Protein AF-A0A8T3E2X8-F1 (afdb_monomer_lite)

Foldseek 3Di:
DPDQLVLQLVVLVPDDPVLNVQLLVCLQDCCLCVQQVFGHDHSVQVPPDHSSSVSVCLCVRPNRLSSLSSSLSSVVVRDPDPVVNVVSVVVSVVVNVVVVVVPPPDDDDDDDDDDDDDYDDDDDDDDDDDDDDPPPPDDWDQDDPVNVVVQLVQEDDWAWDPLAAEQQWDADPRRFKIFRHPDGDDDDDHPNYDHDARKTWTPDFDPDDKHWWWKDFPPFTWIWIQDPDPAKIWIARPVVSITDDMDHDHDDDDTHIDMDGQDDDPPPDDRTMTGTDDPDPPDDDAPDPVLLVVLVVQCLQEDDWFWDPLAFEQQWDADPRRFKIFRNVDRDPDDDDQNYQHPARKTWTPDWDPAAKYKWKKFQPQAQKKKWWKFAPPAHRYDDHQAEVVSGHQIWIGHRNQWIWGHYPDIDTFHDPDDARMKMWMDHQVQQKIWIARPVSSGTGDMDGPHNDDHIMIIMIGLGHCPVVSRRDIIGTDPPDPDPRPPPCPVVVVVVDDPVVVVVVVLVLLLVVVVVLLLQEDDWAWDPLAFEQQWDADPRRFKIFGHPDGHPDDNDQNYQHPAGKTWTPDWDPAAKYKWKKFQPLAQKKKWAKFAPPAHRDDDHDAEVVRGHFIWIGHRNQWIWTPYVNIHTFHDPDDARMKMWMDHQVQQKIWIARVQSSHTGDMDGPHNDDHIMTIMIGLGHCVVVSSGGIIGIDPSPNPPDPDPPPPPPCPPPVVVVLSVVVVLVVLLVVVVVLLLQEDDWAWDPQQAEQQWDADPRRQKIWGHPDRHDDDDHQNYQHPARKTWTPDWDPAAKHKWKKFQPQFQWKKWAKFAPPARRYDDDDADVVRRHDIDIGHRDDDDDLRMKMWMDHQVQQKIWIASVVSSHTDDMDGPHNDDHIMIIMIHLGDCVVPRGGDMIGTDDRDNPPDDDCPVVVVVSPPPVVSVVVSVVVVVVVVVVCLVPAEDDWFWDPLAAAQQWDADPRRFKIWGNVDGHPDDDDPNYDDDARKTWTPDFADAAKHKWKKADDDDPWDWCVDVVIHTWDDPDDARMKMWMDHQSQQKIWIARPPPRHTTDMDGPHHDPDTGIDMDHQDDDDPGPRRDMIGIDDRD

pLDDT: mean 71.64, std 19.99, range [24.66, 97.75]

Structure (mmCIF, N/CA/C/O backbone):
data_AF-A0A8T3E2X8-F1
#
_entry.id   AF-A0A8T3E2X8-F1
#
loop_
_atom_site.group_PDB
_atom_site.id
_atom_site.type_symbol
_atom_site.label_atom_id
_atom_site.label_alt_id
_atom_site.label_comp_id
_atom_site.label_asym_id
_atom_site.label_entity_id
_atom_site.label_seq_id
_atom_site.pdbx_PDB_ins_code
_atom_site.Cartn_x
_atom_site.Cartn_y
_atom_site.Cartn_z
_atom_site.occupancy
_atom_site.B_iso_or_equiv
_atom_site.auth_seq_id
_atom_site.auth_comp_id
_atom_site.auth_asym_id
_atom_site.auth_atom_id
_atom_site.pdbx_PDB_model_num
ATOM 1 N N . MET A 1 1 ? -33.401 44.913 21.965 1.00 41.88 1 MET A N 1
ATOM 2 C CA . MET A 1 1 ? -33.875 44.213 23.198 1.00 41.88 1 MET A CA 1
ATOM 3 C C . MET A 1 1 ? -34.521 42.819 23.039 1.00 41.88 1 MET A C 1
ATOM 5 O O . MET A 1 1 ? -34.223 41.985 23.886 1.00 41.88 1 MET A O 1
ATOM 9 N N . ALA A 1 2 ? -35.382 42.522 22.051 1.00 50.09 2 ALA A N 1
ATOM 10 C CA . ALA A 1 2 ? -36.055 41.206 21.920 1.00 50.09 2 ALA A CA 1
ATOM 11 C C . ALA A 1 2 ? -35.308 40.002 21.246 1.00 50.09 2 ALA A C 1
ATOM 13 O O . ALA A 1 2 ? -35.772 38.878 21.450 1.00 50.09 2 ALA A O 1
ATOM 14 N N . PRO A 1 3 ? -34.194 40.135 20.480 1.00 67.00 3 PRO A N 1
ATOM 15 C CA . PRO A 1 3 ? -33.658 39.011 19.683 1.00 67.00 3 PRO A CA 1
ATOM 16 C C . PRO A 1 3 ? -33.128 37.815 20.487 1.00 67.00 3 PRO A C 1
ATOM 18 O O . PRO A 1 3 ? -33.307 36.667 20.082 1.00 67.00 3 PRO A O 1
ATOM 21 N N . VAL A 1 4 ? -32.464 38.077 21.619 1.00 71.56 4 VAL A N 1
ATOM 22 C CA . VAL A 1 4 ? -31.685 37.066 22.359 1.00 71.56 4 VAL A CA 1
ATOM 23 C C . VAL A 1 4 ? -32.580 35.977 22.947 1.00 71.56 4 VAL A C 1
ATOM 25 O O . VAL A 1 4 ? -32.325 34.793 22.740 1.00 71.56 4 VAL A O 1
ATOM 28 N N . LYS A 1 5 ? -33.668 36.373 23.623 1.00 77.75 5 LYS A N 1
ATOM 29 C CA . LYS A 1 5 ? -34.651 35.438 24.187 1.00 77.75 5 LYS A CA 1
ATOM 30 C C . LYS A 1 5 ? -35.261 34.563 23.091 1.00 77.75 5 LYS A C 1
ATOM 32 O O . LYS A 1 5 ? -35.314 33.352 23.252 1.00 77.75 5 LYS A O 1
ATOM 37 N N . PHE A 1 6 ? -35.666 35.157 21.967 1.00 79.75 6 PHE A N 1
ATOM 38 C CA . PHE A 1 6 ? -36.265 34.423 20.850 1.00 79.75 6 PHE A CA 1
ATOM 39 C C . PHE A 1 6 ? -35.305 33.384 20.245 1.00 79.75 6 PHE A C 1
ATOM 41 O O . PHE A 1 6 ? -35.682 32.227 20.073 1.00 79.75 6 PHE A O 1
ATOM 48 N N . LYS A 1 7 ? -34.044 33.765 19.983 1.00 77.44 7 LYS A N 1
ATOM 49 C CA . LYS A 1 7 ? -33.017 32.845 19.461 1.00 77.44 7 LYS A CA 1
ATOM 50 C C . LYS A 1 7 ? -32.694 31.712 20.459 1.00 77.44 7 LYS A C 1
ATOM 52 O O . LYS A 1 7 ? -32.531 30.575 20.029 1.00 77.44 7 LYS A O 1
ATOM 57 N N . LEU A 1 8 ? -32.657 31.989 21.770 1.00 81.44 8 LEU A N 1
ATOM 58 C CA . LEU A 1 8 ? -32.467 30.961 22.810 1.00 81.44 8 LEU A CA 1
ATOM 59 C C . LEU A 1 8 ? -33.661 30.004 22.929 1.00 81.44 8 LEU A C 1
ATOM 61 O O . LEU A 1 8 ? -33.450 28.798 23.031 1.00 81.44 8 LEU A O 1
ATOM 65 N N . VAL A 1 9 ? -34.899 30.512 22.877 1.00 84.31 9 VAL A N 1
ATOM 66 C CA . VAL A 1 9 ? -36.110 29.673 22.874 1.00 84.31 9 VAL A CA 1
ATOM 67 C C . VAL A 1 9 ? -36.085 28.725 21.684 1.00 84.31 9 VAL A C 1
ATOM 69 O O . VAL A 1 9 ? -36.173 27.521 21.892 1.00 84.31 9 VAL A O 1
ATOM 72 N N . LYS A 1 10 ? -35.845 29.236 20.470 1.00 80.38 10 LYS A N 1
ATOM 73 C CA . LYS A 1 10 ? -35.768 28.408 19.260 1.00 80.38 10 LYS A CA 1
ATOM 74 C C . LYS A 1 10 ? -34.704 27.304 19.362 1.00 80.38 10 LYS A C 1
ATOM 76 O O . LYS A 1 10 ? -34.940 26.169 18.960 1.00 80.38 10 LYS A O 1
ATOM 81 N N . LEU A 1 11 ? -33.546 27.606 19.948 1.00 79.75 11 LEU A N 1
ATOM 82 C CA . LEU A 1 11 ? -32.494 26.608 20.151 1.00 79.75 11 LEU A CA 1
ATOM 83 C C . LEU A 1 11 ? -32.933 25.518 21.147 1.00 79.75 11 LEU A C 1
ATOM 85 O O . LEU A 1 11 ? -32.684 24.336 20.919 1.00 79.75 11 LEU A O 1
ATOM 89 N N . LEU A 1 12 ? -33.654 25.877 22.217 1.00 80.31 12 LEU A N 1
ATOM 90 C CA . LEU A 1 12 ? -34.270 24.879 23.094 1.00 80.31 12 LEU A CA 1
ATOM 91 C C . LEU A 1 12 ? -35.439 24.145 22.421 1.00 80.31 12 LEU A C 1
ATOM 93 O O . LEU A 1 12 ? -35.653 22.978 22.745 1.00 80.31 12 LEU A O 1
ATOM 97 N N . GLU A 1 13 ? -36.193 24.761 21.502 1.00 79.88 13 GLU A N 1
ATOM 98 C CA . GLU A 1 13 ? -37.250 24.105 20.710 1.00 79.88 13 GLU A CA 1
ATOM 99 C C . GLU A 1 13 ? -36.691 22.928 19.904 1.00 79.88 13 GLU A C 1
ATOM 101 O O . GLU A 1 13 ? -37.281 21.848 19.954 1.00 79.88 13 GLU A O 1
ATOM 106 N N . GLU A 1 14 ? -35.520 23.104 19.284 1.00 77.81 14 GLU A N 1
ATOM 107 C CA . GLU A 1 14 ? -34.785 22.080 18.523 1.00 77.81 14 GLU A CA 1
ATOM 108 C C . GLU A 1 14 ? -34.313 20.884 19.387 1.00 77.81 14 GLU A C 1
ATOM 110 O O . GLU A 1 14 ? -34.098 19.789 18.860 1.00 77.81 14 GLU A O 1
ATOM 115 N N . LEU A 1 15 ? -34.211 21.030 20.718 1.00 76.31 15 LEU A N 1
ATOM 116 C CA . LEU A 1 15 ? -33.868 19.918 21.615 1.00 76.31 15 LEU A CA 1
ATOM 117 C C . LEU A 1 15 ? -35.034 18.931 21.804 1.00 76.31 15 LEU A C 1
ATOM 119 O O . LEU A 1 15 ? -36.146 19.297 22.216 1.00 76.31 15 LEU A O 1
ATOM 123 N N . ARG A 1 16 ? -34.731 17.638 21.609 1.00 76.19 16 ARG A N 1
ATOM 124 C CA . ARG A 1 16 ? -35.621 16.507 21.933 1.00 76.19 16 ARG A CA 1
ATOM 125 C C . ARG A 1 16 ? -35.928 16.465 23.432 1.00 76.19 16 ARG A C 1
ATOM 127 O O . ARG A 1 16 ? -35.151 16.946 24.253 1.00 76.19 16 ARG A O 1
ATOM 134 N N . ALA A 1 17 ? -37.031 15.816 23.806 1.00 72.88 17 ALA A N 1
ATOM 135 C CA . ALA A 1 17 ? -37.520 15.786 25.188 1.00 72.88 17 ALA A CA 1
ATOM 136 C C . ALA A 1 17 ? -36.488 15.281 26.220 1.00 72.88 17 ALA A C 1
ATOM 138 O O . ALA A 1 17 ? -36.409 15.831 27.316 1.00 72.88 17 ALA A O 1
ATOM 139 N N . ASP A 1 18 ? -35.678 14.272 25.889 1.00 73.56 18 ASP A N 1
ATOM 140 C CA . ASP A 1 18 ? -34.664 13.746 26.815 1.00 73.56 18 ASP A CA 1
ATOM 141 C C . ASP A 1 18 ? -33.394 14.606 26.875 1.00 73.56 18 ASP A C 1
ATOM 143 O O . ASP A 1 18 ? -32.766 14.704 27.931 1.00 73.56 18 ASP A O 1
ATOM 147 N N . ASP A 1 19 ? -33.060 15.304 25.789 1.00 78.62 19 ASP A N 1
ATOM 148 C CA . ASP A 1 19 ? -31.954 16.262 25.763 1.00 78.62 19 ASP A CA 1
ATOM 149 C C . ASP A 1 19 ? -32.336 17.537 26.536 1.00 78.62 19 ASP A C 1
ATOM 151 O O . ASP A 1 19 ? -31.550 18.029 27.342 1.00 78.62 19 ASP A O 1
ATOM 155 N N . LEU A 1 20 ? -33.589 17.997 26.425 1.00 81.50 20 LEU A N 1
ATOM 156 C CA . LEU A 1 20 ? -34.131 19.072 27.262 1.00 81.50 20 LEU A CA 1
ATOM 157 C C . LEU A 1 20 ? -34.105 18.704 28.756 1.00 81.50 20 LEU A C 1
ATOM 159 O O . LEU A 1 20 ? -33.681 19.522 29.569 1.00 81.50 20 LEU A O 1
ATOM 163 N N . LYS A 1 21 ? -34.474 17.465 29.128 1.00 80.88 21 LYS A N 1
ATOM 164 C CA . LYS A 1 21 ? -34.359 16.984 30.522 1.00 80.88 21 LYS A CA 1
ATOM 165 C C . LYS A 1 21 ? -32.916 17.052 31.030 1.00 80.88 21 LYS A C 1
ATOM 167 O O . LYS A 1 21 ? -32.700 17.458 32.173 1.00 80.88 21 LYS A O 1
ATOM 172 N N . ARG A 1 22 ? -31.926 16.695 30.199 1.00 81.62 22 ARG A N 1
ATOM 173 C CA . ARG A 1 22 ? -30.494 16.831 30.532 1.00 81.62 22 ARG A CA 1
ATOM 174 C C . ARG A 1 22 ? -30.087 18.298 30.683 1.00 81.62 22 ARG A C 1
ATOM 176 O O . ARG A 1 22 ? -29.424 18.631 31.661 1.00 81.62 22 ARG A O 1
ATOM 183 N N . PHE A 1 23 ? -30.542 19.179 29.793 1.00 85.75 23 PHE A N 1
ATOM 184 C CA . PHE A 1 23 ? -30.282 20.621 29.865 1.00 85.75 23 PHE A CA 1
ATOM 185 C C . PHE A 1 23 ? -30.808 21.229 31.175 1.00 85.75 23 PHE A C 1
ATOM 187 O O . PHE A 1 23 ? -30.061 21.867 31.921 1.00 85.75 23 PHE A O 1
ATOM 194 N N . THR A 1 24 ? -32.065 20.940 31.528 1.00 84.75 24 THR A N 1
ATOM 195 C CA . THR A 1 24 ? -32.662 21.366 32.805 1.00 84.75 24 THR A CA 1
ATOM 196 C C . THR A 1 24 ? -31.997 20.716 34.019 1.00 84.75 24 THR A C 1
ATOM 198 O O . THR A 1 24 ? -31.863 21.355 35.062 1.00 84.75 24 THR A O 1
ATOM 201 N N . TRP A 1 25 ? -31.514 19.473 33.897 1.00 85.62 25 TRP A N 1
ATOM 202 C CA . TRP A 1 25 ? -30.744 18.828 34.960 1.00 85.62 25 TRP A CA 1
ATOM 203 C C . TRP A 1 25 ? -29.451 19.602 35.241 1.00 85.62 25 TRP A C 1
ATOM 205 O O . TRP A 1 25 ? -29.225 19.956 36.399 1.00 85.62 25 TRP A O 1
ATOM 215 N N . TYR A 1 26 ? -28.671 19.961 34.213 1.00 85.19 26 TYR A N 1
ATOM 216 C CA . TYR A 1 26 ? -27.456 20.776 34.366 1.00 85.19 26 TYR A CA 1
ATOM 217 C C . TYR A 1 26 ? -27.734 22.162 34.964 1.00 85.19 26 TYR A C 1
ATOM 219 O O . TYR A 1 26 ? -27.011 22.574 35.870 1.00 85.19 26 TYR A O 1
ATOM 227 N N . LEU A 1 27 ? -28.807 22.848 34.545 1.00 85.94 27 LEU A N 1
ATOM 228 C CA . LEU A 1 27 ? -29.221 24.129 35.143 1.00 85.94 27 LEU A CA 1
ATOM 229 C C . LEU A 1 27 ? -29.519 24.033 36.651 1.00 85.94 27 LEU A C 1
ATOM 231 O O . LEU A 1 27 ? -29.382 25.029 37.365 1.00 85.94 27 LEU A O 1
ATOM 235 N N . SER A 1 28 ? -29.912 22.848 37.135 1.00 83.31 28 SER A N 1
ATOM 236 C CA . SER A 1 28 ? -30.212 22.595 38.550 1.00 83.31 28 SER A CA 1
ATOM 237 C C . SER A 1 28 ? -29.029 22.122 39.403 1.00 83.31 28 SER A C 1
ATOM 239 O O . SER A 1 28 ? -29.143 22.120 40.630 1.00 83.31 28 SER A O 1
ATOM 241 N N . GLN A 1 29 ? -27.890 21.761 38.799 1.00 84.00 29 GLN A N 1
ATOM 242 C CA . GLN A 1 29 ? -26.718 21.272 39.537 1.00 84.00 29 GLN A CA 1
ATOM 243 C C . GLN A 1 29 ? -25.956 22.414 40.217 1.00 84.00 29 GLN A C 1
ATOM 245 O O . GLN A 1 29 ? -25.676 23.438 39.595 1.00 84.00 29 GLN A O 1
ATOM 250 N N . LYS A 1 30 ? -25.534 22.231 41.477 1.00 74.44 30 LYS A N 1
ATOM 251 C CA . LYS A 1 30 ? -24.738 23.233 42.225 1.00 74.44 30 LYS A CA 1
ATOM 252 C C . LYS A 1 30 ? -23.411 23.552 41.520 1.00 74.44 30 LYS A C 1
ATOM 254 O O . LYS A 1 30 ? -22.899 24.669 41.602 1.00 74.44 30 LYS A O 1
ATOM 259 N N . GLU A 1 31 ? -22.914 22.576 40.774 1.00 72.44 31 GLU A N 1
ATOM 260 C CA . GLU A 1 31 ? -21.754 22.564 39.894 1.00 72.44 31 GLU A CA 1
ATOM 261 C C . GLU A 1 31 ? -21.855 23.578 38.743 1.00 72.44 31 GLU A C 1
ATOM 263 O O . GLU A 1 31 ? -20.823 23.936 38.177 1.00 72.44 31 GLU A O 1
ATOM 268 N N . LEU A 1 32 ? -23.043 24.117 38.430 1.00 76.00 32 LEU A N 1
ATOM 269 C CA . LEU A 1 32 ? -23.212 25.148 37.399 1.00 76.00 32 LEU A CA 1
ATOM 270 C C . LEU A 1 32 ? -22.323 26.380 37.651 1.00 76.00 32 LEU A C 1
ATOM 272 O O . LEU A 1 32 ? -21.781 26.945 36.702 1.00 76.00 32 LEU A O 1
ATOM 276 N N . LYS A 1 33 ? -22.052 26.721 38.924 1.00 72.31 33 LYS A N 1
ATOM 277 C CA . LYS A 1 33 ? -21.115 27.803 39.283 1.00 72.31 33 LYS A CA 1
ATOM 278 C C . LYS A 1 33 ? -19.680 27.512 38.821 1.00 72.31 33 LYS A C 1
ATOM 280 O O . LYS A 1 33 ? -18.960 28.442 38.481 1.00 72.31 33 LYS A O 1
ATOM 285 N N . LYS A 1 34 ? -19.268 26.239 38.771 1.00 66.00 34 LYS A N 1
ATOM 286 C CA . LYS A 1 34 ? -17.956 25.809 38.250 1.00 66.00 34 LYS A CA 1
ATOM 287 C C . LYS A 1 34 ? -17.930 25.710 36.717 1.00 66.00 34 LYS A C 1
ATOM 289 O O . LYS A 1 34 ? -16.861 25.812 36.132 1.00 66.00 34 LYS A O 1
ATOM 294 N N . ILE A 1 35 ? -19.082 25.488 36.075 1.00 62.00 35 ILE A N 1
ATOM 295 C CA . ILE A 1 35 ? -19.198 25.254 34.621 1.00 62.00 35 ILE A CA 1
ATOM 296 C C . ILE A 1 35 ? -19.417 26.557 33.833 1.00 62.00 35 ILE A C 1
ATOM 298 O O . ILE A 1 35 ? -18.905 26.693 32.725 1.00 62.00 35 ILE A O 1
ATOM 302 N N . ALA A 1 36 ? -20.185 27.499 34.385 1.00 69.44 36 ALA A N 1
ATOM 303 C CA . ALA A 1 36 ? -20.611 28.725 33.702 1.00 69.44 36 ALA A CA 1
ATOM 304 C C . ALA A 1 36 ? -20.552 29.986 34.592 1.00 69.44 36 ALA A C 1
ATOM 306 O O . ALA A 1 36 ? -21.093 31.025 34.226 1.00 69.44 36 ALA A O 1
ATOM 307 N N . GLY A 1 37 ? -19.950 29.912 35.786 1.00 74.88 37 GLY A N 1
ATOM 308 C CA . GLY A 1 37 ? -19.820 31.042 36.724 1.00 74.88 37 GLY A CA 1
ATOM 309 C C . GLY A 1 37 ? -21.100 31.430 37.483 1.00 74.88 37 GLY A C 1
ATOM 310 O O . GLY A 1 37 ? -21.026 32.097 38.515 1.00 74.88 37 GLY A O 1
ATOM 311 N N . VAL A 1 38 ? -22.275 30.980 37.033 1.00 77.50 38 VAL A N 1
ATOM 312 C CA . VAL A 1 38 ? -23.589 31.388 37.563 1.00 77.50 38 VAL A CA 1
ATOM 313 C C . VAL A 1 38 ? -24.150 30.445 38.638 1.00 77.50 38 VAL A C 1
ATOM 315 O O . VAL A 1 38 ? -23.869 29.247 38.669 1.00 77.50 38 VAL A O 1
ATOM 318 N N . LYS A 1 39 ? -24.982 30.972 39.549 1.00 79.06 39 LYS A N 1
ATOM 319 C CA . LYS A 1 39 ? -25.681 30.158 40.565 1.00 79.06 39 LYS A CA 1
ATOM 320 C C . LYS A 1 39 ? -26.795 29.329 39.911 1.00 79.06 39 LYS A C 1
ATOM 322 O O . LYS A 1 39 ? -27.615 29.881 39.194 1.00 79.06 39 LYS A O 1
ATOM 327 N N . HIS A 1 40 ? -26.882 28.042 40.234 1.00 83.06 40 HIS A N 1
ATOM 328 C CA . HIS A 1 40 ? -27.932 27.140 39.741 1.00 83.06 40 HIS A CA 1
ATOM 329 C C . HIS A 1 40 ? -29.375 27.648 39.956 1.00 83.06 40 HIS A C 1
ATOM 331 O O . HIS A 1 40 ? -29.665 28.415 40.886 1.00 83.06 40 HIS A O 1
ATOM 337 N N . ILE A 1 41 ? -30.289 27.193 39.094 1.00 84.00 41 ILE A N 1
ATOM 338 C CA . ILE A 1 41 ? -31.736 27.415 39.215 1.00 84.00 41 ILE A CA 1
ATOM 339 C C . ILE A 1 41 ? -32.327 26.215 39.973 1.00 84.00 41 ILE A C 1
ATOM 341 O O . ILE A 1 41 ? -32.142 25.085 39.524 1.00 84.00 41 ILE A O 1
ATOM 345 N N . PRO A 1 42 ? -33.017 26.392 41.117 1.00 80.62 42 PRO A N 1
ATOM 346 C CA . PRO A 1 42 ? -33.534 25.252 41.870 1.00 80.62 42 PRO A CA 1
ATOM 347 C C . PRO A 1 42 ? -34.510 24.415 41.034 1.00 80.62 42 PRO A C 1
ATOM 349 O O . PRO A 1 42 ? -35.379 24.963 40.357 1.00 80.62 42 PRO A O 1
ATOM 352 N N . LYS A 1 43 ? -34.386 23.085 41.120 1.00 77.25 43 LYS A N 1
ATOM 353 C CA . LYS A 1 43 ? -35.132 22.109 40.300 1.00 77.25 43 LYS A CA 1
ATOM 354 C C . LYS A 1 43 ? -36.654 22.333 40.307 1.00 77.25 43 LYS A C 1
ATOM 356 O O . LYS A 1 43 ? -37.297 22.176 39.278 1.00 77.25 43 LYS A O 1
ATOM 361 N N . SER A 1 44 ? -37.201 22.803 41.430 1.00 75.81 44 SER A N 1
ATOM 362 C CA . SER A 1 44 ? -38.617 23.157 41.616 1.00 75.81 44 SER A CA 1
ATOM 363 C C . SER A 1 44 ? -39.152 24.259 40.689 1.00 75.81 44 SER A C 1
ATOM 365 O O . SER A 1 44 ? -40.361 24.426 40.608 1.00 75.81 44 SER A O 1
ATOM 367 N N . TYR A 1 45 ? -38.283 25.031 40.025 1.00 75.06 45 TYR A N 1
ATOM 368 C CA . TYR A 1 45 ? -38.661 26.053 39.034 1.00 75.06 45 TYR A CA 1
ATOM 369 C C . TYR A 1 45 ? -38.469 25.586 37.577 1.00 75.06 45 TYR A C 1
ATOM 371 O O . TYR A 1 45 ? -38.810 26.315 36.649 1.00 75.06 45 TYR A O 1
ATOM 379 N N . LEU A 1 46 ? -37.899 24.393 37.372 1.00 78.12 46 LEU A N 1
ATOM 380 C CA . LEU A 1 46 ? -37.608 23.809 36.055 1.00 78.12 46 LEU A CA 1
ATOM 381 C C . LEU A 1 46 ? -38.483 22.581 35.741 1.00 78.12 46 LEU A C 1
ATOM 383 O O . LEU A 1 46 ? -38.515 22.118 34.605 1.00 78.12 46 LEU A O 1
ATOM 387 N N . GLU A 1 47 ? -39.170 22.020 36.738 1.00 72.69 47 GLU A N 1
ATOM 388 C CA . GLU A 1 47 ? -40.095 20.902 36.548 1.00 72.69 47 GLU A CA 1
ATOM 389 C C . GLU A 1 47 ? -41.480 21.405 36.123 1.00 72.69 47 GLU A C 1
ATOM 391 O O . GLU A 1 47 ? -42.167 22.083 36.881 1.00 72.69 47 GLU A O 1
ATOM 396 N N . GLY A 1 48 ? -41.900 21.041 34.908 1.00 68.75 48 GLY A N 1
ATOM 397 C CA . GLY A 1 48 ? -43.233 21.349 34.376 1.00 68.75 48 GLY A CA 1
ATOM 398 C C . GLY A 1 48 ? -43.388 22.728 33.723 1.00 68.75 48 GLY A C 1
ATOM 399 O O . GLY A 1 48 ? -44.485 23.041 33.271 1.00 68.75 48 GLY A O 1
ATOM 400 N N . THR A 1 49 ? -42.320 23.526 33.644 1.00 75.81 49 THR A N 1
ATOM 401 C CA . THR A 1 49 ? -42.298 24.831 32.964 1.00 75.81 49 THR A CA 1
ATOM 402 C C . THR A 1 49 ? -41.994 24.707 31.466 1.00 75.81 49 THR A C 1
ATOM 404 O O . THR A 1 49 ? -41.397 23.731 31.002 1.00 75.81 49 THR A O 1
ATOM 407 N N . SER A 1 50 ? -42.447 25.688 30.688 1.00 81.94 50 SER A N 1
ATOM 408 C CA . SER A 1 50 ? -42.252 25.755 29.234 1.00 81.94 50 SER A CA 1
ATOM 409 C C . SER A 1 50 ? -40.819 26.150 28.845 1.00 81.94 50 SER A C 1
ATOM 411 O O . SER A 1 50 ? -40.048 26.671 29.658 1.00 81.94 50 SER A O 1
ATOM 413 N N . LYS A 1 51 ? -40.442 25.921 27.577 1.00 82.25 51 LYS A N 1
ATOM 414 C CA . LYS A 1 51 ? -39.105 26.275 27.060 1.00 82.25 51 LYS A CA 1
ATOM 415 C C . LYS A 1 51 ? -38.876 27.793 27.134 1.00 82.25 51 LYS A C 1
ATOM 417 O O . LYS A 1 51 ? -37.772 28.242 27.434 1.00 82.25 51 LYS A O 1
ATOM 422 N N . GLU A 1 52 ? -39.938 28.570 26.950 1.00 84.12 52 GLU A N 1
ATOM 423 C CA . GLU A 1 52 ? -39.986 30.029 27.034 1.00 84.12 52 GLU A CA 1
ATOM 424 C C . GLU A 1 52 ? -39.729 30.517 28.463 1.00 84.12 52 GLU A C 1
ATOM 426 O O . GLU A 1 52 ? -38.884 31.388 28.673 1.00 84.12 52 GLU A O 1
ATOM 431 N N . GLU A 1 53 ? -40.410 29.918 29.445 1.00 82.25 53 GLU A N 1
ATOM 432 C CA . GLU A 1 53 ? -40.263 30.241 30.871 1.00 82.25 53 GLU A CA 1
ATOM 433 C C . GLU A 1 53 ? -38.874 29.871 31.409 1.00 82.25 53 GLU A C 1
ATOM 435 O O . GLU A 1 53 ? -38.315 30.598 32.234 1.00 82.25 53 GLU A O 1
ATOM 440 N N . ILE A 1 54 ? -38.278 28.778 30.918 1.00 86.62 54 ILE A N 1
ATOM 441 C CA . ILE A 1 54 ? -36.896 28.399 31.248 1.00 86.62 54 ILE A CA 1
ATOM 442 C C . ILE A 1 54 ? -35.919 29.479 30.759 1.00 86.62 54 ILE A C 1
ATOM 444 O O . ILE A 1 54 ? -35.073 29.927 31.536 1.00 86.62 54 ILE A O 1
ATOM 448 N N . VAL A 1 55 ? -36.051 29.950 29.511 1.00 87.44 55 VAL A N 1
ATOM 449 C CA . VAL A 1 55 ? -35.198 31.032 28.982 1.00 87.44 55 VAL A CA 1
ATOM 450 C C . VAL A 1 55 ? -35.446 32.348 29.720 1.00 87.44 55 VAL A C 1
ATOM 452 O O . VAL A 1 55 ? -34.479 33.043 30.030 1.00 87.44 55 VAL A O 1
ATOM 455 N N . ASP A 1 56 ? -36.695 32.679 30.065 1.00 84.06 56 ASP A N 1
ATOM 456 C CA . ASP A 1 56 ? -36.997 33.841 30.911 1.00 84.06 56 ASP A CA 1
ATOM 457 C C . ASP A 1 56 ? -36.266 33.764 32.248 1.00 84.06 56 ASP A C 1
ATOM 459 O O . ASP A 1 56 ? -35.572 34.711 32.613 1.00 84.06 56 ASP A O 1
ATOM 463 N N . LYS A 1 57 ? -36.330 32.628 32.954 1.00 82.62 57 LYS A N 1
ATOM 464 C CA . LYS A 1 57 ? -35.624 32.466 34.232 1.00 82.62 57 LYS A CA 1
ATOM 465 C C . LYS A 1 57 ? -34.105 32.469 34.097 1.00 82.62 57 LYS A C 1
ATOM 467 O O . LYS A 1 57 ? -33.436 32.955 35.009 1.00 82.62 57 LYS A O 1
ATOM 472 N N . MET A 1 58 ? -33.548 32.006 32.979 1.00 87.81 58 MET A N 1
ATOM 473 C CA . MET A 1 58 ? -32.117 32.160 32.698 1.00 87.81 58 MET A CA 1
ATOM 474 C C . MET A 1 58 ? -31.738 33.631 32.480 1.00 87.81 58 MET A C 1
ATOM 476 O O . MET A 1 58 ? -30.765 34.099 33.066 1.00 87.81 58 MET A O 1
ATOM 480 N N . VAL A 1 59 ? -32.505 34.384 31.687 1.00 85.44 59 VAL A N 1
ATOM 481 C CA . VAL A 1 59 ? -32.217 35.800 31.402 1.00 85.44 59 VAL A CA 1
ATOM 482 C C . VAL A 1 59 ? -32.463 36.691 32.627 1.00 85.44 59 VAL A C 1
ATOM 484 O O . VAL A 1 59 ? -31.637 37.554 32.907 1.00 85.44 59 VAL A O 1
ATOM 487 N N . GLU A 1 60 ? -33.531 36.455 33.394 1.00 82.00 60 GLU A N 1
ATOM 488 C CA . GLU A 1 60 ? -33.850 37.153 34.651 1.00 82.00 60 GLU A CA 1
ATOM 489 C C . GLU A 1 60 ? -32.760 36.951 35.711 1.00 82.00 60 GLU A C 1
ATOM 491 O O . GLU A 1 60 ? -32.388 37.890 36.410 1.00 82.00 60 GLU A O 1
ATOM 496 N N . ARG A 1 61 ? -32.239 35.723 35.843 1.00 79.38 61 ARG A N 1
ATOM 497 C CA . ARG A 1 61 ? -31.331 35.356 36.939 1.00 79.38 61 ARG A CA 1
ATOM 498 C C . ARG A 1 61 ? -29.849 35.514 36.605 1.00 79.38 61 ARG A C 1
ATOM 500 O O . ARG A 1 61 ? -29.051 35.643 37.532 1.00 79.38 61 ARG A O 1
ATOM 507 N N . PHE A 1 62 ? -29.474 35.463 35.326 1.00 85.12 62 PHE A N 1
ATOM 508 C CA . PHE A 1 62 ? -28.076 35.535 34.877 1.00 85.12 62 PHE A CA 1
ATOM 509 C C . PHE A 1 62 ? -27.762 36.796 34.062 1.00 85.12 62 PHE A C 1
ATOM 511 O O . PHE A 1 62 ? -26.598 37.169 33.955 1.00 85.12 62 PHE A O 1
ATOM 518 N N . GLY A 1 63 ? -28.767 37.454 33.482 1.00 79.12 63 GLY A N 1
ATOM 519 C CA . GLY A 1 63 ? -28.568 38.452 32.434 1.00 79.12 63 GLY A CA 1
ATOM 520 C C . GLY A 1 63 ? -28.334 37.813 31.058 1.00 79.12 63 GLY A C 1
ATOM 521 O O . GLY A 1 63 ? -27.974 36.639 30.934 1.00 79.12 63 GLY A O 1
ATOM 522 N N . LYS A 1 64 ? -28.552 38.591 29.990 1.00 79.00 64 LYS A N 1
ATOM 523 C CA . LYS A 1 64 ? -28.529 38.095 28.599 1.00 79.00 64 LYS A CA 1
ATOM 524 C C . LYS A 1 64 ? -27.191 37.446 28.186 1.00 79.00 64 LYS A C 1
ATOM 526 O O . LYS A 1 64 ? -27.258 36.323 27.686 1.00 79.00 64 LYS A O 1
ATOM 531 N N . PRO A 1 65 ? -25.999 38.046 28.416 1.00 77.75 65 PRO A N 1
ATOM 532 C CA . PRO A 1 65 ? -24.734 37.440 27.982 1.00 77.75 65 PRO A CA 1
ATOM 533 C C . PRO A 1 65 ? -24.461 36.110 28.695 1.00 77.75 65 PRO A C 1
ATOM 535 O O . PRO A 1 65 ? -24.129 35.103 28.067 1.00 77.75 65 PRO A O 1
ATOM 538 N N . ALA A 1 66 ? -24.669 36.075 30.014 1.00 78.94 66 ALA A N 1
ATOM 539 C CA . ALA A 1 66 ? -24.425 34.883 30.814 1.00 78.94 66 ALA A CA 1
ATOM 540 C C . ALA A 1 66 ? -25.453 33.773 30.544 1.00 78.94 66 ALA A C 1
ATOM 542 O O . ALA A 1 66 ? -25.083 32.603 30.595 1.00 78.94 66 ALA A O 1
ATOM 543 N N . ALA A 1 67 ? -26.703 34.091 30.185 1.00 84.00 67 ALA A N 1
ATOM 544 C CA . ALA A 1 67 ? -27.672 33.095 29.724 1.00 84.00 67 ALA A CA 1
ATOM 545 C C . ALA A 1 67 ? -27.221 32.413 28.415 1.00 84.00 67 ALA A C 1
ATOM 547 O O . ALA A 1 67 ? -27.284 31.184 28.312 1.00 84.00 67 ALA A O 1
ATOM 548 N N . VAL A 1 68 ? -26.694 33.175 27.446 1.00 82.44 68 VAL A N 1
ATOM 549 C CA . VAL A 1 68 ? -26.143 32.631 26.188 1.00 82.44 68 VAL A CA 1
ATOM 550 C C . VAL A 1 68 ? -24.902 31.771 26.458 1.00 82.44 68 VAL A C 1
ATOM 552 O O . VAL A 1 68 ? -24.841 30.626 26.009 1.00 82.44 68 VAL A O 1
ATOM 555 N N . ASN A 1 69 ? -23.953 32.262 27.262 1.00 80.44 69 ASN A N 1
ATOM 556 C CA . ASN A 1 69 ? -22.738 31.514 27.606 1.00 80.44 69 ASN A CA 1
ATOM 557 C C . ASN A 1 69 ? -23.040 30.241 28.427 1.00 80.44 69 ASN A C 1
ATOM 559 O O . ASN A 1 69 ? -22.491 29.175 28.159 1.00 80.44 69 ASN A O 1
ATOM 563 N N . THR A 1 70 ? -23.982 30.311 29.375 1.00 83.00 70 THR A N 1
ATOM 564 C CA . THR A 1 70 ? -24.443 29.144 30.149 1.00 83.00 70 THR A CA 1
ATOM 565 C C . THR A 1 70 ? -25.060 28.085 29.238 1.00 83.00 70 THR A C 1
ATOM 567 O O . THR A 1 70 ? -24.740 26.906 29.375 1.00 83.00 70 THR A O 1
ATOM 570 N N . THR A 1 71 ? -25.885 28.497 28.268 1.00 85.38 71 THR A N 1
ATOM 571 C CA . THR A 1 71 ? -26.460 27.590 27.259 1.00 85.38 71 THR A CA 1
ATOM 572 C C . THR A 1 71 ? -25.349 26.888 26.473 1.00 85.38 71 THR A C 1
ATOM 574 O O . THR A 1 71 ? -25.350 25.662 26.381 1.00 85.38 71 THR A O 1
ATOM 577 N N . LEU A 1 72 ? -24.351 27.636 25.984 1.00 80.56 72 LEU A N 1
ATOM 578 C CA . LEU A 1 72 ? -23.213 27.081 25.246 1.00 80.56 72 LEU A CA 1
ATOM 579 C C . LEU A 1 72 ? -22.398 26.078 26.085 1.00 80.56 72 LEU A C 1
ATOM 581 O O . LEU A 1 72 ? -22.088 24.987 25.607 1.00 80.56 72 LEU A O 1
ATOM 585 N N . CYS A 1 73 ? -22.075 26.414 27.338 1.00 78.56 73 CYS A N 1
ATOM 586 C CA . CYS A 1 73 ? -21.334 25.527 28.238 1.00 78.56 73 CYS A CA 1
ATOM 587 C C . CYS A 1 73 ? -22.099 24.238 28.567 1.00 78.56 73 CYS A C 1
ATOM 589 O O . CYS A 1 73 ? -21.489 23.170 28.626 1.00 78.56 73 CYS A O 1
ATOM 591 N N . ILE A 1 74 ? -23.420 24.315 28.766 1.00 83.62 74 ILE A N 1
ATOM 592 C CA . ILE A 1 74 ? -24.252 23.134 29.026 1.00 83.62 74 ILE A CA 1
ATOM 593 C C . ILE A 1 74 ? -24.322 22.240 27.781 1.00 83.62 74 ILE A C 1
ATOM 595 O O . ILE A 1 74 ? -24.084 21.040 27.896 1.00 83.62 74 ILE A O 1
ATOM 599 N N . LEU A 1 75 ? -24.552 22.800 26.589 1.00 76.38 75 LEU A N 1
ATOM 600 C CA . LEU A 1 75 ? -24.595 22.025 25.341 1.00 76.38 75 LEU A CA 1
ATOM 601 C C . LEU A 1 75 ? -23.260 21.315 25.060 1.00 76.38 75 LEU A C 1
ATOM 603 O O . LEU A 1 75 ? -23.249 20.116 24.793 1.00 76.38 75 LEU A O 1
ATOM 607 N N . LYS A 1 76 ? -22.125 21.999 25.264 1.00 73.38 76 LYS A N 1
ATOM 608 C CA . LYS A 1 76 ? -20.778 21.396 25.185 1.00 73.38 76 LYS A CA 1
ATOM 609 C C . LYS A 1 76 ? -20.515 20.284 26.205 1.00 73.38 76 LYS A C 1
ATOM 611 O O . LYS A 1 76 ? -19.601 19.488 26.012 1.00 73.38 76 LYS A O 1
ATOM 616 N N . LYS A 1 77 ? -21.266 20.237 27.310 1.00 73.31 77 LYS A N 1
ATOM 617 C CA . LYS A 1 77 ? -21.219 19.138 28.289 1.00 73.31 77 LYS A CA 1
ATOM 618 C C . LYS A 1 77 ? -22.218 18.021 27.984 1.00 73.31 77 LYS A C 1
ATOM 620 O O . LYS A 1 77 ? -22.047 16.929 28.516 1.00 73.31 77 LYS A O 1
ATOM 625 N N . MET A 1 78 ? -23.236 18.281 27.165 1.00 72.00 78 MET A N 1
ATOM 626 C CA . MET A 1 78 ? -24.335 17.353 26.909 1.00 72.00 78 MET A CA 1
ATOM 627 C C . MET A 1 78 ? -24.093 16.352 25.778 1.00 72.00 78 MET A C 1
ATOM 629 O O . MET A 1 78 ? -24.702 15.283 25.845 1.00 72.00 78 MET A O 1
ATOM 633 N N . ASP A 1 79 ? -23.262 16.651 24.770 1.00 59.16 79 ASP A N 1
ATOM 634 C CA . ASP A 1 79 ? -23.094 15.742 23.625 1.00 59.16 79 ASP A CA 1
ATOM 635 C C . ASP A 1 79 ? -21.663 15.645 23.055 1.00 59.16 79 ASP A C 1
ATOM 637 O O . ASP A 1 79 ? -20.852 16.565 23.151 1.00 59.16 79 ASP A O 1
ATOM 641 N N . GLN A 1 80 ? -21.374 14.492 22.443 1.00 46.00 80 GLN A N 1
ATOM 642 C CA . GLN A 1 80 ? -20.118 14.120 21.777 1.00 46.00 80 GLN A CA 1
ATOM 643 C C . GLN A 1 80 ? -20.291 14.049 20.246 1.00 46.00 80 GLN A C 1
ATOM 645 O O . GLN A 1 80 ? -19.657 13.232 19.579 1.00 46.00 80 GLN A O 1
ATOM 650 N N . ASN A 1 81 ? -21.176 14.876 19.682 1.00 42.22 81 ASN A N 1
ATOM 651 C CA . ASN A 1 81 ? -21.566 14.824 18.274 1.00 42.22 81 ASN A CA 1
ATOM 652 C C . ASN A 1 81 ? -21.227 16.155 17.576 1.00 42.22 81 ASN A C 1
ATOM 654 O O . ASN A 1 81 ? -21.891 17.173 17.765 1.00 42.22 81 ASN A O 1
ATOM 658 N N . GLN A 1 82 ? -20.130 16.162 16.817 1.00 47.69 82 GLN A N 1
ATOM 659 C CA . GLN A 1 82 ? -19.375 17.385 16.515 1.00 47.69 82 GLN A CA 1
ATOM 660 C C . GLN A 1 82 ? -20.066 18.337 15.515 1.00 47.69 82 GLN A C 1
ATOM 662 O O . GLN A 1 82 ? -19.878 19.545 15.598 1.00 47.69 82 GLN A O 1
ATOM 667 N N . LEU A 1 83 ? -20.903 17.816 14.608 1.00 44.25 83 LEU A N 1
ATOM 668 C CA . LEU A 1 83 ? -21.461 18.579 13.478 1.00 44.25 83 LEU A CA 1
ATOM 669 C C . LEU A 1 83 ? -22.641 19.498 13.841 1.00 44.25 83 LEU A C 1
ATOM 671 O O . LEU A 1 83 ? -22.686 20.633 13.377 1.00 44.25 83 LEU A O 1
ATOM 675 N N . VAL A 1 84 ? -23.577 19.055 14.689 1.00 46.41 84 VAL A N 1
ATOM 676 C CA . VAL A 1 84 ? -24.727 19.893 15.112 1.00 46.41 84 VAL A CA 1
ATOM 677 C C . VAL A 1 84 ? -24.259 21.051 16.002 1.00 46.41 84 VAL A C 1
ATOM 679 O O . VAL A 1 84 ? -24.787 22.163 15.937 1.00 46.41 84 VAL A O 1
ATOM 682 N N . MET A 1 85 ? -23.211 20.804 16.792 1.00 55.50 85 MET A N 1
ATOM 683 C CA . MET A 1 85 ? -22.616 21.804 17.670 1.00 55.50 85 MET A CA 1
ATOM 684 C C . MET A 1 85 ? -21.945 22.950 16.909 1.00 55.50 85 MET A C 1
ATOM 686 O O . MET A 1 85 ? -21.970 24.062 17.421 1.00 55.50 85 MET A O 1
ATOM 690 N N . GLU A 1 86 ? -21.383 22.750 15.711 1.00 57.94 86 GLU A N 1
ATOM 691 C CA . GLU A 1 86 ? -20.703 23.836 14.984 1.00 57.94 86 GLU A CA 1
ATOM 692 C C . GLU A 1 86 ? -21.668 24.934 14.506 1.00 57.94 86 GLU A C 1
ATOM 694 O O . GLU A 1 86 ? -21.366 26.120 14.667 1.00 57.94 86 GLU A O 1
ATOM 699 N N . GLU A 1 87 ? -22.850 24.584 13.985 1.00 61.53 87 GLU A N 1
ATOM 700 C CA . GLU A 1 87 ? -23.850 25.585 13.580 1.00 61.53 87 GLU A CA 1
ATOM 701 C C . GLU A 1 87 ? -24.482 26.288 14.790 1.00 61.53 87 GLU A C 1
ATOM 703 O O . GLU A 1 87 ? -24.591 27.518 14.803 1.00 61.53 87 GLU A O 1
ATOM 708 N N . GLN A 1 88 ? -24.828 25.538 15.843 1.00 65.94 88 GLN A N 1
ATOM 709 C CA . GLN A 1 88 ? -25.406 26.105 17.067 1.00 65.94 88 GLN A CA 1
ATOM 710 C C . GLN A 1 88 ? -24.385 26.949 17.859 1.00 65.94 88 GLN A C 1
ATOM 712 O O . GLN A 1 88 ? -24.729 28.024 18.351 1.00 65.94 88 GLN A O 1
ATOM 717 N N . GLU A 1 89 ? -23.110 26.547 17.924 1.00 68.69 89 GLU A N 1
ATOM 718 C CA . GLU A 1 89 ? -22.028 27.342 18.525 1.00 68.69 89 GLU A CA 1
ATOM 719 C C . GLU A 1 89 ? -21.731 28.604 17.710 1.00 68.69 89 GLU A C 1
ATOM 721 O O . GLU A 1 89 ? -21.513 29.666 18.295 1.00 68.69 89 GLU A O 1
ATOM 726 N N . LYS A 1 90 ? -21.764 28.533 16.373 1.00 73.00 90 LYS A N 1
ATOM 727 C CA . LYS A 1 90 ? -21.618 29.713 15.509 1.00 73.00 90 LYS A CA 1
ATOM 728 C C . LYS A 1 90 ? -22.763 30.707 15.721 1.00 73.00 90 LYS A C 1
ATOM 730 O O . LYS A 1 90 ? -22.501 31.905 15.835 1.00 73.00 90 LYS A O 1
ATOM 735 N N . LEU A 1 91 ? -24.002 30.223 15.846 1.00 73.81 91 LEU A N 1
ATOM 736 C CA . LEU A 1 91 ? -25.169 31.050 16.162 1.00 73.81 91 LEU A CA 1
ATOM 737 C C . LEU A 1 91 ? -25.033 31.717 17.545 1.00 73.81 91 LEU A C 1
ATOM 739 O O . LEU A 1 91 ? -25.220 32.927 17.662 1.00 73.81 91 LEU A O 1
ATOM 743 N N . LEU A 1 92 ? -24.665 30.951 18.579 1.00 71.25 92 LEU A N 1
ATOM 744 C CA . LEU A 1 92 ? -24.504 31.445 19.954 1.00 71.25 92 LEU A CA 1
ATOM 745 C C . LEU A 1 92 ? -23.332 32.432 20.098 1.00 71.25 92 LEU A C 1
ATOM 747 O O . LEU A 1 92 ? -23.462 33.420 20.816 1.00 71.25 92 LEU A O 1
ATOM 751 N N . LYS A 1 93 ? -22.210 32.220 19.395 1.00 73.31 93 LYS A N 1
ATOM 752 C CA . LYS A 1 93 ? -21.078 33.167 19.368 1.00 73.31 93 LYS A CA 1
ATOM 753 C C . LYS A 1 93 ? -21.420 34.467 18.650 1.00 73.31 93 LYS A C 1
ATOM 755 O O . LYS A 1 93 ? -21.117 35.532 19.174 1.00 73.31 93 LYS A O 1
ATOM 760 N N . SER A 1 94 ? -22.091 34.389 17.497 1.00 77.62 94 SER A N 1
ATOM 761 C CA . SER A 1 94 ? -22.601 35.579 16.801 1.00 77.62 94 SER A CA 1
ATOM 762 C C . SER A 1 94 ? -23.548 36.379 17.699 1.00 77.62 94 SER A C 1
ATOM 764 O O . SER A 1 94 ? -23.514 37.603 17.691 1.00 77.62 94 SER A O 1
ATOM 766 N N . LEU A 1 95 ? -24.364 35.686 18.499 1.00 73.56 95 LEU A N 1
ATOM 767 C CA . LEU A 1 95 ? -25.298 36.312 19.429 1.00 73.56 95 LEU A CA 1
ATOM 768 C C . LEU A 1 95 ? -24.616 36.950 20.645 1.00 73.56 95 LEU A C 1
ATOM 770 O O . LEU A 1 95 ? -25.125 37.933 21.164 1.00 73.56 95 LEU A O 1
ATOM 774 N N . LEU A 1 96 ? -23.488 36.405 21.108 1.00 72.25 96 LEU A N 1
ATOM 775 C CA . LEU A 1 96 ? -22.669 37.034 22.147 1.00 72.25 96 LEU A CA 1
ATOM 776 C C . LEU A 1 96 ? -22.037 38.338 21.646 1.00 72.25 96 LEU A C 1
ATOM 778 O O . LEU A 1 96 ? -22.079 39.321 22.377 1.00 72.25 96 LEU A O 1
ATOM 782 N N . GLN A 1 97 ? -21.532 38.367 20.407 1.00 67.50 97 GLN A N 1
ATOM 783 C CA . GLN A 1 97 ? -20.981 39.590 19.811 1.00 67.50 97 GLN A CA 1
ATOM 784 C C . GLN A 1 97 ? -22.059 40.676 19.645 1.00 67.50 97 GLN A C 1
ATOM 786 O O . GLN A 1 97 ? -21.870 41.782 20.136 1.00 67.50 97 GLN A O 1
ATOM 791 N N . GLU A 1 98 ? -23.235 40.322 19.097 1.00 72.69 98 GLU A N 1
ATOM 792 C CA . GLU A 1 98 ? -24.405 41.221 18.981 1.00 72.69 98 GLU A CA 1
ATOM 793 C C . GLU A 1 98 ? -24.828 41.875 20.316 1.00 72.69 98 GLU A C 1
ATOM 795 O O . GLU A 1 98 ? -25.539 42.871 20.286 1.00 72.69 98 GLU A O 1
ATOM 800 N N . ILE A 1 99 ? -24.475 41.307 21.479 1.00 68.69 99 ILE A N 1
ATOM 801 C CA . ILE A 1 99 ? -24.829 41.858 22.801 1.00 68.69 99 ILE A CA 1
ATOM 802 C C . ILE A 1 99 ? -23.725 42.764 23.365 1.00 68.69 99 ILE A C 1
ATOM 804 O O . ILE A 1 99 ? -24.041 43.662 24.138 1.00 68.69 99 ILE A O 1
ATOM 808 N N . VAL A 1 100 ? -22.458 42.517 23.017 1.00 63.53 100 VAL A N 1
ATOM 809 C CA . VAL A 1 100 ? -21.316 43.342 23.453 1.00 63.53 100 VAL A CA 1
ATOM 810 C C . VAL A 1 100 ? -21.296 44.660 22.680 1.00 63.53 100 VAL A C 1
ATOM 812 O O . VAL A 1 100 ? -21.157 45.718 23.280 1.00 63.53 100 VAL A O 1
ATOM 815 N N . ASP A 1 101 ? -21.553 44.604 21.372 1.00 55.62 101 ASP A N 1
ATOM 816 C CA . ASP A 1 101 ? -21.610 45.794 20.514 1.00 55.62 101 ASP A CA 1
ATOM 817 C C . ASP A 1 101 ? -22.805 46.726 20.872 1.00 55.62 101 ASP A C 1
ATOM 819 O O . ASP A 1 101 ? -22.805 47.898 20.511 1.00 55.62 101 ASP A O 1
ATOM 823 N N . ASP A 1 102 ? -23.814 46.215 21.597 1.00 56.91 102 ASP A N 1
ATOM 824 C CA . ASP A 1 102 ? -25.032 46.919 22.064 1.00 56.91 102 ASP A CA 1
ATOM 825 C C . ASP A 1 102 ? -24.831 47.597 23.451 1.00 56.91 102 ASP A C 1
ATOM 827 O O . ASP A 1 102 ? -25.784 48.165 23.987 1.00 56.91 102 ASP A O 1
ATOM 831 N N . SER A 1 103 ? -23.646 47.479 24.083 1.00 54.75 103 SER A N 1
ATOM 832 C CA . SER A 1 103 ? -23.380 47.964 25.459 1.00 54.75 103 SER A CA 1
ATOM 833 C C . SER A 1 103 ? -22.377 49.117 25.602 1.00 54.75 103 SER A C 1
ATOM 835 O O . SER A 1 103 ? -22.206 49.606 26.716 1.00 54.75 103 SER A O 1
ATOM 837 N N . ASP A 1 104 ? -21.768 49.584 24.510 1.00 42.94 104 ASP A N 1
ATOM 838 C CA . ASP A 1 104 ? -20.693 50.594 24.532 1.00 42.94 104 ASP A CA 1
ATOM 839 C C . ASP A 1 104 ? -21.180 52.051 24.288 1.00 42.94 104 ASP A C 1
ATOM 841 O O . ASP A 1 104 ? -20.362 52.933 24.033 1.00 42.94 104 ASP A O 1
ATOM 845 N N . GLU A 1 105 ? -22.492 52.339 24.359 1.00 43.16 105 GLU A N 1
ATOM 846 C CA . GLU A 1 105 ? -23.062 53.689 24.108 1.00 43.16 105 GLU A CA 1
ATOM 847 C C . GLU A 1 105 ? -23.467 54.507 25.363 1.00 43.16 105 GLU A C 1
ATOM 849 O O . GLU A 1 105 ? -23.887 55.649 25.203 1.00 43.16 105 GLU A O 1
ATOM 854 N N . ASP A 1 106 ? -23.317 54.002 26.598 1.00 39.28 106 ASP A N 1
ATOM 855 C CA . ASP A 1 106 ? -23.735 54.721 27.826 1.00 39.28 106 ASP A CA 1
ATOM 856 C C . ASP A 1 106 ? -22.706 54.634 28.985 1.00 39.28 106 ASP A C 1
ATOM 858 O O . ASP A 1 106 ? -22.861 53.805 29.884 1.00 39.28 106 ASP A O 1
ATOM 862 N N . SER A 1 107 ? -21.689 55.515 28.998 1.00 36.19 107 SER A N 1
ATOM 863 C CA . SER A 1 107 ? -21.329 56.374 30.160 1.00 36.19 107 SER A CA 1
ATOM 864 C C . SER A 1 107 ? -19.989 57.116 29.969 1.00 36.19 107 SER A C 1
ATOM 866 O O . SER A 1 107 ? -18.922 56.549 30.217 1.00 36.19 107 SER A O 1
ATOM 868 N N . ASP A 1 108 ? -20.051 58.399 29.606 1.00 33.59 108 ASP A N 1
ATOM 869 C CA . ASP A 1 108 ? -18.984 59.374 29.884 1.00 33.59 108 ASP A CA 1
ATOM 870 C C . ASP A 1 108 ? -19.087 59.900 31.340 1.00 33.59 108 ASP A C 1
ATOM 872 O O . ASP A 1 108 ? -20.147 59.791 31.957 1.00 33.59 108 ASP A O 1
ATOM 876 N N . GLU A 1 109 ? -17.996 60.531 31.804 1.00 36.31 109 GLU A N 1
ATOM 877 C CA . GLU A 1 109 ? -17.841 61.526 32.901 1.00 36.31 109 GLU A CA 1
ATOM 878 C C . GLU A 1 109 ? -16.875 61.166 34.068 1.00 36.31 109 GLU A C 1
ATOM 880 O O . GLU A 1 109 ? -17.197 60.445 35.010 1.00 36.31 109 GLU A O 1
ATOM 885 N N . ASP A 1 110 ? -15.697 61.803 33.975 1.00 32.12 110 ASP A N 1
ATOM 886 C CA . ASP A 1 110 ? -15.026 62.649 34.983 1.00 32.12 110 ASP A CA 1
ATOM 887 C C . ASP A 1 110 ? -14.114 62.139 36.132 1.00 32.12 110 ASP A C 1
ATOM 889 O O . ASP A 1 110 ? -14.476 61.373 37.022 1.00 32.12 110 ASP A O 1
ATOM 893 N N . SER A 1 111 ? -12.967 62.844 36.193 1.00 33.25 111 SER A N 1
ATOM 894 C CA . SER A 1 111 ? -12.171 63.291 37.360 1.00 33.25 111 SER A CA 1
ATOM 895 C C . SER A 1 111 ? -11.197 62.336 38.087 1.00 33.25 111 SER A C 1
ATOM 897 O O . SER A 1 111 ? -11.560 61.598 38.995 1.00 33.25 111 SER A O 1
ATOM 899 N N . ASP A 1 112 ? -9.925 62.412 37.672 1.00 30.84 112 ASP A N 1
ATOM 900 C CA . ASP A 1 112 ? -8.813 63.130 38.344 1.00 30.84 112 ASP A CA 1
ATOM 901 C C . ASP A 1 112 ? -8.423 62.920 39.837 1.00 30.84 112 ASP A C 1
ATOM 903 O O . ASP A 1 112 ? -9.241 62.930 40.749 1.00 30.84 112 ASP A O 1
ATOM 907 N N . GLU A 1 113 ? -7.088 62.927 40.015 1.00 34.38 113 GLU A N 1
ATOM 908 C CA . GLU A 1 113 ? -6.258 63.427 41.142 1.00 34.38 113 GLU A CA 1
ATOM 909 C C . GLU A 1 113 ? -6.120 62.657 42.491 1.00 34.38 113 GLU A C 1
ATOM 911 O O . GLU A 1 113 ? -6.970 62.689 43.374 1.00 34.38 113 GLU A O 1
ATOM 916 N N . ASP A 1 114 ? -4.910 62.090 42.652 1.00 29.94 114 ASP A N 1
ATOM 917 C CA . ASP A 1 114 ? -3.912 62.336 43.720 1.00 29.94 114 ASP A CA 1
ATOM 918 C C . ASP A 1 114 ? -4.048 61.901 45.207 1.00 29.94 114 ASP A C 1
ATOM 920 O O . ASP A 1 114 ? -5.085 61.942 45.861 1.00 29.94 114 ASP A O 1
ATOM 924 N N . SER A 1 115 ? -2.845 61.659 45.761 1.00 31.66 115 SER A N 1
ATOM 925 C CA . SER A 1 115 ? -2.387 61.737 47.168 1.00 31.66 115 SER A CA 1
ATOM 926 C C . SER A 1 115 ? -2.617 60.569 48.156 1.00 31.66 115 SER A C 1
ATOM 928 O O . SER A 1 115 ? -3.698 60.349 48.688 1.00 31.66 115 SER A O 1
ATOM 930 N N . ASP A 1 116 ? -1.516 59.847 48.403 1.00 29.95 116 ASP A N 1
ATOM 931 C CA . ASP A 1 116 ? -0.742 59.783 49.661 1.00 29.95 116 ASP A CA 1
ATOM 932 C C . ASP A 1 116 ? -1.362 59.438 51.043 1.00 29.95 116 ASP A C 1
ATOM 934 O O . ASP A 1 116 ? -2.295 60.057 51.538 1.00 29.95 116 ASP A O 1
ATOM 938 N N . GLU A 1 117 ? -0.632 58.522 51.700 1.00 34.81 117 GLU A N 1
ATOM 939 C CA . GLU A 1 117 ? -0.244 58.457 53.128 1.00 34.81 117 GLU A CA 1
ATOM 940 C C . GLU A 1 117 ? -1.274 58.227 54.270 1.00 34.81 117 GLU A C 1
ATOM 942 O O . GLU A 1 117 ? -2.026 59.096 54.697 1.00 34.81 117 GLU A O 1
ATOM 947 N N . ASP A 1 118 ? -1.103 57.039 54.873 1.00 29.36 118 ASP A N 1
ATOM 948 C CA . ASP A 1 118 ? -0.879 56.772 56.306 1.00 29.36 118 ASP A CA 1
ATOM 949 C C . ASP A 1 118 ? -1.949 56.959 57.404 1.00 29.36 118 ASP A C 1
ATOM 951 O O . ASP A 1 118 ? -2.525 58.020 57.631 1.00 29.36 118 ASP A O 1
ATOM 955 N N . SER A 1 119 ? -1.939 55.940 58.285 1.00 31.44 119 SER A N 1
ATOM 956 C CA . SER A 1 119 ? -2.225 56.009 59.733 1.00 31.44 119 SER A CA 1
ATOM 957 C C . SER A 1 119 ? -3.707 56.195 60.148 1.00 31.44 119 SER A C 1
ATOM 959 O O . SER A 1 119 ? -4.534 56.683 59.389 1.00 31.44 119 SER A O 1
ATOM 961 N N . ASP A 1 120 ? -4.165 55.793 61.338 1.00 27.94 120 ASP A N 1
ATOM 962 C CA . ASP A 1 120 ? -3.552 54.998 62.413 1.00 27.94 120 ASP A CA 1
ATOM 963 C C . ASP A 1 120 ? -4.656 54.437 63.334 1.00 27.94 120 ASP A C 1
ATOM 965 O O . ASP A 1 120 ? -5.664 55.116 63.494 1.00 27.94 120 ASP A O 1
ATOM 969 N N . SER A 1 121 ? -4.385 53.329 64.047 1.00 29.53 121 SER A N 1
ATOM 970 C CA . SER A 1 121 ? -4.789 53.070 65.460 1.00 29.53 121 SER A CA 1
ATOM 971 C C . SER A 1 121 ? -6.294 53.164 65.901 1.00 29.53 121 SER A C 1
ATOM 973 O O . SER A 1 121 ? -7.118 53.791 65.256 1.00 29.53 121 SER A O 1
ATOM 975 N N . VAL A 1 122 ? -6.808 52.640 67.027 1.00 30.45 122 VAL A N 1
ATOM 976 C CA . VAL A 1 122 ? -6.429 51.656 68.075 1.00 30.45 122 VAL A CA 1
ATOM 977 C C . VAL A 1 122 ? -7.697 51.405 68.944 1.00 30.45 122 VAL A C 1
ATOM 979 O O . VAL A 1 122 ? -8.706 52.078 68.739 1.00 30.45 122 VAL A O 1
ATOM 982 N N . ALA A 1 123 ? -7.600 50.504 69.937 1.00 29.38 123 ALA A N 1
ATOM 983 C CA . ALA A 1 123 ? -8.511 50.240 71.075 1.00 29.38 123 ALA A CA 1
ATOM 984 C C . ALA A 1 123 ? -9.513 49.081 70.850 1.00 29.38 123 ALA A C 1
ATOM 986 O O . ALA A 1 123 ? -10.375 49.167 69.981 1.00 29.38 123 ALA A O 1
ATOM 987 N N . GLU A 1 124 ? -9.320 47.898 71.461 1.00 26.31 124 GLU A N 1
ATOM 988 C CA . GLU A 1 124 ? -9.509 47.550 72.905 1.00 26.31 124 GLU A CA 1
ATOM 989 C C . GLU A 1 124 ? -11.013 47.415 73.257 1.00 26.31 124 GLU A C 1
ATOM 991 O O . GLU A 1 124 ? -11.815 48.213 72.783 1.00 26.31 124 GLU A O 1
ATOM 996 N N . SER A 1 125 ? -11.515 46.455 74.047 1.00 28.28 125 SER A N 1
ATOM 997 C CA . SER A 1 125 ? -10.941 45.391 74.907 1.00 28.28 125 SER A CA 1
ATOM 998 C C . SER A 1 125 ? -12.025 44.309 75.212 1.00 28.28 125 SER A C 1
ATOM 1000 O O . SER A 1 125 ? -13.171 44.516 74.813 1.00 28.28 125 SER A O 1
ATOM 1002 N N . GLU A 1 126 ? -11.847 43.152 75.883 1.00 28.94 126 GLU A N 1
ATOM 1003 C CA . GLU A 1 126 ? -10.736 42.329 76.444 1.00 28.94 126 GLU A CA 1
ATOM 1004 C C . GLU A 1 126 ? -11.301 40.893 76.708 1.00 28.94 126 GLU A C 1
ATOM 1006 O O . GLU A 1 126 ? -12.495 40.794 76.980 1.00 28.94 126 GLU A O 1
ATOM 1011 N N . GLU A 1 127 ? -10.455 39.837 76.698 1.00 28.70 127 GLU A N 1
ATOM 1012 C CA . GLU A 1 127 ? -10.647 38.502 77.357 1.00 28.70 127 GLU A CA 1
ATOM 1013 C C . GLU A 1 127 ? -11.837 37.588 76.884 1.00 28.70 127 GLU A C 1
ATOM 1015 O O . GLU A 1 127 ? -12.874 38.055 76.429 1.00 28.70 127 GLU A O 1
ATOM 1020 N N . ASP A 1 128 ? -11.791 36.243 76.901 1.00 26.53 128 ASP A N 1
ATOM 1021 C CA . ASP A 1 128 ? -10.803 35.284 77.432 1.00 26.53 128 ASP A CA 1
ATOM 1022 C C . ASP A 1 128 ? -10.794 33.939 76.641 1.00 26.53 128 ASP A C 1
ATOM 1024 O O . ASP A 1 128 ? -11.601 33.731 75.734 1.00 26.53 128 ASP A O 1
ATOM 1028 N N . SER A 1 129 ? -9.862 33.041 76.983 1.00 27.61 129 SER A N 1
ATOM 1029 C CA . SER A 1 129 ? -9.484 31.780 76.297 1.00 27.61 129 SER A CA 1
ATOM 1030 C C . SER A 1 129 ? -10.573 30.739 75.956 1.00 27.61 129 SER A C 1
ATOM 1032 O O . SER A 1 129 ? -11.418 30.440 76.795 1.00 27.61 129 SER A O 1
ATOM 1034 N N . ASP A 1 130 ? -10.403 30.040 74.821 1.00 26.73 130 ASP A N 1
ATOM 1035 C CA . ASP A 1 130 ? -10.231 28.567 74.759 1.00 26.73 130 ASP A CA 1
ATOM 1036 C C . ASP A 1 130 ? -9.660 28.135 73.379 1.00 26.73 130 ASP A C 1
ATOM 1038 O O . ASP A 1 130 ? -9.706 28.903 72.416 1.00 26.73 130 ASP A O 1
ATOM 1042 N N . ASP A 1 131 ? -9.044 26.946 73.302 1.00 28.42 131 ASP A N 1
ATOM 1043 C CA . ASP A 1 131 ? -8.283 26.449 72.138 1.00 28.42 131 ASP A CA 1
ATOM 1044 C C . ASP A 1 131 ? -9.146 26.177 70.884 1.00 28.42 131 ASP A C 1
ATOM 1046 O O . ASP A 1 131 ? -10.094 25.395 70.945 1.00 28.42 131 ASP A O 1
ATOM 1050 N N . ASP A 1 132 ? -8.737 26.697 69.717 1.00 28.53 132 ASP A N 1
ATOM 1051 C CA . ASP A 1 132 ? -9.256 26.274 68.403 1.00 28.53 132 ASP A CA 1
ATOM 1052 C C . ASP A 1 132 ? -8.118 26.150 67.365 1.00 28.53 132 ASP A C 1
ATOM 1054 O O . ASP A 1 132 ? -7.330 27.077 67.144 1.00 28.53 132 ASP A O 1
ATOM 1058 N N . GLU A 1 133 ? -8.020 24.984 66.717 1.00 29.17 133 GLU A N 1
ATOM 1059 C CA . GLU A 1 133 ? -7.051 24.720 65.645 1.00 29.17 133 GLU A CA 1
ATOM 1060 C C . GLU A 1 133 ? -7.388 25.534 64.377 1.00 29.17 133 GLU A C 1
ATOM 1062 O O . GLU A 1 133 ? -8.557 25.606 63.982 1.00 29.17 133 GLU A O 1
ATOM 1067 N N . PRO A 1 134 ? -6.398 26.083 63.644 1.00 28.28 134 PRO A N 1
ATOM 1068 C CA . PRO A 1 134 ? -6.664 26.706 62.354 1.00 28.28 134 PRO A CA 1
ATOM 1069 C C . PRO A 1 134 ? -7.089 25.645 61.331 1.00 28.28 134 PRO A C 1
ATOM 1071 O O . PRO A 1 134 ? -6.277 24.859 60.838 1.00 28.28 134 PRO A O 1
ATOM 1074 N N . SER A 1 135 ? -8.375 25.649 60.975 1.00 28.81 135 SER A N 1
ATOM 1075 C CA . SER A 1 135 ? -8.968 24.752 59.981 1.00 28.81 135 SER A CA 1
ATOM 1076 C C . SER A 1 135 ? -8.584 25.130 58.539 1.00 28.81 135 SER A C 1
ATOM 1078 O O . SER A 1 135 ? -9.444 25.448 57.711 1.00 28.81 135 SER A O 1
ATOM 1080 N N . ASP A 1 136 ? -7.293 25.071 58.216 1.00 27.72 136 ASP A N 1
ATOM 1081 C CA . ASP A 1 136 ? -6.793 25.122 56.843 1.00 27.72 136 ASP A CA 1
ATOM 1082 C C . ASP A 1 136 ? -7.090 23.788 56.140 1.00 27.72 136 ASP A C 1
ATOM 1084 O O . ASP A 1 136 ? -6.239 22.907 56.017 1.00 27.72 136 ASP A O 1
ATOM 1088 N N . THR A 1 137 ? -8.320 23.614 55.647 1.00 24.84 137 THR A N 1
ATOM 1089 C CA . THR A 1 137 ? -8.608 22.567 54.655 1.00 24.84 137 THR A CA 1
ATOM 1090 C C . THR A 1 137 ? -8.113 23.036 53.284 1.00 24.84 137 THR A C 1
ATOM 1092 O O . THR A 1 137 ? -8.723 23.951 52.714 1.00 24.84 137 THR A O 1
ATOM 1095 N N . PRO A 1 138 ? -7.065 22.430 52.690 1.00 27.30 138 PRO A N 1
ATOM 1096 C CA . PRO A 1 138 ? -6.592 22.852 51.380 1.00 27.30 138 PRO A CA 1
ATOM 1097 C C . PRO A 1 138 ? -7.650 22.535 50.323 1.00 27.30 138 PRO A C 1
ATOM 1099 O O . PRO A 1 138 ? -8.253 21.459 50.325 1.00 27.30 138 PRO A O 1
ATOM 1102 N N . SER A 1 139 ? -7.843 23.439 49.361 1.00 31.09 139 SER A N 1
ATOM 1103 C CA . SER A 1 139 ? -8.617 23.103 48.162 1.00 31.09 139 SER A CA 1
ATOM 1104 C C . SER A 1 139 ? -7.930 21.948 47.435 1.00 31.09 139 SER A C 1
ATOM 1106 O O . SER A 1 139 ? -6.793 22.091 46.990 1.00 31.09 139 SER A O 1
ATOM 1108 N N . ALA A 1 140 ? -8.611 20.804 47.327 1.00 31.69 140 ALA A N 1
ATOM 1109 C CA . ALA A 1 140 ? -8.045 19.587 46.757 1.00 31.69 140 ALA A CA 1
ATOM 1110 C C . ALA A 1 140 ? -7.591 19.804 45.303 1.00 31.69 140 ALA A C 1
ATOM 1112 O O . ALA A 1 140 ? -8.406 19.853 44.378 1.00 31.69 140 ALA A O 1
ATOM 1113 N N . VAL A 1 141 ? -6.276 19.912 45.109 1.00 39.47 141 VAL A N 1
ATOM 1114 C CA . VAL A 1 141 ? -5.650 19.938 43.787 1.00 39.47 141 VAL A CA 1
ATOM 1115 C C . VAL A 1 141 ? -5.755 18.532 43.201 1.00 39.47 141 VAL A C 1
ATOM 1117 O O . VAL A 1 141 ? -5.129 17.586 43.683 1.00 39.47 141 VAL A O 1
ATOM 1120 N N . THR A 1 142 ? -6.584 18.373 42.172 1.00 38.50 142 THR A N 1
ATOM 1121 C CA . THR A 1 142 ? -6.657 17.125 41.410 1.00 38.50 142 THR A CA 1
ATOM 1122 C C . THR A 1 142 ? -5.369 16.958 40.617 1.00 38.50 142 THR A C 1
ATOM 1124 O O . THR A 1 142 ? -5.097 17.764 39.728 1.00 38.50 142 THR A O 1
ATOM 1127 N N . CYS A 1 143 ? -4.603 15.915 40.932 1.00 42.81 143 CYS A N 1
ATOM 1128 C CA . CYS A 1 143 ? -3.424 15.533 40.167 1.00 42.81 143 CYS A CA 1
ATOM 1129 C C . CYS A 1 143 ? -3.849 15.207 38.729 1.00 42.81 143 CYS A C 1
ATOM 1131 O O . CYS A 1 143 ? -4.825 14.478 38.514 1.00 42.81 143 CYS A O 1
ATOM 1133 N N . SER A 1 144 ? -3.158 15.770 37.739 1.00 47.66 144 SER A N 1
ATOM 1134 C CA . SER A 1 144 ? -3.435 15.441 36.343 1.00 47.66 144 SER A CA 1
ATOM 1135 C C . SER A 1 144 ? -3.094 13.966 36.064 1.00 47.66 144 SER A C 1
ATOM 1137 O O . SER A 1 144 ? -2.192 13.404 36.694 1.00 47.66 144 SER A O 1
ATOM 1139 N N . PRO A 1 145 ? -3.769 13.305 35.102 1.00 46.47 145 PRO A N 1
ATOM 1140 C CA . PRO A 1 145 ? -3.405 11.945 34.698 1.00 46.47 145 PRO A CA 1
ATOM 1141 C C . PRO A 1 145 ? -1.935 11.824 34.263 1.00 46.47 145 PRO A C 1
ATOM 1143 O O . PRO A 1 145 ? -1.321 10.779 34.454 1.00 46.47 145 PRO A O 1
ATOM 1146 N N . GLU A 1 146 ? -1.378 12.907 33.719 1.00 46.88 146 GLU A N 1
ATOM 1147 C CA . GLU A 1 146 ? 0.007 13.027 33.260 1.00 46.88 146 GLU A CA 1
ATOM 1148 C C . GLU A 1 146 ? 0.995 13.051 34.438 1.00 46.88 146 GLU A C 1
ATOM 1150 O O . GLU A 1 146 ? 1.933 12.256 34.461 1.00 46.88 146 GLU A O 1
ATOM 1155 N N . GLU A 1 147 ? 0.752 13.870 35.468 1.00 50.94 147 GLU A N 1
ATOM 1156 C CA . GLU A 1 147 ? 1.554 13.877 36.704 1.00 50.94 147 GLU A CA 1
ATOM 1157 C C . GLU A 1 147 ? 1.484 12.535 37.445 1.00 50.94 147 GLU A C 1
ATOM 1159 O O . GLU A 1 147 ? 2.496 12.053 37.952 1.00 50.94 147 GLU A O 1
ATOM 1164 N N . PHE A 1 148 ? 0.310 11.897 37.483 1.00 52.69 148 PHE A N 1
ATOM 1165 C CA . PHE A 1 148 ? 0.144 10.596 38.133 1.00 52.69 148 PHE A CA 1
ATOM 1166 C C . PHE A 1 148 ? 0.950 9.495 37.427 1.00 52.69 148 PHE A C 1
ATOM 1168 O O . PHE A 1 148 ? 1.637 8.708 38.082 1.00 52.69 148 PHE A O 1
ATOM 1175 N N . GLN A 1 149 ? 0.945 9.484 36.090 1.00 54.81 149 GLN A N 1
ATOM 1176 C CA . GLN A 1 149 ? 1.769 8.572 35.295 1.00 54.81 149 GLN A CA 1
ATOM 1177 C C . GLN A 1 149 ? 3.272 8.857 35.484 1.00 54.81 149 GLN A C 1
ATOM 1179 O O . GLN A 1 149 ? 4.070 7.929 35.633 1.00 54.81 149 GLN A O 1
ATOM 1184 N N . LEU A 1 150 ? 3.650 10.138 35.564 1.00 53.56 150 LEU A N 1
ATOM 1185 C CA . LEU A 1 150 ? 5.017 10.600 35.818 1.00 53.56 150 LEU A CA 1
ATOM 1186 C C . LEU A 1 150 ? 5.528 10.221 37.223 1.00 53.56 150 LEU A C 1
ATOM 1188 O O . LEU A 1 150 ? 6.733 10.065 37.408 1.00 53.56 150 LEU A O 1
ATOM 1192 N N . MET A 1 151 ? 4.653 10.045 38.217 1.00 54.25 151 MET A N 1
ATOM 1193 C CA . MET A 1 151 ? 5.048 9.544 39.541 1.00 54.25 151 MET A CA 1
ATOM 1194 C C . MET A 1 151 ? 5.302 8.032 39.536 1.00 54.25 151 MET A C 1
ATOM 1196 O O . MET A 1 151 ? 6.292 7.582 40.115 1.00 54.25 151 MET A O 1
ATOM 1200 N N . LYS A 1 152 ? 4.487 7.247 38.814 1.00 58.56 152 LYS A N 1
ATOM 1201 C CA . LYS A 1 152 ? 4.643 5.781 38.739 1.00 58.56 152 LYS A CA 1
ATOM 1202 C C . LYS A 1 152 ? 5.953 5.314 38.094 1.00 58.56 152 LYS A C 1
ATOM 1204 O O . LYS A 1 152 ? 6.407 4.209 38.393 1.00 58.56 152 LYS A O 1
ATOM 1209 N N . GLN A 1 153 ? 6.620 6.145 37.290 1.00 53.44 153 GLN A N 1
ATOM 1210 C CA . GLN A 1 153 ? 7.951 5.816 36.755 1.00 53.44 153 GLN A CA 1
ATOM 1211 C C . GLN A 1 153 ? 9.047 5.730 37.842 1.00 53.44 153 GLN A C 1
ATOM 1213 O O . GLN A 1 153 ? 10.088 5.126 37.607 1.00 53.44 153 GLN A O 1
ATOM 1218 N N . TYR A 1 154 ? 8.822 6.320 39.025 1.00 56.81 154 TYR A N 1
ATOM 1219 C CA . TYR A 1 154 ? 9.763 6.327 40.153 1.00 56.81 154 TYR A CA 1
ATOM 1220 C C . TYR A 1 154 ? 9.425 5.274 41.224 1.00 56.81 154 TYR A C 1
ATOM 1222 O O . TYR A 1 154 ? 9.860 5.398 42.369 1.00 56.81 154 TYR A O 1
ATOM 1230 N N . THR A 1 155 ? 8.627 4.256 40.879 1.00 64.06 155 THR A N 1
ATOM 1231 C CA . THR A 1 155 ? 8.240 3.187 41.815 1.00 64.06 155 THR A CA 1
ATOM 1232 C C . THR A 1 155 ? 9.474 2.427 42.312 1.00 64.06 155 THR A C 1
ATOM 1234 O O . THR A 1 155 ? 10.251 1.915 41.507 1.00 64.06 155 THR A O 1
ATOM 1237 N N . VAL A 1 156 ? 9.645 2.333 43.633 1.00 63.41 156 VAL A N 1
ATOM 1238 C CA . VAL A 1 156 ? 10.752 1.628 44.294 1.00 63.41 156 VAL A CA 1
ATOM 1239 C C . VAL A 1 156 ? 10.247 0.425 45.084 1.00 63.41 156 VAL A C 1
ATOM 1241 O O . VAL A 1 156 ? 9.211 0.480 45.748 1.00 63.41 156 VAL A O 1
ATOM 1244 N N . ASP A 1 157 ? 11.001 -0.672 45.039 1.00 69.31 157 ASP A N 1
ATOM 1245 C CA . ASP A 1 157 ? 10.619 -1.913 45.708 1.00 69.31 157 ASP A CA 1
ATOM 1246 C C . ASP A 1 157 ? 11.037 -1.920 47.190 1.00 69.31 157 ASP A C 1
ATOM 1248 O O . ASP A 1 157 ? 12.143 -2.319 47.547 1.00 69.31 157 ASP A O 1
ATOM 1252 N N . VAL A 1 158 ? 10.152 -1.473 48.084 1.00 72.12 158 VAL A N 1
ATOM 1253 C CA . VAL A 1 158 ? 10.470 -1.373 49.519 1.00 72.12 158 VAL A CA 1
ATOM 1254 C C . VAL A 1 158 ? 10.356 -2.737 50.214 1.00 72.12 158 VAL A C 1
ATOM 1256 O O . VAL A 1 158 ? 9.344 -3.429 50.103 1.00 72.12 158 VAL A O 1
ATOM 1259 N N . THR A 1 159 ? 11.382 -3.139 50.967 1.00 79.44 159 THR A N 1
ATOM 1260 C CA . THR A 1 159 ? 11.327 -4.263 51.928 1.00 79.44 159 THR A CA 1
ATOM 1261 C C . THR A 1 159 ? 11.532 -3.754 53.347 1.00 79.44 159 THR A C 1
ATOM 1263 O O . THR A 1 159 ? 12.395 -2.904 53.556 1.00 79.44 159 THR A O 1
ATOM 1266 N N . LEU A 1 160 ? 10.805 -4.298 54.318 1.00 81.31 160 LEU A N 1
ATOM 1267 C CA . LEU A 1 160 ? 10.901 -3.946 55.739 1.00 81.31 160 LEU A CA 1
ATOM 1268 C C . LEU A 1 160 ? 12.169 -4.511 56.405 1.00 81.31 160 LEU A C 1
ATOM 1270 O O . LEU A 1 160 ? 12.638 -5.584 56.024 1.00 81.31 160 LEU A O 1
ATOM 1274 N N . ASP A 1 161 ? 12.708 -3.818 57.417 1.00 83.81 161 ASP A N 1
ATOM 1275 C CA . ASP A 1 161 ? 13.828 -4.298 58.241 1.00 83.81 161 ASP A CA 1
ATOM 1276 C C . ASP A 1 161 ? 13.355 -4.868 59.600 1.00 83.81 161 ASP A C 1
ATOM 1278 O O . ASP A 1 161 ? 12.994 -4.099 60.504 1.00 83.81 161 ASP A O 1
ATOM 1282 N N . PRO A 1 162 ? 13.437 -6.200 59.813 1.00 80.56 162 PRO A N 1
ATOM 1283 C CA . PRO A 1 162 ? 13.093 -6.850 61.082 1.00 80.56 162 PRO A CA 1
ATOM 1284 C C . PRO A 1 162 ? 13.904 -6.375 62.298 1.00 80.56 162 PRO A C 1
ATOM 1286 O O . PRO A 1 162 ? 13.496 -6.593 63.443 1.00 80.56 162 PRO A O 1
ATOM 1289 N N . LYS A 1 163 ? 15.061 -5.734 62.093 1.00 82.56 163 LYS A N 1
ATOM 1290 C CA . LYS A 1 163 ? 15.870 -5.168 63.181 1.00 82.56 163 LYS A CA 1
ATOM 1291 C C . LYS A 1 163 ? 15.210 -3.957 63.831 1.00 82.56 163 LYS A C 1
ATOM 1293 O O . LYS A 1 163 ? 15.371 -3.774 65.037 1.00 82.56 163 LYS A O 1
ATOM 1298 N N . THR A 1 164 ? 14.463 -3.175 63.053 1.00 83.44 164 THR A N 1
ATOM 1299 C CA . THR A 1 164 ? 13.786 -1.953 63.519 1.00 83.44 164 THR A CA 1
ATOM 1300 C C . THR A 1 164 ? 12.382 -2.230 64.062 1.00 83.44 164 THR A C 1
ATOM 1302 O O . THR A 1 164 ? 11.897 -1.499 64.923 1.00 83.44 164 THR A O 1
ATOM 1305 N N . ALA A 1 165 ? 11.744 -3.311 63.600 1.00 81.62 165 ALA A N 1
ATOM 1306 C CA . ALA A 1 165 ? 10.356 -3.646 63.904 1.00 81.62 165 ALA A CA 1
ATOM 1307 C C . ALA A 1 165 ? 10.061 -3.767 65.408 1.00 81.62 165 ALA A C 1
ATOM 1309 O O . ALA A 1 165 ? 10.780 -4.455 66.144 1.00 81.62 165 ALA A O 1
ATOM 1310 N N . ASN A 1 166 ? 8.966 -3.138 65.849 1.00 83.00 166 ASN A N 1
ATOM 1311 C CA . ASN A 1 166 ? 8.448 -3.294 67.207 1.00 83.00 166 ASN A CA 1
ATOM 1312 C C . ASN A 1 166 ? 8.111 -4.770 67.505 1.00 83.00 166 ASN A C 1
ATOM 1314 O O . ASN A 1 166 ? 7.513 -5.420 66.650 1.00 83.00 166 ASN A O 1
ATOM 1318 N N . PRO A 1 167 ? 8.409 -5.302 68.709 1.00 79.75 167 PRO A N 1
ATOM 1319 C CA . PRO A 1 167 ? 8.090 -6.687 69.066 1.00 79.75 167 PRO A CA 1
ATOM 1320 C C . PRO A 1 167 ? 6.607 -7.094 68.983 1.00 79.75 167 PRO A C 1
ATOM 1322 O O . PRO A 1 167 ? 6.318 -8.286 69.026 1.00 79.75 167 PRO A O 1
ATOM 1325 N N . GLY A 1 168 ? 5.661 -6.150 68.904 1.00 74.31 168 GLY A N 1
ATOM 1326 C CA . GLY A 1 168 ? 4.247 -6.438 68.620 1.00 74.31 168 GLY A CA 1
ATOM 1327 C C . GLY A 1 168 ? 3.943 -6.742 67.146 1.00 74.31 168 GLY A C 1
ATOM 1328 O O . GLY A 1 168 ? 2.936 -7.375 66.854 1.00 74.31 168 GLY A O 1
ATOM 1329 N N . LEU A 1 169 ? 4.815 -6.349 66.212 1.00 78.38 169 LEU A N 1
ATOM 1330 C CA . LEU A 1 169 ? 4.586 -6.511 64.777 1.00 78.38 169 LEU A CA 1
ATOM 1331 C C . LEU A 1 169 ? 5.082 -7.861 64.256 1.00 78.38 169 LEU A C 1
ATOM 1333 O O . LEU A 1 169 ? 6.232 -8.245 64.472 1.00 78.38 169 LEU A O 1
ATOM 1337 N N . VAL A 1 170 ? 4.241 -8.542 63.482 1.00 76.38 170 VAL A N 1
ATOM 1338 C CA . VAL A 1 170 ? 4.614 -9.734 62.710 1.00 76.38 170 VAL A CA 1
ATOM 1339 C C . VAL A 1 170 ? 4.919 -9.312 61.271 1.00 76.38 170 VAL A C 1
ATOM 1341 O O . VAL A 1 170 ? 4.145 -8.581 60.651 1.00 76.38 170 VAL A O 1
ATOM 1344 N N . LEU A 1 171 ? 6.058 -9.768 60.745 1.00 77.94 171 LEU A N 1
ATOM 1345 C CA . LEU A 1 171 ? 6.493 -9.546 59.365 1.00 77.94 171 LEU A CA 1
ATOM 1346 C C . LEU A 1 171 ? 6.403 -10.854 58.573 1.00 77.94 171 LEU A C 1
ATOM 1348 O O . LEU A 1 171 ? 6.744 -11.911 59.096 1.00 77.94 171 LEU A O 1
ATOM 1352 N N . SER A 1 172 ? 6.005 -10.785 57.301 1.00 78.69 172 SER A N 1
ATOM 1353 C CA . SER A 1 172 ? 6.093 -11.937 56.384 1.00 78.69 172 SER A CA 1
ATOM 1354 C C . SER A 1 172 ? 7.545 -12.304 56.050 1.00 78.69 172 SER A C 1
ATOM 1356 O O . SER A 1 172 ? 8.391 -11.410 55.983 1.00 78.69 172 SER A O 1
ATOM 1358 N N . ASP A 1 173 ? 7.800 -13.561 55.674 1.00 66.50 173 ASP A N 1
ATOM 1359 C CA . ASP A 1 173 ? 9.128 -14.077 55.281 1.00 66.50 173 ASP A CA 1
ATOM 1360 C C . ASP A 1 173 ? 9.798 -13.327 54.105 1.00 66.50 173 ASP A C 1
ATOM 1362 O O . ASP A 1 173 ? 11.011 -13.420 53.918 1.00 66.50 173 ASP A O 1
ATOM 1366 N N . GLY A 1 174 ? 9.033 -12.561 53.316 1.00 64.19 174 GLY A N 1
ATOM 1367 C CA . GLY A 1 174 ? 9.545 -11.693 52.245 1.00 64.19 174 GLY A CA 1
ATOM 1368 C C . GLY A 1 174 ? 9.758 -10.220 52.631 1.00 64.19 174 GLY A C 1
ATOM 1369 O O . GLY A 1 174 ? 10.184 -9.432 51.792 1.00 64.19 174 GLY A O 1
ATOM 1370 N N . GLY A 1 175 ? 9.421 -9.809 53.859 1.00 70.06 175 GLY A N 1
ATOM 1371 C CA . GLY A 1 175 ? 9.492 -8.407 54.297 1.00 70.06 175 GLY A CA 1
ATOM 1372 C C . GLY A 1 175 ? 8.554 -7.448 53.545 1.00 70.06 175 GLY A C 1
ATOM 1373 O O . GLY A 1 175 ? 8.821 -6.248 53.520 1.00 70.06 175 GLY A O 1
ATOM 1374 N N . LYS A 1 176 ? 7.487 -7.965 52.914 1.00 75.88 176 LYS A N 1
ATOM 1375 C CA . LYS A 1 176 ? 6.495 -7.202 52.124 1.00 75.88 176 LYS A CA 1
ATOM 1376 C C . LYS A 1 176 ? 5.169 -6.966 52.839 1.00 75.88 176 LYS A C 1
ATOM 1378 O O . LYS A 1 176 ? 4.328 -6.242 52.327 1.00 75.88 176 LYS A O 1
ATOM 1383 N N . GLN A 1 177 ? 4.965 -7.569 54.001 1.00 75.25 177 GLN A N 1
ATOM 1384 C CA . GLN A 1 177 ? 3.729 -7.460 54.761 1.00 75.25 177 GLN A CA 1
ATOM 1385 C C . GLN A 1 177 ? 4.049 -7.248 56.237 1.00 75.25 177 GLN A C 1
ATOM 1387 O O . GLN A 1 177 ? 4.977 -7.870 56.765 1.00 75.25 177 GLN A O 1
ATOM 1392 N N . VAL A 1 178 ? 3.262 -6.390 56.883 1.00 76.56 178 VAL A N 1
ATOM 1393 C CA . VAL A 1 178 ? 3.298 -6.143 58.324 1.00 76.56 178 VAL A CA 1
ATOM 1394 C C . VAL A 1 178 ? 1.888 -6.184 58.906 1.00 76.56 178 VAL A C 1
ATOM 1396 O O . VAL A 1 178 ? 0.962 -5.554 58.394 1.00 76.56 178 VAL A O 1
ATOM 1399 N N . THR A 1 179 ? 1.735 -6.930 59.992 1.00 75.06 179 THR A N 1
ATOM 1400 C CA . THR A 1 179 ? 0.502 -7.044 60.781 1.00 75.06 179 THR A CA 1
ATOM 1401 C C . THR A 1 179 ? 0.798 -6.720 62.234 1.00 75.06 179 THR A C 1
ATOM 1403 O O . THR A 1 179 ? 1.832 -7.143 62.755 1.00 75.06 179 THR A O 1
ATOM 1406 N N . ASP A 1 180 ? -0.126 -6.034 62.901 1.00 72.25 180 ASP A N 1
ATOM 1407 C CA . ASP A 1 180 ? -0.130 -5.990 64.363 1.00 72.25 180 ASP A CA 1
ATOM 1408 C C . ASP A 1 180 ? -0.509 -7.377 64.908 1.00 72.25 180 ASP A C 1
ATOM 1410 O O . ASP A 1 180 ? -1.409 -8.031 64.377 1.00 72.25 180 ASP A O 1
ATOM 1414 N N . GLY A 1 181 ? 0.239 -7.872 65.892 1.00 63.44 181 GLY A N 1
ATOM 1415 C CA . GLY A 1 181 ? 0.134 -9.241 66.388 1.00 63.44 181 GLY A CA 1
ATOM 1416 C C . GLY A 1 181 ? -0.361 -9.301 67.829 1.00 63.44 181 GLY A C 1
ATOM 1417 O O . GLY A 1 181 ? 0.189 -8.642 68.708 1.00 63.44 181 GLY A O 1
ATOM 1418 N N . ASP A 1 182 ? -1.317 -10.194 68.105 1.00 61.66 182 ASP A N 1
ATOM 1419 C CA . ASP A 1 182 ? -1.954 -10.375 69.427 1.00 61.66 182 ASP A CA 1
ATOM 1420 C C . ASP A 1 182 ? -0.984 -10.667 70.597 1.00 61.66 182 ASP A C 1
ATOM 1422 O O . ASP A 1 182 ? -1.391 -10.704 71.762 1.00 61.66 182 ASP A O 1
ATOM 1426 N N . LYS A 1 183 ? 0.295 -10.953 70.317 1.00 61.50 183 LYS A N 1
ATOM 1427 C CA . LYS A 1 183 ? 1.329 -11.264 71.312 1.00 61.50 183 LYS A CA 1
ATOM 1428 C C . LYS A 1 183 ? 2.663 -10.635 70.930 1.00 61.50 183 LYS A C 1
ATOM 1430 O O . LYS A 1 183 ? 3.164 -10.861 69.831 1.00 61.50 183 LYS A O 1
ATOM 1435 N N . ARG A 1 184 ? 3.298 -9.954 71.893 1.00 69.25 184 ARG A N 1
ATOM 1436 C CA . ARG A 1 184 ? 4.701 -9.533 71.775 1.00 69.25 184 ARG A CA 1
ATOM 1437 C C . ARG A 1 184 ? 5.619 -10.740 71.573 1.00 69.25 184 ARG A C 1
ATOM 1439 O O . ARG A 1 184 ? 5.566 -11.699 72.342 1.00 69.25 184 ARG A O 1
ATOM 1446 N N . GLN A 1 185 ? 6.485 -10.640 70.576 1.00 71.38 185 GLN A N 1
ATOM 1447 C CA . GLN A 1 185 ? 7.582 -11.564 70.318 1.00 71.38 185 GLN A CA 1
ATOM 1448 C C . GLN A 1 185 ? 8.752 -11.293 71.272 1.00 71.38 185 GLN A C 1
ATOM 1450 O O . GLN A 1 185 ? 9.006 -10.150 71.654 1.00 71.38 185 GLN A O 1
ATOM 1455 N N . ASP A 1 186 ? 9.483 -12.345 71.632 1.00 73.06 186 ASP A N 1
ATOM 1456 C CA . ASP A 1 186 ? 10.714 -12.249 72.419 1.00 73.06 186 ASP A CA 1
ATOM 1457 C C . ASP A 1 186 ? 11.900 -12.071 71.457 1.00 73.06 186 ASP A C 1
ATOM 1459 O O . ASP A 1 186 ? 12.376 -13.029 70.843 1.00 73.06 186 ASP A O 1
ATOM 1463 N N . LEU A 1 187 ? 12.294 -10.814 71.226 1.00 73.19 187 LEU A N 1
ATOM 1464 C CA . LEU A 1 187 ? 13.309 -10.429 70.242 1.00 73.19 187 LEU A CA 1
ATOM 1465 C C . LEU A 1 187 ? 14.564 -9.875 70.933 1.00 73.19 187 LEU A C 1
ATOM 1467 O O . LEU A 1 187 ? 14.434 -9.142 71.915 1.00 73.19 187 LEU A O 1
ATOM 1471 N N . PRO A 1 188 ? 15.775 -10.130 70.394 1.00 68.25 188 PRO A N 1
ATOM 1472 C CA . PRO A 1 188 ? 17.003 -9.547 70.921 1.00 68.25 188 PRO A CA 1
ATOM 1473 C C . PRO A 1 188 ? 16.949 -8.017 70.961 1.00 68.25 188 PRO A C 1
ATOM 1475 O O . PRO A 1 188 ? 16.490 -7.373 70.003 1.00 68.25 188 PRO A O 1
ATOM 1478 N N . ASP A 1 189 ? 17.462 -7.465 72.061 1.00 68.38 189 ASP A N 1
ATOM 1479 C CA . ASP A 1 189 ? 17.561 -6.025 72.275 1.00 68.38 189 ASP A CA 1
ATOM 1480 C C . ASP A 1 189 ? 18.456 -5.386 71.203 1.00 68.38 189 ASP A C 1
ATOM 1482 O O . ASP A 1 189 ? 19.529 -5.896 70.867 1.00 68.38 189 ASP A O 1
ATOM 1486 N N . ASN A 1 190 ? 17.973 -4.293 70.619 1.00 74.75 190 ASN A N 1
ATOM 1487 C CA . ASN A 1 190 ? 18.617 -3.594 69.514 1.00 74.75 190 ASN A CA 1
ATOM 1488 C C . ASN A 1 190 ? 18.317 -2.091 69.637 1.00 74.75 190 ASN A C 1
ATOM 1490 O O . ASN A 1 190 ? 17.138 -1.730 69.621 1.00 74.75 190 ASN A O 1
ATOM 1494 N N . PRO A 1 191 ? 19.329 -1.203 69.708 1.00 74.00 191 PRO A N 1
ATOM 1495 C CA . PRO A 1 191 ? 19.109 0.240 69.849 1.00 74.00 191 PRO A CA 1
ATOM 1496 C C . PRO A 1 191 ? 18.305 0.880 68.704 1.00 74.00 191 PRO A C 1
ATOM 1498 O O . PRO A 1 191 ? 17.725 1.943 68.901 1.00 74.00 191 PRO A O 1
ATOM 1501 N N . GLU A 1 192 ? 18.235 0.245 67.531 1.00 74.75 192 GLU A N 1
ATOM 1502 C CA . GLU A 1 192 ? 17.462 0.724 66.371 1.00 74.75 192 GLU A CA 1
ATOM 1503 C C . GLU A 1 192 ? 15.984 0.267 66.380 1.00 74.75 192 GLU A C 1
ATOM 1505 O O . GLU A 1 192 ? 15.250 0.525 65.425 1.00 74.75 192 GLU A O 1
ATOM 1510 N N . ARG A 1 193 ? 15.530 -0.442 67.426 1.00 82.50 193 ARG A N 1
ATOM 1511 C CA . ARG A 1 193 ? 14.183 -1.032 67.497 1.00 82.50 193 ARG A CA 1
ATOM 1512 C C . ARG A 1 193 ? 13.137 -0.073 68.077 1.00 82.50 193 ARG A C 1
ATOM 1514 O O . ARG A 1 193 ? 13.323 0.511 69.145 1.00 82.50 193 ARG A O 1
ATOM 1521 N N . PHE A 1 194 ? 11.971 0.021 67.433 1.00 77.69 194 PHE A N 1
ATOM 1522 C CA . PHE A 1 194 ? 10.826 0.752 67.980 1.00 77.69 194 PHE A CA 1
ATOM 1523 C C . PHE A 1 194 ? 10.229 0.023 69.193 1.00 77.69 194 PHE A C 1
ATOM 1525 O O . PHE A 1 194 ? 9.550 -0.988 69.061 1.00 77.69 194 PHE A O 1
ATOM 1532 N N . ASN A 1 195 ? 10.438 0.560 70.397 1.00 69.44 195 ASN A N 1
ATOM 1533 C CA . ASN A 1 195 ? 10.025 -0.112 71.639 1.00 69.44 195 ASN A CA 1
ATOM 1534 C C . ASN A 1 195 ? 8.648 0.317 72.186 1.00 69.44 195 ASN A C 1
ATOM 1536 O O . ASN A 1 195 ? 8.127 -0.338 73.095 1.00 69.44 195 ASN A O 1
ATOM 1540 N N . ARG A 1 196 ? 8.064 1.404 71.653 1.00 66.50 196 ARG A N 1
ATOM 1541 C CA . ARG A 1 196 ? 6.751 1.954 72.054 1.00 66.50 196 ARG A CA 1
ATOM 1542 C C . ARG A 1 196 ? 5.733 1.918 70.912 1.00 66.50 196 ARG A C 1
ATOM 1544 O O . ARG A 1 196 ? 4.755 1.192 71.021 1.00 66.50 196 ARG A O 1
ATOM 1551 N N . SER A 1 197 ? 5.980 2.650 69.825 1.00 66.25 197 SER A N 1
ATOM 1552 C CA . SER A 1 197 ? 5.069 2.731 68.672 1.00 66.25 197 SER A CA 1
ATOM 1553 C C . SER A 1 197 ? 5.091 1.441 67.841 1.00 66.25 197 SER A C 1
ATOM 1555 O O . SER A 1 197 ? 6.189 0.916 67.626 1.00 66.25 197 SER A O 1
ATOM 1557 N N . PRO A 1 198 ? 3.942 0.921 67.364 1.00 70.50 198 PRO A N 1
ATOM 1558 C CA . PRO A 1 198 ? 3.872 -0.287 66.539 1.00 70.50 198 PRO A CA 1
ATOM 1559 C C . PRO A 1 198 ? 4.336 0.019 65.108 1.00 70.50 198 PRO A C 1
ATOM 1561 O O . PRO A 1 198 ? 3.536 0.101 64.181 1.00 70.50 198 PRO A O 1
ATOM 1564 N N . SER A 1 199 ? 5.641 0.235 64.937 1.00 76.06 199 SER A N 1
ATOM 1565 C CA . SER A 1 199 ? 6.233 0.724 63.688 1.00 76.06 199 SER A CA 1
ATOM 1566 C C . SER A 1 199 ? 7.455 -0.096 63.253 1.00 76.06 199 SER A C 1
ATOM 1568 O O . SER A 1 199 ? 8.072 -0.807 64.053 1.00 76.06 199 SER A O 1
ATOM 1570 N N . VAL A 1 200 ? 7.801 0.003 61.969 1.00 80.19 200 VAL A N 1
ATOM 1571 C CA . VAL A 1 200 ? 8.957 -0.637 61.320 1.00 80.19 200 VAL A CA 1
ATOM 1572 C C . VAL A 1 200 ? 9.463 0.249 60.171 1.00 80.19 200 VAL A C 1
ATOM 1574 O O . VAL A 1 200 ? 8.665 0.911 59.506 1.00 80.19 200 VAL A O 1
ATOM 1577 N N . LEU A 1 201 ? 10.780 0.290 59.941 1.00 80.25 201 LEU A N 1
ATOM 1578 C CA . LEU A 1 201 ? 11.381 0.977 58.790 1.00 80.25 201 LEU A CA 1
ATOM 1579 C C . LEU A 1 201 ? 11.546 0.037 57.591 1.00 80.25 201 LEU A C 1
ATOM 1581 O O . LEU A 1 201 ? 11.708 -1.176 57.737 1.00 80.25 201 LEU A O 1
ATOM 1585 N N . GLY A 1 202 ? 11.591 0.619 56.396 1.00 79.06 202 GLY A N 1
ATOM 1586 C CA . GLY A 1 202 ? 12.215 -0.001 55.237 1.00 79.06 202 GLY A CA 1
ATOM 1587 C C . GLY A 1 202 ? 13.715 -0.209 55.456 1.00 79.06 202 GLY A C 1
ATOM 1588 O O . GLY A 1 202 ? 14.380 0.559 56.145 1.00 79.06 202 GLY A O 1
ATOM 1589 N N . LYS A 1 203 ? 14.244 -1.263 54.844 1.00 78.38 203 LYS A N 1
ATOM 1590 C CA . LYS A 1 203 ? 15.645 -1.694 54.910 1.00 78.38 203 LYS A CA 1
ATOM 1591 C C . LYS A 1 203 ? 16.601 -0.806 54.112 1.00 78.38 203 LYS A C 1
ATOM 1593 O O . LYS A 1 203 ? 17.796 -0.774 54.395 1.00 78.38 203 LYS A O 1
ATOM 1598 N N . GLU A 1 204 ? 16.082 -0.098 53.115 1.00 72.75 204 GLU A N 1
ATOM 1599 C CA . GLU A 1 204 ? 16.840 0.842 52.294 1.00 72.75 204 GLU A CA 1
ATOM 1600 C C . GLU A 1 204 ? 16.345 2.270 52.531 1.00 72.75 204 GLU A C 1
ATOM 1602 O O . GLU A 1 204 ? 15.153 2.504 52.739 1.00 72.75 204 GLU A O 1
ATOM 1607 N N . GLY A 1 205 ? 17.290 3.212 52.534 1.00 62.22 205 GLY A N 1
ATOM 1608 C CA . GLY A 1 205 ? 17.048 4.626 52.794 1.00 62.22 205 GLY A CA 1
ATOM 1609 C C . GLY A 1 205 ? 17.668 5.504 51.714 1.00 62.22 205 GLY A C 1
ATOM 1610 O O . GLY A 1 205 ? 18.832 5.320 51.327 1.00 62.22 205 GLY A O 1
ATOM 1611 N N . PHE A 1 206 ? 16.881 6.467 51.253 1.00 63.84 206 PHE A N 1
ATOM 1612 C CA . PHE A 1 206 ? 17.163 7.340 50.122 1.00 63.84 206 PHE A CA 1
ATOM 1613 C C . PHE A 1 206 ? 18.018 8.531 50.571 1.00 63.84 206 PHE A C 1
ATOM 1615 O O . PHE A 1 206 ? 17.668 9.231 51.520 1.00 63.84 206 PHE A O 1
ATOM 1622 N N . ASP A 1 207 ? 19.155 8.748 49.911 1.00 52.59 207 ASP A N 1
ATOM 1623 C CA . ASP A 1 207 ? 20.042 9.908 50.108 1.00 52.59 207 ASP A CA 1
ATOM 1624 C C . ASP A 1 207 ? 19.880 10.972 49.010 1.00 52.59 207 ASP A C 1
ATOM 1626 O O . ASP A 1 207 ? 20.277 12.119 49.202 1.00 52.59 207 ASP A O 1
ATOM 1630 N N . SER A 1 208 ? 19.295 10.606 47.868 1.00 49.38 208 SER A N 1
ATOM 1631 C CA . SER A 1 208 ? 19.055 11.481 46.720 1.00 49.38 208 SER A CA 1
ATOM 1632 C C . SER A 1 208 ? 17.993 10.885 45.781 1.00 49.38 208 SER A C 1
ATOM 1634 O O . SER A 1 208 ? 17.707 9.688 45.833 1.00 49.38 208 SER A O 1
ATOM 1636 N N . GLY A 1 209 ? 17.416 11.715 44.904 1.00 50.56 209 GLY A N 1
ATOM 1637 C CA . GLY A 1 209 ? 16.461 11.286 43.873 1.00 50.56 209 GLY A CA 1
ATOM 1638 C C . GLY A 1 209 ? 14.982 11.312 44.289 1.00 50.56 209 GLY A C 1
ATOM 1639 O O . GLY A 1 209 ? 14.618 11.806 45.355 1.00 50.56 209 GLY A O 1
ATOM 1640 N N . ARG A 1 210 ? 14.120 10.804 43.398 1.00 57.19 210 ARG A N 1
ATOM 1641 C CA . ARG A 1 210 ? 12.667 10.655 43.599 1.00 57.19 210 ARG A CA 1
ATOM 1642 C C . ARG A 1 210 ? 12.334 9.175 43.773 1.00 57.19 210 ARG A C 1
ATOM 1644 O O . ARG A 1 210 ? 12.902 8.343 43.072 1.00 57.19 210 ARG A O 1
ATOM 1651 N N . ALA A 1 211 ? 11.403 8.868 44.668 1.00 57.16 211 ALA A N 1
ATOM 1652 C CA . ALA A 1 211 ? 10.988 7.508 44.999 1.00 57.16 211 ALA A CA 1
ATOM 1653 C C . ALA A 1 211 ? 9.469 7.456 45.216 1.00 57.16 211 ALA A C 1
ATOM 1655 O O . ALA A 1 211 ? 8.883 8.407 45.721 1.00 57.16 211 ALA A O 1
ATOM 1656 N N . TYR A 1 212 ? 8.819 6.360 44.849 1.00 64.75 212 TYR A N 1
ATOM 1657 C CA . TYR A 1 212 ? 7.382 6.174 45.046 1.00 64.75 212 TYR A CA 1
ATOM 1658 C C . TYR A 1 212 ? 7.089 4.758 45.533 1.00 64.75 212 TYR A C 1
ATOM 1660 O O . TYR A 1 212 ? 7.656 3.800 45.015 1.00 64.75 212 TYR A O 1
ATOM 1668 N N . TRP A 1 213 ? 6.211 4.611 46.522 1.00 64.88 213 TRP A N 1
ATOM 1669 C CA . TRP A 1 213 ? 5.773 3.301 47.004 1.00 64.88 213 TRP A CA 1
ATOM 1670 C C . TRP A 1 213 ? 4.298 3.322 47.423 1.00 64.88 213 TRP A C 1
ATOM 1672 O O . TRP A 1 213 ? 3.797 4.311 47.965 1.00 64.88 213 TRP A O 1
ATOM 1682 N N . GLU A 1 214 ? 3.607 2.206 47.178 1.00 66.62 214 GLU A N 1
ATOM 1683 C CA . GLU A 1 214 ? 2.178 2.024 47.451 1.00 66.62 214 GLU A CA 1
ATOM 1684 C C . GLU A 1 214 ? 1.973 0.989 48.580 1.00 66.62 214 GLU A C 1
ATOM 1686 O O . GLU A 1 214 ? 2.114 -0.215 48.346 1.00 66.62 214 GLU A O 1
ATOM 1691 N N . PRO A 1 215 ? 1.650 1.418 49.816 1.00 59.91 215 PRO A N 1
ATOM 1692 C CA . PRO A 1 215 ? 1.131 0.526 50.846 1.00 59.91 215 PRO A CA 1
ATOM 1693 C C . PRO A 1 215 ? -0.380 0.308 50.664 1.00 59.91 215 PRO A C 1
ATOM 1695 O O . PRO A 1 215 ? -1.152 1.254 50.494 1.00 59.91 215 PRO A O 1
ATOM 1698 N N . GLU A 1 216 ? -0.813 -0.944 50.745 1.00 56.94 216 GLU A N 1
ATOM 1699 C CA . GLU A 1 216 ? -2.210 -1.366 50.691 1.00 56.94 216 GLU A CA 1
ATOM 1700 C C . GLU A 1 216 ? -2.684 -1.854 52.069 1.00 56.94 216 GLU A C 1
ATOM 1702 O O . GLU A 1 216 ? -2.026 -2.668 52.714 1.00 56.94 216 GLU A O 1
ATOM 1707 N N . GLY A 1 217 ? -3.833 -1.347 52.523 1.00 52.25 217 GLY A N 1
ATOM 1708 C CA . GLY A 1 217 ? -4.489 -1.712 53.781 1.00 52.25 217 GLY A CA 1
ATOM 1709 C C . GLY A 1 217 ? -5.914 -1.143 53.840 1.00 52.25 217 GLY A C 1
ATOM 1710 O O . GLY A 1 217 ? -6.227 -0.187 53.129 1.00 52.25 217 GLY A O 1
ATOM 1711 N N . GLU A 1 218 ? -6.791 -1.728 54.663 1.00 42.69 218 GLU A N 1
ATOM 1712 C CA . GLU A 1 218 ? -8.242 -1.426 54.664 1.00 42.69 218 GLU A CA 1
ATOM 1713 C C . GLU A 1 218 ? -8.630 -0.040 55.225 1.00 42.69 218 GLU A C 1
ATOM 1715 O O . GLU A 1 218 ? -9.789 0.360 55.125 1.00 42.69 218 GLU A O 1
ATOM 1720 N N . ALA A 1 219 ? -7.682 0.727 55.773 1.00 38.25 219 ALA A N 1
ATOM 1721 C CA . ALA A 1 219 ? -7.903 2.095 56.239 1.00 38.25 219 ALA A CA 1
ATOM 1722 C C . ALA A 1 219 ? -6.931 3.069 55.550 1.00 38.25 219 ALA A C 1
ATOM 1724 O O . ALA A 1 219 ? -5.752 3.106 55.880 1.00 38.25 219 ALA A O 1
ATOM 1725 N N . GLN A 1 220 ? -7.462 3.868 54.614 1.00 39.50 220 GLN A N 1
ATOM 1726 C CA . GLN A 1 220 ? -6.794 4.971 53.900 1.00 39.50 220 GLN A CA 1
ATOM 1727 C C . GLN A 1 220 ? -5.473 4.615 53.175 1.00 39.50 220 GLN A C 1
ATOM 1729 O O . GLN A 1 220 ? -4.377 4.719 53.720 1.00 39.50 220 GLN A O 1
ATOM 1734 N N . LYS A 1 221 ? -5.573 4.317 51.869 1.00 42.41 221 LYS A N 1
ATOM 1735 C CA . LYS A 1 221 ? -4.427 4.178 50.948 1.00 42.41 221 LYS A CA 1
ATOM 1736 C C . LYS A 1 221 ? -3.680 5.511 50.766 1.00 42.41 221 LYS A C 1
ATOM 1738 O O . LYS A 1 221 ? -4.017 6.291 49.874 1.00 42.41 221 LYS A O 1
ATOM 1743 N N . GLY A 1 222 ? -2.671 5.767 51.598 1.00 41.38 222 GLY A N 1
ATOM 1744 C CA . GLY A 1 222 ? -1.747 6.898 51.470 1.00 41.38 222 GLY A CA 1
ATOM 1745 C C . GLY A 1 222 ? -0.402 6.477 50.870 1.00 41.38 222 GLY A C 1
ATOM 1746 O O . GLY A 1 222 ? 0.419 5.882 51.562 1.00 41.38 222 GLY A O 1
ATOM 1747 N N . GLY A 1 223 ? -0.153 6.804 49.599 1.00 39.12 223 GLY A N 1
ATOM 1748 C CA . GLY A 1 223 ? 1.156 6.611 48.954 1.00 39.12 223 GLY A CA 1
ATOM 1749 C C . GLY A 1 223 ? 2.057 7.833 49.137 1.00 39.12 223 GLY A C 1
ATOM 1750 O O . GLY A 1 223 ? 1.590 8.953 48.930 1.00 39.12 223 GLY A O 1
ATOM 1751 N N . GLY A 1 224 ? 3.325 7.630 49.510 1.00 39.50 224 GLY A N 1
ATOM 1752 C CA . GLY A 1 224 ? 4.313 8.696 49.730 1.00 39.50 224 GLY A CA 1
ATOM 1753 C C . GLY A 1 224 ? 5.263 8.901 48.541 1.00 39.50 224 GLY A C 1
ATOM 1754 O O . GLY A 1 224 ? 5.684 7.935 47.907 1.00 39.50 224 GLY A O 1
ATOM 1755 N N . VAL A 1 225 ? 5.608 10.159 48.252 1.00 36.25 225 VAL A N 1
ATOM 1756 C CA . VAL A 1 225 ? 6.500 10.595 47.160 1.00 36.25 225 VAL A CA 1
ATOM 1757 C C . VAL A 1 225 ? 7.403 11.733 47.656 1.00 36.25 225 VAL A C 1
ATOM 1759 O O . VAL A 1 225 ? 6.871 12.794 47.972 1.00 36.25 225 VAL A O 1
ATOM 1762 N N . PRO A 1 226 ? 8.745 11.636 47.669 1.00 33.66 226 PRO A N 1
ATOM 1763 C CA . PRO A 1 226 ? 9.601 12.818 47.674 1.00 33.66 226 PRO A CA 1
ATOM 1764 C C . PRO A 1 226 ? 9.371 13.595 46.367 1.00 33.66 226 PRO A C 1
ATOM 1766 O O . PRO A 1 226 ? 9.549 13.053 45.274 1.00 33.66 226 PRO A O 1
ATOM 1769 N N . GLY A 1 227 ? 8.868 14.824 46.493 1.00 32.59 227 GLY A N 1
ATOM 1770 C CA . GLY A 1 227 ? 8.160 15.549 45.437 1.00 32.59 227 GLY A CA 1
ATOM 1771 C C . GLY A 1 227 ? 8.999 15.949 44.217 1.00 32.59 227 GLY A C 1
ATOM 1772 O O . GLY A 1 227 ? 10.215 15.782 44.144 1.00 32.59 227 GLY A O 1
ATOM 1773 N N . LEU A 1 228 ? 8.328 16.534 43.221 1.00 35.62 228 LEU A N 1
ATOM 1774 C CA . LEU A 1 228 ? 8.929 16.909 41.934 1.00 35.62 228 LEU A CA 1
ATOM 1775 C C . LEU A 1 228 ? 9.964 18.057 42.013 1.00 35.62 228 LEU A C 1
ATOM 1777 O O . LEU A 1 228 ? 10.581 18.374 40.994 1.00 35.62 228 LEU A O 1
ATOM 1781 N N . ARG A 1 229 ? 10.211 18.645 43.188 1.00 38.78 229 ARG A N 1
ATOM 1782 C CA . ARG A 1 229 ? 11.258 19.651 43.449 1.00 38.78 229 ARG A CA 1
ATOM 1783 C C . ARG A 1 229 ? 12.058 19.259 44.696 1.00 38.78 229 ARG A C 1
ATOM 1785 O O . ARG A 1 229 ? 11.518 18.591 45.575 1.00 38.78 229 ARG A O 1
ATOM 1792 N N . GLU A 1 230 ? 13.326 19.672 44.777 1.00 43.81 230 GLU A N 1
ATOM 1793 C CA . GLU A 1 230 ? 14.175 19.413 45.953 1.00 43.81 230 GLU A CA 1
ATOM 1794 C C . GLU A 1 230 ? 13.485 19.868 47.255 1.00 43.81 230 GLU A C 1
ATOM 1796 O O . GLU A 1 230 ? 12.903 20.952 47.313 1.00 43.81 230 GLU A O 1
ATOM 1801 N N . GLY A 1 231 ? 13.540 19.035 48.301 1.00 49.78 231 GLY A N 1
ATOM 1802 C CA . GLY A 1 231 ? 12.999 19.371 49.625 1.00 49.78 231 GLY A CA 1
ATOM 1803 C C . GLY A 1 231 ? 11.475 19.251 49.788 1.00 49.78 231 GLY A C 1
ATOM 1804 O O . GLY A 1 231 ? 10.892 20.007 50.570 1.00 49.78 231 GLY A O 1
ATOM 1805 N N . GLN A 1 232 ? 10.810 18.339 49.066 1.00 56.50 232 GLN A N 1
ATOM 1806 C CA . GLN A 1 232 ? 9.363 18.081 49.192 1.00 56.50 232 GLN A CA 1
ATOM 1807 C C . GLN A 1 232 ? 9.038 16.620 49.545 1.00 56.50 232 GLN A C 1
ATOM 1809 O O . GLN A 1 232 ? 9.727 15.719 49.074 1.00 56.50 232 GLN A O 1
ATOM 1814 N N . VAL A 1 233 ? 7.954 16.374 50.295 1.00 57.56 233 VAL A N 1
ATOM 1815 C CA . VAL A 1 233 ? 7.342 15.038 50.498 1.00 57.56 233 VAL A CA 1
ATOM 1816 C C . VAL A 1 233 ? 5.816 15.137 50.397 1.00 57.56 233 VAL A C 1
ATOM 1818 O O . VAL A 1 233 ? 5.178 15.809 51.202 1.00 57.56 233 VAL A O 1
ATOM 1821 N N . SER A 1 234 ? 5.236 14.449 49.419 1.00 57.59 234 SER A N 1
ATOM 1822 C CA . SER A 1 234 ? 3.819 14.438 49.054 1.00 57.59 234 SER A CA 1
ATOM 1823 C C . SER A 1 234 ? 3.148 13.102 49.371 1.00 57.59 234 SER A C 1
ATOM 1825 O O . SER A 1 234 ? 3.756 12.044 49.223 1.00 57.59 234 SER A O 1
ATOM 1827 N N . PHE A 1 235 ? 1.868 13.148 49.729 1.00 57.28 235 PHE A N 1
ATOM 1828 C CA . PHE A 1 235 ? 1.003 12.000 49.974 1.00 57.28 235 PHE A CA 1
ATOM 1829 C C . PHE A 1 235 ? -0.180 12.023 49.003 1.00 57.28 235 PHE A C 1
ATOM 1831 O O . PHE A 1 235 ? -0.773 13.079 48.768 1.00 57.28 235 PHE A O 1
ATOM 1838 N N . TYR A 1 236 ? -0.550 10.864 48.455 1.00 56.22 236 TYR A N 1
ATOM 1839 C CA . TYR A 1 236 ? -1.609 10.726 47.448 1.00 56.22 236 TYR A CA 1
ATOM 1840 C C . TYR A 1 236 ? -2.571 9.580 47.763 1.00 56.22 236 TYR A C 1
ATOM 1842 O O . TYR A 1 236 ? -2.153 8.510 48.206 1.00 56.22 236 TYR A O 1
ATOM 1850 N N . ASN A 1 237 ? -3.853 9.791 47.455 1.00 52.97 237 ASN A N 1
ATOM 1851 C CA . ASN A 1 237 ? -4.867 8.745 47.413 1.00 52.97 237 ASN A CA 1
ATOM 1852 C C . ASN A 1 237 ? -4.892 8.162 45.995 1.00 52.97 237 ASN A C 1
ATOM 1854 O O . ASN A 1 237 ? -5.354 8.801 45.046 1.00 52.97 237 ASN A O 1
ATOM 1858 N N . VAL A 1 238 ? -4.371 6.942 45.873 1.00 54.47 238 VAL A N 1
ATOM 1859 C CA . VAL A 1 238 ? -4.195 6.213 44.607 1.00 54.47 238 VAL A CA 1
ATOM 1860 C C . VAL A 1 238 ? -5.533 5.913 43.918 1.00 54.47 238 VAL A C 1
ATOM 1862 O O . VAL A 1 238 ? -5.621 5.970 42.693 1.00 54.47 238 VAL A O 1
ATOM 1865 N N . GLU A 1 239 ? -6.584 5.637 44.692 1.00 52.78 239 GLU A N 1
ATOM 1866 C CA . GLU A 1 239 ? -7.899 5.232 44.182 1.00 52.78 239 GLU A CA 1
ATOM 1867 C C . GLU A 1 239 ? -8.734 6.436 43.726 1.00 52.78 239 GLU A C 1
ATOM 1869 O O . GLU A 1 239 ? -9.296 6.434 42.632 1.00 52.78 239 GLU A O 1
ATOM 1874 N N . ALA A 1 240 ? -8.740 7.512 44.517 1.00 48.78 240 ALA A N 1
ATOM 1875 C CA . ALA A 1 240 ? -9.427 8.759 44.175 1.00 48.78 240 ALA A CA 1
ATOM 1876 C C . ALA A 1 240 ? -8.654 9.639 43.169 1.00 48.78 240 ALA A C 1
ATOM 1878 O O . ALA A 1 240 ? -9.184 10.656 42.719 1.00 48.78 240 ALA A O 1
ATOM 1879 N N . ARG A 1 241 ? -7.399 9.283 42.839 1.00 55.53 241 ARG A N 1
ATOM 1880 C CA . ARG A 1 241 ? -6.439 10.107 42.070 1.00 55.53 241 ARG A CA 1
ATOM 1881 C C . ARG A 1 241 ? -6.289 11.531 42.625 1.00 55.53 241 ARG A C 1
ATOM 1883 O O . ARG A 1 241 ? -6.063 12.489 41.885 1.00 55.53 241 ARG A O 1
ATOM 1890 N N . SER A 1 242 ? -6.430 11.680 43.940 1.00 50.69 242 SER A N 1
ATOM 1891 C CA . SER A 1 242 ? -6.391 12.971 44.622 1.00 50.69 242 SER A CA 1
ATOM 1892 C C . SER A 1 242 ? -5.119 13.113 45.446 1.00 50.69 242 SER A C 1
ATOM 1894 O O . SER A 1 242 ? -4.701 12.192 46.150 1.00 50.69 242 SER A O 1
ATOM 1896 N N . HIS A 1 243 ? -4.526 14.299 45.404 1.00 58.53 243 HIS A N 1
ATOM 1897 C CA . HIS A 1 243 ? -3.491 14.684 46.349 1.00 58.53 243 HIS A CA 1
ATOM 1898 C C . HIS A 1 243 ? -4.069 14.749 47.777 1.00 58.53 243 HIS A C 1
ATOM 1900 O O . HIS A 1 243 ? -5.190 15.225 47.957 1.00 58.53 243 HIS A O 1
ATOM 1906 N N . ILE A 1 244 ? -3.326 14.250 48.770 1.00 54.16 244 ILE A N 1
ATOM 1907 C CA . ILE A 1 244 ? -3.691 14.309 50.195 1.00 54.16 244 ILE A CA 1
ATOM 1908 C C . ILE A 1 244 ? -2.988 15.501 50.851 1.00 54.16 244 ILE A C 1
ATOM 1910 O O . ILE A 1 244 ? -3.653 16.377 51.395 1.00 54.16 244 ILE A O 1
ATOM 1914 N N . TYR A 1 245 ? -1.652 15.547 50.801 1.00 49.81 245 TYR A N 1
ATOM 1915 C CA . TYR A 1 245 ? -0.858 16.568 51.494 1.00 49.81 245 TYR A CA 1
ATOM 1916 C C . TYR A 1 245 ? 0.569 16.673 50.940 1.00 49.81 245 TYR A C 1
ATOM 1918 O O . TYR A 1 245 ? 1.114 15.668 50.500 1.00 49.81 245 TYR A O 1
ATOM 1926 N N . THR A 1 246 ? 1.209 17.848 51.003 1.00 55.22 246 THR A N 1
ATOM 1927 C CA . THR A 1 246 ? 2.639 18.009 50.668 1.00 55.22 246 THR A CA 1
ATOM 1928 C C . THR A 1 246 ? 3.363 18.836 51.721 1.00 55.22 246 THR A C 1
ATOM 1930 O O . THR A 1 246 ? 3.027 19.993 51.949 1.00 55.22 246 THR A O 1
ATOM 1933 N N . PHE A 1 247 ? 4.426 18.271 52.287 1.00 48.69 247 PHE A N 1
ATOM 1934 C CA . PHE A 1 247 ? 5.458 19.020 52.993 1.00 48.69 247 PHE A CA 1
ATOM 1935 C C . PHE A 1 247 ? 6.388 19.692 51.976 1.00 48.69 247 PHE A C 1
ATOM 1937 O O . PHE A 1 247 ? 6.905 19.028 51.075 1.00 48.69 247 PHE A O 1
ATOM 1944 N N . THR A 1 248 ? 6.621 20.997 52.122 1.00 52.69 248 THR A N 1
ATOM 1945 C CA . THR A 1 248 ? 7.515 21.789 51.258 1.00 52.69 248 THR A CA 1
ATOM 1946 C C . THR A 1 248 ? 8.567 22.534 52.069 1.00 52.69 248 THR A C 1
ATOM 1948 O O . THR A 1 248 ? 8.258 23.033 53.147 1.00 52.69 248 THR A O 1
ATOM 1951 N N . GLY A 1 249 ? 9.773 22.696 51.517 1.00 48.53 249 GLY A N 1
ATOM 1952 C CA . GLY A 1 249 ? 10.849 23.464 52.160 1.00 48.53 249 GLY A CA 1
ATOM 1953 C C . GLY A 1 249 ? 11.645 22.661 53.193 1.00 48.53 249 GLY A C 1
ATOM 1954 O O . GLY A 1 249 ? 12.313 23.239 54.045 1.00 48.53 249 GLY A O 1
ATOM 1955 N N . CYS A 1 250 ? 11.577 21.332 53.132 1.00 55.00 250 CYS A N 1
ATOM 1956 C CA . CYS A 1 250 ? 12.285 20.451 54.049 1.00 55.00 250 CYS A CA 1
ATOM 1957 C C . CYS A 1 250 ? 13.778 20.378 53.699 1.00 55.00 250 CYS A C 1
ATOM 1959 O O . CYS A 1 250 ? 14.144 19.988 52.590 1.00 55.00 250 CYS A O 1
ATOM 1961 N N . SER A 1 251 ? 14.648 20.680 54.664 1.00 50.66 251 SER A N 1
ATOM 1962 C CA . SER A 1 251 ? 16.078 20.383 54.585 1.00 50.66 251 SER A CA 1
ATOM 1963 C C . SER A 1 251 ? 16.361 19.010 55.203 1.00 50.66 251 SER A C 1
ATOM 1965 O O . SER A 1 251 ? 16.144 18.783 56.392 1.00 50.66 251 SER A O 1
ATOM 1967 N N . PHE A 1 252 ? 16.840 18.069 54.389 1.00 58.78 252 PHE A N 1
ATOM 1968 C CA . PHE A 1 252 ? 17.129 16.703 54.829 1.00 58.78 252 PHE A CA 1
ATOM 1969 C C . PHE A 1 252 ? 18.625 16.523 55.103 1.00 58.78 252 PHE A C 1
ATOM 1971 O O . PHE A 1 252 ? 19.445 16.559 54.190 1.00 58.78 252 PHE A O 1
ATOM 1978 N N . SER A 1 253 ? 18.987 16.310 56.368 1.00 47.06 253 SER A N 1
ATOM 1979 C CA . SER A 1 253 ? 20.361 16.049 56.815 1.00 47.06 253 SER A CA 1
ATOM 1980 C C . SER A 1 253 ? 20.590 14.560 57.111 1.00 47.06 253 SER A C 1
ATOM 1982 O O . SER A 1 253 ? 20.883 14.165 58.238 1.00 47.06 253 SER A O 1
ATOM 1984 N N . GLY A 1 254 ? 20.461 13.711 56.088 1.00 54.72 254 GLY A N 1
ATOM 1985 C CA . GLY A 1 254 ? 20.704 12.268 56.195 1.00 54.72 254 GLY A CA 1
ATOM 1986 C C . GLY A 1 254 ? 19.872 11.437 55.218 1.00 54.72 254 GLY A C 1
ATOM 1987 O O . GLY A 1 254 ? 19.162 11.982 54.378 1.00 54.72 254 GLY A O 1
ATOM 1988 N N . LYS A 1 255 ? 19.957 10.106 55.342 1.00 60.84 255 LYS A N 1
ATOM 1989 C CA . LYS A 1 255 ? 19.118 9.168 54.579 1.00 60.84 255 LYS A CA 1
ATOM 1990 C C . LYS A 1 255 ? 17.691 9.147 55.123 1.00 60.84 255 LYS A C 1
ATOM 1992 O O . LYS A 1 255 ? 17.493 8.964 56.323 1.00 60.84 255 LYS A O 1
ATOM 1997 N N . LEU A 1 256 ? 16.712 9.265 54.232 1.00 65.88 256 LEU A N 1
ATOM 1998 C CA . LEU A 1 256 ? 15.292 9.108 54.539 1.00 65.88 256 LEU A CA 1
ATOM 1999 C C . LEU A 1 256 ? 14.875 7.647 54.369 1.00 65.88 256 LEU A C 1
ATOM 2001 O O . LEU A 1 256 ? 15.047 7.076 53.295 1.00 65.88 256 LEU A O 1
ATOM 2005 N N . PHE A 1 257 ? 14.292 7.055 55.407 1.00 69.88 257 PHE A N 1
ATOM 2006 C CA . PHE A 1 257 ? 13.759 5.693 55.364 1.00 69.88 257 PHE A CA 1
ATOM 2007 C C . PHE A 1 257 ? 12.226 5.733 55.337 1.00 69.88 257 PHE A C 1
ATOM 2009 O O . PHE A 1 257 ? 11.634 6.485 56.117 1.00 69.88 257 PHE A O 1
ATOM 2016 N N . PRO A 1 258 ? 11.559 4.935 54.484 1.00 70.00 258 PRO A N 1
ATOM 2017 C CA . PRO A 1 258 ? 10.110 4.802 54.535 1.00 70.00 258 PRO A CA 1
ATOM 2018 C C . PRO A 1 258 ? 9.731 4.086 55.839 1.00 70.00 258 PRO A C 1
ATOM 2020 O O . PRO A 1 258 ? 10.368 3.100 56.208 1.00 70.00 258 PRO A O 1
ATOM 2023 N N . PHE A 1 259 ? 8.716 4.573 56.550 1.00 68.50 259 PHE A N 1
ATOM 2024 C CA . PHE A 1 259 ? 8.235 3.960 57.791 1.00 68.50 259 PHE A CA 1
ATOM 2025 C C . PHE A 1 259 ? 6.802 3.455 57.618 1.00 68.50 259 PHE A C 1
ATOM 2027 O O . PHE A 1 259 ? 6.018 4.025 56.861 1.00 68.50 259 PHE A O 1
ATOM 2034 N N . PHE A 1 260 ? 6.465 2.386 58.334 1.00 73.69 260 PHE A N 1
ATOM 2035 C CA . PHE A 1 260 ? 5.162 1.733 58.270 1.00 73.69 260 PHE A CA 1
ATOM 2036 C C . PHE A 1 260 ? 4.677 1.477 59.693 1.00 73.69 260 PHE A C 1
ATOM 2038 O O . PHE A 1 260 ? 5.428 0.969 60.527 1.00 73.69 260 PHE A O 1
ATOM 2045 N N . SER A 1 261 ? 3.429 1.845 59.980 1.00 70.19 261 SER A N 1
ATOM 2046 C CA . SER A 1 261 ? 2.818 1.699 61.301 1.00 70.19 261 SER A CA 1
ATOM 2047 C C . SER A 1 261 ? 1.345 1.301 61.135 1.00 70.19 261 SER A C 1
ATOM 2049 O O . SER A 1 261 ? 0.535 2.172 60.826 1.00 70.19 261 SER A O 1
ATOM 2051 N N . PRO A 1 262 ? 0.972 0.012 61.257 1.00 65.75 262 PRO A N 1
ATOM 2052 C CA . PRO A 1 262 ? -0.434 -0.384 61.218 1.00 65.75 262 PRO A CA 1
ATOM 2053 C C . PRO A 1 262 ? -1.181 0.188 62.430 1.00 65.75 262 PRO A C 1
ATOM 2055 O O . PRO A 1 262 ? -0.724 0.073 63.567 1.00 65.75 262 PRO A O 1
ATOM 2058 N N . CYS A 1 263 ? -2.324 0.828 62.185 1.00 53.62 263 CYS A N 1
ATOM 2059 C CA . CYS A 1 263 ? -3.170 1.372 63.244 1.00 53.62 263 CYS A CA 1
ATOM 2060 C C . CYS A 1 263 ? -3.954 0.247 63.931 1.00 53.62 263 CYS A C 1
ATOM 2062 O O . CYS A 1 263 ? -4.791 -0.405 63.308 1.00 53.62 263 CYS A O 1
ATOM 2064 N N . GLY A 1 264 ? -3.712 0.047 65.227 1.00 48.03 264 GLY A N 1
ATOM 2065 C CA . GLY A 1 264 ? -4.523 -0.841 66.055 1.00 48.03 264 GLY A CA 1
ATOM 2066 C C . GLY A 1 264 ? -5.875 -0.203 66.380 1.00 48.03 264 GLY A C 1
ATOM 2067 O O . GLY A 1 264 ? -5.926 0.865 66.985 1.00 48.03 264 GLY A O 1
ATOM 2068 N N . ASN A 1 265 ? -6.974 -0.863 66.009 1.00 42.38 265 ASN A N 1
ATOM 2069 C CA . ASN A 1 265 ? -8.308 -0.477 66.469 1.00 42.38 265 ASN A CA 1
ATOM 2070 C C . ASN A 1 265 ? -8.478 -0.837 67.953 1.00 42.38 265 ASN A C 1
ATOM 2072 O O . ASN A 1 265 ? -8.465 -2.020 68.313 1.00 42.38 265 ASN A O 1
ATOM 2076 N N . GLU A 1 266 ? -8.755 0.160 68.795 1.00 40.25 266 GLU A N 1
ATOM 2077 C CA . GLU A 1 266 ? -9.298 -0.039 70.144 1.00 40.25 266 GLU A CA 1
ATOM 2078 C C . GLU A 1 266 ? -10.701 -0.677 70.054 1.00 40.25 266 GLU A C 1
ATOM 2080 O O . GLU A 1 266 ? -11.725 0.002 70.059 1.00 40.25 266 GLU A O 1
ATOM 2085 N N . GLY A 1 267 ? -10.770 -2.004 69.900 1.00 42.47 267 GLY A N 1
ATOM 2086 C CA . GLY A 1 267 ? -12.060 -2.681 69.706 1.00 42.47 267 GLY A CA 1
ATOM 2087 C C . GLY A 1 267 ? -12.051 -4.167 69.340 1.00 42.47 267 GLY A C 1
ATOM 2088 O O . GLY A 1 267 ? -13.128 -4.746 69.205 1.00 42.47 267 GLY A O 1
ATOM 2089 N N . GLY A 1 268 ? -10.888 -4.812 69.179 1.00 42.69 268 GLY A N 1
ATOM 2090 C CA . GLY A 1 268 ? -10.810 -6.279 69.084 1.00 42.69 268 GLY A CA 1
ATOM 2091 C C . GLY A 1 268 ? -11.511 -6.900 67.866 1.00 42.69 268 GLY A C 1
ATOM 2092 O O . GLY A 1 268 ? -12.143 -7.950 67.987 1.00 42.69 268 GLY A O 1
ATOM 2093 N N . ARG A 1 269 ? -11.419 -6.264 66.691 1.00 38.97 269 ARG A N 1
ATOM 2094 C CA . ARG A 1 269 ? -11.820 -6.852 65.401 1.00 38.97 269 ARG A CA 1
ATOM 2095 C C . ARG A 1 269 ? -10.727 -6.622 64.360 1.00 38.97 269 ARG A C 1
ATOM 2097 O O . ARG A 1 269 ? -10.379 -5.473 64.117 1.00 38.97 269 ARG A O 1
ATOM 2104 N N . ASN A 1 270 ? -10.233 -7.728 63.796 1.00 43.25 270 ASN A N 1
ATOM 2105 C CA . ASN A 1 270 ? -9.301 -7.876 62.670 1.00 43.25 270 ASN A CA 1
ATOM 2106 C C . ASN A 1 270 ? -8.523 -6.612 62.258 1.00 43.25 270 ASN A C 1
ATOM 2108 O O . ASN A 1 270 ? -9.011 -5.810 61.465 1.00 43.25 270 ASN A O 1
ATOM 2112 N N . ALA A 1 271 ? -7.273 -6.495 62.712 1.00 50.81 271 ALA A N 1
ATOM 2113 C CA . ALA A 1 271 ? -6.312 -5.598 62.079 1.00 50.81 271 ALA A CA 1
ATOM 2114 C C . ALA A 1 271 ? -5.938 -6.163 60.697 1.00 50.81 271 ALA A C 1
ATOM 2116 O O . ALA A 1 271 ? -5.313 -7.221 60.601 1.00 50.81 271 ALA A O 1
ATOM 2117 N N . ALA A 1 272 ? -6.350 -5.484 59.626 1.00 54.22 272 ALA A N 1
ATOM 2118 C CA . ALA A 1 272 ? -5.978 -5.873 58.271 1.00 54.22 272 ALA A CA 1
ATOM 2119 C C . ALA A 1 272 ? -4.454 -5.729 58.064 1.00 54.22 272 ALA A C 1
ATOM 2121 O O . ALA A 1 272 ? -3.864 -4.757 58.546 1.00 54.22 272 ALA A O 1
ATOM 2122 N N . PRO A 1 273 ? -3.798 -6.661 57.348 1.00 55.72 273 PRO A N 1
ATOM 2123 C CA . PRO A 1 273 ? -2.381 -6.536 57.028 1.00 55.72 273 PRO A CA 1
ATOM 2124 C C . PRO A 1 273 ? -2.109 -5.298 56.174 1.00 55.72 273 PRO A C 1
ATOM 2126 O O . PRO A 1 273 ? -2.806 -5.071 55.187 1.00 55.72 273 PRO A O 1
ATOM 2129 N N . MET A 1 274 ? -1.035 -4.568 56.484 1.00 59.69 274 MET A N 1
ATOM 2130 C CA . MET A 1 274 ? -0.435 -3.665 55.505 1.00 59.69 274 MET A CA 1
ATOM 2131 C C . MET A 1 274 ? 0.455 -4.476 54.563 1.00 59.69 274 MET A C 1
ATOM 2133 O O . MET A 1 274 ? 1.394 -5.141 55.008 1.00 59.69 274 MET A O 1
ATOM 2137 N N . ILE A 1 275 ? 0.158 -4.415 53.269 1.00 58.72 275 ILE A N 1
ATOM 2138 C CA . ILE A 1 275 ? 0.885 -5.085 52.189 1.00 58.72 275 ILE A CA 1
ATOM 2139 C C . ILE A 1 275 ? 1.601 -4.008 51.369 1.00 58.72 275 ILE A C 1
ATOM 2141 O O . ILE A 1 275 ? 0.981 -3.062 50.900 1.00 58.72 275 ILE A O 1
ATOM 2145 N N . ILE A 1 276 ? 2.911 -4.132 51.192 1.00 57.84 276 ILE A N 1
ATOM 2146 C CA . ILE A 1 276 ? 3.688 -3.280 50.290 1.00 57.84 276 ILE A CA 1
ATOM 2147 C C . ILE A 1 276 ? 3.551 -3.878 48.892 1.00 57.84 276 ILE A C 1
ATOM 2149 O O . ILE A 1 276 ? 4.145 -4.919 48.599 1.00 57.84 276 ILE A O 1
ATOM 2153 N N . CYS A 1 277 ? 2.754 -3.237 48.039 1.00 50.47 277 CYS A N 1
ATOM 2154 C CA . CYS A 1 277 ? 2.493 -3.731 46.696 1.00 50.47 277 CYS A CA 1
ATOM 2155 C C . CYS A 1 277 ? 3.558 -3.235 45.716 1.00 50.47 277 CYS A C 1
ATOM 2157 O O . CYS A 1 277 ? 3.828 -2.040 45.607 1.00 50.47 277 CYS A O 1
ATOM 2159 N N . VAL A 1 278 ? 4.104 -4.163 44.930 1.00 45.91 278 VAL A N 1
ATOM 2160 C CA . VAL A 1 278 ? 4.683 -3.834 43.626 1.00 45.91 278 VAL A CA 1
ATOM 2161 C C . VAL A 1 278 ? 3.525 -3.844 42.644 1.00 45.91 278 VAL A C 1
ATOM 2163 O O . VAL A 1 278 ? 2.925 -4.897 42.424 1.00 45.91 278 VAL A O 1
ATOM 2166 N N . THR A 1 279 ? 3.184 -2.699 42.054 1.00 41.19 279 THR A N 1
ATOM 2167 C CA . THR A 1 279 ? 2.234 -2.697 40.937 1.00 41.19 279 THR A CA 1
ATOM 2168 C C . THR A 1 279 ? 2.875 -3.418 39.761 1.00 41.19 279 THR A C 1
ATOM 2170 O O . THR A 1 279 ? 3.849 -2.923 39.189 1.00 41.19 279 THR A O 1
ATOM 2173 N N . ASP A 1 280 ? 2.342 -4.595 39.441 1.00 32.47 280 ASP A N 1
ATOM 2174 C CA . ASP A 1 280 ? 2.855 -5.453 38.382 1.00 32.47 280 ASP A CA 1
ATOM 2175 C C . ASP A 1 280 ? 2.854 -4.705 37.040 1.00 32.47 280 ASP A C 1
ATOM 2177 O O . ASP A 1 280 ? 1.825 -4.230 36.560 1.00 32.47 280 ASP A O 1
ATOM 2181 N N . GLN A 1 281 ? 4.034 -4.580 36.436 1.00 35.00 281 GLN A N 1
ATOM 2182 C CA . GLN A 1 281 ? 4.234 -3.876 35.170 1.00 35.00 281 GLN A CA 1
ATOM 2183 C C . GLN A 1 281 ? 3.881 -4.747 33.944 1.00 35.00 281 GLN A C 1
ATOM 2185 O O . GLN A 1 281 ? 4.334 -4.471 32.835 1.00 35.00 281 GLN A O 1
ATOM 2190 N N . SER A 1 282 ? 3.074 -5.795 34.116 1.00 27.27 282 SER A N 1
ATOM 2191 C CA . SER A 1 282 ? 2.787 -6.814 33.098 1.00 27.27 282 SER A CA 1
ATOM 2192 C C . SER A 1 282 ? 1.779 -6.415 32.009 1.00 27.27 282 SER A C 1
ATOM 2194 O O . SER A 1 282 ? 1.582 -7.183 31.070 1.00 27.27 282 SER A O 1
ATOM 2196 N N . GLN A 1 283 ? 1.171 -5.222 32.064 1.00 30.62 283 GLN A N 1
ATOM 2197 C CA . GLN A 1 283 ? 0.329 -4.720 30.970 1.00 30.62 283 GLN A CA 1
ATOM 2198 C C . GLN A 1 283 ? 1.158 -4.064 29.853 1.00 30.62 283 GLN A C 1
ATOM 2200 O O . GLN A 1 283 ? 1.928 -3.125 30.090 1.00 30.62 283 GLN A O 1
ATOM 2205 N N . ASP A 1 284 ? 0.960 -4.545 28.623 1.00 27.84 284 ASP A N 1
ATOM 2206 C CA . ASP A 1 284 ? 1.449 -3.919 27.394 1.00 27.84 284 ASP A CA 1
ATOM 2207 C C . ASP A 1 284 ? 0.660 -2.635 27.108 1.00 27.84 284 ASP A C 1
ATOM 2209 O O . ASP A 1 284 ? -0.530 -2.670 26.792 1.00 27.84 284 ASP A O 1
ATOM 2213 N N . TRP A 1 285 ? 1.336 -1.490 27.199 1.00 28.11 285 TRP A N 1
ATOM 2214 C CA . TRP A 1 285 ? 0.791 -0.189 26.818 1.00 28.11 285 TRP A CA 1
ATOM 2215 C C . TRP A 1 285 ? 1.516 0.306 25.553 1.00 28.11 285 TRP A C 1
ATOM 2217 O O . TRP A 1 285 ? 2.750 0.276 25.528 1.00 28.11 285 TRP A O 1
ATOM 2227 N N . PRO A 1 286 ? 0.805 0.742 24.493 1.00 30.05 286 PRO A N 1
ATOM 2228 C CA . PRO A 1 286 ? 1.442 1.362 23.330 1.00 30.05 286 PRO A CA 1
ATOM 2229 C C . PRO A 1 286 ? 2.116 2.688 23.731 1.00 30.05 286 PRO A C 1
ATOM 2231 O O . PRO A 1 286 ? 1.662 3.316 24.690 1.00 30.05 286 PRO A O 1
ATOM 2234 N N . PRO A 1 287 ? 3.161 3.157 23.018 1.00 35.59 287 PRO A N 1
ATOM 2235 C CA . PRO A 1 287 ? 3.780 4.448 23.319 1.00 35.59 287 PRO A CA 1
ATOM 2236 C C . PRO A 1 287 ? 2.719 5.551 23.350 1.00 35.59 287 PRO A C 1
ATOM 2238 O O . PRO A 1 287 ? 1.795 5.576 22.529 1.00 35.59 287 PRO A O 1
ATOM 2241 N N . SER A 1 288 ? 2.824 6.448 24.328 1.00 43.66 288 SER A N 1
ATOM 2242 C CA . SER A 1 288 ? 1.854 7.523 24.493 1.00 43.66 288 SER A CA 1
ATOM 2243 C C . SER A 1 288 ? 1.810 8.418 23.251 1.00 43.66 288 SER A C 1
ATOM 2245 O O . SER A 1 288 ? 2.792 8.579 22.521 1.00 43.66 288 SER A O 1
ATOM 2247 N N . SER A 1 289 ? 0.674 9.083 23.028 1.00 43.88 289 SER A N 1
ATOM 2248 C CA . SER A 1 289 ? 0.515 10.024 21.910 1.00 43.88 289 SER A CA 1
ATOM 2249 C C . SER A 1 289 ? 1.456 11.237 21.979 1.00 43.88 289 SER A C 1
ATOM 2251 O O . SER A 1 289 ? 1.425 12.056 21.061 1.00 43.88 289 SER A O 1
ATOM 2253 N N . GLN A 1 290 ? 2.245 11.382 23.051 1.00 47.12 290 GLN A N 1
ATOM 2254 C CA . GLN A 1 290 ? 3.335 12.348 23.153 1.00 47.12 290 GLN A CA 1
ATOM 2255 C C . GLN A 1 290 ? 4.689 11.710 22.812 1.00 47.12 290 GLN A C 1
ATOM 2257 O O . GLN A 1 290 ? 5.392 12.265 21.978 1.00 47.12 290 GLN A O 1
ATOM 2262 N N . GLU A 1 291 ? 5.012 10.517 23.325 1.00 48.19 291 GLU A N 1
ATOM 2263 C CA . GLU A 1 291 ? 6.258 9.807 22.979 1.00 48.19 291 GLU A CA 1
ATOM 2264 C C . GLU A 1 291 ? 6.394 9.538 21.474 1.00 48.19 291 GLU A C 1
ATOM 2266 O O . GLU A 1 291 ? 7.475 9.725 20.922 1.00 48.19 291 GLU A O 1
ATOM 2271 N N . GLU A 1 292 ? 5.309 9.167 20.782 1.00 52.44 292 GLU A N 1
ATOM 2272 C CA . GLU A 1 292 ? 5.340 9.001 19.320 1.00 52.44 292 GLU A CA 1
ATOM 2273 C C . GLU A 1 292 ? 5.605 10.346 18.615 1.00 52.44 292 GLU A C 1
ATOM 2275 O O . GLU A 1 292 ? 6.389 10.399 17.668 1.00 52.44 292 GLU A O 1
ATOM 2280 N N . LYS A 1 293 ? 5.016 11.459 19.085 1.00 56.97 293 LYS A N 1
ATOM 2281 C CA . LYS A 1 293 ? 5.278 12.798 18.520 1.00 56.97 293 LYS A CA 1
ATOM 2282 C C . LYS A 1 293 ? 6.720 13.226 18.752 1.00 56.97 293 LYS A C 1
ATOM 2284 O O . LYS A 1 293 ? 7.356 13.719 17.824 1.00 56.97 293 LYS A O 1
ATOM 2289 N N . ASP A 1 294 ? 7.233 13.015 19.959 1.00 57.72 294 ASP A N 1
ATOM 2290 C CA . ASP A 1 294 ? 8.607 13.341 20.322 1.00 57.72 294 ASP A CA 1
ATOM 2291 C C . ASP A 1 294 ? 9.574 12.503 19.472 1.00 57.72 294 ASP A C 1
ATOM 2293 O O . ASP A 1 294 ? 10.470 13.067 18.840 1.00 57.72 294 ASP A O 1
ATOM 2297 N N . PHE A 1 295 ? 9.321 11.192 19.339 1.00 63.62 295 PHE A N 1
ATOM 2298 C CA . PHE A 1 295 ? 10.067 10.267 18.480 1.00 63.62 295 PHE A CA 1
ATOM 2299 C C . PHE A 1 295 ? 10.138 10.730 17.019 1.00 63.62 295 PHE A C 1
ATOM 2301 O O . PHE A 1 295 ? 11.237 10.793 16.463 1.00 63.62 295 PHE A O 1
ATOM 2308 N N . GLN A 1 296 ? 9.009 11.107 16.406 1.00 62.06 296 GLN A N 1
ATOM 2309 C CA . GLN A 1 296 ? 9.018 11.652 15.042 1.00 62.06 296 GLN A CA 1
ATOM 2310 C C . GLN A 1 296 ? 9.738 13.010 14.982 1.00 62.06 296 GLN A C 1
ATOM 2312 O O . GLN A 1 296 ? 10.556 13.237 14.091 1.00 62.06 296 GLN A O 1
ATOM 2317 N N . SER A 1 297 ? 9.523 13.891 15.967 1.00 69.81 297 SER A N 1
ATOM 2318 C CA . SER A 1 297 ? 10.116 15.235 15.987 1.00 69.81 297 SER A CA 1
ATOM 2319 C C . SER A 1 297 ? 11.648 15.230 15.998 1.00 69.81 297 SER A C 1
ATOM 2321 O O . SER A 1 297 ? 12.260 16.150 15.460 1.00 69.81 297 SER A O 1
ATOM 2323 N N . MET A 1 298 ? 12.296 14.205 16.560 1.00 73.56 298 MET A N 1
ATOM 2324 C CA . MET A 1 298 ? 13.761 14.136 16.580 1.00 73.56 298 MET A CA 1
ATOM 2325 C C . MET A 1 298 ? 14.362 13.723 15.233 1.00 73.56 298 MET A C 1
ATOM 2327 O O . MET A 1 298 ? 15.511 14.068 14.954 1.00 73.56 298 MET A O 1
ATOM 2331 N N . LYS A 1 299 ? 13.603 13.034 14.368 1.00 73.12 299 LYS A N 1
ATOM 2332 C CA . LYS A 1 299 ? 14.112 12.545 13.074 1.00 73.12 299 LYS A CA 1
ATOM 2333 C C . LYS A 1 299 ? 14.485 13.668 12.108 1.00 73.12 299 LYS A C 1
ATOM 2335 O O . LYS A 1 299 ? 15.372 13.469 11.278 1.00 73.12 299 LYS A O 1
ATOM 2340 N N . GLN A 1 300 ? 13.917 14.865 12.272 1.00 73.31 300 GLN A N 1
ATOM 2341 C CA . GLN A 1 300 ? 14.315 16.053 11.504 1.00 73.31 300 GLN A CA 1
ATOM 2342 C C . GLN A 1 300 ? 15.792 16.450 11.718 1.00 73.31 300 GLN A C 1
ATOM 2344 O O . GLN A 1 300 ? 16.376 17.111 10.866 1.00 73.31 300 GLN A O 1
ATOM 2349 N N . TYR A 1 301 ? 16.409 16.033 12.832 1.00 81.88 301 TYR A N 1
ATOM 2350 C CA . TYR A 1 301 ? 17.805 16.330 13.180 1.00 81.88 301 TYR A CA 1
ATOM 2351 C C . TYR A 1 301 ? 18.785 15.235 12.733 1.00 81.88 301 TYR A C 1
ATOM 2353 O O . TYR A 1 301 ? 19.891 15.130 13.264 1.00 81.88 301 TYR A O 1
ATOM 2361 N N . THR A 1 302 ? 18.382 14.384 11.784 1.00 84.19 302 THR A N 1
ATOM 2362 C CA . THR A 1 302 ? 19.212 13.272 11.309 1.00 84.19 302 THR A CA 1
ATOM 2363 C C . THR A 1 302 ? 20.526 13.750 10.686 1.00 84.19 302 THR A C 1
ATOM 2365 O O . THR A 1 302 ? 20.536 14.606 9.803 1.00 84.19 302 THR A O 1
ATOM 2368 N N . VAL A 1 303 ? 21.632 13.130 11.098 1.00 84.69 303 VAL A N 1
ATOM 2369 C CA . VAL A 1 303 ? 22.986 13.373 10.589 1.00 84.69 303 VAL A CA 1
ATOM 2370 C C . VAL A 1 303 ? 23.620 12.080 10.073 1.00 84.69 303 VAL A C 1
ATOM 2372 O O . VAL A 1 303 ? 23.505 11.021 10.691 1.00 84.69 303 VAL A O 1
ATOM 2375 N N . ASP A 1 304 ? 24.320 12.154 8.939 1.00 85.06 304 ASP A N 1
ATOM 2376 C CA . ASP A 1 304 ? 25.029 11.000 8.376 1.00 85.06 304 ASP A CA 1
ATOM 2377 C C . ASP A 1 304 ? 26.412 10.843 9.034 1.00 85.06 304 ASP A C 1
ATOM 2379 O O . ASP A 1 304 ? 27.380 11.496 8.654 1.00 85.06 304 ASP A O 1
ATOM 2383 N N . VAL A 1 305 ? 26.499 9.979 10.049 1.00 90.19 305 VAL A N 1
ATOM 2384 C CA . VAL A 1 305 ? 27.739 9.730 10.809 1.00 90.19 305 VAL A CA 1
ATOM 2385 C C . VAL A 1 305 ? 28.630 8.723 10.079 1.00 90.19 305 VAL A C 1
ATOM 2387 O O . VAL A 1 305 ? 28.156 7.668 9.648 1.00 90.19 305 VAL A O 1
ATOM 2390 N N . THR A 1 306 ? 29.929 8.998 9.967 1.00 92.94 306 THR A N 1
ATOM 2391 C CA . THR A 1 306 ? 30.947 8.030 9.519 1.00 92.94 306 THR A CA 1
ATOM 2392 C C . THR A 1 306 ? 31.930 7.708 10.641 1.00 92.94 306 THR A C 1
ATOM 2394 O O . THR A 1 306 ? 32.144 8.512 11.542 1.00 92.94 306 THR A O 1
ATOM 2397 N N . LEU A 1 307 ? 32.522 6.515 10.627 1.00 96.06 307 LEU A N 1
ATOM 2398 C CA . LEU A 1 307 ? 33.524 6.088 11.608 1.00 96.06 307 LEU A CA 1
ATOM 2399 C C . LEU A 1 307 ? 34.916 6.645 11.267 1.00 96.06 307 LEU A C 1
ATOM 2401 O O . LEU A 1 307 ? 35.289 6.667 10.096 1.00 96.06 307 LEU A O 1
ATOM 2405 N N . ASP A 1 308 ? 35.714 7.036 12.271 1.00 95.88 308 ASP A N 1
ATOM 2406 C CA . ASP A 1 308 ? 37.100 7.493 12.063 1.00 95.88 308 ASP A CA 1
ATOM 2407 C C . ASP A 1 308 ? 38.144 6.369 12.283 1.00 95.88 308 ASP A C 1
ATOM 2409 O O . ASP A 1 308 ? 38.428 6.003 13.437 1.00 95.88 308 ASP A O 1
ATOM 2413 N N . PRO A 1 309 ? 38.817 5.873 11.218 1.00 93.94 309 PRO A N 1
ATOM 2414 C CA . PRO A 1 309 ? 39.859 4.847 11.316 1.00 93.94 309 PRO A CA 1
ATOM 2415 C C . PRO A 1 309 ? 41.102 5.260 12.123 1.00 93.94 309 PRO A C 1
ATOM 2417 O O . PRO A 1 309 ? 41.885 4.395 12.538 1.00 93.94 309 PRO A O 1
ATOM 2420 N N . LYS A 1 310 ? 41.327 6.561 12.361 1.00 93.88 310 LYS A N 1
ATOM 2421 C CA . LYS A 1 310 ? 42.424 7.036 13.222 1.00 93.88 310 LYS A CA 1
ATOM 2422 C C . LYS A 1 310 ? 42.193 6.677 14.683 1.00 93.88 310 LYS A C 1
ATOM 2424 O O . LYS A 1 310 ? 43.150 6.316 15.370 1.00 93.88 310 LYS A O 1
ATOM 2429 N N . THR A 1 311 ? 40.935 6.740 15.125 1.00 94.88 311 THR A N 1
ATOM 2430 C CA . THR A 1 311 ? 40.527 6.472 16.511 1.00 94.88 311 THR A CA 1
ATOM 2431 C C . THR A 1 311 ? 40.383 4.978 16.805 1.00 94.88 311 THR A C 1
ATOM 2433 O O . THR A 1 311 ? 40.627 4.548 17.932 1.00 94.88 311 THR A O 1
ATOM 2436 N N . ALA A 1 312 ? 40.049 4.185 15.782 1.00 94.75 312 ALA A N 1
ATOM 2437 C CA . ALA A 1 312 ? 39.759 2.756 15.868 1.00 94.75 312 ALA A CA 1
ATOM 2438 C C . ALA A 1 312 ? 40.834 1.941 16.611 1.00 94.75 312 ALA A C 1
ATOM 2440 O O . ALA A 1 312 ? 42.019 1.990 16.257 1.00 94.75 312 ALA A O 1
ATOM 2441 N N . ASN A 1 313 ? 40.423 1.129 17.591 1.00 94.06 313 ASN A N 1
ATOM 2442 C CA . ASN A 1 313 ? 41.305 0.115 18.172 1.00 94.06 313 ASN A CA 1
ATOM 2443 C C . ASN A 1 313 ? 41.812 -0.861 17.087 1.00 94.06 313 ASN A C 1
ATOM 2445 O O . ASN A 1 313 ? 41.015 -1.271 16.246 1.00 94.06 313 ASN A O 1
ATOM 2449 N N . PRO A 1 314 ? 43.090 -1.294 17.101 1.00 93.00 314 PRO A N 1
ATOM 2450 C CA . PRO A 1 314 ? 43.606 -2.211 16.085 1.00 93.00 314 PRO A CA 1
ATOM 2451 C C . PRO A 1 314 ? 42.942 -3.600 15.997 1.00 93.00 314 PRO A C 1
ATOM 2453 O O . PRO A 1 314 ? 43.237 -4.320 15.048 1.00 93.00 314 PRO A O 1
ATOM 2456 N N . SER A 1 315 ? 42.084 -4.029 16.933 1.00 90.94 315 SER A N 1
ATOM 2457 C CA . SER A 1 315 ? 41.265 -5.244 16.741 1.00 90.94 315 SER A CA 1
ATOM 2458 C C . SER A 1 315 ? 40.029 -5.020 15.859 1.00 90.94 315 SER A C 1
ATOM 2460 O O . SER A 1 315 ? 39.434 -5.990 15.392 1.00 90.94 315 SER A O 1
ATOM 2462 N N . LEU A 1 316 ? 39.646 -3.766 15.597 1.00 94.25 316 LEU A N 1
ATOM 2463 C CA . LEU A 1 316 ? 38.437 -3.430 14.851 1.00 94.25 316 LEU A CA 1
ATOM 2464 C C . LEU A 1 316 ? 38.641 -3.516 13.338 1.00 94.25 316 LEU A C 1
ATOM 2466 O O . LEU A 1 316 ? 39.609 -2.992 12.786 1.00 94.25 316 LEU A O 1
ATOM 2470 N N . VAL A 1 317 ? 37.671 -4.126 12.666 1.00 92.31 317 VAL A N 1
ATOM 2471 C CA . VAL A 1 317 ? 37.544 -4.155 11.206 1.00 92.31 317 VAL A CA 1
ATOM 2472 C C . VAL A 1 317 ? 36.392 -3.236 10.810 1.00 92.31 317 VAL A C 1
ATOM 2474 O O . VAL A 1 317 ? 35.331 -3.271 11.436 1.00 92.31 317 VAL A O 1
ATOM 2477 N N . LEU A 1 318 ? 36.628 -2.408 9.790 1.00 93.50 318 LEU A N 1
ATOM 2478 C CA . LEU A 1 318 ? 35.692 -1.411 9.269 1.00 93.50 318 LEU A CA 1
ATOM 2479 C C . LEU A 1 318 ? 35.312 -1.751 7.826 1.00 93.50 318 LEU A C 1
ATOM 2481 O O . LEU A 1 318 ? 36.123 -2.318 7.094 1.00 93.50 318 LEU A O 1
ATOM 2485 N N . SER A 1 319 ? 34.099 -1.389 7.418 1.00 91.31 319 SER A N 1
ATOM 2486 C CA . SER A 1 319 ? 33.676 -1.429 6.014 1.00 91.31 319 SER A CA 1
ATOM 2487 C C . SER A 1 319 ? 34.238 -0.252 5.206 1.00 91.31 319 SER A C 1
ATOM 2489 O O . SER A 1 319 ? 34.528 0.810 5.758 1.00 91.31 319 SER A O 1
ATOM 2491 N N . ASP A 1 320 ? 34.333 -0.419 3.883 1.00 85.31 320 ASP A N 1
ATOM 2492 C CA . ASP A 1 320 ? 34.854 0.602 2.954 1.00 85.31 320 ASP A CA 1
ATOM 2493 C C . ASP A 1 320 ? 34.048 1.919 2.971 1.00 85.31 320 ASP A C 1
ATOM 2495 O O . ASP A 1 320 ? 34.592 2.989 2.701 1.00 85.31 320 ASP A O 1
ATOM 2499 N N . ASP A 1 321 ? 32.754 1.850 3.304 1.00 81.94 321 ASP A N 1
ATOM 2500 C CA . ASP A 1 321 ? 31.854 3.003 3.464 1.00 81.94 321 ASP A CA 1
ATOM 2501 C C . ASP A 1 321 ? 31.990 3.719 4.826 1.00 81.94 321 ASP A C 1
ATOM 2503 O O . ASP A 1 321 ? 31.385 4.771 5.039 1.00 81.94 321 ASP A O 1
ATOM 2507 N N . GLY A 1 322 ? 32.769 3.163 5.760 1.00 88.94 322 GLY A N 1
ATOM 2508 C CA . GLY A 1 322 ? 32.927 3.687 7.115 1.00 88.94 322 GLY A CA 1
ATOM 2509 C C . GLY A 1 322 ? 31.664 3.613 7.983 1.00 88.94 322 GLY A C 1
ATOM 2510 O O . GLY A 1 322 ? 31.579 4.351 8.964 1.00 88.94 322 GLY A O 1
ATOM 2511 N N . LYS A 1 323 ? 30.677 2.771 7.642 1.00 90.94 323 LYS A N 1
ATOM 2512 C CA . LYS A 1 323 ? 29.403 2.633 8.379 1.00 90.94 323 LYS A CA 1
ATOM 2513 C C . LYS A 1 323 ? 29.337 1.419 9.302 1.00 90.94 323 LYS A C 1
ATOM 2515 O O . LYS A 1 323 ? 28.509 1.408 10.209 1.00 90.94 323 LYS A O 1
ATOM 2520 N N . GLN A 1 324 ? 30.166 0.398 9.100 1.00 93.12 324 GLN A N 1
ATOM 2521 C CA . GLN A 1 324 ? 30.106 -0.859 9.853 1.00 93.12 324 GLN A CA 1
ATOM 2522 C C . GLN A 1 324 ? 31.383 -1.091 10.656 1.00 93.12 324 GLN A C 1
ATOM 2524 O O . GLN A 1 324 ? 32.483 -0.806 10.181 1.00 93.12 324 GLN A O 1
ATOM 2529 N N . VAL A 1 325 ? 31.237 -1.655 11.858 1.00 95.12 325 VAL A N 1
ATOM 2530 C CA . VAL A 1 325 ? 32.362 -2.051 12.713 1.00 95.12 325 VAL A CA 1
ATOM 2531 C C . VAL A 1 325 ? 32.131 -3.393 13.408 1.00 95.12 325 VAL A C 1
ATOM 2533 O O . VAL A 1 325 ? 31.079 -3.644 14.001 1.00 95.12 325 VAL A O 1
ATOM 2536 N N . THR A 1 326 ? 33.155 -4.245 13.364 1.00 92.50 326 THR A N 1
ATOM 2537 C CA . THR A 1 326 ? 33.236 -5.552 14.042 1.00 92.50 326 THR A CA 1
ATOM 2538 C C . THR A 1 326 ? 34.558 -5.690 14.788 1.00 92.50 326 THR A C 1
ATOM 2540 O O . THR A 1 326 ? 35.581 -5.210 14.305 1.00 92.50 326 THR A O 1
ATOM 2543 N N . ASP A 1 327 ? 34.569 -6.416 15.906 1.00 91.00 327 ASP A N 1
ATOM 2544 C CA . ASP A 1 327 ? 35.811 -6.912 16.512 1.00 91.00 327 ASP A CA 1
ATOM 2545 C C . ASP A 1 327 ? 36.301 -8.151 15.744 1.00 91.00 327 ASP A C 1
ATOM 2547 O O . ASP A 1 327 ? 35.580 -9.139 15.617 1.00 91.00 327 ASP A O 1
ATOM 2551 N N . GLY A 1 328 ? 37.508 -8.084 15.180 1.00 83.69 328 GLY A N 1
ATOM 2552 C CA . GLY A 1 328 ? 38.040 -9.079 14.242 1.00 83.69 328 GLY A CA 1
ATOM 2553 C C . GLY A 1 328 ? 38.838 -10.224 14.874 1.00 83.69 328 GLY A C 1
ATOM 2554 O O . GLY A 1 328 ? 39.583 -10.887 14.150 1.00 83.69 328 GLY A O 1
ATOM 2555 N N . ASP A 1 329 ? 38.764 -10.410 16.201 1.00 80.69 329 ASP A N 1
ATOM 2556 C CA . ASP A 1 329 ? 39.606 -11.264 17.077 1.00 80.69 329 ASP A CA 1
ATOM 2557 C C . ASP A 1 329 ? 41.119 -10.970 17.060 1.00 80.69 329 ASP A C 1
ATOM 2559 O O . ASP A 1 329 ? 41.816 -11.139 18.063 1.00 80.69 329 ASP A O 1
ATOM 2563 N N . LYS A 1 330 ? 41.665 -10.568 15.912 1.00 83.31 330 LYS A N 1
ATOM 2564 C CA . LYS A 1 330 ? 43.091 -10.374 15.673 1.00 83.31 330 LYS A CA 1
ATOM 2565 C C . LYS A 1 330 ? 43.423 -8.894 15.681 1.00 83.31 330 LYS A C 1
ATOM 2567 O O . LYS A 1 330 ? 42.949 -8.125 14.850 1.00 83.31 330 LYS A O 1
ATOM 2572 N N . ARG A 1 331 ? 44.319 -8.517 16.589 1.00 85.75 331 ARG A N 1
ATOM 2573 C CA . ARG A 1 331 ? 44.925 -7.188 16.612 1.00 85.75 331 ARG A CA 1
ATOM 2574 C C . ARG A 1 331 ? 45.782 -6.990 15.355 1.00 85.75 331 ARG A C 1
ATOM 2576 O O . ARG A 1 331 ? 46.738 -7.732 15.140 1.00 85.75 331 ARG A O 1
ATOM 2583 N N . GLN A 1 332 ? 45.433 -5.998 14.548 1.00 86.44 332 GLN A N 1
ATOM 2584 C CA . GLN A 1 332 ? 46.172 -5.578 13.360 1.00 86.44 332 GLN A CA 1
ATOM 2585 C C . GLN A 1 332 ? 47.424 -4.779 13.747 1.00 86.44 332 GLN A C 1
ATOM 2587 O O . GLN A 1 332 ? 47.460 -4.121 14.792 1.00 86.44 332 GLN A O 1
ATOM 2592 N N . ASP A 1 333 ? 48.436 -4.806 12.881 1.00 86.31 333 ASP A N 1
ATOM 2593 C CA . ASP A 1 333 ? 49.653 -4.003 13.026 1.00 86.31 333 ASP A CA 1
ATOM 2594 C C . ASP A 1 333 ? 49.426 -2.599 12.440 1.00 86.31 333 ASP A C 1
ATOM 2596 O O . ASP A 1 333 ? 49.769 -2.303 11.296 1.00 86.31 333 ASP A O 1
ATOM 2600 N N . LEU A 1 334 ? 48.730 -1.756 13.209 1.00 85.31 334 LEU A N 1
ATOM 2601 C CA . LEU A 1 334 ? 48.445 -0.365 12.857 1.00 85.31 334 LEU A CA 1
ATOM 2602 C C . LEU A 1 334 ? 49.330 0.588 13.671 1.00 85.31 334 LEU A C 1
ATOM 2604 O O . LEU A 1 334 ? 49.497 0.372 14.875 1.00 85.31 334 LEU A O 1
ATOM 2608 N N . PRO A 1 335 ? 49.820 1.693 13.074 1.00 83.56 335 PRO A N 1
ATOM 2609 C CA . PRO A 1 335 ? 50.598 2.684 13.805 1.00 83.56 335 PRO A CA 1
ATOM 2610 C C . PRO A 1 335 ? 49.765 3.293 14.941 1.00 83.56 335 PRO A C 1
ATOM 2612 O O . PRO A 1 335 ? 48.612 3.713 14.742 1.00 83.56 335 PRO A O 1
ATOM 2615 N N . ASP A 1 336 ? 50.361 3.340 16.135 1.00 83.12 336 ASP A N 1
ATOM 2616 C CA . ASP A 1 336 ? 49.780 4.052 17.270 1.00 83.12 336 ASP A CA 1
ATOM 2617 C C . ASP A 1 336 ? 49.835 5.563 17.025 1.00 83.12 336 ASP A C 1
ATOM 2619 O O . ASP A 1 336 ? 50.755 6.092 16.401 1.00 83.12 336 ASP A O 1
ATOM 2623 N N . ASN A 1 337 ? 48.816 6.257 17.510 1.00 89.75 337 ASN A N 1
ATOM 2624 C CA . ASN A 1 337 ? 48.696 7.706 17.448 1.00 89.75 337 ASN A CA 1
ATOM 2625 C C . ASN A 1 337 ? 47.916 8.182 18.695 1.00 89.75 337 ASN A C 1
ATOM 2627 O O . ASN A 1 337 ? 47.253 7.359 19.335 1.00 89.75 337 ASN A O 1
ATOM 2631 N N . PRO A 1 338 ? 47.960 9.471 19.077 1.00 86.31 338 PRO A N 1
ATOM 2632 C CA . PRO A 1 338 ? 47.286 9.950 20.289 1.00 86.31 338 PRO A CA 1
ATOM 2633 C C . PRO A 1 338 ? 45.768 9.700 20.303 1.00 86.31 338 PRO A C 1
ATOM 2635 O O . PRO A 1 338 ? 45.204 9.391 21.351 1.00 86.31 338 PRO A O 1
ATOM 2638 N N . GLU A 1 339 ? 45.126 9.770 19.135 1.00 89.69 339 GLU A N 1
ATOM 2639 C CA . GLU A 1 339 ? 43.680 9.626 18.938 1.00 89.69 339 GLU A CA 1
ATOM 2640 C C . GLU A 1 339 ? 43.186 8.170 19.029 1.00 89.69 339 GLU A C 1
ATOM 2642 O O . GLU A 1 339 ? 41.985 7.960 19.217 1.00 89.69 339 GLU A O 1
ATOM 2647 N N . ARG A 1 340 ? 44.080 7.175 18.909 1.00 93.25 340 ARG A N 1
ATOM 2648 C CA . ARG A 1 340 ? 43.741 5.746 18.819 1.00 93.25 340 ARG A CA 1
ATOM 2649 C C . ARG A 1 340 ? 43.453 5.095 20.173 1.00 93.25 340 ARG A C 1
ATOM 2651 O O . ARG A 1 340 ? 44.304 5.122 21.067 1.00 93.25 340 ARG A O 1
ATOM 2658 N N . PHE A 1 341 ? 42.331 4.386 20.293 1.00 93.06 341 PHE A N 1
ATOM 2659 C CA . PHE A 1 341 ? 42.076 3.506 21.437 1.00 93.06 341 PHE A CA 1
ATOM 2660 C C . PHE A 1 341 ? 43.042 2.314 21.455 1.00 93.06 341 PHE A C 1
ATOM 2662 O O . PHE A 1 341 ? 43.172 1.600 20.464 1.00 93.06 341 PHE A O 1
ATOM 2669 N N . ASN A 1 342 ? 43.729 2.073 22.578 1.00 86.19 342 ASN A N 1
ATOM 2670 C CA . ASN A 1 342 ? 44.767 1.028 22.641 1.00 86.19 342 ASN A CA 1
ATOM 2671 C C . ASN A 1 342 ? 44.359 -0.276 23.352 1.00 86.19 342 ASN A C 1
ATOM 2673 O O . ASN A 1 342 ? 45.017 -1.295 23.139 1.00 86.19 342 ASN A O 1
ATOM 2677 N N . ARG A 1 343 ? 43.316 -0.253 24.196 1.00 84.31 343 ARG A N 1
ATOM 2678 C CA . ARG A 1 343 ? 42.923 -1.386 25.057 1.00 84.31 343 ARG A CA 1
ATOM 2679 C C . ARG A 1 343 ? 41.541 -1.948 24.730 1.00 84.31 343 ARG A C 1
ATOM 2681 O O . ARG A 1 343 ? 41.441 -3.123 24.406 1.00 84.31 343 ARG A O 1
ATOM 2688 N N . ALA A 1 344 ? 40.493 -1.133 24.839 1.00 85.06 344 ALA A N 1
ATOM 2689 C CA . ALA A 1 344 ? 39.116 -1.543 24.554 1.00 85.06 344 ALA A CA 1
ATOM 2690 C C . ALA A 1 344 ? 38.796 -1.408 23.050 1.00 85.06 344 ALA A C 1
ATOM 2692 O O . ALA A 1 344 ? 39.334 -0.483 22.428 1.00 85.06 344 ALA A O 1
ATOM 2693 N N . PRO A 1 345 ? 37.951 -2.284 22.468 1.00 91.00 345 PRO A N 1
ATOM 2694 C CA . PRO A 1 345 ? 37.585 -2.275 21.049 1.00 91.00 345 PRO A CA 1
ATOM 2695 C C . PRO A 1 345 ? 36.609 -1.126 20.740 1.00 91.00 345 PRO A C 1
ATOM 2697 O O . PRO A 1 345 ? 35.445 -1.344 20.432 1.00 91.00 345 PRO A O 1
ATOM 2700 N N . ASN A 1 346 ? 37.084 0.114 20.864 1.00 94.62 346 ASN A N 1
ATOM 2701 C CA . ASN A 1 346 ? 36.291 1.335 20.732 1.00 94.62 346 ASN A CA 1
ATOM 2702 C C . ASN A 1 346 ? 36.687 2.118 19.472 1.00 94.62 346 ASN A C 1
ATOM 2704 O O . ASN A 1 346 ? 37.830 2.036 19.006 1.00 94.62 346 ASN A O 1
ATOM 2708 N N . ILE A 1 347 ? 35.750 2.912 18.959 1.00 96.25 347 ILE A N 1
ATOM 2709 C CA . ILE A 1 347 ? 35.926 3.827 17.828 1.00 96.25 347 ILE A CA 1
ATOM 2710 C C . ILE A 1 347 ? 34.987 5.034 17.977 1.00 96.25 347 ILE A C 1
ATOM 2712 O O . ILE A 1 347 ? 33.924 4.926 18.594 1.00 96.25 347 ILE A O 1
ATOM 2716 N N . LEU A 1 348 ? 35.387 6.185 17.434 1.00 97.12 348 LEU A N 1
ATOM 2717 C CA . LEU A 1 348 ? 34.550 7.384 17.371 1.00 97.12 348 LEU A CA 1
ATOM 2718 C C . LEU A 1 348 ? 33.959 7.589 15.974 1.00 97.12 348 LEU A C 1
ATOM 2720 O O . LEU A 1 348 ? 34.528 7.159 14.966 1.00 97.12 348 LEU A O 1
ATOM 2724 N N . GLY A 1 349 ? 32.845 8.315 15.930 1.00 95.56 349 GLY A N 1
ATOM 2725 C CA . GLY A 1 349 ? 32.432 9.037 14.736 1.00 95.56 349 GLY A CA 1
ATOM 2726 C C . GLY A 1 349 ? 33.485 10.078 14.344 1.00 95.56 349 GLY A C 1
ATOM 2727 O O . GLY A 1 349 ? 34.212 10.598 15.190 1.00 95.56 349 GLY A O 1
ATOM 2728 N N . LYS A 1 350 ? 33.580 10.356 13.050 1.00 91.69 350 LYS A N 1
ATOM 2729 C CA . LYS A 1 350 ? 34.502 11.324 12.451 1.00 91.69 350 LYS A CA 1
ATOM 2730 C C . LYS A 1 350 ? 33.969 12.751 12.564 1.00 91.69 350 LYS A C 1
ATOM 2732 O O . LYS A 1 350 ? 34.728 13.695 12.770 1.00 91.69 350 LYS A O 1
ATOM 2737 N N . GLU A 1 351 ? 32.658 12.896 12.434 1.00 88.94 351 GLU A N 1
ATOM 2738 C CA . GLU A 1 351 ? 31.920 14.128 12.667 1.00 88.94 351 GLU A CA 1
ATOM 2739 C C . GLU A 1 351 ? 31.644 14.293 14.172 1.00 88.94 351 GLU A C 1
ATOM 2741 O O . GLU A 1 351 ? 31.287 13.333 14.857 1.00 88.94 351 GLU A O 1
ATOM 2746 N N . GLY A 1 352 ? 31.805 15.513 14.691 1.00 89.38 352 GLY A N 1
ATOM 2747 C CA . GLY A 1 352 ? 31.549 15.837 16.095 1.00 89.38 352 GLY A CA 1
ATOM 2748 C C . GLY A 1 352 ? 30.882 17.201 16.262 1.00 89.38 352 GLY A C 1
ATOM 2749 O O . GLY A 1 352 ? 31.146 18.133 15.496 1.00 89.38 352 GLY A O 1
ATOM 2750 N N . PHE A 1 353 ? 30.045 17.301 17.290 1.00 92.50 353 PHE A N 1
ATOM 2751 C CA . PHE A 1 353 ? 29.078 18.365 17.544 1.00 92.50 353 PHE A CA 1
ATOM 2752 C C . PHE A 1 353 ? 29.526 19.238 18.719 1.00 92.50 353 PHE A C 1
ATOM 2754 O O . PHE A 1 353 ? 29.852 18.734 19.790 1.00 92.50 353 PHE A O 1
ATOM 2761 N N . ASP A 1 354 ? 29.561 20.549 18.517 1.00 90.25 354 ASP A N 1
ATOM 2762 C CA . ASP A 1 354 ? 29.876 21.574 19.525 1.00 90.25 354 ASP A CA 1
ATOM 2763 C C . ASP A 1 354 ? 28.691 22.530 19.781 1.00 90.25 354 ASP A C 1
ATOM 2765 O O . ASP A 1 354 ? 28.800 23.456 20.582 1.00 90.25 354 ASP A O 1
ATOM 2769 N N . SER A 1 355 ? 27.575 22.295 19.086 1.00 87.62 355 SER A N 1
ATOM 2770 C CA . SER A 1 355 ? 26.302 23.012 19.158 1.00 87.62 355 SER A CA 1
ATOM 2771 C C . SER A 1 355 ? 25.214 22.214 18.423 1.00 87.62 355 SER A C 1
ATOM 2773 O O . SER A 1 355 ? 25.516 21.303 17.643 1.00 87.62 355 SER A O 1
ATOM 2775 N N . GLY A 1 356 ? 23.955 22.579 18.645 1.00 89.12 356 GLY A N 1
ATOM 2776 C CA . GLY A 1 356 ? 22.791 22.093 17.923 1.00 89.12 356 GLY A CA 1
ATOM 2777 C C . GLY A 1 356 ? 22.277 20.715 18.338 1.00 89.12 356 GLY A C 1
ATOM 2778 O O . GLY A 1 356 ? 22.664 20.110 19.341 1.00 89.12 356 GLY A O 1
ATOM 2779 N N . ARG A 1 357 ? 21.367 20.212 17.500 1.00 91.38 357 ARG A N 1
ATOM 2780 C CA . ARG A 1 357 ? 20.693 18.922 17.659 1.00 91.38 357 ARG A CA 1
ATOM 2781 C C . ARG A 1 357 ? 21.163 17.937 16.599 1.00 91.38 357 ARG A C 1
ATOM 2783 O O . ARG A 1 357 ? 21.293 18.310 15.435 1.00 91.38 357 ARG A O 1
ATOM 2790 N N . ALA A 1 358 ? 21.378 16.686 16.993 1.00 90.88 358 ALA A N 1
ATOM 2791 C CA . ALA A 1 358 ? 21.849 15.627 16.106 1.00 90.88 358 ALA A CA 1
ATOM 2792 C C . ALA A 1 358 ? 21.184 14.284 16.435 1.00 90.88 358 ALA A C 1
ATOM 2794 O O . ALA A 1 358 ? 21.073 13.911 17.600 1.00 90.88 358 ALA A O 1
ATOM 2795 N N . TYR A 1 359 ? 20.776 13.544 15.405 1.00 93.88 359 TYR A N 1
ATOM 2796 C CA . TYR A 1 359 ? 20.169 12.218 15.514 1.00 93.88 359 TYR A CA 1
ATOM 2797 C C . TYR A 1 359 ? 20.835 11.213 14.570 1.00 93.88 359 TYR A C 1
ATOM 2799 O O . TYR A 1 359 ? 21.074 11.518 13.403 1.00 93.88 359 TYR A O 1
ATOM 2807 N N . TRP A 1 360 ? 21.109 9.996 15.038 1.00 93.56 360 TRP A N 1
ATOM 2808 C CA . TRP A 1 360 ? 21.535 8.889 14.174 1.00 93.56 360 TRP A CA 1
ATOM 2809 C C . TRP A 1 360 ? 21.021 7.546 14.690 1.00 93.56 360 TRP A C 1
ATOM 2811 O O . TRP A 1 360 ? 20.836 7.343 15.890 1.00 93.56 360 TRP A O 1
ATOM 2821 N N . GLU A 1 361 ? 20.806 6.602 13.774 1.00 94.75 361 GLU A N 1
ATOM 2822 C CA . GLU A 1 361 ? 20.342 5.254 14.101 1.00 94.75 361 GLU A CA 1
ATOM 2823 C C . GLU A 1 361 ? 21.447 4.211 13.884 1.00 94.75 361 GLU A C 1
ATOM 2825 O O . GLU A 1 361 ? 22.149 4.219 12.872 1.00 94.75 361 GLU A O 1
ATOM 2830 N N . VAL A 1 362 ? 21.568 3.253 14.804 1.00 94.75 362 VAL A N 1
ATOM 2831 C CA . VAL A 1 362 ? 22.568 2.178 14.752 1.00 94.75 362 VAL A CA 1
ATOM 2832 C C . VAL A 1 362 ? 21.887 0.826 14.889 1.00 94.75 362 VAL A C 1
ATOM 2834 O O . VAL A 1 362 ? 21.216 0.541 15.882 1.00 94.75 362 VAL A O 1
ATOM 2837 N N . TYR A 1 363 ? 22.074 -0.034 13.894 1.00 94.12 363 TYR A N 1
ATOM 2838 C CA . TYR A 1 363 ? 21.670 -1.428 13.968 1.00 94.12 363 TYR A CA 1
ATOM 2839 C C . TYR A 1 363 ? 22.696 -2.230 14.780 1.00 94.12 363 TYR A C 1
ATOM 2841 O O . TYR A 1 363 ? 23.895 -2.228 14.502 1.00 94.12 363 TYR A O 1
ATOM 2849 N N . VAL A 1 364 ? 22.183 -2.921 15.794 1.00 92.31 364 VAL A N 1
ATOM 2850 C CA . VAL A 1 364 ? 22.894 -3.757 16.775 1.00 92.31 364 VAL A CA 1
ATOM 2851 C C . VAL A 1 364 ? 22.300 -5.175 16.845 1.00 92.31 364 VAL A C 1
ATOM 2853 O O . VAL A 1 364 ? 22.623 -5.970 17.732 1.00 92.31 364 VAL A O 1
ATOM 2856 N N . GLY A 1 365 ? 21.390 -5.509 15.924 1.00 86.00 365 GLY A N 1
ATOM 2857 C CA . GLY A 1 365 ? 20.697 -6.791 15.883 1.00 86.00 365 GLY A CA 1
ATOM 2858 C C . GLY A 1 365 ? 21.650 -7.965 15.662 1.00 86.00 365 GLY A C 1
ATOM 2859 O O . GLY A 1 365 ? 22.485 -7.958 14.763 1.00 86.00 365 GLY A O 1
ATOM 2860 N N . GLY A 1 366 ? 21.511 -8.995 16.498 1.00 81.50 366 GLY A N 1
ATOM 2861 C CA . GLY A 1 366 ? 22.412 -10.152 16.525 1.00 81.50 366 GLY A CA 1
ATOM 2862 C C . GLY A 1 366 ? 23.582 -10.017 17.505 1.00 81.50 366 GLY A C 1
ATOM 2863 O O . GLY A 1 366 ? 24.182 -11.033 17.848 1.00 81.50 366 GLY A O 1
ATOM 2864 N N . LYS A 1 367 ? 23.869 -8.817 18.029 1.00 89.69 367 LYS A N 1
ATOM 2865 C CA . LYS A 1 367 ? 24.901 -8.635 19.058 1.00 89.69 367 LYS A CA 1
ATOM 2866 C C . LYS A 1 367 ? 24.441 -9.087 20.445 1.00 89.69 367 LYS A C 1
ATOM 2868 O O . LYS A 1 367 ? 23.251 -9.057 20.798 1.00 89.69 367 LYS A O 1
ATOM 2873 N N . THR A 1 368 ? 25.419 -9.510 21.239 1.00 89.38 368 THR A N 1
ATOM 2874 C CA . THR A 1 368 ? 25.238 -9.950 22.626 1.00 89.38 368 THR A CA 1
ATOM 2875 C C . THR A 1 368 ? 25.654 -8.867 23.604 1.00 89.38 368 THR A C 1
ATOM 2877 O O . THR A 1 368 ? 24.937 -8.672 24.582 1.00 89.38 368 THR A O 1
ATOM 2880 N N . ASP A 1 369 ? 26.733 -8.151 23.279 1.00 92.00 369 ASP A N 1
ATOM 2881 C CA . ASP A 1 369 ? 27.378 -7.124 24.092 1.00 92.00 369 ASP A CA 1
ATOM 2882 C C . ASP A 1 369 ? 27.820 -5.962 23.175 1.00 92.00 369 ASP A C 1
ATOM 2884 O O . ASP A 1 369 ? 28.311 -6.199 22.066 1.00 92.00 369 ASP A O 1
ATOM 2888 N N . TRP A 1 370 ? 27.602 -4.714 23.599 1.00 94.75 370 TRP A N 1
ATOM 2889 C CA . TRP A 1 370 ? 28.031 -3.485 22.903 1.00 94.75 370 TRP A CA 1
ATOM 2890 C C . TRP A 1 370 ? 27.888 -2.253 23.804 1.00 94.75 370 TRP A C 1
ATOM 2892 O O . TRP A 1 370 ? 27.139 -2.297 24.777 1.00 94.75 370 TRP A O 1
ATOM 2902 N N . ASP A 1 371 ? 28.541 -1.149 23.435 1.00 94.69 371 ASP A N 1
ATOM 2903 C CA . ASP A 1 371 ? 28.319 0.194 23.989 1.00 94.69 371 ASP A CA 1
ATOM 2904 C C . ASP A 1 371 ? 28.089 1.216 22.863 1.00 94.69 371 ASP A C 1
ATOM 2906 O O . ASP A 1 371 ? 28.756 1.168 21.825 1.00 94.69 371 ASP A O 1
ATOM 2910 N N . LEU A 1 372 ? 27.152 2.144 23.066 1.00 97.06 372 LEU A N 1
ATOM 2911 C CA . LEU A 1 372 ? 26.743 3.163 22.096 1.00 97.06 372 LEU A CA 1
ATOM 2912 C C . LEU A 1 372 ? 26.402 4.482 22.805 1.00 97.06 372 LEU A C 1
ATOM 2914 O O . LEU A 1 372 ? 25.720 4.466 23.825 1.00 97.06 372 LEU A O 1
ATOM 2918 N N . GLY A 1 373 ? 26.816 5.629 22.265 1.00 95.75 373 GLY A N 1
ATOM 2919 C CA . GLY A 1 373 ? 26.419 6.933 22.809 1.00 95.75 373 GLY A CA 1
ATOM 2920 C C . GLY A 1 373 ? 27.225 8.103 22.263 1.00 95.75 373 GLY A C 1
ATOM 2921 O O . GLY A 1 373 ? 27.582 8.105 21.086 1.00 95.75 373 GLY A O 1
ATOM 2922 N N . VAL A 1 374 ? 27.530 9.078 23.124 1.00 95.94 374 VAL A N 1
ATOM 2923 C CA . VAL A 1 374 ? 28.417 10.213 22.815 1.00 95.94 374 VAL A CA 1
ATOM 2924 C C . VAL A 1 374 ? 29.519 10.374 23.853 1.00 95.94 374 VAL A C 1
ATOM 2926 O O . VAL A 1 374 ? 29.357 10.022 25.024 1.00 95.94 374 VAL A O 1
ATOM 2929 N N . VAL A 1 375 ? 30.647 10.931 23.416 1.00 94.75 375 VAL A N 1
ATOM 2930 C CA . VAL A 1 375 ? 31.806 11.214 24.266 1.00 94.75 375 VAL A CA 1
ATOM 2931 C C . VAL A 1 375 ? 32.418 12.571 23.978 1.00 94.75 375 VAL A C 1
ATOM 2933 O O . VAL A 1 375 ? 32.401 13.038 22.844 1.00 94.75 375 VAL A O 1
ATOM 2936 N N . LYS A 1 376 ? 33.017 13.192 24.990 1.00 93.75 376 LYS A N 1
ATOM 2937 C CA . LYS A 1 376 ? 33.759 14.447 24.842 1.00 93.75 376 LYS A CA 1
ATOM 2938 C C . LYS A 1 376 ? 35.075 14.234 24.083 1.00 93.75 376 LYS A C 1
ATOM 2940 O O . LYS A 1 376 ? 35.744 13.223 24.251 1.00 93.75 376 LYS A O 1
ATOM 2945 N N . GLU A 1 377 ? 35.505 15.209 23.289 1.00 91.12 377 GLU A N 1
ATOM 2946 C CA . GLU A 1 377 ? 36.761 15.158 22.522 1.00 91.12 377 GLU A CA 1
ATOM 2947 C C . GLU A 1 377 ? 37.989 14.813 23.387 1.00 91.12 377 GLU A C 1
ATOM 2949 O O . GLU A 1 377 ? 38.868 14.048 22.970 1.00 91.12 377 GLU A O 1
ATOM 2954 N N . SER A 1 378 ? 37.999 15.349 24.613 1.00 89.69 378 SER A N 1
ATOM 2955 C CA . SER A 1 378 ? 39.083 15.278 25.594 1.00 89.69 378 SER A CA 1
ATOM 2956 C C . SER A 1 378 ? 39.136 13.986 26.423 1.00 89.69 378 SER A C 1
ATOM 2958 O O . SER A 1 378 ? 39.859 13.954 27.419 1.00 89.69 378 SER A O 1
ATOM 2960 N N . ILE A 1 379 ? 38.365 12.942 26.088 1.00 91.50 379 ILE A N 1
ATOM 2961 C CA . ILE A 1 379 ? 38.428 11.666 26.821 1.00 91.50 379 ILE A CA 1
ATOM 2962 C C . ILE A 1 379 ? 39.823 11.031 26.756 1.00 91.50 379 ILE A C 1
ATOM 2964 O O . ILE A 1 379 ? 40.516 11.096 25.736 1.00 91.50 379 ILE A O 1
ATOM 2968 N N . SER A 1 380 ? 40.215 10.322 27.819 1.00 88.06 380 SER A N 1
ATOM 2969 C CA . SER A 1 380 ? 41.379 9.436 27.743 1.00 88.06 380 SER A CA 1
ATOM 2970 C C . SER A 1 380 ? 41.082 8.252 26.824 1.00 88.06 380 SER A C 1
ATOM 2972 O O . SER A 1 380 ? 40.085 7.548 26.987 1.00 88.06 380 SER A O 1
ATOM 2974 N N . ARG A 1 381 ? 41.984 8.004 25.870 1.00 90.19 381 ARG A N 1
ATOM 2975 C CA . ARG A 1 381 ? 41.887 6.904 24.892 1.00 90.19 381 ARG A CA 1
ATOM 2976 C C . ARG A 1 381 ? 42.872 5.766 25.183 1.00 90.19 381 ARG A C 1
ATOM 2978 O O . ARG A 1 381 ? 42.934 4.780 24.448 1.00 90.19 381 ARG A O 1
ATOM 2985 N N . LYS A 1 382 ? 43.660 5.890 26.257 1.00 87.94 382 LYS A N 1
ATOM 2986 C CA . LYS A 1 382 ? 44.751 4.972 26.606 1.00 87.94 382 LYS A CA 1
ATOM 2987 C C . LYS A 1 382 ? 44.509 4.336 27.978 1.00 87.94 382 LYS A C 1
ATOM 2989 O O . LYS A 1 382 ? 44.155 5.021 28.931 1.00 87.94 382 LYS A O 1
ATOM 2994 N N . GLY A 1 383 ? 44.772 3.035 28.094 1.00 82.88 383 GLY A N 1
ATOM 2995 C CA . GLY A 1 383 ? 44.699 2.311 29.368 1.00 82.88 383 GLY A CA 1
ATOM 2996 C C . GLY A 1 383 ? 43.298 1.788 29.701 1.00 82.88 383 GLY A C 1
ATOM 2997 O O . GLY A 1 383 ? 42.555 1.378 28.814 1.00 82.88 383 GLY A O 1
ATOM 2998 N N . GLY A 1 384 ? 42.970 1.694 30.993 1.00 77.62 384 GLY A N 1
ATOM 2999 C CA . GLY A 1 384 ? 41.608 1.376 31.438 1.00 77.62 384 GLY A CA 1
ATOM 3000 C C . GLY A 1 384 ? 40.724 2.618 31.360 1.00 77.62 384 GLY A C 1
ATOM 3001 O O . GLY A 1 384 ? 41.098 3.651 31.902 1.00 77.62 384 GLY A O 1
ATOM 3002 N N . ILE A 1 385 ? 39.579 2.510 30.688 1.00 83.56 385 ILE A N 1
ATOM 3003 C CA . ILE A 1 385 ? 38.609 3.598 30.536 1.00 83.56 385 ILE A CA 1
ATOM 3004 C C . ILE A 1 385 ? 37.385 3.246 31.377 1.00 83.56 385 ILE A C 1
ATOM 3006 O O . ILE A 1 385 ? 36.753 2.218 31.135 1.00 83.56 385 ILE A O 1
ATOM 3010 N N . THR A 1 386 ? 37.054 4.100 32.342 1.00 82.62 386 THR A N 1
ATOM 3011 C CA . THR A 1 386 ? 35.784 4.034 33.070 1.00 82.62 386 THR A CA 1
ATOM 3012 C C . THR A 1 386 ? 34.782 4.915 32.340 1.00 82.62 386 THR A C 1
ATOM 3014 O O . THR A 1 386 ? 34.935 6.135 32.310 1.00 82.62 386 THR A O 1
ATOM 3017 N N . LEU A 1 387 ? 33.777 4.290 31.734 1.00 84.75 387 LEU A N 1
ATOM 3018 C CA . LEU A 1 387 ? 32.656 4.994 31.127 1.00 84.75 387 LEU A CA 1
ATOM 3019 C C . LEU A 1 387 ? 31.817 5.616 32.262 1.00 84.75 387 LEU A C 1
ATOM 3021 O O . LEU A 1 387 ? 31.351 4.877 33.124 1.00 84.75 387 LEU A O 1
ATOM 3025 N N . CYS A 1 388 ? 31.674 6.942 32.279 1.00 83.06 388 CYS A N 1
ATOM 3026 C CA . CYS A 1 388 ? 30.707 7.705 33.083 1.00 83.06 388 CYS A CA 1
ATOM 3027 C C . CYS A 1 388 ? 30.677 9.185 32.622 1.00 83.06 388 CYS A C 1
ATOM 3029 O O . CYS A 1 388 ? 31.632 9.626 31.962 1.00 83.06 388 CYS A O 1
ATOM 3031 N N . PRO A 1 389 ? 29.637 9.973 32.967 1.00 86.56 389 PRO A N 1
ATOM 3032 C CA . PRO A 1 389 ? 29.511 11.370 32.542 1.00 86.56 389 PRO A CA 1
ATOM 3033 C C . PRO A 1 389 ? 30.651 12.272 33.027 1.00 86.56 389 PRO A C 1
ATOM 3035 O O . PRO A 1 389 ? 31.089 13.155 32.293 1.00 86.56 389 PRO A O 1
ATOM 3038 N N . GLU A 1 390 ? 31.199 12.015 34.217 1.00 85.19 390 GLU A N 1
ATOM 3039 C CA . GLU A 1 390 ? 32.306 12.780 34.813 1.00 85.19 390 GLU A CA 1
ATOM 3040 C C . GLU A 1 390 ? 33.599 12.623 34.000 1.00 85.19 390 GLU A C 1
ATOM 3042 O O . GLU A 1 390 ? 34.378 13.564 33.859 1.00 85.19 390 GLU A O 1
ATOM 3047 N N . ASN A 1 391 ? 33.792 11.445 33.397 1.00 88.19 391 ASN A N 1
ATOM 3048 C CA . ASN A 1 391 ? 34.878 11.178 32.458 1.00 88.19 391 ASN A CA 1
ATOM 3049 C C . ASN A 1 391 ? 34.538 11.607 31.019 1.00 88.19 391 ASN A C 1
ATOM 3051 O O . ASN A 1 391 ? 35.357 11.394 30.129 1.00 88.19 391 ASN A O 1
ATOM 3055 N N . GLY A 1 392 ? 33.360 12.193 30.773 1.00 90.75 392 GLY A N 1
ATOM 3056 C CA . GLY A 1 392 ? 32.905 12.654 29.462 1.00 90.75 392 GLY A CA 1
ATOM 3057 C C . GLY A 1 392 ? 32.275 11.572 28.582 1.00 90.75 392 GLY A C 1
ATOM 3058 O O . GLY A 1 392 ? 32.440 11.647 27.366 1.00 90.75 392 GLY A O 1
ATOM 3059 N N . PHE A 1 393 ? 31.593 10.576 29.163 1.00 91.81 393 PHE A N 1
ATOM 3060 C CA . PHE A 1 393 ? 30.880 9.511 28.442 1.00 91.81 393 PHE A CA 1
ATOM 3061 C C . PHE A 1 393 ? 29.387 9.483 28.803 1.00 91.81 393 PHE A C 1
ATOM 3063 O O . PHE A 1 393 ? 29.035 9.270 29.960 1.00 91.81 393 PHE A O 1
ATOM 3070 N N . TRP A 1 394 ? 28.514 9.584 27.798 1.00 93.75 394 TRP A N 1
ATOM 3071 C CA . TRP A 1 394 ? 27.062 9.406 27.927 1.00 93.75 394 TRP A CA 1
ATOM 3072 C C . TRP A 1 394 ? 26.641 8.241 27.038 1.00 93.75 394 TRP A C 1
ATOM 3074 O O . TRP A 1 394 ? 26.509 8.383 25.820 1.00 93.75 394 TRP A O 1
ATOM 3084 N N . VAL A 1 395 ? 26.545 7.055 27.638 1.00 93.12 395 VAL A N 1
ATOM 3085 C CA . VAL A 1 395 ? 26.564 5.775 26.920 1.00 93.12 395 VAL A CA 1
ATOM 3086 C C . VAL A 1 395 ? 25.471 4.835 27.427 1.00 93.12 395 VAL A C 1
ATOM 3088 O O . VAL A 1 395 ? 25.242 4.711 28.631 1.00 93.12 395 VAL A O 1
ATOM 3091 N N . LEU A 1 396 ? 24.835 4.146 26.482 1.00 94.12 396 LEU A N 1
ATOM 3092 C CA . LEU A 1 396 ? 23.964 2.997 26.679 1.00 94.12 396 LEU A CA 1
ATOM 3093 C C . LEU A 1 396 ? 24.745 1.721 26.328 1.00 94.12 396 LEU A C 1
ATOM 3095 O O . LEU A 1 396 ? 25.308 1.616 25.236 1.00 94.12 396 LEU A O 1
ATOM 3099 N N . GLY A 1 397 ? 24.765 0.744 27.234 1.00 90.25 397 GLY A N 1
ATOM 3100 C CA . GLY A 1 397 ? 25.455 -0.533 27.038 1.00 90.25 397 GLY A CA 1
ATOM 3101 C C . GLY A 1 397 ? 24.521 -1.739 27.104 1.00 90.25 397 GLY A C 1
ATOM 3102 O O . GLY A 1 397 ? 23.572 -1.756 27.884 1.00 90.25 397 GLY A O 1
ATOM 3103 N N . LEU A 1 398 ? 24.820 -2.784 26.332 1.00 91.56 398 LEU A N 1
ATOM 3104 C CA . LEU A 1 398 ? 24.250 -4.126 26.480 1.00 91.56 398 LEU A CA 1
ATOM 3105 C C . LEU A 1 398 ? 25.328 -5.087 26.987 1.00 91.56 398 LEU A C 1
ATOM 3107 O O . LEU A 1 398 ? 26.452 -5.074 26.485 1.00 91.56 398 LEU A O 1
ATOM 3111 N N . ARG A 1 399 ? 24.976 -5.951 27.944 1.00 87.56 399 ARG A N 1
ATOM 3112 C CA . ARG A 1 399 ? 25.810 -7.059 28.428 1.00 87.56 399 ARG A CA 1
ATOM 3113 C C . ARG A 1 399 ? 25.027 -8.364 28.530 1.00 87.56 399 ARG A C 1
ATOM 3115 O O . ARG A 1 399 ? 23.846 -8.368 28.893 1.00 87.56 399 ARG A O 1
ATOM 3122 N N . ASN A 1 400 ? 25.694 -9.494 28.298 1.00 79.56 400 ASN A N 1
ATOM 3123 C CA . ASN A 1 400 ? 25.133 -10.840 28.466 1.00 79.56 400 ASN A CA 1
ATOM 3124 C C . ASN A 1 400 ? 23.792 -11.041 27.723 1.00 79.56 400 ASN A C 1
ATOM 3126 O O . ASN A 1 400 ? 22.857 -11.644 28.256 1.00 79.56 400 ASN A O 1
ATOM 3130 N N . ARG A 1 401 ? 23.665 -10.515 26.496 1.00 77.25 401 ARG A N 1
ATOM 3131 C CA . ARG A 1 401 ? 22.482 -10.605 25.603 1.00 77.25 401 ARG A CA 1
ATOM 3132 C C . ARG A 1 401 ? 21.202 -9.889 26.038 1.00 77.25 401 ARG A C 1
ATOM 3134 O O . ARG A 1 401 ? 20.372 -9.660 25.150 1.00 77.25 401 ARG A O 1
ATOM 3141 N N . LYS A 1 402 ? 21.023 -9.601 27.333 1.00 76.75 402 LYS A N 1
ATOM 3142 C CA . LYS A 1 402 ? 19.759 -9.128 27.932 1.00 76.75 402 LYS A CA 1
ATOM 3143 C C . LYS A 1 402 ? 19.877 -7.947 28.905 1.00 76.75 402 LYS A C 1
ATOM 3145 O O . LYS A 1 402 ? 18.873 -7.287 29.115 1.00 76.75 402 LYS A O 1
ATOM 3150 N N . LYS A 1 403 ? 21.036 -7.691 29.525 1.00 81.12 403 LYS A N 1
ATOM 3151 C CA . LYS A 1 403 ? 21.161 -6.638 30.548 1.00 81.12 403 LYS A CA 1
ATOM 3152 C C . LYS A 1 403 ? 21.559 -5.319 29.898 1.00 81.12 403 LYS A C 1
ATOM 3154 O O . LYS A 1 403 ? 22.692 -5.204 29.431 1.00 81.12 403 LYS A O 1
ATOM 3159 N N . TYR A 1 404 ? 20.643 -4.360 29.868 1.00 85.38 404 TYR A N 1
ATOM 3160 C CA . TYR A 1 404 ? 20.895 -3.012 29.370 1.00 85.38 404 TYR A CA 1
ATOM 3161 C C . TYR A 1 404 ? 21.314 -2.093 30.516 1.00 85.38 404 TYR A C 1
ATOM 3163 O O . TYR A 1 404 ? 20.885 -2.290 31.648 1.00 85.38 404 TYR A O 1
ATOM 3171 N N . TRP A 1 405 ? 22.164 -1.107 30.241 1.00 81.06 405 TRP A N 1
ATOM 3172 C CA . TRP A 1 405 ? 22.709 -0.211 31.260 1.00 81.06 405 TRP A CA 1
ATOM 3173 C C . TRP A 1 405 ? 22.790 1.218 30.739 1.00 81.06 405 TRP A C 1
ATOM 3175 O O . TRP A 1 405 ? 23.409 1.454 29.699 1.00 81.06 405 TRP A O 1
ATOM 3185 N N . ALA A 1 406 ? 22.228 2.165 31.486 1.00 82.62 406 ALA A N 1
ATOM 3186 C CA . ALA A 1 406 ? 22.575 3.573 31.350 1.00 82.62 406 ALA A CA 1
ATOM 3187 C C . ALA A 1 406 ? 23.820 3.845 32.201 1.00 82.62 406 ALA A C 1
ATOM 3189 O O . ALA A 1 406 ? 23.824 3.620 33.415 1.00 82.62 406 ALA A O 1
ATOM 3190 N N . VAL A 1 407 ? 24.897 4.297 31.564 1.00 74.44 407 VAL A N 1
ATOM 3191 C CA . VAL A 1 407 ? 26.180 4.488 32.240 1.00 74.44 407 VAL A CA 1
ATOM 3192 C C . VAL A 1 407 ? 26.232 5.864 32.912 1.00 74.44 407 VAL A C 1
ATOM 3194 O O . VAL A 1 407 ? 26.682 6.844 32.324 1.00 74.44 407 VAL A O 1
ATOM 3197 N N . THR A 1 408 ? 25.755 5.928 34.153 1.00 69.88 408 THR A N 1
ATOM 3198 C CA . THR A 1 408 ? 25.852 7.078 35.072 1.00 69.88 408 THR A CA 1
ATOM 3199 C C . THR A 1 408 ? 26.968 6.848 36.111 1.00 69.88 408 THR A C 1
ATOM 3201 O O . THR A 1 408 ? 27.696 5.856 36.027 1.00 69.88 408 THR A O 1
ATOM 3204 N N . HIS A 1 409 ? 27.097 7.717 37.126 1.00 54.56 409 HIS A N 1
ATOM 3205 C CA . HIS A 1 409 ? 28.023 7.512 38.256 1.00 54.56 409 HIS A CA 1
ATOM 3206 C C . HIS A 1 409 ? 27.777 6.201 39.038 1.00 54.56 409 HIS A C 1
ATOM 3208 O O . HIS A 1 409 ? 28.657 5.728 39.755 1.00 54.56 409 HIS A O 1
ATOM 3214 N N . SER A 1 410 ? 26.576 5.622 38.928 1.00 60.06 410 SER A N 1
ATOM 3215 C CA . SER A 1 410 ? 26.189 4.325 39.489 1.00 60.06 410 SER A CA 1
ATOM 3216 C C . SER A 1 410 ? 25.357 3.589 38.432 1.00 60.06 410 SER A C 1
ATOM 3218 O O . SER A 1 410 ? 24.163 3.871 38.317 1.00 60.06 410 SER A O 1
ATOM 3220 N N . PRO A 1 411 ? 25.970 2.711 37.609 1.00 58.09 411 PRO A N 1
ATOM 3221 C CA . PRO A 1 411 ? 25.339 2.159 36.412 1.00 58.09 411 PRO A CA 1
ATOM 3222 C C . PRO A 1 411 ? 23.961 1.546 36.677 1.00 58.09 411 PRO A C 1
ATOM 3224 O O . PRO A 1 411 ? 23.837 0.526 37.356 1.00 58.09 411 PRO A O 1
ATOM 3227 N N . PHE A 1 412 ? 22.927 2.157 36.100 1.00 65.38 412 PHE A N 1
ATOM 3228 C CA . PHE A 1 412 ? 21.545 1.733 36.285 1.00 65.38 412 PHE A CA 1
ATOM 3229 C C . PHE A 1 412 ? 21.193 0.641 35.273 1.00 65.38 412 PHE A C 1
ATOM 3231 O O . PHE A 1 412 ? 21.336 0.846 34.064 1.00 65.38 412 PHE A O 1
ATOM 3238 N N . CYS A 1 413 ? 20.737 -0.518 35.755 1.00 68.06 413 CYS A N 1
ATOM 3239 C CA . CYS A 1 413 ? 20.282 -1.605 34.892 1.00 68.06 413 CYS A CA 1
ATOM 3240 C C . CYS A 1 413 ? 18.872 -1.295 34.372 1.00 68.06 413 CYS A C 1
ATOM 3242 O O . CYS A 1 413 ? 17.923 -1.215 35.145 1.00 68.06 413 CYS A O 1
ATOM 3244 N N . LEU A 1 414 ? 18.739 -1.157 33.057 1.00 75.88 414 LEU A N 1
ATOM 3245 C CA . LEU A 1 414 ? 17.474 -0.944 32.362 1.00 75.88 414 LEU A CA 1
ATOM 3246 C C . LEU A 1 414 ? 16.840 -2.301 32.034 1.00 75.88 414 LEU A C 1
ATOM 3248 O O . LEU A 1 414 ? 17.476 -3.134 31.378 1.00 75.88 414 LEU A O 1
ATOM 3252 N N . ASP A 1 415 ? 15.590 -2.515 32.444 1.00 68.94 415 ASP A N 1
ATOM 3253 C CA . ASP A 1 415 ? 14.821 -3.701 32.058 1.00 68.94 415 ASP A CA 1
ATOM 3254 C C . ASP A 1 415 ? 13.974 -3.404 30.810 1.00 68.94 415 ASP A C 1
ATOM 3256 O O . ASP A 1 415 ? 12.873 -2.854 30.876 1.00 68.94 415 ASP A O 1
ATOM 3260 N N . LEU A 1 416 ? 14.536 -3.689 29.632 1.00 71.69 416 LEU A N 1
ATOM 3261 C CA . LEU A 1 416 ? 13.885 -3.404 28.352 1.00 71.69 416 LEU A CA 1
ATOM 3262 C C . LEU A 1 416 ? 13.000 -4.578 27.920 1.00 71.69 416 LEU A C 1
ATOM 3264 O O . LEU A 1 416 ? 13.506 -5.581 27.409 1.00 71.69 416 LEU A O 1
ATOM 3268 N N . ARG A 1 417 ? 11.675 -4.409 28.044 1.00 63.06 417 ARG A N 1
ATOM 3269 C CA . ARG A 1 417 ? 10.662 -5.403 27.626 1.00 63.06 417 ARG A CA 1
ATOM 3270 C C . ARG A 1 417 ? 10.859 -5.874 26.179 1.00 63.06 417 ARG A C 1
ATOM 3272 O O . ARG A 1 417 ? 10.846 -7.070 25.897 1.00 63.06 417 ARG A O 1
ATOM 3279 N N . VAL A 1 418 ? 11.088 -4.932 25.259 1.00 72.00 418 VAL A N 1
ATOM 3280 C CA . VAL A 1 418 ? 11.364 -5.209 23.840 1.00 72.00 418 VAL A CA 1
ATOM 3281 C C . VAL A 1 418 ? 12.846 -4.998 23.558 1.00 72.00 418 VAL A C 1
ATOM 3283 O O . VAL A 1 418 ? 13.353 -3.883 23.670 1.00 72.00 418 VAL A O 1
ATOM 3286 N N . LYS A 1 419 ? 13.541 -6.058 23.126 1.00 81.19 419 LYS A N 1
ATOM 3287 C CA . LYS A 1 419 ? 14.963 -5.993 22.767 1.00 81.19 419 LYS A CA 1
ATOM 3288 C C . LYS A 1 419 ? 15.172 -5.131 21.503 1.00 81.19 419 LYS A C 1
ATOM 3290 O O . LYS A 1 419 ? 14.788 -5.596 20.428 1.00 81.19 419 LYS A O 1
ATOM 3295 N N . PRO A 1 420 ? 15.836 -3.957 21.561 1.00 85.00 420 PRO A N 1
ATOM 3296 C CA . PRO A 1 420 ? 16.161 -3.195 20.356 1.00 85.00 420 PRO A CA 1
ATOM 3297 C C . PRO A 1 420 ? 17.160 -3.957 19.473 1.00 85.00 420 PRO A C 1
ATOM 3299 O O . PRO A 1 420 ? 18.246 -4.330 19.930 1.00 85.00 420 PRO A O 1
ATOM 3302 N N . LYS A 1 421 ? 16.831 -4.150 18.190 1.00 89.44 421 LYS A N 1
ATOM 3303 C CA . LYS A 1 421 ? 17.810 -4.462 17.132 1.00 89.44 421 LYS A CA 1
ATOM 3304 C C . LYS A 1 421 ? 18.340 -3.189 16.481 1.00 89.44 421 LYS A C 1
ATOM 3306 O O . LYS A 1 421 ? 19.418 -3.236 15.895 1.00 89.44 421 LYS A O 1
ATOM 3311 N N . LYS A 1 422 ? 17.628 -2.064 16.592 1.00 92.94 422 LYS A N 1
ATOM 3312 C CA . LYS A 1 422 ? 18.106 -0.743 16.168 1.00 92.94 422 LYS A CA 1
ATOM 3313 C C . LYS A 1 422 ? 17.887 0.306 17.263 1.00 92.94 422 LYS A C 1
ATOM 3315 O O . LYS A 1 422 ? 16.781 0.437 17.783 1.00 92.94 422 LYS A O 1
ATOM 3320 N N . VAL A 1 423 ? 18.945 1.042 17.598 1.00 94.25 423 VAL A N 1
ATOM 3321 C CA . VAL A 1 423 ? 18.949 2.092 18.625 1.00 94.25 423 VAL A CA 1
ATOM 3322 C C . VAL A 1 423 ? 19.157 3.448 17.960 1.00 94.25 423 VAL A C 1
ATOM 3324 O O . VAL A 1 423 ? 20.103 3.616 17.194 1.00 94.25 423 VAL A O 1
ATOM 3327 N N . GLY A 1 424 ? 18.274 4.400 18.244 1.00 94.19 424 GLY A N 1
ATOM 3328 C CA . GLY A 1 424 ? 18.429 5.802 17.867 1.00 94.19 424 GLY A CA 1
ATOM 3329 C C . GLY A 1 424 ? 19.113 6.566 18.994 1.00 94.19 424 GLY A C 1
ATOM 3330 O O . GLY A 1 424 ? 18.750 6.376 20.155 1.00 94.19 424 GLY A O 1
ATOM 3331 N N . VAL A 1 425 ? 20.083 7.411 18.659 1.00 95.44 425 VAL A N 1
ATOM 3332 C CA . VAL A 1 425 ? 20.757 8.321 19.593 1.00 95.44 425 VAL A CA 1
ATOM 3333 C C . VAL A 1 425 ? 20.410 9.746 19.186 1.00 95.44 425 VAL A C 1
ATOM 3335 O O . VAL A 1 425 ? 20.584 10.108 18.026 1.00 95.44 425 VAL A O 1
ATOM 3338 N N . TYR A 1 426 ? 19.913 10.533 20.135 1.00 94.81 426 TYR A N 1
ATOM 3339 C CA . TYR A 1 426 ? 19.591 11.948 19.982 1.00 94.81 426 TYR A CA 1
ATOM 3340 C C . TYR A 1 426 ? 20.444 12.776 20.944 1.00 94.81 426 TYR A C 1
ATOM 3342 O O . TYR A 1 426 ? 20.526 12.464 22.131 1.00 94.81 426 TYR A O 1
ATOM 3350 N N . LEU A 1 427 ? 21.057 13.835 20.432 1.00 93.88 427 LEU A N 1
ATOM 3351 C CA . LEU A 1 427 ? 21.797 14.843 21.179 1.00 93.88 427 LEU A CA 1
ATOM 3352 C C . LEU A 1 427 ? 21.072 16.183 21.017 1.00 93.88 427 LEU A C 1
ATOM 3354 O O . LEU A 1 427 ? 20.833 16.603 19.887 1.00 93.88 427 LEU A O 1
ATOM 3358 N N . ASP A 1 428 ? 20.782 16.861 22.126 1.00 92.94 428 ASP A N 1
ATOM 3359 C CA . ASP A 1 428 ? 20.456 18.291 22.165 1.00 92.94 428 ASP A CA 1
ATOM 3360 C C . ASP A 1 428 ? 21.556 18.972 22.983 1.00 92.94 428 ASP A C 1
ATOM 3362 O O . ASP A 1 428 ? 21.631 18.804 24.206 1.00 92.94 428 ASP A O 1
ATOM 3366 N N . TYR A 1 429 ? 22.477 19.645 22.290 1.00 90.06 429 TYR A N 1
ATOM 3367 C CA . TYR A 1 429 ? 23.668 20.200 22.920 1.00 90.06 429 TYR A CA 1
ATOM 3368 C C . TYR A 1 429 ? 23.305 21.377 23.840 1.00 90.06 429 TYR A C 1
ATOM 3370 O O . TYR A 1 429 ? 23.804 21.462 24.961 1.00 90.06 429 TYR A O 1
ATOM 3378 N N . GLU A 1 430 ? 22.402 22.257 23.405 1.00 87.38 430 GLU A N 1
ATOM 3379 C CA . GLU A 1 430 ? 21.960 23.429 24.165 1.00 87.38 430 GLU A CA 1
ATOM 3380 C C . GLU A 1 430 ? 21.187 23.063 25.442 1.00 87.38 430 GLU A C 1
ATOM 3382 O O . GLU A 1 430 ? 21.356 23.729 26.463 1.00 87.38 430 GLU A O 1
ATOM 3387 N N . GLN A 1 431 ? 20.361 22.011 25.416 1.00 84.62 431 GLN A N 1
ATOM 3388 C CA . GLN A 1 431 ? 19.615 21.548 26.596 1.00 84.62 431 GLN A CA 1
ATOM 3389 C C . GLN A 1 431 ? 20.402 20.580 27.493 1.00 84.62 431 GLN A C 1
ATOM 3391 O O . GLN A 1 431 ? 19.885 20.136 28.523 1.00 84.62 431 GLN A O 1
ATOM 3396 N N . GLY A 1 432 ? 21.639 20.229 27.130 1.00 87.62 432 GLY A N 1
ATOM 3397 C CA . GLY A 1 432 ? 22.438 19.290 27.914 1.00 87.62 432 GLY A CA 1
ATOM 3398 C C . GLY A 1 432 ? 21.834 17.884 27.943 1.00 87.62 432 GLY A C 1
ATOM 3399 O O . GLY A 1 432 ? 21.784 17.261 29.010 1.00 87.62 432 GLY A O 1
ATOM 3400 N N . GLN A 1 433 ? 21.304 17.414 26.806 1.00 91.50 433 GLN A N 1
ATOM 3401 C CA . GLN A 1 433 ? 20.519 16.182 26.714 1.00 91.50 433 GLN A CA 1
ATOM 3402 C C . GLN A 1 433 ? 21.156 15.133 25.787 1.00 91.50 433 GLN A C 1
ATOM 3404 O O . GLN A 1 433 ? 21.518 15.437 24.652 1.00 91.50 433 GLN A O 1
ATOM 3409 N N . VAL A 1 434 ? 21.207 13.873 26.234 1.00 93.62 434 VAL A N 1
ATOM 3410 C CA . VAL A 1 434 ? 21.477 12.702 25.375 1.00 93.62 434 VAL A CA 1
ATOM 3411 C C . VAL A 1 434 ? 20.385 11.660 25.586 1.00 93.62 434 VAL A C 1
ATOM 3413 O O . VAL A 1 434 ? 20.274 11.102 26.675 1.00 93.62 434 VAL A O 1
ATOM 3416 N N . SER A 1 435 ? 19.599 11.375 24.553 1.00 92.12 435 SER A N 1
ATOM 3417 C CA . SER A 1 435 ? 18.437 10.483 24.606 1.00 92.12 435 SER A CA 1
ATOM 3418 C C . SER A 1 435 ? 18.614 9.265 23.695 1.00 92.12 435 SER A C 1
ATOM 3420 O O . SER A 1 435 ? 19.162 9.365 22.598 1.00 92.12 435 SER A O 1
ATOM 3422 N N . PHE A 1 436 ? 18.127 8.111 24.141 1.00 93.38 436 PHE A N 1
ATOM 3423 C CA . PHE A 1 436 ? 18.223 6.824 23.456 1.00 93.38 436 PHE A CA 1
ATOM 3424 C C . PHE A 1 436 ? 16.827 6.257 23.196 1.00 93.38 436 PHE A C 1
ATOM 3426 O O . PHE A 1 436 ? 15.964 6.315 24.071 1.00 93.38 436 PHE A O 1
ATOM 3433 N N . TYR A 1 437 ? 16.628 5.661 22.018 1.00 88.94 437 TYR A N 1
ATOM 3434 C CA . TYR A 1 437 ? 15.325 5.168 21.556 1.00 88.94 437 TYR A CA 1
ATOM 3435 C C . TYR A 1 437 ? 15.416 3.782 20.926 1.00 88.94 437 TYR A C 1
ATOM 3437 O O . TYR A 1 437 ? 16.363 3.481 20.196 1.00 88.94 437 TYR A O 1
ATOM 3445 N N . ASN A 1 438 ? 14.398 2.953 21.144 1.00 86.44 438 ASN A N 1
ATOM 3446 C CA . ASN A 1 438 ? 14.198 1.714 20.406 1.00 86.44 438 ASN A CA 1
ATOM 3447 C C . ASN A 1 438 ? 13.437 2.053 19.121 1.00 86.44 438 ASN A C 1
ATOM 3449 O O . ASN A 1 438 ? 12.229 2.274 19.148 1.00 86.44 438 ASN A O 1
ATOM 3453 N N . VAL A 1 439 ? 14.144 2.097 17.991 1.00 84.19 439 VAL A N 1
ATOM 3454 C CA . VAL A 1 439 ? 13.574 2.562 16.712 1.00 84.19 439 VAL A CA 1
ATOM 3455 C C . VAL A 1 439 ? 12.471 1.631 16.205 1.00 84.19 439 VAL A C 1
ATOM 3457 O O . VAL A 1 439 ? 11.534 2.086 15.556 1.00 84.19 439 VAL A O 1
ATOM 3460 N N . GLU A 1 440 ? 12.569 0.330 16.491 1.00 80.25 440 GLU A N 1
ATOM 3461 C CA . GLU A 1 440 ? 11.579 -0.662 16.053 1.00 80.25 440 GLU A CA 1
ATOM 3462 C C . GLU A 1 440 ? 10.293 -0.594 16.884 1.00 80.25 440 GLU A C 1
ATOM 3464 O O . GLU A 1 440 ? 9.208 -0.729 16.327 1.00 80.25 440 GLU A O 1
ATOM 3469 N N . ALA A 1 441 ? 10.413 -0.365 18.196 1.00 73.81 441 ALA A N 1
ATOM 3470 C CA . ALA A 1 441 ? 9.271 -0.221 19.103 1.00 73.81 441 ALA A CA 1
ATOM 3471 C C . ALA A 1 441 ? 8.720 1.217 19.177 1.00 73.81 441 ALA A C 1
ATOM 3473 O O . ALA A 1 441 ? 7.709 1.437 19.836 1.00 73.81 441 ALA A O 1
ATOM 3474 N N . ARG A 1 442 ? 9.404 2.186 18.545 1.00 78.06 442 ARG A N 1
ATOM 3475 C CA . ARG A 1 442 ? 9.160 3.640 18.652 1.00 78.06 442 ARG A CA 1
ATOM 3476 C C . ARG A 1 442 ? 9.095 4.148 20.098 1.00 78.06 442 ARG A C 1
ATOM 3478 O O . ARG A 1 442 ? 8.419 5.124 20.398 1.00 78.06 442 ARG A O 1
ATOM 3485 N N . SER A 1 443 ? 9.812 3.479 20.998 1.00 78.25 443 SER A N 1
ATOM 3486 C CA . SER A 1 443 ? 9.795 3.774 22.428 1.00 78.25 443 SER A CA 1
ATOM 3487 C C . SER A 1 443 ? 11.070 4.486 22.863 1.00 78.25 443 SER A C 1
ATOM 3489 O O . SER A 1 443 ? 12.158 4.269 22.314 1.00 78.25 443 SER A O 1
ATOM 3491 N N . HIS A 1 444 ? 10.953 5.290 23.912 1.00 85.00 444 HIS A N 1
ATOM 3492 C CA . HIS A 1 444 ? 12.099 5.757 24.684 1.00 85.00 444 HIS A CA 1
ATOM 3493 C C . HIS A 1 444 ? 12.849 4.575 25.333 1.00 85.00 444 HIS A C 1
ATOM 3495 O O . HIS A 1 444 ? 12.281 3.498 25.540 1.00 85.00 444 HIS A O 1
ATOM 3501 N N . ILE A 1 445 ? 14.150 4.747 25.584 1.00 84.00 445 ILE A N 1
ATOM 3502 C CA . ILE A 1 445 ? 14.995 3.815 26.353 1.00 84.00 445 ILE A CA 1
ATOM 3503 C C . ILE A 1 445 ? 15.543 4.514 27.598 1.00 84.00 445 ILE A C 1
ATOM 3505 O O . ILE A 1 445 ? 15.440 3.980 28.699 1.00 84.00 445 ILE A O 1
ATOM 3509 N N . TYR A 1 446 ? 16.209 5.658 27.413 1.00 86.81 446 TYR A N 1
ATOM 3510 C CA . TYR A 1 446 ? 16.839 6.414 28.495 1.00 86.81 446 TYR A CA 1
ATOM 3511 C C . TYR A 1 446 ? 17.221 7.825 28.035 1.00 86.81 446 TYR A C 1
ATOM 3513 O O . TYR A 1 446 ? 17.563 8.013 26.869 1.00 86.81 446 TYR A O 1
ATOM 3521 N N . THR A 1 447 ? 17.254 8.793 28.954 1.00 89.25 447 THR A N 1
ATOM 3522 C CA . THR A 1 447 ? 17.808 10.131 28.700 1.00 89.25 447 THR A CA 1
ATOM 3523 C C . THR A 1 447 ? 18.729 10.574 29.831 1.00 89.25 447 THR A C 1
ATOM 3525 O O . THR A 1 447 ? 18.357 10.552 31.000 1.00 89.25 447 THR A O 1
ATOM 3528 N N . PHE A 1 448 ? 19.911 11.059 29.463 1.00 85.44 448 PHE A N 1
ATOM 3529 C CA . PHE A 1 448 ? 20.736 11.921 30.300 1.00 85.44 448 PHE A CA 1
ATOM 3530 C C . PHE A 1 448 ? 20.247 13.367 30.133 1.00 85.44 448 PHE A C 1
ATOM 3532 O O . PHE A 1 448 ? 20.222 13.864 29.010 1.00 85.44 448 PHE A O 1
ATOM 3539 N N . THR A 1 449 ? 19.853 14.033 31.219 1.00 86.06 449 THR A N 1
ATOM 3540 C CA . THR A 1 449 ? 19.415 15.445 31.246 1.00 86.06 449 THR A CA 1
ATOM 3541 C C . THR A 1 449 ? 20.333 16.292 32.124 1.00 86.06 449 THR A C 1
ATOM 3543 O O . THR A 1 449 ? 20.988 15.755 33.015 1.00 86.06 449 THR A O 1
ATOM 3546 N N . GLY A 1 450 ? 20.332 17.617 31.941 1.00 75.88 450 GLY A N 1
ATOM 3547 C CA . GLY A 1 450 ? 21.050 18.543 32.830 1.00 75.88 450 GLY A CA 1
ATOM 3548 C C . GLY A 1 450 ? 22.575 18.450 32.717 1.00 75.88 450 GLY A C 1
ATOM 3549 O O . GLY A 1 450 ? 23.290 18.784 33.659 1.00 75.88 450 GLY A O 1
ATOM 3550 N N . CYS A 1 451 ? 23.086 17.960 31.586 1.00 81.25 451 CYS A N 1
ATOM 3551 C CA . CYS A 1 451 ? 24.514 17.776 31.365 1.00 81.25 451 CYS A CA 1
ATOM 3552 C C . CYS A 1 451 ? 25.155 19.065 30.831 1.00 81.25 451 CYS A C 1
ATOM 3554 O O . CYS A 1 451 ? 24.866 19.494 29.718 1.00 81.25 451 CYS A O 1
ATOM 3556 N N . SER A 1 452 ? 26.088 19.655 31.578 1.00 79.62 452 SER A N 1
ATOM 3557 C CA . SER A 1 452 ? 26.837 20.836 31.124 1.00 79.62 452 SER A CA 1
ATOM 3558 C C . SER A 1 452 ? 27.923 20.461 30.108 1.00 79.62 452 SER A C 1
ATOM 3560 O O . SER A 1 452 ? 29.087 20.245 30.466 1.00 79.62 452 SER A O 1
ATOM 3562 N N . PHE A 1 453 ? 27.560 20.368 28.827 1.00 86.56 453 PHE A N 1
ATOM 3563 C CA . PHE A 1 453 ? 28.522 20.093 27.760 1.00 86.56 453 PHE A CA 1
ATOM 3564 C C . PHE A 1 453 ? 29.502 21.255 27.560 1.00 86.56 453 PHE A C 1
ATOM 3566 O O . PHE A 1 453 ? 29.172 22.433 27.684 1.00 86.56 453 PHE A O 1
ATOM 3573 N N . SER A 1 454 ? 30.754 20.911 27.269 1.00 81.69 454 SER A N 1
ATOM 3574 C CA . SER A 1 454 ? 31.828 21.877 27.044 1.00 81.69 454 SER A CA 1
ATOM 3575 C C . SER A 1 454 ? 32.865 21.278 26.102 1.00 81.69 454 SER A C 1
ATOM 3577 O O . SER A 1 454 ? 33.492 20.270 26.433 1.00 81.69 454 SER A O 1
ATOM 3579 N N . GLY A 1 455 ? 33.069 21.911 24.947 1.00 86.81 455 GLY A N 1
ATOM 3580 C CA . GLY A 1 455 ? 33.871 21.351 23.859 1.00 86.81 455 GLY A CA 1
ATOM 3581 C C . GLY A 1 455 ? 33.119 20.279 23.063 1.00 86.81 455 GLY A C 1
ATOM 3582 O O . GLY A 1 455 ? 32.005 19.889 23.403 1.00 86.81 455 GLY A O 1
ATOM 3583 N N . LYS A 1 456 ? 33.741 19.808 21.981 1.00 93.62 456 LYS A N 1
ATOM 3584 C CA . LYS A 1 456 ? 33.096 18.934 20.998 1.00 93.62 456 LYS A CA 1
ATOM 3585 C C . LYS A 1 456 ? 32.743 17.556 21.571 1.00 93.62 456 LYS A C 1
ATOM 3587 O O . LYS A 1 456 ? 33.545 16.948 22.283 1.00 93.62 456 LYS A O 1
ATOM 3592 N N . LEU A 1 457 ? 31.564 17.052 21.218 1.00 96.25 457 LEU A N 1
ATOM 3593 C CA . LEU A 1 457 ? 31.113 15.684 21.455 1.00 96.25 457 LEU A CA 1
ATOM 3594 C C . LEU A 1 457 ? 31.177 14.869 20.158 1.00 96.25 457 LEU A C 1
ATOM 3596 O O . LEU A 1 457 ? 30.818 15.360 19.094 1.00 96.25 457 LEU A O 1
ATOM 3600 N N . PHE A 1 458 ? 31.581 13.608 20.243 1.00 96.81 458 PHE A N 1
ATOM 3601 C CA . PHE A 1 458 ? 31.643 12.674 19.119 1.00 96.81 458 PHE A CA 1
ATOM 3602 C C . PHE A 1 458 ? 30.748 11.456 19.381 1.00 96.81 458 PHE A C 1
ATOM 3604 O O . PHE A 1 458 ? 30.704 10.980 20.520 1.00 96.81 458 PHE A O 1
ATOM 3611 N N . PRO A 1 459 ? 30.076 10.899 18.355 1.00 97.62 459 PRO A N 1
ATOM 3612 C CA . PRO A 1 459 ? 29.444 9.587 18.440 1.00 97.62 459 PRO A CA 1
ATOM 3613 C C . PRO A 1 459 ? 30.450 8.521 18.884 1.00 97.62 459 PRO A C 1
ATOM 3615 O O . PRO A 1 459 ? 31.598 8.511 18.439 1.00 97.62 459 PRO A O 1
ATOM 3618 N N . PHE A 1 460 ? 30.025 7.616 19.756 1.00 97.19 460 PHE A N 1
ATOM 3619 C CA . PHE A 1 460 ? 30.865 6.584 20.354 1.00 97.19 460 PHE A CA 1
ATOM 3620 C C . PHE A 1 460 ? 30.289 5.198 20.099 1.00 97.19 460 PHE A C 1
ATOM 3622 O O . PHE A 1 460 ? 29.108 4.956 20.354 1.00 97.19 460 PHE A O 1
ATOM 3629 N N . PHE A 1 461 ? 31.147 4.283 19.648 1.00 97.25 461 PHE A N 1
ATOM 3630 C CA . PHE A 1 461 ? 30.778 2.909 19.336 1.00 97.25 461 PHE A CA 1
ATOM 3631 C C . PHE A 1 461 ? 31.803 1.938 19.932 1.00 97.25 461 PHE A C 1
ATOM 3633 O O . PHE A 1 461 ? 33.016 2.098 19.762 1.00 97.25 461 PHE A O 1
ATOM 3640 N N . SER A 1 462 ? 31.314 0.886 20.582 1.00 95.25 462 SER A N 1
ATOM 3641 C CA . SER A 1 462 ? 32.105 -0.283 20.959 1.00 95.25 462 SER A CA 1
ATOM 3642 C C . SER A 1 462 ? 31.322 -1.546 20.607 1.00 95.25 462 SER A C 1
ATOM 3644 O O . SER A 1 462 ? 30.340 -1.854 21.287 1.00 95.25 462 SER A O 1
ATOM 3646 N N . PRO A 1 463 ? 31.727 -2.337 19.595 1.00 92.94 463 PRO A N 1
ATOM 3647 C CA . PRO A 1 463 ? 31.114 -3.639 19.348 1.00 92.94 463 PRO A CA 1
ATOM 3648 C C . PRO A 1 463 ? 31.383 -4.670 20.456 1.00 92.94 463 PRO A C 1
ATOM 3650 O O . PRO A 1 463 ? 30.872 -5.784 20.339 1.00 92.94 463 PRO A O 1
ATOM 3653 N N . CYS A 1 464 ? 32.165 -4.319 21.491 1.00 91.50 464 CYS A N 1
ATOM 3654 C CA . CYS A 1 464 ? 32.733 -5.225 22.491 1.00 91.50 464 CYS A CA 1
ATOM 3655 C C . CYS A 1 464 ? 33.536 -6.382 21.857 1.00 91.50 464 CYS A C 1
ATOM 3657 O O . CYS A 1 464 ? 33.741 -6.430 20.646 1.00 91.50 464 CYS A O 1
ATOM 3659 N N . GLY A 1 465 ? 34.065 -7.288 22.685 1.00 86.50 465 GLY A N 1
ATOM 3660 C CA . GLY A 1 465 ? 34.811 -8.449 22.192 1.00 86.50 465 GLY A CA 1
ATOM 3661 C C . GLY A 1 465 ? 33.910 -9.460 21.474 1.00 86.50 465 GLY A C 1
ATOM 3662 O O . GLY A 1 465 ? 32.728 -9.581 21.798 1.00 86.50 465 GLY A O 1
ATOM 3663 N N . ASN A 1 466 ? 34.473 -10.229 20.541 1.00 82.75 466 ASN A N 1
ATOM 3664 C CA . ASN A 1 466 ? 33.747 -11.231 19.744 1.00 82.75 466 ASN A CA 1
ATOM 3665 C C . ASN A 1 466 ? 33.216 -12.461 20.539 1.00 82.75 466 ASN A C 1
ATOM 3667 O O . ASN A 1 466 ? 32.360 -13.208 20.060 1.00 82.75 466 ASN A O 1
ATOM 3671 N N . GLU A 1 467 ? 33.710 -12.714 21.757 1.00 81.06 467 GLU A N 1
ATOM 3672 C CA . GLU A 1 467 ? 33.312 -13.853 22.619 1.00 81.06 467 GLU A CA 1
ATOM 3673 C C . GLU A 1 467 ? 33.419 -15.257 21.970 1.00 81.06 467 GLU A C 1
ATOM 3675 O O . GLU A 1 467 ? 32.636 -16.172 22.271 1.00 81.06 467 GLU A O 1
ATOM 3680 N N . GLY A 1 468 ? 34.388 -15.445 21.067 1.00 75.06 468 GLY A N 1
ATOM 3681 C CA . GLY A 1 468 ? 34.548 -16.687 20.303 1.00 75.06 468 GLY A CA 1
ATOM 3682 C C . GLY A 1 468 ? 33.463 -16.868 19.237 1.00 75.06 468 GLY A C 1
ATOM 3683 O O . GLY A 1 468 ? 32.903 -17.954 19.101 1.00 75.06 468 GLY A O 1
ATOM 3684 N N . GLY A 1 469 ? 33.115 -15.789 18.532 1.00 78.88 469 GLY A N 1
ATOM 3685 C CA . GLY A 1 469 ? 32.095 -15.760 17.482 1.00 78.88 469 GLY A CA 1
ATOM 3686 C C . GLY A 1 469 ? 30.669 -15.491 17.971 1.00 78.88 469 GLY A C 1
ATOM 3687 O O . GLY A 1 469 ? 29.774 -15.276 17.155 1.00 78.88 469 GLY A O 1
ATOM 3688 N N . ARG A 1 470 ? 30.420 -15.476 19.289 1.00 81.50 470 ARG A N 1
ATOM 3689 C CA . ARG A 1 470 ? 29.074 -15.243 19.845 1.00 81.50 470 ARG A CA 1
ATOM 3690 C C . ARG A 1 470 ? 28.583 -13.809 19.679 1.00 81.50 470 ARG A C 1
ATOM 3692 O O . ARG A 1 470 ? 27.370 -13.628 19.654 1.00 81.50 470 ARG A O 1
ATOM 3699 N N . ASN A 1 471 ? 29.489 -12.841 19.543 1.00 89.38 471 ASN A N 1
ATOM 3700 C CA . ASN A 1 471 ? 29.188 -11.417 19.382 1.00 89.38 471 ASN A CA 1
ATOM 3701 C C . ASN A 1 471 ? 29.654 -10.853 18.020 1.00 89.38 471 ASN A C 1
ATOM 3703 O O . ASN A 1 471 ? 29.747 -9.636 17.855 1.00 89.38 471 ASN A O 1
ATOM 3707 N N . ALA A 1 472 ? 29.919 -11.729 17.040 1.00 85.62 472 ALA A N 1
ATOM 3708 C CA . ALA A 1 472 ? 30.518 -11.404 15.737 1.00 85.62 472 ALA A CA 1
ATOM 3709 C C . ALA A 1 472 ? 29.706 -10.439 14.858 1.00 85.62 472 ALA A C 1
ATOM 3711 O O . ALA A 1 472 ? 30.213 -9.947 13.851 1.00 85.62 472 ALA A O 1
ATOM 3712 N N . ALA A 1 473 ? 28.437 -10.191 15.193 1.00 88.50 473 ALA A N 1
ATOM 3713 C CA . ALA A 1 473 ? 27.592 -9.290 14.425 1.00 88.50 473 ALA A CA 1
ATOM 3714 C C . ALA A 1 473 ? 28.127 -7.836 14.468 1.00 88.50 473 ALA A C 1
ATOM 3716 O O . ALA A 1 473 ? 28.550 -7.364 15.536 1.00 88.50 473 ALA A O 1
ATOM 3717 N N . PRO A 1 474 ? 28.101 -7.118 13.329 1.00 91.12 474 PRO A N 1
ATOM 3718 C CA . PRO A 1 474 ? 28.531 -5.726 13.246 1.00 91.12 474 PRO A CA 1
ATOM 3719 C C . PRO A 1 474 ? 27.614 -4.798 14.042 1.00 91.12 474 PRO A C 1
ATOM 3721 O O . PRO A 1 474 ? 26.417 -5.051 14.185 1.00 91.12 474 PRO A O 1
ATOM 3724 N N . MET A 1 475 ? 28.170 -3.676 14.496 1.00 95.50 475 MET A N 1
ATOM 3725 C CA . MET A 1 475 ? 27.377 -2.456 14.645 1.00 95.50 475 MET A CA 1
ATOM 3726 C C . MET A 1 475 ? 27.358 -1.765 13.283 1.00 95.50 475 MET A C 1
ATOM 3728 O O . MET A 1 475 ? 28.417 -1.564 12.690 1.00 95.50 475 MET A O 1
ATOM 3732 N N . ILE A 1 476 ? 26.170 -1.434 12.780 1.00 93.38 476 ILE A N 1
ATOM 3733 C CA . ILE A 1 476 ? 25.983 -0.778 11.481 1.00 93.38 476 ILE A CA 1
ATOM 3734 C C . ILE A 1 476 ? 25.314 0.569 11.732 1.00 93.38 476 ILE A C 1
ATOM 3736 O O . ILE A 1 476 ? 24.164 0.614 12.168 1.00 93.38 476 ILE A O 1
ATOM 3740 N N . ILE A 1 477 ? 26.012 1.665 11.447 1.00 92.00 477 ILE A N 1
ATOM 3741 C CA . ILE A 1 477 ? 25.392 2.984 11.338 1.00 92.00 477 ILE A CA 1
ATOM 3742 C C . ILE A 1 477 ? 24.429 2.919 10.157 1.00 92.00 477 ILE A C 1
ATOM 3744 O O . ILE A 1 477 ? 24.832 2.641 9.026 1.00 92.00 477 ILE A O 1
ATOM 3748 N N . CYS A 1 478 ? 23.144 3.132 10.418 1.00 82.69 478 CYS A N 1
ATOM 3749 C CA . CYS A 1 478 ? 22.166 3.200 9.350 1.00 82.69 478 CYS A CA 1
ATOM 3750 C C . CYS A 1 478 ? 22.408 4.502 8.592 1.00 82.69 478 CYS A C 1
ATOM 3752 O O . CYS A 1 478 ? 22.136 5.576 9.128 1.00 82.69 478 CYS A O 1
ATOM 3754 N N . SER A 1 479 ? 22.869 4.412 7.343 1.00 57.06 479 SER A N 1
ATOM 3755 C CA . SER A 1 479 ? 22.732 5.521 6.403 1.00 57.06 479 SER A CA 1
ATOM 3756 C C . SER A 1 479 ? 21.251 5.746 6.142 1.00 57.06 479 SER A C 1
ATOM 3758 O O . SER A 1 479 ? 20.663 5.200 5.211 1.00 57.06 479 SER A O 1
ATOM 3760 N N . ILE A 1 480 ? 20.648 6.574 6.989 1.00 52.16 480 ILE A N 1
ATOM 3761 C CA . ILE A 1 480 ? 19.526 7.388 6.567 1.00 52.16 480 ILE A CA 1
ATOM 3762 C C . ILE A 1 480 ? 20.127 8.273 5.486 1.00 52.16 480 ILE A C 1
ATOM 3764 O O . ILE A 1 480 ? 21.023 9.072 5.762 1.00 52.16 480 ILE A O 1
ATOM 3768 N N . SER A 1 481 ? 19.711 8.063 4.238 1.00 32.50 481 SER A N 1
ATOM 3769 C CA . SER A 1 481 ? 20.072 8.972 3.161 1.00 32.50 481 SER A CA 1
ATOM 3770 C C . SER A 1 481 ? 19.804 10.389 3.651 1.00 32.50 481 SER A C 1
ATOM 3772 O O . SER A 1 481 ? 18.693 10.649 4.119 1.00 32.50 481 SER A O 1
ATOM 3774 N N . LEU A 1 482 ? 20.767 11.302 3.495 1.00 32.16 482 LEU A N 1
ATOM 3775 C CA . LEU A 1 482 ? 20.461 12.728 3.440 1.00 32.16 482 LEU A CA 1
ATOM 3776 C C . LEU A 1 482 ? 19.625 12.955 2.176 1.00 32.16 482 LEU A C 1
ATOM 3778 O O . LEU A 1 482 ? 20.096 13.468 1.161 1.00 32.16 482 LEU A O 1
ATOM 3782 N N . SER A 1 483 ? 18.363 12.532 2.251 1.00 28.02 483 SER A N 1
ATOM 3783 C CA . SER A 1 483 ? 17.280 13.123 1.504 1.00 28.02 483 SER A CA 1
ATOM 3784 C C . SER A 1 483 ? 17.470 14.621 1.647 1.00 28.02 483 SER A C 1
ATOM 3786 O O . SER A 1 483 ? 17.494 15.131 2.774 1.00 28.02 483 SER A O 1
ATOM 3788 N N . GLN A 1 484 ? 17.592 15.314 0.512 1.00 24.83 484 GLN A N 1
ATOM 3789 C CA . GLN A 1 484 ? 17.201 16.720 0.437 1.00 24.83 484 GLN A CA 1
ATOM 3790 C C . GLN A 1 484 ? 15.937 16.849 1.283 1.00 24.83 484 GLN A C 1
ATOM 3792 O O . GLN A 1 484 ? 15.046 16.020 1.065 1.00 24.83 484 GLN A O 1
ATOM 3797 N N . PRO A 1 485 ? 15.926 17.742 2.291 1.00 24.66 485 PRO A N 1
ATOM 3798 C CA . PRO A 1 485 ? 15.082 17.606 3.470 1.00 24.66 485 PRO A CA 1
ATOM 3799 C C . PRO A 1 485 ? 13.694 17.187 3.033 1.00 24.66 485 PRO A C 1
ATOM 3801 O O . PRO A 1 485 ? 13.055 17.925 2.276 1.00 24.66 485 PRO A O 1
ATOM 3804 N N . CYS A 1 486 ? 13.280 15.980 3.441 1.00 27.14 486 CYS A N 1
ATOM 3805 C CA . CYS A 1 486 ? 11.918 15.540 3.214 1.00 27.14 486 CYS A CA 1
ATOM 3806 C C . CYS A 1 486 ? 11.042 16.679 3.713 1.00 27.14 486 CYS A C 1
ATOM 3808 O O . CYS A 1 486 ? 11.080 17.026 4.894 1.00 27.14 486 CYS A O 1
ATOM 3810 N N . LEU A 1 487 ? 10.313 17.307 2.791 1.00 26.78 487 LEU A N 1
ATOM 3811 C CA . LEU A 1 487 ? 9.273 18.251 3.143 1.00 26.78 487 LEU A CA 1
ATOM 3812 C C . LEU A 1 487 ? 8.181 17.409 3.796 1.00 26.78 487 LEU A C 1
ATOM 3814 O O . LEU A 1 487 ? 7.234 16.990 3.136 1.00 26.78 487 LEU A O 1
ATOM 3818 N N . GLU A 1 488 ? 8.355 17.117 5.087 1.00 29.34 488 GLU A N 1
ATOM 3819 C CA . GLU A 1 488 ? 7.409 16.406 5.943 1.00 29.34 488 GLU A CA 1
ATOM 3820 C C . GLU A 1 488 ? 6.217 17.308 6.262 1.00 29.34 488 GLU A C 1
ATOM 3822 O O . GLU A 1 488 ? 5.948 17.658 7.404 1.00 29.34 488 GLU A O 1
ATOM 3827 N N . TRP A 1 489 ? 5.511 17.705 5.200 1.00 31.19 489 TRP A N 1
ATOM 3828 C CA . TRP A 1 489 ? 4.079 17.978 5.180 1.00 31.19 489 TRP A CA 1
ATOM 3829 C C . TRP A 1 489 ? 3.469 18.732 6.395 1.00 31.19 489 TRP A C 1
ATOM 3831 O O . TRP A 1 489 ? 2.350 18.397 6.800 1.00 31.19 489 TRP A O 1
ATOM 3841 N N . PRO A 1 490 ? 4.073 19.811 6.953 1.00 29.14 490 PRO A N 1
ATOM 3842 C CA . PRO A 1 490 ? 3.574 20.379 8.208 1.00 29.14 490 PRO A CA 1
ATOM 3843 C C . PRO A 1 490 ? 2.249 21.127 8.024 1.00 29.14 490 PRO A C 1
ATOM 3845 O O . PRO A 1 490 ? 1.538 21.369 8.994 1.00 29.14 490 PRO A O 1
ATOM 3848 N N . ASP A 1 491 ? 1.915 21.507 6.788 1.00 30.16 491 ASP A N 1
ATOM 3849 C CA . ASP A 1 491 ? 0.771 22.366 6.472 1.00 30.16 491 ASP A CA 1
ATOM 3850 C C . ASP A 1 491 ? -0.427 21.620 5.865 1.00 30.16 491 ASP A C 1
ATOM 3852 O O . ASP A 1 491 ? -1.549 22.113 5.952 1.00 30.16 491 ASP A O 1
ATOM 3856 N N . ILE A 1 492 ? -0.244 20.405 5.329 1.00 32.75 492 ILE A N 1
ATOM 3857 C CA . ILE A 1 492 ? -1.384 19.569 4.903 1.00 32.75 492 ILE A CA 1
ATOM 3858 C C . ILE A 1 492 ? -1.938 18.773 6.090 1.00 32.75 492 ILE A C 1
ATOM 3860 O O . ILE A 1 492 ? -3.156 18.648 6.208 1.00 32.75 492 ILE A O 1
ATOM 3864 N N . VAL A 1 493 ? -1.098 18.364 7.050 1.00 32.31 493 VAL A N 1
ATOM 3865 C CA . VAL A 1 493 ? -1.577 17.815 8.334 1.00 32.31 493 VAL A CA 1
ATOM 3866 C C . VAL A 1 493 ? -2.431 18.849 9.091 1.00 32.31 493 VAL A C 1
ATOM 3868 O O . VAL A 1 493 ? -3.477 18.499 9.633 1.00 32.31 493 VAL A O 1
ATOM 3871 N N . LYS A 1 494 ? -2.087 20.147 9.021 1.00 35.25 494 LYS A N 1
ATOM 3872 C CA . LYS A 1 494 ? -2.934 21.250 9.532 1.00 35.25 494 LYS A CA 1
ATOM 3873 C C . LYS A 1 494 ? -4.258 21.435 8.774 1.00 35.25 494 LYS A C 1
ATOM 3875 O O . LYS A 1 494 ? -5.163 22.066 9.310 1.00 35.25 494 LYS A O 1
ATOM 3880 N N . SER A 1 495 ? -4.392 20.912 7.552 1.00 34.62 495 SER A N 1
ATOM 3881 C CA . SER A 1 495 ? -5.623 21.019 6.748 1.00 34.62 495 SER A CA 1
ATOM 3882 C C . SER A 1 495 ? -6.667 19.932 7.048 1.00 34.62 495 SER A C 1
ATOM 3884 O O . SER A 1 495 ? -7.795 20.016 6.561 1.00 34.62 495 SER A O 1
ATOM 3886 N N . GLY A 1 496 ? -6.319 18.921 7.857 1.00 31.69 496 GLY A N 1
ATOM 3887 C CA . GLY A 1 496 ? -7.249 17.869 8.284 1.00 31.69 496 GLY A CA 1
ATOM 3888 C C . GLY A 1 496 ? -7.718 16.941 7.157 1.00 31.69 496 GLY A C 1
ATOM 3889 O O . GLY A 1 496 ? -8.855 16.471 7.188 1.00 31.69 496 GLY A O 1
ATOM 3890 N N . VAL A 1 497 ? -6.879 16.709 6.143 1.00 35.22 497 VAL A N 1
ATOM 3891 C CA . VAL A 1 497 ? -7.158 15.770 5.046 1.00 35.22 497 VAL A CA 1
ATOM 3892 C C . VAL A 1 497 ? -6.442 14.448 5.313 1.00 35.22 497 VAL A C 1
ATOM 3894 O O . VAL A 1 497 ? -5.219 14.366 5.215 1.00 35.22 497 VAL A O 1
ATOM 3897 N N . ASP A 1 498 ? -7.215 13.414 5.639 1.00 38.06 498 ASP A N 1
ATOM 3898 C CA . ASP A 1 498 ? -6.718 12.053 5.834 1.00 38.06 498 ASP A CA 1
ATOM 3899 C C . ASP A 1 498 ? -6.328 11.413 4.488 1.00 38.06 498 ASP A C 1
ATOM 3901 O O . ASP A 1 498 ? -7.169 11.172 3.618 1.00 38.06 498 ASP A O 1
ATOM 3905 N N . PHE A 1 499 ? -5.031 11.160 4.306 1.00 33.94 499 PHE A N 1
ATOM 3906 C CA . PHE A 1 499 ? -4.481 10.607 3.070 1.00 33.94 499 PHE A CA 1
ATOM 3907 C C . PHE A 1 499 ? -4.661 9.084 2.966 1.00 33.94 499 PHE A C 1
ATOM 3909 O O . PHE A 1 499 ? -4.891 8.574 1.868 1.00 33.94 499 PHE A O 1
ATOM 3916 N N . GLU A 1 500 ? -4.626 8.356 4.088 1.00 34.78 500 GLU A N 1
ATOM 3917 C CA . GLU A 1 500 ? -4.971 6.929 4.092 1.00 34.78 500 GLU A CA 1
ATOM 3918 C C . GLU A 1 500 ? -6.481 6.752 3.925 1.00 34.78 500 GLU A C 1
ATOM 3920 O O . GLU A 1 500 ? -6.906 5.926 3.121 1.00 34.78 500 GLU A O 1
ATOM 3925 N N . GLY A 1 501 ? -7.290 7.613 4.547 1.00 35.84 501 GLY A N 1
ATOM 3926 C CA . GLY A 1 501 ? -8.726 7.732 4.300 1.00 35.84 501 GLY A CA 1
ATOM 3927 C C . GLY A 1 501 ? -9.065 8.062 2.845 1.00 35.84 501 GLY A C 1
ATOM 3928 O O . GLY A 1 501 ? -10.010 7.492 2.303 1.00 35.84 501 GLY A O 1
ATOM 3929 N N . LEU A 1 502 ? -8.278 8.898 2.155 1.00 37.16 502 LEU A N 1
ATOM 3930 C CA . LEU A 1 502 ? -8.426 9.134 0.711 1.00 37.16 502 LEU A CA 1
ATOM 3931 C C . LEU A 1 502 ? -8.064 7.904 -0.130 1.00 37.16 502 LEU A C 1
ATOM 3933 O O . LEU A 1 502 ? -8.801 7.573 -1.057 1.00 37.16 502 LEU A O 1
ATOM 3937 N N . LEU A 1 503 ? -6.975 7.197 0.184 1.00 38.00 503 LEU A N 1
ATOM 3938 C CA . LEU A 1 503 ? -6.601 5.958 -0.512 1.00 38.00 503 LEU A CA 1
ATOM 3939 C C . LEU A 1 503 ? -7.602 4.819 -0.244 1.00 38.00 503 LEU A C 1
ATOM 3941 O O . LEU A 1 503 ? -7.925 4.051 -1.153 1.00 38.00 503 LEU A O 1
ATOM 3945 N N . HIS A 1 504 ? -8.159 4.753 0.965 1.00 38.16 504 HIS A N 1
ATOM 3946 C CA . HIS A 1 504 ? -9.249 3.859 1.342 1.00 38.16 504 HIS A CA 1
ATOM 3947 C C . HIS A 1 504 ? -10.545 4.232 0.608 1.00 38.16 504 HIS A C 1
ATOM 3949 O O . HIS A 1 504 ? -11.163 3.368 -0.006 1.00 38.16 504 HIS A O 1
ATOM 3955 N N . THR A 1 505 ? -10.894 5.521 0.538 1.00 36.84 505 THR A N 1
ATOM 3956 C CA . THR A 1 505 ? -12.023 6.040 -0.257 1.00 36.84 505 THR A CA 1
ATOM 3957 C C . THR A 1 505 ? -11.855 5.719 -1.744 1.00 36.84 505 THR A C 1
ATOM 3959 O O . THR A 1 505 ? -12.806 5.286 -2.387 1.00 36.84 505 THR A O 1
ATOM 3962 N N . LEU A 1 506 ? -10.644 5.838 -2.296 1.00 40.12 506 LEU A N 1
ATOM 3963 C CA . LEU A 1 506 ? -10.319 5.430 -3.668 1.00 40.12 506 LEU A CA 1
ATOM 3964 C C . LEU A 1 506 ? -10.420 3.910 -3.873 1.00 40.12 506 LEU A C 1
ATOM 3966 O O . LEU A 1 506 ? -10.725 3.468 -4.980 1.00 40.12 506 LEU A O 1
ATOM 3970 N N . SER A 1 507 ? -10.179 3.101 -2.837 1.00 38.78 507 SER A N 1
ATOM 3971 C CA . SER A 1 507 ? -10.427 1.655 -2.868 1.00 38.78 507 SER A CA 1
ATOM 3972 C C . SER A 1 507 ? -11.930 1.358 -2.851 1.00 38.78 507 SER A C 1
ATOM 3974 O O . SER A 1 507 ? -12.413 0.629 -3.712 1.00 38.78 507 SER A O 1
ATOM 3976 N N . LEU A 1 508 ? -12.688 1.989 -1.950 1.00 40.62 508 LEU A N 1
ATOM 3977 C CA . LEU A 1 508 ? -14.146 1.860 -1.848 1.00 40.62 508 LEU A CA 1
ATOM 3978 C C . LEU A 1 508 ? -14.865 2.340 -3.121 1.00 40.62 508 LEU A C 1
ATOM 3980 O O . LEU A 1 508 ? -15.811 1.700 -3.569 1.00 40.62 508 LEU A O 1
ATOM 3984 N N . GLN A 1 509 ? -14.385 3.404 -3.772 1.00 43.56 509 GLN A N 1
ATOM 3985 C CA . GLN A 1 509 ? -14.896 3.858 -5.072 1.00 43.56 509 GLN A CA 1
ATOM 3986 C C . GLN A 1 509 ? -14.598 2.864 -6.208 1.00 43.56 509 GLN A C 1
ATOM 3988 O O . GLN A 1 509 ? -15.397 2.745 -7.137 1.00 43.56 509 GLN A O 1
ATOM 3993 N N . LYS A 1 510 ? -13.490 2.111 -6.137 1.00 42.69 510 LYS A N 1
ATOM 3994 C CA . LYS A 1 510 ? -13.198 1.010 -7.076 1.00 42.69 510 LYS A CA 1
ATOM 3995 C C . LYS A 1 510 ? -14.089 -0.213 -6.815 1.00 42.69 510 LYS A C 1
ATOM 3997 O O . LYS A 1 510 ? -14.485 -0.866 -7.780 1.00 42.69 510 LYS A O 1
ATOM 4002 N N . GLU A 1 511 ? -14.469 -0.477 -5.559 1.00 45.69 511 GLU A N 1
ATOM 4003 C CA . GLU A 1 511 ? -15.505 -1.474 -5.239 1.00 45.69 511 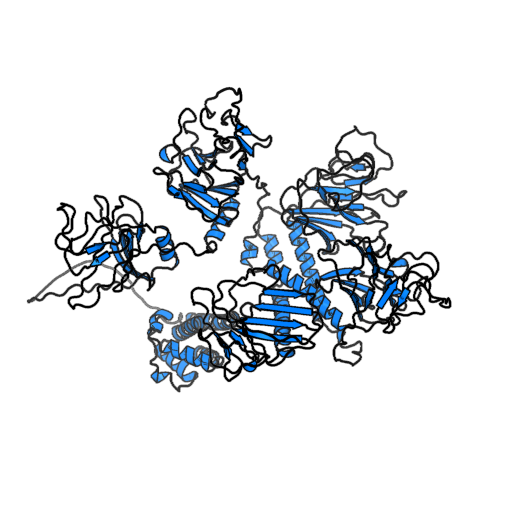GLU A CA 1
ATOM 4004 C C . GLU A 1 511 ? -16.897 -1.036 -5.734 1.00 45.69 511 GLU A C 1
ATOM 4006 O O . GLU A 1 511 ? -17.643 -1.853 -6.278 1.00 45.69 511 GLU A O 1
ATOM 4011 N N . GLU A 1 512 ? -17.251 0.248 -5.601 1.00 47.47 512 GLU A N 1
ATOM 4012 C CA . GLU A 1 512 ? -18.553 0.756 -6.054 1.00 47.47 512 GLU A CA 1
ATOM 4013 C C . GLU A 1 512 ? -18.653 0.843 -7.586 1.00 47.47 512 GLU A C 1
ATOM 4015 O O . GLU A 1 512 ? -19.715 0.547 -8.127 1.00 47.47 512 GLU A O 1
ATOM 4020 N N . ASP A 1 513 ? -17.568 1.120 -8.325 1.00 49.84 513 ASP A N 1
ATOM 4021 C CA . ASP A 1 513 ? -17.575 0.988 -9.795 1.00 49.84 513 ASP A CA 1
ATOM 4022 C C . ASP A 1 513 ? -17.962 -0.440 -10.220 1.00 49.84 513 ASP A C 1
ATOM 4024 O O . ASP A 1 513 ? -18.842 -0.611 -11.066 1.00 49.84 513 ASP A O 1
ATOM 4028 N N . LEU A 1 514 ? -17.386 -1.467 -9.580 1.00 56.81 514 LEU A N 1
ATOM 4029 C CA . LEU A 1 514 ? -17.746 -2.869 -9.818 1.00 56.81 514 LEU A CA 1
ATOM 4030 C C . LEU A 1 514 ? -19.223 -3.148 -9.482 1.00 56.81 514 LEU A C 1
ATOM 4032 O O . LEU A 1 514 ? -19.924 -3.739 -10.306 1.00 56.81 514 LEU A O 1
ATOM 4036 N N . ARG A 1 515 ? -19.724 -2.676 -8.332 1.00 57.12 515 ARG A N 1
ATOM 4037 C CA . ARG A 1 515 ? -21.145 -2.810 -7.947 1.00 57.12 515 ARG A CA 1
ATOM 4038 C C . ARG A 1 515 ? -22.089 -2.109 -8.925 1.00 57.12 515 ARG A C 1
ATOM 4040 O O . ARG A 1 515 ? -23.140 -2.649 -9.266 1.00 57.12 515 ARG A O 1
ATOM 4047 N N . ILE A 1 516 ? -21.721 -0.929 -9.422 1.00 57.84 516 ILE A N 1
ATOM 4048 C CA . ILE A 1 516 ? -22.471 -0.208 -10.457 1.00 57.84 516 ILE A CA 1
ATOM 4049 C C . ILE A 1 516 ? -22.466 -1.000 -11.769 1.00 57.84 516 ILE A C 1
ATOM 4051 O O . ILE A 1 516 ? -23.512 -1.093 -12.413 1.00 57.84 516 ILE A O 1
ATOM 4055 N N . ARG A 1 517 ? -21.345 -1.626 -12.162 1.00 65.88 517 ARG A N 1
ATOM 4056 C CA . ARG A 1 517 ? -21.303 -2.469 -13.374 1.00 65.88 517 ARG A CA 1
ATOM 4057 C C . ARG A 1 517 ? -22.154 -3.729 -13.214 1.00 65.88 517 ARG A C 1
ATOM 4059 O O . ARG A 1 517 ? -22.881 -4.069 -14.144 1.00 65.88 517 ARG A O 1
ATOM 4066 N N . GLN A 1 518 ? -22.167 -4.342 -12.029 1.00 70.81 518 GLN A N 1
ATOM 4067 C CA . GLN A 1 518 ? -23.039 -5.477 -11.693 1.00 70.81 518 GLN A CA 1
ATOM 4068 C C . GLN A 1 518 ? -24.544 -5.152 -11.814 1.00 70.81 518 GLN A C 1
ATOM 4070 O O . GLN A 1 518 ? -25.328 -6.051 -12.102 1.00 70.81 518 GLN A O 1
ATOM 4075 N N . LYS A 1 519 ? -24.977 -3.881 -11.711 1.00 67.69 519 LYS A N 1
ATOM 4076 C CA . LYS A 1 519 ? -26.376 -3.484 -12.016 1.00 67.69 519 LYS A CA 1
ATOM 4077 C C . LYS A 1 519 ? -26.759 -3.720 -13.488 1.00 67.69 519 LYS A C 1
ATOM 4079 O O . LYS A 1 519 ? -27.942 -3.829 -13.787 1.00 67.69 519 LYS A O 1
ATOM 4084 N N . CYS A 1 520 ? -25.779 -3.815 -14.391 1.00 75.31 520 CYS A N 1
ATOM 4085 C CA . CYS A 1 520 ? -25.962 -4.132 -15.813 1.00 75.31 520 CYS A CA 1
ATOM 4086 C C . CYS A 1 520 ? -25.785 -5.638 -16.109 1.00 75.31 520 CYS A C 1
ATOM 4088 O O . CYS A 1 520 ? -25.461 -5.999 -17.243 1.00 75.31 520 CYS A O 1
ATOM 4090 N N . ALA A 1 521 ? -25.917 -6.509 -15.100 1.00 78.94 521 ALA A N 1
ATOM 4091 C CA . ALA A 1 521 ? -25.765 -7.952 -15.260 1.00 78.94 521 ALA A CA 1
ATOM 4092 C C . ALA A 1 521 ? -26.746 -8.520 -16.299 1.00 78.94 521 ALA A C 1
ATOM 4094 O O . ALA A 1 521 ? -27.946 -8.247 -16.260 1.00 78.94 521 ALA A O 1
ATOM 4095 N N . VAL A 1 522 ? -26.219 -9.330 -17.215 1.00 84.00 522 VAL A N 1
ATOM 4096 C CA . VAL A 1 522 ? -26.975 -10.025 -18.259 1.00 84.00 522 VAL A CA 1
ATOM 4097 C C . VAL A 1 522 ? -26.687 -11.517 -18.203 1.00 84.00 522 VAL A C 1
ATOM 4099 O O . VAL A 1 522 ? -25.547 -11.938 -17.998 1.00 84.00 522 VAL A O 1
ATOM 4102 N N . ASP A 1 523 ? -27.720 -12.328 -18.417 1.00 85.62 523 ASP A N 1
ATOM 4103 C CA . ASP A 1 523 ? -27.557 -13.775 -18.448 1.00 85.62 523 ASP A CA 1
ATOM 4104 C C . ASP A 1 523 ? -27.004 -14.225 -19.809 1.00 85.62 523 ASP A C 1
ATOM 4106 O O . ASP A 1 523 ? -27.695 -14.174 -20.825 1.00 85.62 523 ASP A O 1
ATOM 4110 N N . VAL A 1 524 ? -25.732 -14.632 -19.840 1.00 91.31 524 VAL A N 1
ATOM 4111 C CA . VAL A 1 524 ? -25.038 -15.056 -21.068 1.00 91.31 524 VAL A CA 1
ATOM 4112 C C . VAL A 1 524 ? -25.059 -16.577 -21.190 1.00 91.31 524 VAL A C 1
ATOM 4114 O O . VAL A 1 524 ? -24.740 -17.286 -20.233 1.00 91.31 524 VAL A O 1
ATOM 4117 N N . THR A 1 525 ? -25.382 -17.097 -22.373 1.00 94.12 525 THR A N 1
ATOM 4118 C CA . THR A 1 525 ? -25.244 -18.522 -22.710 1.00 94.12 525 THR A CA 1
ATOM 4119 C C . THR A 1 525 ? -24.244 -18.724 -23.843 1.00 94.12 525 THR A C 1
ATOM 4121 O O . THR A 1 525 ? -24.044 -17.850 -24.683 1.00 94.12 525 THR A O 1
ATOM 4124 N N . LEU A 1 526 ? -23.581 -19.877 -23.880 1.00 96.56 526 LEU A N 1
ATOM 4125 C CA . LEU A 1 526 ? -22.649 -20.245 -24.948 1.00 96.56 526 LEU A CA 1
ATOM 4126 C C . LEU A 1 526 ? -23.402 -20.675 -26.221 1.00 96.56 526 LEU A C 1
ATOM 4128 O O . LEU A 1 526 ? -24.445 -21.326 -26.134 1.00 96.56 526 LEU A O 1
ATOM 4132 N N . ASP A 1 527 ? -22.858 -20.367 -27.405 1.00 95.81 527 ASP A N 1
ATOM 4133 C CA . ASP A 1 527 ? -23.396 -20.816 -28.700 1.00 95.81 527 ASP A CA 1
ATOM 4134 C C . ASP A 1 527 ? -22.641 -22.048 -29.255 1.00 95.81 527 ASP A C 1
ATOM 4136 O O . ASP A 1 527 ? -21.538 -21.896 -29.807 1.00 95.81 527 ASP A O 1
ATOM 4140 N N . PRO A 1 528 ? -23.226 -23.267 -29.193 1.00 93.25 528 PRO A N 1
ATOM 4141 C CA . PRO A 1 528 ? -22.610 -24.489 -29.715 1.00 93.25 528 PRO A CA 1
ATOM 4142 C C . PRO A 1 528 ? -22.376 -24.478 -31.231 1.00 93.25 528 PRO A C 1
ATOM 4144 O O . PRO A 1 528 ? -21.515 -25.220 -31.713 1.00 93.25 528 PRO A O 1
ATOM 4147 N N . ASP A 1 529 ? -23.077 -23.633 -31.998 1.00 92.69 529 ASP A N 1
ATOM 4148 C CA . ASP A 1 529 ? -22.844 -23.503 -33.442 1.00 92.69 529 ASP A CA 1
ATOM 4149 C C . ASP A 1 529 ? -21.508 -22.814 -33.744 1.00 92.69 529 ASP A C 1
ATOM 4151 O O . ASP A 1 529 ? -20.938 -23.024 -34.818 1.00 92.69 529 ASP A O 1
ATOM 4155 N N . THR A 1 530 ? -20.992 -22.014 -32.804 1.00 94.31 530 THR A N 1
ATOM 4156 C CA . THR A 1 530 ? -19.699 -21.324 -32.936 1.00 94.31 530 THR A CA 1
ATOM 4157 C C . THR A 1 530 ? -18.526 -22.138 -32.407 1.00 94.31 530 THR A C 1
ATOM 4159 O O . THR A 1 530 ? -17.407 -21.983 -32.899 1.00 94.31 530 THR A O 1
ATOM 4162 N N . ALA A 1 531 ? -18.773 -23.013 -31.432 1.00 93.31 531 ALA A N 1
ATOM 4163 C CA . ALA A 1 531 ? -17.747 -23.708 -30.667 1.00 93.31 531 ALA A CA 1
ATOM 4164 C C . ALA A 1 531 ? -16.819 -24.575 -31.534 1.00 93.31 531 ALA A C 1
ATOM 4166 O O . ALA A 1 531 ? -17.276 -25.354 -32.375 1.00 93.31 531 ALA A O 1
ATOM 4167 N N . TYR A 1 532 ? -15.509 -24.480 -31.300 1.00 91.69 532 TYR A N 1
ATOM 4168 C CA . TYR A 1 532 ? -14.538 -25.418 -31.874 1.00 91.69 532 TYR A CA 1
ATOM 4169 C C . TYR A 1 532 ? -14.881 -26.870 -31.499 1.00 91.69 532 TYR A C 1
ATOM 4171 O O . TYR A 1 532 ? -15.298 -27.136 -30.377 1.00 91.69 532 TYR A O 1
ATOM 4179 N N . SER A 1 533 ? -14.700 -27.823 -32.419 1.00 88.88 533 SER A N 1
ATOM 4180 C CA . SER A 1 533 ? -15.248 -29.189 -32.295 1.00 88.88 533 SER A CA 1
ATOM 4181 C C . SER A 1 533 ? -14.678 -30.037 -31.151 1.00 88.88 533 SER A C 1
ATOM 4183 O O . SER A 1 533 ? -15.261 -31.065 -30.821 1.00 88.88 533 SER A O 1
ATOM 4185 N N . GLN A 1 534 ? -13.570 -29.633 -30.520 1.00 90.00 534 GLN A N 1
ATOM 4186 C CA . GLN A 1 534 ? -13.060 -30.274 -29.296 1.00 90.00 534 GLN A CA 1
ATOM 4187 C C . GLN A 1 534 ? -13.554 -29.596 -28.005 1.00 90.00 534 GLN A C 1
ATOM 4189 O O . GLN A 1 534 ? -13.147 -30.004 -26.921 1.00 90.00 534 GLN A O 1
ATOM 4194 N N . LEU A 1 535 ? -14.398 -28.562 -28.075 1.00 92.62 535 LEU A N 1
ATOM 4195 C CA . LEU A 1 535 ? -14.980 -27.931 -26.890 1.00 92.62 535 LEU A CA 1
ATOM 4196 C C . LEU A 1 535 ? -16.245 -28.659 -26.448 1.00 92.62 535 LEU A C 1
ATOM 4198 O O . LEU A 1 535 ? -17.216 -28.749 -27.196 1.00 92.62 535 LEU A O 1
ATOM 4202 N N . ILE A 1 536 ? -16.244 -29.134 -25.207 1.00 91.38 536 ILE A N 1
ATOM 4203 C CA . ILE A 1 536 ? -17.422 -29.697 -24.552 1.00 91.38 536 ILE A CA 1
ATOM 4204 C C . ILE A 1 536 ? -18.125 -28.554 -23.823 1.00 91.38 536 ILE A C 1
ATOM 4206 O O . ILE A 1 536 ? -17.499 -27.840 -23.036 1.00 91.38 536 ILE A O 1
ATOM 4210 N N . ILE A 1 537 ? -19.411 -28.373 -24.125 1.00 93.31 537 ILE A N 1
ATOM 4211 C CA . ILE A 1 537 ? -20.298 -27.378 -23.517 1.00 93.31 537 ILE A CA 1
ATOM 4212 C C . ILE A 1 537 ? -21.348 -28.129 -22.698 1.00 93.31 537 ILE A C 1
ATOM 4214 O O . ILE A 1 537 ? -21.870 -29.145 -23.154 1.00 93.31 537 ILE A O 1
ATOM 4218 N N . SER A 1 538 ? -21.636 -27.645 -21.493 1.00 92.81 538 SER A N 1
ATOM 4219 C CA . SER A 1 538 ? -22.667 -28.206 -20.613 1.00 92.81 538 SER A CA 1
ATOM 4220 C C . SER A 1 538 ? -24.087 -27.994 -21.153 1.00 92.81 538 SER A C 1
ATOM 4222 O O . SER A 1 538 ? -24.340 -27.110 -21.971 1.00 92.81 538 SER A O 1
ATOM 4224 N N . GLU A 1 539 ? -25.040 -28.787 -20.662 1.00 89.81 539 GLU A N 1
ATOM 4225 C CA . GLU A 1 539 ? -26.450 -28.724 -21.079 1.00 89.81 539 GLU A CA 1
ATOM 4226 C C . GLU A 1 539 ? -27.095 -27.351 -20.807 1.00 89.81 539 GLU A C 1
ATOM 4228 O O . GLU A 1 539 ? -27.793 -26.811 -21.667 1.00 89.81 539 GLU A O 1
ATOM 4233 N N . ASP A 1 540 ? -26.762 -26.731 -19.668 1.00 87.44 540 ASP A N 1
ATOM 4234 C CA . ASP A 1 540 ? -27.152 -25.360 -19.293 1.00 87.44 540 ASP A CA 1
ATOM 4235 C C . ASP A 1 540 ? -26.489 -24.256 -20.150 1.00 87.44 540 ASP A C 1
ATOM 4237 O O . ASP A 1 540 ? -26.847 -23.081 -20.051 1.00 87.44 540 ASP A O 1
ATOM 4241 N N . ARG A 1 541 ? -25.515 -24.620 -20.999 1.00 93.50 541 ARG A N 1
ATOM 4242 C CA . ARG A 1 541 ? -24.678 -23.723 -21.811 1.00 93.50 541 ARG A CA 1
ATOM 4243 C C . ARG A 1 541 ? -23.917 -22.660 -21.009 1.00 93.50 541 ARG A C 1
ATOM 4245 O O . ARG A 1 541 ? -23.553 -21.627 -21.574 1.00 93.50 541 ARG A O 1
ATOM 4252 N N . LYS A 1 542 ? -23.649 -22.895 -19.722 1.00 93.00 542 LYS A N 1
ATOM 4253 C CA . LYS A 1 542 ? -22.846 -22.012 -18.856 1.00 93.00 542 LYS A CA 1
ATOM 4254 C C . LYS A 1 542 ? -21.387 -22.437 -18.750 1.00 93.00 542 LYS A C 1
ATOM 4256 O O . LYS A 1 542 ? -20.548 -21.606 -18.419 1.00 93.00 542 LYS A O 1
ATOM 4261 N N . GLN A 1 543 ? -21.057 -23.695 -19.033 1.00 94.12 543 GLN A N 1
ATOM 4262 C CA . GLN A 1 543 ? -19.711 -24.240 -18.851 1.00 94.12 543 GLN A CA 1
ATOM 4263 C C . GLN A 1 543 ? -19.087 -24.649 -20.182 1.00 94.12 543 GLN A C 1
ATOM 4265 O O . GLN A 1 543 ? -19.759 -25.216 -21.044 1.00 94.12 543 GLN A O 1
ATOM 4270 N N . VAL A 1 544 ? -17.784 -24.406 -20.337 1.00 95.00 544 VAL A N 1
ATOM 4271 C CA . VAL A 1 544 ? -17.001 -24.915 -21.469 1.00 95.00 544 VAL A CA 1
ATOM 4272 C C . VAL A 1 544 ? -15.605 -25.358 -21.051 1.00 95.00 544 VAL A C 1
ATOM 4274 O O . VAL A 1 544 ? -14.879 -24.636 -20.365 1.00 95.00 544 VAL A O 1
ATOM 4277 N N . HIS A 1 545 ? -15.195 -26.535 -21.516 1.00 91.88 545 HIS A N 1
ATOM 4278 C CA . HIS A 1 545 ? -13.822 -27.017 -21.394 1.00 91.88 545 HIS A CA 1
ATOM 4279 C C . HIS A 1 545 ? -13.339 -27.676 -22.687 1.00 91.88 545 HIS A C 1
ATOM 4281 O O . HIS A 1 545 ? -14.112 -27.973 -23.597 1.00 91.88 545 HIS A O 1
ATOM 4287 N N . HIS A 1 546 ? -12.031 -27.902 -22.770 1.00 91.50 546 HIS A N 1
ATOM 4288 C CA . HIS A 1 546 ? -11.434 -28.680 -23.846 1.00 91.50 546 HIS A CA 1
ATOM 4289 C C . HIS A 1 546 ? -11.597 -30.176 -23.545 1.00 91.50 546 HIS A C 1
ATOM 4291 O O . HIS A 1 546 ? -11.221 -30.630 -22.464 1.00 91.50 546 HIS A O 1
ATOM 4297 N N . GLY A 1 547 ? -12.149 -30.931 -24.490 1.00 85.62 547 GLY A N 1
ATOM 4298 C CA . GLY A 1 547 ? -12.174 -32.393 -24.494 1.00 85.62 547 GLY A CA 1
ATOM 4299 C C . GLY A 1 547 ? -11.002 -32.975 -25.285 1.00 85.62 547 GLY A C 1
ATOM 4300 O O . GLY A 1 547 ? -10.379 -32.288 -26.095 1.00 85.62 547 GLY A O 1
ATOM 4301 N N . ASP A 1 548 ? -10.684 -34.246 -25.063 1.00 80.31 548 ASP A N 1
ATOM 4302 C CA . ASP A 1 548 ? -9.530 -34.885 -25.715 1.00 80.31 548 ASP A CA 1
ATOM 4303 C C . ASP A 1 548 ? -9.830 -35.349 -27.152 1.00 80.31 548 ASP A C 1
ATOM 4305 O O . ASP A 1 548 ? -8.924 -35.466 -27.979 1.00 80.31 548 ASP A O 1
ATOM 4309 N N . ILE A 1 549 ? -11.109 -35.565 -27.476 1.00 82.62 549 ILE A N 1
ATOM 4310 C CA . ILE A 1 549 ? -11.585 -36.108 -28.755 1.00 82.62 549 ILE A CA 1
ATOM 4311 C C . ILE A 1 549 ? -12.456 -35.051 -29.463 1.00 82.62 549 ILE A C 1
ATOM 4313 O O . ILE A 1 549 ? -13.306 -34.442 -28.809 1.00 82.62 549 ILE A O 1
ATOM 4317 N N . PRO A 1 550 ? -12.281 -34.805 -30.779 1.00 81.12 550 PRO A N 1
ATOM 4318 C CA . PRO A 1 550 ? -13.220 -33.998 -31.557 1.00 81.12 550 PRO A CA 1
ATOM 4319 C C . PRO A 1 550 ? -14.609 -34.637 -31.583 1.00 81.12 550 PRO A C 1
ATOM 4321 O O . PRO A 1 550 ? -14.746 -35.816 -31.899 1.00 81.12 550 PRO A O 1
ATOM 4324 N N . GLN A 1 551 ? -15.636 -33.850 -31.285 1.00 82.12 551 GLN A N 1
ATOM 4325 C CA . GLN A 1 551 ? -17.025 -34.262 -31.451 1.00 82.12 551 GLN A CA 1
ATOM 4326 C C . GLN A 1 551 ? -17.383 -34.321 -32.939 1.00 82.12 551 GLN A C 1
ATOM 4328 O O . GLN A 1 551 ? -16.946 -33.472 -33.725 1.00 82.12 551 GLN A O 1
ATOM 4333 N N . ASP A 1 552 ? -18.218 -35.294 -33.306 1.00 81.38 552 ASP A N 1
ATOM 4334 C CA . ASP A 1 552 ? -18.764 -35.443 -34.657 1.00 81.38 552 ASP A CA 1
ATOM 4335 C C . ASP A 1 552 ? -19.890 -34.421 -34.890 1.00 81.38 552 ASP A C 1
ATOM 4337 O O . ASP A 1 552 ? -21.083 -34.710 -34.801 1.00 81.38 552 ASP A O 1
ATOM 4341 N N . LEU A 1 553 ? -19.483 -33.165 -35.082 1.00 80.94 553 LEU A N 1
ATOM 4342 C CA . LEU A 1 553 ? -20.363 -32.027 -35.319 1.00 80.94 553 LEU A CA 1
ATOM 4343 C C . LEU A 1 553 ? -20.235 -31.568 -36.767 1.00 80.94 553 LEU A C 1
ATOM 4345 O O . LEU A 1 553 ? -19.131 -31.317 -37.255 1.00 80.94 553 LEU A O 1
ATOM 4349 N N . GLN A 1 554 ? -21.373 -31.345 -37.425 1.00 79.19 554 GLN A N 1
ATOM 4350 C CA . GLN A 1 554 ? -21.406 -30.756 -38.760 1.00 79.19 554 GLN A CA 1
ATOM 4351 C C . GLN A 1 554 ? -20.670 -29.399 -38.764 1.00 79.19 554 GLN A C 1
ATOM 4353 O O . GLN A 1 554 ? -20.956 -28.512 -37.942 1.00 79.19 554 GLN A O 1
ATOM 4358 N N . ASP A 1 555 ? -19.701 -29.233 -39.676 1.00 80.62 555 ASP A N 1
ATOM 4359 C CA . ASP A 1 555 ? -19.050 -27.935 -39.866 1.00 80.62 555 ASP A CA 1
ATOM 4360 C C . ASP A 1 555 ? -20.039 -26.947 -40.484 1.00 80.62 555 ASP A C 1
ATOM 4362 O O . ASP A 1 555 ? -20.846 -27.280 -41.352 1.00 80.62 555 ASP A O 1
ATOM 4366 N N . ASN A 1 556 ? -19.960 -25.707 -40.022 1.00 85.94 556 ASN A N 1
ATOM 4367 C CA . ASN A 1 556 ? -20.796 -24.617 -40.485 1.00 85.94 556 ASN A CA 1
ATOM 4368 C C . ASN A 1 556 ? -19.946 -23.325 -40.569 1.00 85.94 556 ASN A C 1
ATOM 4370 O O . ASN A 1 556 ? -18.854 -23.256 -39.989 1.00 85.94 556 ASN A O 1
ATOM 4374 N N . PRO A 1 557 ? -20.403 -22.268 -41.265 1.00 85.25 557 PRO A N 1
ATOM 4375 C CA . PRO A 1 557 ? -19.628 -21.029 -41.394 1.00 85.25 557 PRO A CA 1
ATOM 4376 C C . PRO A 1 557 ? -19.371 -20.294 -40.065 1.00 85.25 557 PRO A C 1
ATOM 4378 O O . PRO A 1 557 ? -18.366 -19.593 -39.943 1.00 85.25 557 PRO A O 1
ATOM 4381 N N . LYS A 1 558 ? -20.250 -20.464 -39.066 1.00 88.31 558 LYS A N 1
ATOM 4382 C CA . LYS A 1 558 ? -20.138 -19.858 -37.731 1.00 88.31 558 LYS A CA 1
ATOM 4383 C C . LYS A 1 558 ? -19.107 -20.554 -36.833 1.00 88.31 558 LYS A C 1
ATOM 4385 O O . LYS A 1 558 ? -18.647 -19.907 -35.892 1.00 88.31 558 LYS A O 1
ATOM 4390 N N . ARG A 1 559 ? -18.747 -21.814 -37.109 1.00 92.06 559 ARG A N 1
ATOM 4391 C CA . ARG A 1 559 ? -17.881 -22.659 -36.273 1.00 92.06 559 ARG A CA 1
ATOM 4392 C C . ARG A 1 559 ? -16.398 -22.295 -36.384 1.00 92.06 559 ARG A C 1
ATOM 4394 O O . ARG A 1 559 ? -15.842 -22.269 -37.489 1.00 92.06 559 ARG A O 1
ATOM 4401 N N . PHE A 1 560 ? -15.730 -22.091 -35.247 1.00 90.75 560 PHE A N 1
ATOM 4402 C CA . PHE A 1 560 ? -14.273 -21.947 -35.185 1.00 90.75 560 PHE A CA 1
ATOM 4403 C C . PHE A 1 560 ? -13.569 -23.242 -35.614 1.00 90.75 560 PHE A C 1
ATOM 4405 O O . PHE A 1 560 ? -13.892 -24.317 -35.122 1.00 90.75 560 PHE A O 1
ATOM 4412 N N . SER A 1 561 ? -12.589 -23.161 -36.524 1.00 81.88 561 SER A N 1
ATOM 4413 C CA . SER A 1 561 ? -12.010 -24.367 -37.156 1.00 81.88 561 SER A CA 1
ATOM 4414 C C . SER A 1 561 ? -10.645 -24.826 -36.627 1.00 81.88 561 SER A C 1
ATOM 4416 O O . SER A 1 561 ? -10.125 -25.824 -37.121 1.00 81.88 561 SER A O 1
ATOM 4418 N N . ARG A 1 562 ? -9.985 -24.055 -35.751 1.00 73.38 562 ARG A N 1
ATOM 4419 C CA . ARG A 1 562 ? -8.567 -24.284 -35.380 1.00 73.38 562 ARG A CA 1
ATOM 4420 C C . ARG A 1 562 ? -8.138 -23.836 -33.985 1.00 73.38 562 ARG A C 1
ATOM 4422 O O . ARG A 1 562 ? -7.042 -24.195 -33.568 1.00 73.38 562 ARG A O 1
ATOM 4429 N N . ILE A 1 563 ? -8.923 -22.998 -33.317 1.00 79.12 563 ILE A N 1
ATOM 4430 C CA . ILE A 1 563 ? -8.601 -22.476 -31.987 1.00 79.12 563 ILE A CA 1
ATOM 4431 C C . ILE A 1 563 ? -9.805 -22.746 -31.104 1.00 79.12 563 ILE A C 1
ATOM 4433 O O . ILE A 1 563 ? -10.935 -22.574 -31.560 1.00 79.12 563 ILE A O 1
ATOM 4437 N N . SER A 1 564 ? -9.523 -23.159 -29.874 1.00 87.62 564 SER A N 1
ATOM 4438 C CA . SER A 1 564 ? -10.423 -23.575 -28.798 1.00 87.62 564 SER A CA 1
ATOM 4439 C C . SER A 1 564 ? -11.308 -22.435 -28.272 1.00 87.62 564 SER A C 1
ATOM 4441 O O . SER A 1 564 ? -11.343 -22.178 -27.075 1.00 87.62 564 SER A O 1
ATOM 4443 N N . ASN A 1 565 ? -12.020 -21.761 -29.176 1.00 93.56 565 ASN A N 1
ATOM 4444 C CA . ASN A 1 565 ? -12.866 -20.597 -28.936 1.00 93.56 565 ASN A CA 1
ATOM 4445 C C . ASN A 1 565 ? -14.356 -20.952 -29.063 1.00 93.56 565 ASN A C 1
ATOM 4447 O O . ASN A 1 565 ? -14.739 -21.843 -29.829 1.00 93.56 565 ASN A O 1
ATOM 4451 N N . VAL A 1 566 ? -15.195 -20.172 -28.386 1.00 95.88 566 VAL A N 1
ATOM 4452 C CA . VAL A 1 566 ? -16.658 -20.160 -28.497 1.00 95.88 566 VAL A CA 1
ATOM 4453 C C . VAL A 1 566 ? -17.169 -18.736 -28.226 1.00 95.88 566 VAL A C 1
ATOM 4455 O O . VAL A 1 566 ? -16.535 -17.972 -27.495 1.00 95.88 566 VAL A O 1
ATOM 4458 N N . LEU A 1 567 ? -18.284 -18.352 -28.850 1.00 97.12 567 LEU A N 1
ATOM 4459 C CA . LEU A 1 567 ? -18.973 -17.091 -28.567 1.00 97.12 567 LEU A CA 1
ATOM 4460 C C . LEU A 1 567 ? -20.157 -17.308 -27.619 1.00 97.12 567 LEU A C 1
ATOM 4462 O O . LEU A 1 567 ? -20.729 -18.398 -27.554 1.00 97.12 567 LEU A O 1
ATOM 4466 N N . GLY A 1 568 ? -20.558 -16.240 -26.934 1.00 95.75 568 GLY A N 1
ATOM 4467 C CA . GLY A 1 568 ? -21.906 -16.131 -26.393 1.00 95.75 568 GLY A CA 1
ATOM 4468 C C . GLY A 1 568 ? -22.948 -16.171 -27.516 1.00 95.75 568 GLY A C 1
ATOM 4469 O O . GLY A 1 568 ? -22.665 -15.794 -28.655 1.00 95.75 568 GLY A O 1
ATOM 4470 N N . LYS A 1 569 ? -24.147 -16.646 -27.196 1.00 92.56 569 LYS A N 1
ATOM 4471 C CA . LYS A 1 569 ? -25.303 -16.703 -28.096 1.00 92.56 569 LYS A CA 1
ATOM 4472 C C . LYS A 1 569 ? -25.993 -15.344 -28.199 1.00 92.56 569 LYS A C 1
ATOM 4474 O O . LYS A 1 569 ? -26.448 -14.948 -29.272 1.00 92.56 569 LYS A O 1
ATOM 4479 N N . GLU A 1 570 ? -26.041 -14.624 -27.088 1.00 89.50 570 GLU A N 1
ATOM 4480 C CA . GLU A 1 570 ? -26.531 -13.259 -26.983 1.00 89.50 570 GLU A CA 1
ATOM 4481 C C . GLU A 1 570 ? -25.432 -12.274 -27.419 1.00 89.50 570 GLU A C 1
ATOM 4483 O O . GLU A 1 570 ? -24.259 -12.438 -27.078 1.00 89.50 570 GLU A O 1
ATOM 4488 N N . GLY A 1 571 ? -25.804 -11.244 -28.184 1.00 89.88 571 GLY A N 1
ATOM 4489 C CA . GLY A 1 571 ? -24.867 -10.238 -28.686 1.00 89.88 571 GLY A CA 1
ATOM 4490 C C . GLY A 1 571 ? -25.465 -8.833 -28.704 1.00 89.88 571 GLY A C 1
ATOM 4491 O O . GLY A 1 571 ? -26.643 -8.642 -29.024 1.00 89.88 571 GLY A O 1
ATOM 4492 N N . PHE A 1 572 ? -24.614 -7.858 -28.403 1.00 91.69 572 PHE A N 1
ATOM 4493 C CA . PHE A 1 572 ? -24.940 -6.472 -28.084 1.00 91.69 572 PHE A CA 1
ATOM 4494 C C . PHE A 1 572 ? -24.520 -5.537 -29.223 1.00 91.69 572 PHE A C 1
ATOM 4496 O O . PHE A 1 572 ? -23.370 -5.536 -29.659 1.00 91.69 572 PHE A O 1
ATOM 4503 N N . ASP A 1 573 ? -25.465 -4.756 -29.727 1.00 89.44 573 ASP A N 1
ATOM 4504 C CA . ASP A 1 573 ? -25.295 -3.705 -30.742 1.00 89.44 573 ASP A CA 1
ATOM 4505 C C . ASP A 1 573 ? -25.559 -2.293 -30.180 1.00 89.44 573 ASP A C 1
ATOM 4507 O O . ASP A 1 573 ? -25.416 -1.306 -30.902 1.00 89.44 573 ASP A O 1
ATOM 4511 N N . SER A 1 574 ? -25.923 -2.212 -28.898 1.00 83.81 574 SER A N 1
ATOM 4512 C CA . SER A 1 574 ? -26.112 -1.002 -28.098 1.00 83.81 574 SER A CA 1
ATOM 4513 C C . SER A 1 574 ? -26.100 -1.358 -26.603 1.00 83.81 574 SER A C 1
ATOM 4515 O O . SER A 1 574 ? -26.179 -2.536 -26.236 1.00 83.81 574 SER A O 1
ATOM 4517 N N . GLY A 1 575 ? -26.035 -0.343 -25.748 1.00 82.88 575 GLY A N 1
ATOM 4518 C CA . GLY A 1 575 ? -26.238 -0.432 -24.311 1.00 82.88 575 GLY A CA 1
ATOM 4519 C C . GLY A 1 575 ? -25.042 -0.942 -23.508 1.00 82.88 575 GLY A C 1
ATOM 4520 O O . GLY A 1 575 ? -23.897 -1.030 -23.964 1.00 82.88 575 GLY A O 1
ATOM 4521 N N . ARG A 1 576 ? -25.341 -1.277 -22.250 1.00 86.00 576 ARG A N 1
ATOM 4522 C CA . ARG A 1 576 ? -24.381 -1.751 -21.250 1.00 86.00 576 ARG A CA 1
ATOM 4523 C C . ARG A 1 576 ? -24.679 -3.193 -20.869 1.00 86.00 576 ARG A C 1
ATOM 4525 O O . ARG A 1 576 ? -25.837 -3.540 -20.655 1.00 86.00 576 ARG A O 1
ATOM 4532 N N . ALA A 1 577 ? -23.638 -4.006 -20.748 1.00 87.38 577 ALA A N 1
ATOM 4533 C CA . ALA A 1 577 ? -23.748 -5.420 -20.407 1.00 87.38 577 ALA A CA 1
ATOM 4534 C C . ALA A 1 577 ? -22.621 -5.839 -19.460 1.00 87.38 577 ALA A C 1
ATOM 4536 O O . ALA A 1 577 ? -21.476 -5.420 -19.628 1.00 87.38 577 ALA A O 1
ATOM 4537 N N . TYR A 1 578 ? -22.941 -6.683 -18.482 1.00 91.00 578 TYR A N 1
ATOM 4538 C CA . TYR A 1 578 ? -21.991 -7.232 -17.519 1.00 91.00 578 TYR A CA 1
ATOM 4539 C C . TYR A 1 578 ? -22.204 -8.735 -17.318 1.00 91.00 578 TYR A C 1
ATOM 4541 O O . TYR A 1 578 ? -23.340 -9.185 -17.192 1.00 91.00 578 TYR A O 1
ATOM 4549 N N . TRP A 1 579 ? -21.128 -9.517 -17.261 1.00 93.62 579 TRP A N 1
ATOM 4550 C CA . TRP A 1 579 ? -21.181 -10.936 -16.896 1.00 93.62 579 TRP A CA 1
ATOM 4551 C C . TRP A 1 579 ? -19.893 -11.374 -16.199 1.00 93.62 579 TRP A C 1
ATOM 4553 O O . TRP A 1 579 ? -18.833 -10.769 -16.363 1.00 93.62 579 TRP A O 1
ATOM 4563 N N . GLU A 1 580 ? -19.977 -12.458 -15.434 1.00 94.62 580 GLU A N 1
ATOM 4564 C CA . GLU A 1 580 ? -18.865 -13.003 -14.656 1.00 94.62 580 GLU A CA 1
ATOM 4565 C C . GLU A 1 580 ? -18.527 -14.424 -15.100 1.00 94.62 580 GLU A C 1
ATOM 4567 O O . GLU A 1 580 ? -19.404 -15.202 -15.476 1.00 94.62 580 GLU A O 1
ATOM 4572 N N . VAL A 1 581 ? -17.243 -14.781 -15.043 1.00 95.31 581 VAL A N 1
ATOM 4573 C CA . VAL A 1 581 ? -16.749 -16.101 -15.448 1.00 95.31 581 VAL A CA 1
ATOM 4574 C C . VAL A 1 581 ? -15.771 -16.636 -14.413 1.00 95.31 581 VAL A C 1
ATOM 4576 O O . VAL A 1 581 ? -14.709 -16.052 -14.198 1.00 95.31 581 VAL A O 1
ATOM 4579 N N . TYR A 1 582 ? -16.086 -17.775 -13.803 1.00 93.88 582 TYR A N 1
ATOM 4580 C CA . TYR A 1 582 ? -15.137 -18.524 -12.989 1.00 93.88 582 TYR A CA 1
ATOM 4581 C C . TYR A 1 582 ? -14.027 -19.114 -13.866 1.00 93.88 582 TYR A C 1
ATOM 4583 O O . TYR A 1 582 ? -14.270 -19.795 -14.864 1.00 93.88 582 TYR A O 1
ATOM 4591 N N . VAL A 1 583 ? -12.791 -18.869 -13.438 1.00 93.56 583 VAL A N 1
ATOM 4592 C CA . VAL A 1 583 ? -11.531 -19.302 -14.060 1.00 93.56 583 VAL A CA 1
ATOM 4593 C C . VAL A 1 583 ? -10.656 -20.125 -13.098 1.00 93.56 583 VAL A C 1
ATOM 4595 O O . VAL A 1 583 ? -9.493 -20.423 -13.391 1.00 93.56 583 VAL A O 1
ATOM 4598 N N . ARG A 1 584 ? -11.191 -20.471 -11.917 1.00 85.88 584 ARG A N 1
ATOM 4599 C CA . ARG A 1 584 ? -10.489 -21.219 -10.863 1.00 85.88 584 ARG A CA 1
ATOM 4600 C C . ARG A 1 584 ? -9.910 -22.538 -11.391 1.00 85.88 584 ARG A C 1
ATOM 4602 O O . ARG A 1 584 ? -10.544 -23.252 -12.157 1.00 85.88 584 ARG A O 1
ATOM 4609 N N . GLY A 1 585 ? -8.686 -22.862 -10.976 1.00 80.88 585 GLY A N 1
ATOM 4610 C CA . GLY A 1 585 ? -7.987 -24.084 -11.398 1.00 80.88 585 GLY A CA 1
ATOM 4611 C C . GLY A 1 585 ? -7.394 -24.061 -12.814 1.00 80.88 585 GLY A C 1
ATOM 4612 O O . GLY A 1 585 ? -6.669 -24.987 -13.160 1.00 80.88 585 GLY A O 1
ATOM 4613 N N . LYS A 1 586 ? -7.627 -23.018 -13.624 1.00 90.88 586 LYS A N 1
ATOM 4614 C CA . LYS A 1 586 ? -7.040 -22.911 -14.969 1.00 90.88 586 LYS A CA 1
ATOM 4615 C C . LYS A 1 586 ? -5.631 -22.307 -14.971 1.00 90.88 586 LYS A C 1
ATOM 4617 O O . LYS A 1 586 ? -5.278 -21.451 -14.142 1.00 90.88 586 LYS A O 1
ATOM 4622 N N . THR A 1 587 ? -4.835 -22.730 -15.953 1.00 90.94 587 THR A N 1
ATOM 4623 C CA . THR A 1 587 ? -3.513 -22.163 -16.261 1.00 90.94 587 THR A CA 1
ATOM 4624 C C . THR A 1 587 ? -3.526 -21.270 -17.494 1.00 90.94 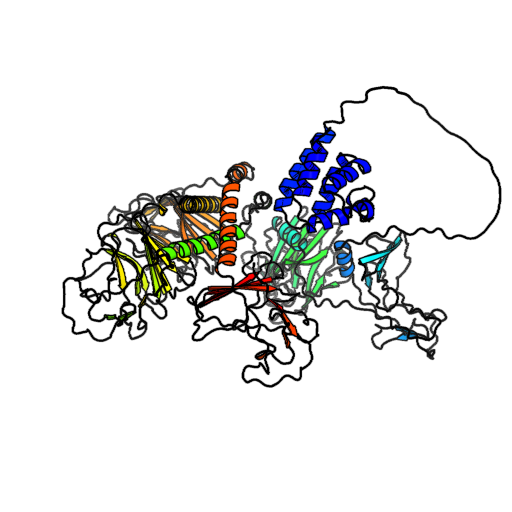587 THR A C 1
ATOM 4626 O O . THR A 1 587 ? -2.692 -20.371 -17.583 1.00 90.94 587 THR A O 1
ATOM 4629 N N . ASP A 1 588 ? -4.467 -21.480 -18.417 1.00 93.81 588 ASP A N 1
ATOM 4630 C CA . ASP A 1 588 ? -4.526 -20.776 -19.694 1.00 93.81 588 ASP A CA 1
ATOM 4631 C C . ASP A 1 588 ? -5.991 -20.554 -20.103 1.00 93.81 588 ASP A C 1
ATOM 4633 O O . ASP A 1 588 ? -6.795 -21.488 -20.077 1.00 93.81 588 ASP A O 1
ATOM 4637 N N . TRP A 1 589 ? -6.349 -19.321 -20.468 1.00 96.31 589 TRP A N 1
ATOM 4638 C CA . TRP A 1 589 ? -7.680 -18.948 -20.974 1.00 96.31 589 TRP A CA 1
ATOM 4639 C C . TRP A 1 589 ? -7.664 -17.572 -21.647 1.00 96.31 589 TRP A C 1
ATOM 4641 O O . TRP A 1 589 ? -6.757 -16.777 -21.398 1.00 96.31 589 TRP A O 1
ATOM 4651 N N . ASP A 1 590 ? -8.688 -17.284 -22.452 1.00 96.38 590 ASP A N 1
ATOM 4652 C CA . ASP A 1 590 ? -8.987 -15.955 -22.998 1.00 96.38 590 ASP A CA 1
ATOM 4653 C C . ASP A 1 590 ? -10.462 -15.592 -22.730 1.00 96.38 590 ASP A C 1
ATOM 4655 O O . ASP A 1 590 ? -11.345 -16.430 -22.923 1.00 96.38 590 ASP A O 1
ATOM 4659 N N . LEU A 1 591 ? -10.731 -14.355 -22.299 1.00 97.75 591 LEU A N 1
ATOM 4660 C CA . LEU A 1 591 ? -12.067 -13.821 -21.994 1.00 97.75 591 LEU A CA 1
ATOM 4661 C C . LEU A 1 591 ? -12.229 -12.400 -22.543 1.00 97.75 591 LEU A C 1
ATOM 4663 O O . LEU A 1 591 ? -11.287 -11.613 -22.489 1.00 97.75 591 LEU A O 1
ATOM 4667 N N . GLY A 1 592 ? -13.418 -12.030 -23.019 1.00 97.00 592 GLY A N 1
ATOM 4668 C CA . GLY A 1 592 ? -13.710 -10.650 -23.421 1.00 97.00 592 GLY A CA 1
ATOM 4669 C C . GLY A 1 592 ? -14.894 -10.531 -24.370 1.00 97.00 592 GLY A C 1
ATOM 4670 O O . GLY A 1 592 ? -15.887 -11.232 -24.199 1.00 97.00 592 GLY A O 1
ATOM 4671 N N . VAL A 1 593 ? -14.779 -9.670 -25.385 1.00 97.12 593 VAL A N 1
ATOM 4672 C CA . VAL A 1 593 ? -15.770 -9.530 -26.468 1.00 97.12 593 VAL A CA 1
ATOM 4673 C C . VAL A 1 593 ? -15.133 -9.600 -27.851 1.00 97.12 593 VAL A C 1
ATOM 4675 O O . VAL A 1 593 ? -13.971 -9.229 -28.045 1.00 97.12 593 VAL A O 1
ATOM 4678 N N . ALA A 1 594 ? -15.918 -10.045 -28.830 1.00 96.00 594 ALA A N 1
ATOM 4679 C CA . ALA A 1 594 ? -15.525 -10.100 -30.229 1.00 96.00 594 ALA A CA 1
ATOM 4680 C C . ALA A 1 594 ? -16.653 -9.632 -31.166 1.00 96.00 594 ALA A C 1
ATOM 4682 O O . ALA A 1 594 ? -17.831 -9.832 -30.876 1.00 96.00 594 ALA A O 1
ATOM 4683 N N . LYS A 1 595 ? -16.310 -9.025 -32.308 1.00 94.75 595 LYS A N 1
ATOM 4684 C CA . LYS A 1 595 ? -17.295 -8.650 -33.340 1.00 94.75 595 LYS A CA 1
ATOM 4685 C C . LYS A 1 595 ? -17.958 -9.877 -33.964 1.00 94.75 595 LYS A C 1
ATOM 4687 O O . LYS A 1 595 ? -17.324 -10.907 -34.158 1.00 94.75 595 LYS A O 1
ATOM 4692 N N . GLU A 1 596 ? -19.197 -9.728 -34.418 1.00 92.19 596 GLU A N 1
ATOM 4693 C CA . GLU A 1 596 ? -19.888 -10.744 -35.223 1.00 92.19 596 GLU A CA 1
ATOM 4694 C C . GLU A 1 596 ? -19.086 -11.161 -36.470 1.00 92.19 596 GLU A C 1
ATOM 4696 O O . GLU A 1 596 ? -18.995 -12.346 -36.809 1.00 92.19 596 GLU A O 1
ATOM 4701 N N . SER A 1 597 ? -18.471 -10.165 -37.118 1.00 90.31 597 SER A N 1
ATOM 4702 C CA . SER A 1 597 ? -17.771 -10.253 -38.402 1.00 90.31 597 SER A CA 1
ATOM 4703 C C . SER A 1 597 ? -16.334 -10.787 -38.321 1.00 90.31 597 SER A C 1
ATOM 4705 O O . SER A 1 597 ? -15.587 -10.663 -39.293 1.00 90.31 597 SER A O 1
ATOM 4707 N N . ILE A 1 598 ? -15.898 -11.318 -37.174 1.00 91.88 598 ILE A N 1
ATOM 4708 C CA . ILE A 1 598 ? -14.564 -11.922 -37.035 1.00 91.88 598 ILE A CA 1
ATOM 4709 C C . ILE A 1 598 ? -14.376 -13.103 -37.994 1.00 91.88 598 ILE A C 1
ATOM 4711 O O . ILE A 1 598 ? -15.299 -13.885 -38.240 1.00 91.88 598 ILE A O 1
ATOM 4715 N N . SER A 1 599 ? -13.147 -13.299 -38.478 1.00 87.50 599 SER A N 1
ATOM 4716 C CA . SER A 1 599 ? -12.801 -14.553 -39.153 1.00 87.50 599 SER A CA 1
ATOM 4717 C C . SER A 1 599 ? -12.779 -15.703 -38.148 1.00 87.50 599 SER A C 1
ATOM 4719 O O . SER A 1 599 ? -12.138 -15.616 -37.100 1.00 87.50 599 SER A O 1
ATOM 4721 N N . ARG A 1 600 ? -13.454 -16.802 -38.496 1.00 89.56 600 ARG A N 1
ATOM 4722 C CA . ARG A 1 600 ? -13.583 -18.010 -37.659 1.00 89.56 600 ARG A CA 1
ATOM 4723 C C . ARG A 1 600 ? -12.789 -19.200 -38.212 1.00 89.56 600 ARG A C 1
ATOM 4725 O O . ARG A 1 600 ? -12.670 -20.238 -37.564 1.00 89.56 600 ARG A O 1
ATOM 4732 N N . LYS A 1 601 ? -12.213 -19.046 -39.408 1.00 85.56 601 LYS A N 1
ATOM 4733 C CA . LYS A 1 601 ? -11.455 -20.080 -40.122 1.00 85.56 601 LYS A CA 1
ATOM 4734 C C . LYS A 1 601 ? -9.984 -19.658 -40.265 1.00 85.56 601 LYS A C 1
ATOM 4736 O O . LYS A 1 601 ? -9.669 -18.476 -40.402 1.00 85.56 601 LYS A O 1
ATOM 4741 N N . GLY A 1 602 ? -9.070 -20.628 -40.263 1.00 79.62 602 GLY A N 1
ATOM 4742 C CA . GLY A 1 602 ? -7.631 -20.379 -40.436 1.00 79.62 602 GLY A CA 1
ATOM 4743 C C . GLY A 1 602 ? -6.903 -19.966 -39.148 1.00 79.62 602 GLY A C 1
ATOM 4744 O O . GLY A 1 602 ? -7.192 -20.491 -38.075 1.00 79.62 602 GLY A O 1
ATOM 4745 N N . ARG A 1 603 ? -5.889 -19.095 -39.257 1.00 74.81 603 ARG A N 1
ATOM 4746 C CA . ARG A 1 603 ? -5.119 -18.579 -38.108 1.00 74.81 603 ARG A CA 1
ATOM 4747 C C . ARG A 1 603 ? -5.715 -17.243 -37.669 1.00 74.81 603 ARG A C 1
ATOM 4749 O O . ARG A 1 603 ? -5.644 -16.276 -38.419 1.00 74.81 603 ARG A O 1
ATOM 4756 N N . ILE A 1 604 ? -6.266 -17.200 -36.461 1.00 83.50 604 ILE A N 1
ATOM 4757 C CA . ILE A 1 604 ? -6.858 -15.993 -35.875 1.00 83.50 604 ILE A CA 1
ATOM 4758 C C . ILE A 1 604 ? -5.798 -15.305 -35.011 1.00 83.50 604 ILE A C 1
ATOM 4760 O O . ILE A 1 604 ? -5.122 -15.958 -34.215 1.00 83.50 604 ILE A O 1
ATOM 4764 N N . THR A 1 605 ? -5.659 -13.991 -35.170 1.00 82.88 605 THR A N 1
ATOM 4765 C CA . THR A 1 605 ? -4.844 -13.138 -34.298 1.00 82.88 605 THR A CA 1
ATOM 4766 C C . THR A 1 605 ? -5.794 -12.278 -33.479 1.00 82.88 605 THR A C 1
ATOM 4768 O O . THR A 1 605 ? -6.512 -11.455 -34.045 1.00 82.88 605 THR A O 1
ATOM 4771 N N . LEU A 1 606 ? -5.807 -12.473 -32.163 1.00 84.75 606 LEU A N 1
ATOM 4772 C CA . LEU A 1 606 ? -6.582 -11.644 -31.243 1.00 84.75 606 LEU A CA 1
ATOM 4773 C C . LEU A 1 606 ? -5.945 -10.244 -31.181 1.00 84.75 606 LEU A C 1
ATOM 4775 O O . LEU A 1 606 ? -4.762 -10.139 -30.860 1.00 84.75 606 LEU A O 1
ATOM 4779 N N . CYS A 1 607 ? -6.706 -9.205 -31.533 1.00 83.12 607 CYS A N 1
ATOM 4780 C CA . CYS A 1 607 ? -6.422 -7.785 -31.278 1.00 83.12 607 CYS A CA 1
ATOM 4781 C C . CYS A 1 607 ? -7.644 -6.911 -31.656 1.00 83.12 607 CYS A C 1
ATOM 4783 O O . CYS A 1 607 ? -8.513 -7.382 -32.407 1.00 83.12 607 CYS A O 1
ATOM 4785 N N . PRO A 1 608 ? -7.707 -5.632 -31.229 1.00 85.38 608 PRO A N 1
ATOM 4786 C CA . PRO A 1 608 ? -8.848 -4.756 -31.506 1.00 85.38 608 PRO A CA 1
ATOM 4787 C C . PRO A 1 608 ? -9.038 -4.454 -32.997 1.00 85.38 608 PRO A C 1
ATOM 4789 O O . PRO A 1 608 ? -10.167 -4.291 -33.454 1.00 85.38 608 PRO A O 1
ATOM 4792 N N . GLU A 1 609 ? -7.960 -4.421 -33.789 1.00 83.88 609 GLU A N 1
ATOM 4793 C CA . GLU A 1 609 ? -8.021 -4.236 -35.250 1.00 83.88 609 GLU A CA 1
ATOM 4794 C C . GLU A 1 609 ? -8.746 -5.390 -35.950 1.00 83.88 609 GLU A C 1
ATOM 4796 O O . GLU A 1 609 ? -9.431 -5.167 -36.945 1.00 83.88 609 GLU A O 1
ATOM 4801 N N . ASN A 1 610 ? -8.635 -6.604 -35.404 1.00 87.25 610 ASN A N 1
ATOM 4802 C CA . ASN A 1 610 ? -9.341 -7.787 -35.889 1.00 87.25 610 ASN A CA 1
ATOM 4803 C C . ASN A 1 610 ? -10.710 -7.973 -35.211 1.00 87.25 610 ASN A C 1
ATOM 4805 O O . ASN A 1 610 ? -11.369 -8.979 -35.454 1.00 87.25 610 ASN A O 1
ATOM 4809 N N . GLY A 1 611 ? -11.140 -7.019 -34.376 1.00 90.62 611 GLY A N 1
ATOM 4810 C CA . GLY A 1 611 ? -12.431 -7.038 -33.693 1.00 90.62 611 GLY A CA 1
ATOM 4811 C C . GLY A 1 611 ? -12.474 -7.866 -32.409 1.00 90.62 611 GLY A C 1
ATOM 4812 O O . GLY A 1 611 ? -13.539 -8.393 -32.107 1.00 90.62 611 GLY A O 1
ATOM 4813 N N . PHE A 1 612 ? -11.363 -7.994 -31.674 1.00 92.94 612 PHE A N 1
ATOM 4814 C CA . PHE A 1 612 ? -11.294 -8.681 -30.375 1.00 92.94 612 PHE A CA 1
ATOM 4815 C C . PHE A 1 612 ? -10.788 -7.742 -29.269 1.00 92.94 612 PHE A C 1
ATOM 4817 O O . PHE A 1 612 ? -9.724 -7.144 -29.412 1.00 92.94 612 PHE A O 1
ATOM 4824 N N . TRP A 1 613 ? -11.493 -7.687 -28.139 1.00 95.19 613 TRP A N 1
ATOM 4825 C CA . TRP A 1 613 ? -11.076 -6.978 -26.922 1.00 95.19 613 TRP A CA 1
ATOM 4826 C C . TRP A 1 613 ? -11.064 -7.978 -25.776 1.00 95.19 613 TRP A C 1
ATOM 4828 O O . TRP A 1 613 ? -12.114 -8.370 -25.268 1.00 95.19 613 TRP A O 1
ATOM 4838 N N . VAL A 1 614 ? -9.872 -8.480 -25.460 1.00 95.06 614 VAL A N 1
ATOM 4839 C CA . VAL A 1 614 ? -9.698 -9.738 -24.728 1.00 95.06 614 VAL A CA 1
ATOM 4840 C C . VAL A 1 614 ? -8.618 -9.602 -23.660 1.00 95.06 614 VAL A C 1
ATOM 4842 O O . VAL A 1 614 ? -7.544 -9.058 -23.910 1.00 95.06 614 VAL A O 1
ATOM 4845 N N . LEU A 1 615 ? -8.896 -10.147 -22.482 1.00 95.50 615 LEU A N 1
ATOM 4846 C CA . LEU A 1 615 ? -7.950 -10.438 -21.414 1.00 95.50 615 LEU A CA 1
ATOM 4847 C C . LEU A 1 615 ? -7.556 -11.917 -21.510 1.00 95.50 615 LEU A C 1
ATOM 4849 O O . LEU A 1 615 ? -8.429 -12.778 -21.619 1.00 95.50 615 LEU A O 1
ATOM 4853 N N . TRP A 1 616 ? -6.262 -12.231 -21.435 1.00 90.69 616 TRP A N 1
ATOM 4854 C CA . TRP A 1 616 ? -5.797 -13.622 -21.387 1.00 90.69 616 TRP A CA 1
ATOM 4855 C C . TRP A 1 616 ? -4.958 -13.940 -20.144 1.00 90.69 616 TRP A C 1
ATOM 4857 O O . TRP A 1 616 ? -4.321 -13.058 -19.559 1.00 90.69 616 TRP A O 1
ATOM 4867 N N . LEU A 1 617 ? -4.920 -15.222 -19.785 1.00 93.44 617 LEU A N 1
ATOM 4868 C CA . LEU A 1 617 ? -3.944 -15.825 -18.880 1.00 93.44 617 LEU A CA 1
ATOM 4869 C C . LEU A 1 617 ? -3.128 -16.863 -19.653 1.00 93.44 617 LEU A C 1
ATOM 4871 O O . LEU A 1 617 ? -3.697 -17.643 -20.418 1.00 93.44 617 LEU A O 1
ATOM 4875 N N . ARG A 1 618 ? -1.813 -16.915 -19.425 1.00 90.69 618 ARG A N 1
ATOM 4876 C CA . ARG A 1 618 ? -0.937 -18.010 -19.863 1.00 90.69 618 ARG A CA 1
ATOM 4877 C C . ARG A 1 618 ? -0.014 -18.505 -18.751 1.00 90.69 618 ARG A C 1
ATOM 4879 O O . ARG A 1 618 ? 0.361 -17.743 -17.854 1.00 90.69 618 ARG A O 1
ATOM 4886 N N . ASN A 1 619 ? 0.390 -19.775 -18.821 1.00 82.44 619 ASN A N 1
ATOM 4887 C CA . ASN A 1 619 ? 1.345 -20.403 -17.892 1.00 82.44 619 ASN A CA 1
ATOM 4888 C C . ASN A 1 619 ? 0.963 -20.256 -16.398 1.00 82.44 619 ASN A C 1
ATOM 4890 O O . ASN A 1 619 ? 1.828 -20.168 -15.527 1.00 82.44 619 ASN A O 1
ATOM 4894 N N . GLY A 1 620 ? -0.328 -20.130 -16.085 1.00 80.69 620 GLY A N 1
ATOM 4895 C CA . GLY A 1 620 ? -0.872 -19.994 -14.730 1.00 80.69 620 GLY A CA 1
ATOM 4896 C C . GLY A 1 620 ? -0.622 -18.670 -14.002 1.00 80.69 620 GLY A C 1
ATOM 4897 O O . GLY A 1 620 ? -1.322 -18.432 -13.010 1.00 80.69 620 GLY A O 1
ATOM 4898 N N . LYS A 1 621 ? 0.307 -17.824 -14.484 1.00 79.31 621 LYS A N 1
ATOM 4899 C CA . LYS A 1 621 ? 0.714 -16.554 -13.846 1.00 79.31 621 LYS A CA 1
ATOM 4900 C C . LYS A 1 621 ? 0.839 -15.327 -14.767 1.00 79.31 621 LYS A C 1
ATOM 4902 O O . LYS A 1 621 ? 0.992 -14.224 -14.258 1.00 79.31 621 LYS A O 1
ATOM 4907 N N . GLN A 1 622 ? 0.816 -15.477 -16.094 1.00 80.94 622 GLN A N 1
ATOM 4908 C CA . GLN A 1 622 ? 1.052 -14.366 -17.029 1.00 80.94 622 GLN A CA 1
ATOM 4909 C C . GLN A 1 622 ? -0.265 -13.810 -17.577 1.00 80.94 622 GLN A C 1
ATOM 4911 O O . GLN A 1 622 ? -0.843 -14.399 -18.489 1.00 80.94 622 GLN A O 1
ATOM 4916 N N . TYR A 1 623 ? -0.711 -12.662 -17.066 1.00 83.25 623 TYR A N 1
ATOM 4917 C CA . TYR A 1 623 ? -1.883 -11.954 -17.587 1.00 83.25 623 TYR A CA 1
ATOM 4918 C C . TYR A 1 623 ? -1.473 -10.906 -18.625 1.00 83.25 623 TYR A C 1
ATOM 4920 O O . TYR A 1 623 ? -0.418 -10.279 -18.505 1.00 83.25 623 TYR A O 1
ATOM 4928 N N . LYS A 1 624 ? -2.309 -10.694 -19.645 1.00 79.88 624 LYS A N 1
ATOM 4929 C CA . LYS A 1 624 ? -2.204 -9.532 -20.545 1.00 79.88 624 LYS A CA 1
ATOM 4930 C C . LYS A 1 624 ? -3.571 -9.095 -21.057 1.00 79.88 624 LYS A C 1
ATOM 4932 O O . LYS A 1 624 ? -4.394 -9.950 -21.383 1.00 79.88 624 LYS A O 1
ATOM 4937 N N . ALA A 1 625 ? -3.750 -7.793 -21.241 1.00 82.25 625 ALA A N 1
ATOM 4938 C CA . ALA A 1 625 ? -4.764 -7.269 -22.145 1.00 82.25 625 ALA A CA 1
ATOM 4939 C C . ALA A 1 625 ? -4.246 -7.347 -23.588 1.00 82.25 625 ALA A C 1
ATOM 4941 O O . ALA A 1 625 ? -3.109 -6.969 -23.886 1.00 82.25 625 ALA A O 1
ATOM 4942 N N . ILE A 1 626 ? -5.065 -7.867 -24.495 1.00 82.44 626 ILE A N 1
ATOM 4943 C CA . ILE A 1 626 ? -4.709 -8.073 -25.899 1.00 82.44 626 ILE A CA 1
ATOM 4944 C C . ILE A 1 626 ? -5.002 -6.808 -26.709 1.00 82.44 626 ILE A C 1
ATOM 4946 O O . ILE A 1 626 ? -5.901 -6.762 -27.543 1.00 82.44 626 ILE A O 1
ATOM 4950 N N . GLU A 1 627 ? -4.224 -5.764 -26.440 1.00 74.38 627 GLU A N 1
ATOM 4951 C CA . GLU A 1 627 ? -4.077 -4.608 -27.325 1.00 74.38 627 GLU A CA 1
ATOM 4952 C C . GLU A 1 627 ? -3.063 -4.873 -28.456 1.00 74.38 627 GLU A C 1
ATOM 4954 O O . GLU A 1 627 ? -2.393 -5.910 -28.510 1.00 74.38 627 GLU A O 1
ATOM 4959 N N . SER A 1 628 ? -2.933 -3.901 -29.362 1.00 64.69 628 SER A N 1
ATOM 4960 C CA . SER A 1 628 ? -1.854 -3.805 -30.350 1.00 64.69 628 SER A CA 1
ATOM 4961 C C . SER A 1 628 ? -0.875 -2.698 -29.918 1.00 64.69 628 SER A C 1
ATOM 4963 O O . SER A 1 628 ? -1.001 -1.564 -30.393 1.00 64.69 628 SER A O 1
ATOM 4965 N N . PRO A 1 629 ? 0.087 -2.984 -29.016 1.00 52.38 629 PRO A N 1
ATOM 4966 C CA . PRO A 1 629 ? 0.594 -4.302 -28.614 1.00 52.38 629 PRO A CA 1
ATOM 4967 C C . PRO A 1 629 ? 0.027 -4.807 -27.274 1.00 52.38 629 PRO A C 1
ATOM 4969 O O . PRO A 1 629 ? -0.479 -4.031 -26.475 1.00 52.38 629 PRO A O 1
ATOM 4972 N N . SER A 1 630 ? 0.165 -6.108 -26.987 1.00 58.31 630 SER A N 1
ATOM 4973 C CA . SER A 1 630 ? -0.419 -6.710 -25.778 1.00 58.31 630 SER A CA 1
ATOM 4974 C C . SER A 1 630 ? 0.199 -6.149 -24.487 1.00 58.31 630 SER A C 1
ATOM 4976 O O . SER A 1 630 ? 1.393 -6.368 -24.253 1.00 58.31 630 SER A O 1
ATOM 4978 N N . VAL A 1 631 ? -0.606 -5.528 -23.626 1.00 62.88 631 VAL A N 1
ATOM 4979 C CA . VAL A 1 631 ? -0.176 -4.929 -22.352 1.00 62.88 631 VAL A CA 1
ATOM 4980 C C . VAL A 1 631 ? -0.086 -6.012 -21.269 1.00 62.88 631 VAL A C 1
ATOM 4982 O O . VAL A 1 631 ? -1.107 -6.627 -20.958 1.00 62.88 631 VAL A O 1
ATOM 4985 N N . PRO A 1 632 ? 1.096 -6.298 -20.688 1.00 58.38 632 PRO A N 1
ATOM 4986 C CA . PRO A 1 632 ? 1.217 -7.247 -19.586 1.00 58.38 632 PRO A CA 1
ATOM 4987 C C . PRO A 1 632 ? 0.643 -6.686 -18.286 1.00 58.38 632 PRO A C 1
ATOM 4989 O O . PRO A 1 632 ? 0.835 -5.516 -17.974 1.00 58.38 632 PRO A O 1
ATOM 4992 N N . LEU A 1 633 ? -0.028 -7.544 -17.519 1.00 56.78 633 LEU A N 1
ATOM 4993 C CA . LEU A 1 633 ? -0.693 -7.190 -16.267 1.00 56.78 633 LEU A CA 1
ATOM 4994 C C . LEU A 1 633 ? -0.118 -8.052 -15.136 1.00 56.78 633 LEU A C 1
ATOM 4996 O O . LEU A 1 633 ? -0.064 -9.278 -15.260 1.00 56.78 633 LEU A O 1
ATOM 5000 N N . ASN A 1 634 ? 0.308 -7.430 -14.035 1.00 49.28 634 ASN A N 1
ATOM 5001 C CA . ASN A 1 634 ? 0.765 -8.132 -12.836 1.00 49.28 634 ASN A CA 1
ATOM 5002 C C . ASN A 1 634 ? -0.291 -7.994 -11.732 1.00 49.28 634 ASN A C 1
ATOM 5004 O O . ASN A 1 634 ? -0.380 -6.964 -11.067 1.00 49.28 634 ASN A O 1
ATOM 5008 N N . LEU A 1 635 ? -1.127 -9.019 -11.572 1.00 57.00 635 LEU A N 1
ATOM 5009 C CA . LEU A 1 635 ? -2.235 -9.005 -10.617 1.00 57.00 635 LEU A CA 1
ATOM 5010 C C . LEU A 1 635 ? -1.741 -9.476 -9.243 1.00 57.00 635 LEU A C 1
ATOM 5012 O O . LEU A 1 635 ? -1.297 -10.617 -9.123 1.00 57.00 635 LEU A O 1
ATOM 5016 N N . ARG A 1 636 ? -1.857 -8.626 -8.207 1.00 46.56 636 ARG A N 1
ATOM 5017 C CA . ARG A 1 636 ? -1.501 -8.984 -6.813 1.00 46.56 636 ARG A CA 1
ATOM 5018 C C . ARG A 1 636 ? -2.225 -10.248 -6.340 1.00 46.56 636 ARG A C 1
ATOM 5020 O O . ARG A 1 636 ? -1.637 -11.097 -5.681 1.00 46.56 636 ARG A O 1
ATOM 5027 N N . VAL A 1 637 ? -3.508 -10.358 -6.686 1.00 59.50 637 VAL A N 1
ATOM 5028 C CA . VAL A 1 637 ? -4.371 -11.500 -6.373 1.00 59.50 637 VAL A CA 1
ATOM 5029 C C . VAL A 1 637 ? -4.712 -12.207 -7.679 1.00 59.50 637 VAL A C 1
ATOM 5031 O O . VAL A 1 637 ? -5.200 -11.575 -8.617 1.00 59.50 637 VAL A O 1
ATOM 5034 N N . LYS A 1 638 ? -4.481 -13.523 -7.744 1.00 78.44 638 LYS A N 1
ATOM 5035 C CA . LYS A 1 638 ? -4.913 -14.349 -8.878 1.00 78.44 638 LYS A CA 1
ATOM 5036 C C . LYS A 1 638 ? -6.453 -14.387 -8.913 1.00 78.44 638 LYS A C 1
ATOM 5038 O O . LYS A 1 638 ? -7.024 -14.931 -7.968 1.00 78.44 638 LYS A O 1
ATOM 5043 N N . PRO A 1 639 ? -7.124 -13.863 -9.960 1.00 81.06 639 PRO A N 1
ATOM 5044 C CA . PRO A 1 639 ? -8.578 -13.946 -10.067 1.00 81.06 639 PRO A CA 1
ATOM 5045 C C . PRO A 1 639 ? -9.019 -15.412 -10.123 1.00 81.06 639 PRO A C 1
ATOM 5047 O O . PRO A 1 639 ? -8.420 -16.222 -10.841 1.00 81.06 639 PRO A O 1
ATOM 5050 N N . LYS A 1 640 ? -10.066 -15.751 -9.368 1.00 86.81 640 LYS A N 1
ATOM 5051 C CA . LYS A 1 640 ? -10.777 -17.034 -9.473 1.00 86.81 640 LYS A CA 1
ATOM 5052 C C . LYS A 1 640 ? -12.083 -16.859 -10.272 1.00 86.81 640 LYS A C 1
ATOM 5054 O O . LYS A 1 640 ? -12.532 -17.841 -10.866 1.00 86.81 640 LYS A O 1
ATOM 5059 N N . LYS A 1 641 ? -12.592 -15.627 -10.383 1.00 91.12 641 LYS A N 1
ATOM 5060 C CA . LYS A 1 641 ? -13.743 -15.159 -11.165 1.00 91.12 641 LYS A CA 1
ATOM 5061 C C . LYS A 1 641 ? -13.400 -13.797 -11.792 1.00 91.12 641 LYS A C 1
ATOM 5063 O O . LYS A 1 641 ? -12.865 -12.901 -11.136 1.00 91.12 641 LYS A O 1
ATOM 5068 N N . VAL A 1 642 ? -13.673 -13.648 -13.085 1.00 94.38 642 VAL A N 1
ATOM 5069 C CA . VAL A 1 642 ? -13.409 -12.425 -13.859 1.00 94.38 642 VAL A CA 1
ATOM 5070 C C . VAL A 1 642 ? -14.731 -11.827 -14.315 1.00 94.38 642 VAL A C 1
ATOM 5072 O O . VAL A 1 642 ? -15.500 -12.493 -15.004 1.00 94.38 642 VAL A O 1
ATOM 5075 N N . GLY A 1 643 ? -14.972 -10.571 -13.950 1.00 93.25 643 GLY A N 1
ATOM 5076 C CA . GLY A 1 643 ? -16.089 -9.773 -14.443 1.00 93.25 643 GLY A CA 1
ATOM 5077 C C . GLY A 1 643 ? -15.704 -9.066 -15.737 1.00 93.25 643 GLY A C 1
ATOM 5078 O O . GLY A 1 643 ? -14.618 -8.489 -15.820 1.00 93.25 643 GLY A O 1
ATOM 5079 N N . VAL A 1 644 ? -16.581 -9.100 -16.735 1.00 95.06 644 VAL A N 1
ATOM 5080 C CA . VAL A 1 644 ? -16.424 -8.408 -18.018 1.00 95.06 644 VAL A CA 1
ATOM 5081 C C . VAL A 1 644 ? -17.580 -7.430 -18.180 1.00 95.06 644 VAL A C 1
ATOM 5083 O O . VAL A 1 644 ? -18.740 -7.806 -18.043 1.00 95.06 644 VAL A O 1
ATOM 5086 N N . TYR A 1 645 ? -17.252 -6.174 -18.466 1.00 91.81 645 TYR A N 1
ATOM 5087 C CA . TYR A 1 645 ? -18.197 -5.085 -18.676 1.00 91.81 645 TYR A CA 1
ATOM 5088 C C . TYR A 1 645 ? -18.035 -4.500 -20.078 1.00 91.81 645 TYR A C 1
ATOM 5090 O O . TYR A 1 645 ? -16.915 -4.225 -20.510 1.00 91.81 645 TYR A O 1
ATOM 5098 N N . LEU A 1 646 ? -19.151 -4.249 -20.751 1.00 90.06 646 LEU A N 1
ATOM 5099 C CA . LEU A 1 646 ? -19.249 -3.549 -22.026 1.00 90.06 646 LEU A CA 1
ATOM 5100 C C . LEU A 1 646 ? -20.110 -2.292 -21.836 1.00 90.06 646 LEU A C 1
ATOM 5102 O O . LEU A 1 646 ? -21.210 -2.382 -21.299 1.00 90.06 646 LEU A O 1
ATOM 5106 N N . ASP A 1 647 ? -19.634 -1.145 -22.318 1.00 84.81 647 ASP A N 1
ATOM 5107 C CA . ASP A 1 647 ? -20.449 0.051 -22.580 1.00 84.81 647 ASP A CA 1
ATOM 5108 C C . ASP A 1 647 ? -20.273 0.384 -24.062 1.00 84.81 647 ASP A C 1
ATOM 5110 O O . ASP A 1 647 ? -19.188 0.796 -24.494 1.00 84.81 647 ASP A O 1
ATOM 5114 N N . TYR A 1 648 ? -21.305 0.087 -24.854 1.00 81.75 648 TYR A N 1
ATOM 5115 C CA . TYR A 1 648 ? -21.218 0.148 -26.307 1.00 81.75 648 TYR A CA 1
ATOM 5116 C C . TYR A 1 648 ? -21.111 1.604 -26.787 1.00 81.75 648 TYR A C 1
ATOM 5118 O O . TYR A 1 648 ? -20.267 1.925 -27.625 1.00 81.75 648 TYR A O 1
ATOM 5126 N N . GLU A 1 649 ? -21.911 2.503 -26.213 1.00 81.62 649 GLU A N 1
ATOM 5127 C CA . GLU A 1 649 ? -21.966 3.925 -26.564 1.00 81.62 649 GLU A CA 1
ATOM 5128 C C . GLU A 1 649 ? -20.655 4.660 -26.253 1.00 81.62 649 GLU A C 1
ATOM 5130 O O . GLU A 1 649 ? -20.213 5.496 -27.042 1.00 81.62 649 GLU A O 1
ATOM 5135 N N . GLN A 1 650 ? -20.003 4.345 -25.128 1.00 72.31 650 GLN A N 1
ATOM 5136 C CA . GLN A 1 650 ? -18.719 4.950 -24.753 1.00 72.31 650 GLN A CA 1
ATOM 5137 C C . GLN A 1 650 ? -17.498 4.266 -25.380 1.00 72.31 650 GLN A C 1
ATOM 5139 O O . GLN A 1 650 ? -16.371 4.740 -25.198 1.00 72.31 650 GLN A O 1
ATOM 5144 N N . GLY A 1 651 ? -17.683 3.165 -26.112 1.00 78.75 651 GLY A N 1
ATOM 5145 C CA . GLY A 1 651 ? -16.570 2.452 -26.728 1.00 78.75 651 GLY A CA 1
ATOM 5146 C C . GLY A 1 651 ? -15.639 1.812 -25.698 1.00 78.75 651 GLY A C 1
ATOM 5147 O O . GLY A 1 651 ? -14.415 1.955 -25.805 1.00 78.75 651 GLY A O 1
ATOM 5148 N N . GLN A 1 652 ? -16.206 1.179 -24.667 1.00 83.81 652 GLN A N 1
ATOM 5149 C CA . GLN A 1 652 ? -15.475 0.694 -23.496 1.00 83.81 652 GLN A CA 1
ATOM 5150 C C . GLN A 1 652 ? -15.657 -0.814 -23.276 1.00 83.81 652 GLN A C 1
ATOM 5152 O O . GLN A 1 652 ? -16.779 -1.317 -23.297 1.00 83.81 652 GLN A O 1
ATOM 5157 N N . VAL A 1 653 ? -14.559 -1.518 -22.975 1.00 86.25 653 VAL A N 1
ATOM 5158 C CA . VAL A 1 653 ? -14.588 -2.883 -22.416 1.00 86.25 653 VAL A CA 1
ATOM 5159 C C . VAL A 1 653 ? -13.719 -2.924 -21.162 1.00 86.25 653 VAL A C 1
ATOM 5161 O O . VAL A 1 653 ? -12.506 -2.738 -21.266 1.00 86.25 653 VAL A O 1
ATOM 5164 N N . SER A 1 654 ? -14.309 -3.171 -19.993 1.00 83.62 654 SER A N 1
ATOM 5165 C CA . SER A 1 654 ? -13.590 -3.262 -18.712 1.00 83.62 654 SER A CA 1
ATOM 5166 C C . SER A 1 654 ? -13.567 -4.688 -18.166 1.00 83.62 654 SER A C 1
ATOM 5168 O O . SER A 1 654 ? -14.496 -5.466 -18.371 1.00 83.62 654 SER A O 1
ATOM 5170 N N . PHE A 1 655 ? -12.514 -5.005 -17.420 1.00 87.75 655 PHE A N 1
ATOM 5171 C CA . PHE A 1 655 ? -12.286 -6.289 -16.768 1.00 87.75 655 PHE A CA 1
ATOM 5172 C C . PHE A 1 655 ? -12.052 -6.075 -15.275 1.00 87.75 655 PHE A C 1
ATOM 5174 O O . PHE A 1 655 ? -11.357 -5.133 -14.890 1.00 87.75 655 PHE A O 1
ATOM 5181 N N . TYR A 1 656 ? -12.580 -6.974 -14.447 1.00 80.56 656 TYR A N 1
ATOM 5182 C CA . TYR A 1 656 ? -12.524 -6.889 -12.987 1.00 80.56 656 TYR A CA 1
ATOM 5183 C C . TYR A 1 656 ? -12.173 -8.244 -12.366 1.00 80.56 656 TYR A C 1
ATOM 5185 O O . TYR A 1 656 ? -12.621 -9.291 -12.836 1.00 80.56 656 TYR A O 1
ATOM 5193 N N . ASN A 1 657 ? -11.384 -8.224 -11.296 1.00 81.19 657 ASN A N 1
ATOM 5194 C CA . ASN A 1 657 ? -11.177 -9.348 -10.396 1.00 81.19 657 ASN A CA 1
ATOM 5195 C C . ASN A 1 657 ? -12.299 -9.280 -9.362 1.00 81.19 657 ASN A C 1
ATOM 5197 O O . ASN A 1 657 ? -12.308 -8.369 -8.533 1.00 81.19 657 ASN A O 1
ATOM 5201 N N . VAL A 1 658 ? -13.265 -10.195 -9.455 1.00 77.38 658 VAL A N 1
ATOM 5202 C CA . VAL A 1 658 ? -14.499 -10.102 -8.663 1.00 77.38 658 VAL A CA 1
ATOM 5203 C C . VAL A 1 658 ? -14.218 -10.399 -7.194 1.00 77.38 658 VAL A C 1
ATOM 5205 O O . VAL A 1 658 ? -14.662 -9.645 -6.332 1.00 77.38 658 VAL A O 1
ATOM 5208 N N . GLU A 1 659 ? -13.405 -11.421 -6.893 1.00 71.88 659 GLU A N 1
ATOM 5209 C CA . GLU A 1 659 ? -13.063 -11.749 -5.502 1.00 71.88 659 GLU A CA 1
ATOM 5210 C C . GLU A 1 659 ? -12.262 -10.642 -4.818 1.00 71.88 659 GLU A C 1
ATOM 5212 O O . GLU A 1 659 ? -12.495 -10.339 -3.652 1.00 71.88 659 GLU A O 1
ATOM 5217 N N . ALA A 1 660 ? -11.318 -10.031 -5.537 1.00 57.94 660 ALA A N 1
ATOM 5218 C CA . ALA A 1 660 ? -10.500 -8.941 -5.011 1.00 57.94 660 ALA A CA 1
ATOM 5219 C C . ALA A 1 660 ? -11.122 -7.550 -5.241 1.00 57.94 660 ALA A C 1
ATOM 5221 O O . ALA A 1 660 ? -10.398 -6.560 -5.129 1.00 57.94 660 ALA A O 1
ATOM 5222 N N . ARG A 1 661 ? -12.401 -7.486 -5.651 1.00 61.94 661 ARG A N 1
ATOM 5223 C CA . ARG A 1 661 ? -13.201 -6.278 -5.948 1.00 61.94 661 ARG A CA 1
ATOM 5224 C C . ARG A 1 661 ? -12.462 -5.160 -6.682 1.00 61.94 661 ARG A C 1
ATOM 5226 O O . ARG A 1 661 ? -12.681 -3.975 -6.448 1.00 61.94 661 ARG A O 1
ATOM 5233 N N . SER A 1 662 ? -11.557 -5.539 -7.574 1.00 58.56 662 SER A N 1
ATOM 5234 C CA . SER A 1 662 ? -10.585 -4.622 -8.160 1.00 58.56 662 SER A CA 1
ATOM 5235 C C . SER A 1 662 ? -10.664 -4.631 -9.671 1.00 58.56 662 SER A C 1
ATOM 5237 O O . SER A 1 662 ? -10.834 -5.661 -10.325 1.00 58.56 662 SER A O 1
ATOM 5239 N N . HIS A 1 663 ? -10.505 -3.445 -10.237 1.00 75.06 663 HIS A N 1
ATOM 5240 C CA . HIS A 1 663 ? -10.305 -3.265 -11.661 1.00 75.06 663 HIS A CA 1
ATOM 5241 C C . HIS A 1 663 ? -9.027 -3.985 -12.133 1.00 75.06 663 HIS A C 1
ATOM 5243 O O . HIS A 1 663 ? -7.989 -3.919 -11.475 1.00 75.06 663 HIS A O 1
ATOM 5249 N N . ILE A 1 664 ? -9.114 -4.694 -13.263 1.00 73.06 664 ILE A N 1
ATOM 5250 C CA . ILE A 1 664 ? -7.980 -5.358 -13.928 1.00 73.06 664 ILE A CA 1
ATOM 5251 C C . ILE A 1 664 ? -7.461 -4.497 -15.082 1.00 73.06 664 ILE A C 1
ATOM 5253 O O . ILE A 1 664 ? -6.255 -4.281 -15.195 1.00 73.06 664 ILE A O 1
ATOM 5257 N N . TYR A 1 665 ? -8.352 -4.096 -15.995 1.00 78.50 665 TYR A N 1
ATOM 5258 C CA . TYR A 1 665 ? -7.988 -3.384 -17.222 1.00 78.50 665 TYR A CA 1
ATOM 5259 C C . TYR A 1 665 ? -9.213 -2.785 -17.928 1.00 78.50 665 TYR A C 1
ATOM 5261 O O . TYR A 1 665 ? -10.304 -3.342 -17.829 1.00 78.50 665 TYR A O 1
ATOM 5269 N N . THR A 1 666 ? -9.039 -1.696 -18.685 1.00 79.31 666 THR A N 1
ATOM 5270 C CA . THR A 1 666 ? -10.084 -1.135 -19.561 1.00 79.31 666 THR A CA 1
ATOM 5271 C C . THR A 1 666 ? -9.530 -0.805 -20.942 1.00 79.31 666 THR A C 1
ATOM 5273 O O . THR A 1 666 ? -8.622 0.010 -21.068 1.00 79.31 666 THR A O 1
ATOM 5276 N N . PHE A 1 667 ? -10.161 -1.342 -21.984 1.00 72.88 667 PHE A N 1
ATOM 5277 C CA . PHE A 1 667 ? -10.059 -0.812 -23.341 1.00 72.88 667 PHE A CA 1
ATOM 5278 C C . PHE A 1 667 ? -10.985 0.407 -23.458 1.00 72.88 667 PHE A C 1
ATOM 5280 O O . PHE A 1 667 ? -12.184 0.285 -23.206 1.00 72.88 667 PHE A O 1
ATOM 5287 N N . THR A 1 668 ? -10.454 1.574 -23.830 1.00 75.88 668 THR A N 1
ATOM 5288 C CA . THR A 1 668 ? -11.221 2.828 -23.999 1.00 75.88 668 THR A CA 1
ATOM 5289 C C . THR A 1 668 ? -11.115 3.367 -25.427 1.00 75.88 668 THR A C 1
ATOM 5291 O O . THR A 1 668 ? -10.261 2.936 -26.203 1.00 75.88 668 THR A O 1
ATOM 5294 N N . GLY A 1 669 ? -11.993 4.305 -25.804 1.00 66.06 669 GLY A N 1
ATOM 5295 C CA . GLY A 1 669 ? -11.928 4.982 -27.107 1.00 66.06 669 GLY A CA 1
ATOM 5296 C C . GLY A 1 669 ? -12.165 4.053 -28.305 1.00 66.06 669 GLY A C 1
ATOM 5297 O O . GLY A 1 669 ? -11.681 4.317 -29.408 1.00 66.06 669 GLY A O 1
ATOM 5298 N N . CYS A 1 670 ? -12.870 2.939 -28.103 1.00 75.12 670 CYS A N 1
ATOM 5299 C CA . CYS A 1 670 ? -13.103 1.944 -29.139 1.00 75.12 670 CYS A CA 1
ATOM 5300 C C . CYS A 1 670 ? -14.333 2.303 -29.977 1.00 75.12 670 CYS A C 1
ATOM 5302 O O . CYS A 1 670 ? -15.459 2.238 -29.504 1.00 75.12 670 CYS A O 1
ATOM 5304 N N . SER A 1 671 ? -14.148 2.616 -31.259 1.00 76.75 671 SER A N 1
ATOM 5305 C CA . SER A 1 671 ? -15.277 2.774 -32.184 1.00 76.75 671 SER A CA 1
ATOM 5306 C C . SER A 1 671 ? -15.871 1.405 -32.538 1.00 76.75 671 SER A C 1
ATOM 5308 O O . SER A 1 671 ? -15.401 0.724 -33.458 1.00 76.75 671 SER A O 1
ATOM 5310 N N . PHE A 1 672 ? -16.884 0.970 -31.789 1.00 85.19 672 PHE A N 1
ATOM 5311 C CA . PHE A 1 672 ? -17.627 -0.245 -32.107 1.00 85.19 672 PHE A CA 1
ATOM 5312 C C . PHE A 1 672 ? -18.512 -0.035 -33.339 1.00 85.19 672 PHE A C 1
ATOM 5314 O O . PHE A 1 672 ? -19.067 1.036 -33.568 1.00 85.19 672 PHE A O 1
ATOM 5321 N N . THR A 1 673 ? -18.600 -1.073 -34.168 1.00 83.25 673 THR A N 1
ATOM 5322 C CA . THR A 1 673 ? -19.472 -1.114 -35.347 1.00 83.25 673 THR A CA 1
ATOM 5323 C C . THR A 1 673 ? -19.900 -2.557 -35.562 1.00 83.25 673 THR A C 1
ATOM 5325 O O . THR A 1 673 ? -19.035 -3.443 -35.605 1.00 83.25 673 THR A O 1
ATOM 5328 N N . GLY A 1 674 ? -21.210 -2.774 -35.701 1.00 87.62 674 GLY A N 1
ATOM 5329 C CA . GLY A 1 674 ? -21.821 -4.103 -35.710 1.00 87.62 674 GLY A CA 1
ATOM 5330 C C . GLY A 1 674 ? -21.881 -4.750 -34.321 1.00 87.62 674 GLY A C 1
ATOM 5331 O O . GLY A 1 674 ? -21.299 -4.256 -33.358 1.00 87.62 674 GLY A O 1
ATOM 5332 N N . LYS A 1 675 ? -22.583 -5.881 -34.235 1.00 94.12 675 LYS A N 1
ATOM 5333 C CA . LYS A 1 675 ? -22.834 -6.595 -32.981 1.00 94.12 675 LYS A CA 1
ATOM 5334 C C . LYS A 1 675 ? -21.551 -7.160 -32.358 1.00 94.12 675 LYS A C 1
ATOM 5336 O O . LYS A 1 675 ? -20.693 -7.706 -33.059 1.00 94.12 675 LYS A O 1
ATOM 5341 N N . LEU A 1 676 ? -21.440 -7.045 -31.038 1.00 96.75 676 LEU A N 1
ATOM 5342 C CA . LEU A 1 676 ? -20.402 -7.641 -30.200 1.00 96.75 676 LEU A CA 1
ATOM 5343 C C . LEU A 1 676 ? -20.969 -8.833 -29.431 1.00 96.75 676 LEU A C 1
ATOM 5345 O O . LEU A 1 676 ? -22.028 -8.737 -28.823 1.00 96.75 676 LEU A O 1
ATOM 5349 N N . PHE A 1 677 ? -20.239 -9.939 -29.410 1.00 97.31 677 PHE A N 1
ATOM 5350 C CA . PHE A 1 677 ? -20.584 -11.139 -28.657 1.00 97.31 677 PHE A CA 1
ATOM 5351 C C . PHE A 1 677 ? -19.557 -11.367 -27.540 1.00 97.31 677 PHE A C 1
ATOM 5353 O O . PHE A 1 677 ? -18.363 -11.137 -27.771 1.00 97.31 677 PHE A O 1
ATOM 5360 N N . PRO A 1 678 ? -19.972 -11.853 -26.356 1.00 97.69 678 PRO A N 1
ATOM 5361 C CA . PRO A 1 678 ? -19.058 -12.400 -25.360 1.00 97.69 678 PRO A CA 1
ATOM 5362 C C . PRO A 1 678 ? -18.143 -13.456 -25.989 1.00 97.69 678 PRO A C 1
ATOM 5364 O O . PRO A 1 678 ? -18.574 -14.257 -26.819 1.00 97.69 678 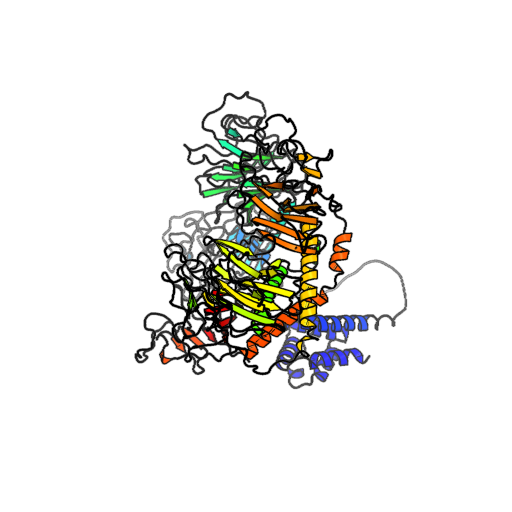PRO A O 1
ATOM 5367 N N . PHE A 1 679 ? -16.867 -13.442 -25.624 1.00 97.56 679 PHE A N 1
ATOM 5368 C CA . PHE A 1 679 ? -15.830 -14.291 -26.200 1.00 97.56 679 PHE A CA 1
ATOM 5369 C C . PHE A 1 679 ? -15.160 -15.117 -25.106 1.00 97.56 679 PHE A C 1
ATOM 5371 O O . PHE A 1 679 ? -14.679 -14.561 -24.114 1.00 97.56 679 PHE A O 1
ATOM 5378 N N . PHE A 1 680 ? -15.091 -16.433 -25.316 1.00 97.50 680 PHE A N 1
ATOM 5379 C CA . PHE A 1 680 ? -14.519 -17.381 -24.366 1.00 97.50 680 PHE A CA 1
ATOM 5380 C C . PHE A 1 680 ? -13.570 -18.354 -25.072 1.00 97.50 680 PHE A C 1
ATOM 5382 O O . PHE A 1 680 ? -13.866 -18.885 -26.144 1.00 97.50 680 PHE A O 1
ATOM 5389 N N . SER A 1 681 ? -12.441 -18.635 -24.431 1.00 95.94 681 SER A N 1
ATOM 5390 C CA . SER A 1 681 ? -11.480 -19.658 -24.840 1.00 95.94 681 SER A CA 1
ATOM 5391 C C . SER A 1 681 ? -10.952 -20.353 -23.587 1.00 95.94 681 SER A C 1
ATOM 5393 O O . SER A 1 681 ? -10.165 -19.755 -22.847 1.00 95.94 681 SER A O 1
ATOM 5395 N N . PRO A 1 682 ? -11.347 -21.607 -23.293 1.00 93.81 682 PRO A N 1
ATOM 5396 C CA . PRO A 1 682 ? -10.744 -22.370 -22.201 1.00 93.81 682 PRO A CA 1
ATOM 5397 C C . PRO A 1 682 ? -9.304 -22.819 -22.499 1.00 93.81 682 PRO A C 1
ATOM 5399 O O . PRO A 1 682 ? -8.709 -23.473 -21.640 1.00 93.81 682 PRO A O 1
ATOM 5402 N N . CYS A 1 683 ? -8.754 -22.486 -23.678 1.00 92.56 683 CYS A N 1
ATOM 5403 C CA . CYS A 1 683 ? -7.479 -22.978 -24.203 1.00 92.56 683 CYS A CA 1
ATOM 5404 C C . CYS A 1 683 ? -7.399 -24.519 -24.239 1.00 92.56 683 CYS A C 1
ATOM 5406 O O . CYS A 1 683 ? -8.400 -25.219 -24.108 1.00 92.56 683 CYS A O 1
ATOM 5408 N N . ASN A 1 684 ? -6.209 -25.062 -24.499 1.00 86.94 684 ASN A N 1
ATOM 5409 C CA . ASN A 1 684 ? -5.986 -26.508 -24.570 1.00 86.94 684 ASN A CA 1
ATOM 5410 C C . ASN A 1 684 ? -5.808 -27.098 -23.161 1.00 86.94 684 ASN A C 1
ATOM 5412 O O . ASN A 1 684 ? -5.477 -26.371 -22.227 1.00 86.94 684 ASN A O 1
ATOM 5416 N N . ASN A 1 685 ? -5.965 -28.418 -23.012 1.00 82.75 685 ASN A N 1
ATOM 5417 C CA . ASN A 1 685 ? -5.904 -29.116 -21.717 1.00 82.75 685 ASN A CA 1
ATOM 5418 C C . ASN A 1 685 ? -4.521 -29.100 -21.005 1.00 82.75 685 ASN A C 1
ATOM 5420 O O . ASN A 1 685 ? -4.449 -29.502 -19.845 1.00 82.75 685 ASN A O 1
ATOM 5424 N N . ASP A 1 686 ? -3.441 -28.692 -21.691 1.00 82.44 686 ASP A N 1
ATOM 5425 C CA . ASP A 1 686 ? -2.015 -28.854 -21.323 1.00 82.44 686 ASP A CA 1
ATOM 5426 C C . ASP A 1 686 ? -1.708 -30.139 -20.527 1.00 82.44 686 ASP A C 1
ATOM 5428 O O . ASP A 1 686 ? -1.288 -30.103 -19.368 1.00 82.44 686 ASP A O 1
ATOM 5432 N N . LYS A 1 687 ? -1.965 -31.303 -21.143 1.00 80.44 687 LYS A N 1
ATOM 5433 C CA . LYS A 1 687 ? -1.728 -32.630 -20.534 1.00 80.44 687 LYS A CA 1
ATOM 5434 C C . LYS A 1 687 ? -2.433 -32.804 -19.175 1.00 80.44 687 LYS A C 1
ATOM 5436 O O . LYS A 1 687 ? -1.899 -33.443 -18.272 1.00 80.44 687 LYS A O 1
ATOM 5441 N N . GLY A 1 688 ? -3.613 -32.201 -19.028 1.00 80.00 688 GLY A N 1
ATOM 5442 C CA . GLY A 1 688 ? -4.441 -32.232 -17.821 1.00 80.00 688 GLY A CA 1
ATOM 5443 C C . GLY A 1 688 ? -4.257 -31.039 -16.876 1.00 80.00 688 GLY A C 1
ATOM 5444 O O . GLY A 1 688 ? -5.099 -30.834 -16.007 1.00 80.00 688 GLY A O 1
ATOM 5445 N N . LYS A 1 689 ? -3.225 -30.199 -17.044 1.00 84.12 689 LYS A N 1
ATOM 5446 C CA . LYS A 1 689 ? -2.980 -29.045 -16.152 1.00 84.12 689 LYS A CA 1
ATOM 5447 C C . LYS A 1 689 ? -4.021 -27.932 -16.265 1.00 84.12 689 LYS A C 1
ATOM 5449 O O . LYS A 1 689 ? -4.187 -27.166 -15.323 1.00 84.12 689 LYS A O 1
ATOM 5454 N N . ASN A 1 690 ? -4.706 -27.835 -17.403 1.00 90.62 690 ASN A N 1
ATOM 5455 C CA . ASN A 1 690 ? -5.687 -26.788 -17.688 1.00 90.62 690 ASN A CA 1
ATOM 5456 C C . ASN A 1 690 ? -7.113 -27.345 -17.873 1.00 90.62 690 ASN A C 1
ATOM 5458 O O . ASN A 1 690 ? -7.948 -26.716 -18.525 1.00 90.62 690 ASN A O 1
ATOM 5462 N N . ILE A 1 691 ? -7.382 -28.539 -17.331 1.00 87.56 691 ILE A N 1
ATOM 5463 C CA . ILE A 1 691 ? -8.624 -29.299 -17.550 1.00 87.56 691 ILE A CA 1
ATOM 5464 C C . ILE A 1 691 ? -9.891 -28.605 -17.022 1.00 87.56 691 ILE A C 1
ATOM 5466 O O . ILE A 1 691 ? -10.979 -28.857 -17.532 1.00 87.56 691 ILE A O 1
ATOM 5470 N N . ALA A 1 692 ? -9.763 -27.716 -16.031 1.00 89.31 692 ALA A N 1
ATOM 5471 C CA . ALA A 1 692 ? -10.905 -27.035 -15.426 1.00 89.31 692 ALA A CA 1
ATOM 5472 C C . ALA A 1 692 ? -11.709 -26.203 -16.458 1.00 89.31 692 ALA A C 1
ATOM 5474 O O . ALA A 1 692 ? -11.105 -25.541 -17.319 1.00 89.31 692 ALA A O 1
ATOM 5475 N N . PRO A 1 693 ? -13.055 -26.212 -16.383 1.00 92.56 693 PRO A N 1
ATOM 5476 C CA . PRO A 1 693 ? -13.909 -25.436 -17.275 1.00 92.56 693 PRO A CA 1
ATOM 5477 C C . PRO A 1 693 ? -13.817 -23.932 -17.004 1.00 92.56 693 PRO A C 1
ATOM 5479 O O . PRO A 1 693 ? -13.488 -23.494 -15.902 1.00 92.56 693 PRO A O 1
ATOM 5482 N N . LEU A 1 694 ? -14.156 -23.140 -18.019 1.00 96.50 694 LEU A N 1
ATOM 5483 C CA . LEU A 1 694 ? -14.709 -21.805 -17.804 1.00 96.50 694 LEU A CA 1
ATOM 5484 C C . LEU A 1 694 ? -16.187 -21.973 -17.450 1.00 96.50 694 LEU A C 1
ATOM 5486 O O . LEU A 1 694 ? -16.885 -22.697 -18.158 1.00 96.50 694 LEU A O 1
ATOM 5490 N N . VAL A 1 695 ? -16.656 -21.320 -16.386 1.00 94.50 695 VAL A N 1
ATOM 5491 C CA . VAL A 1 695 ? -18.062 -21.377 -15.949 1.00 94.50 695 VAL A CA 1
ATOM 5492 C C . VAL A 1 695 ? -18.613 -19.962 -15.849 1.00 94.50 695 VAL A C 1
ATOM 5494 O O . VAL A 1 695 ? -18.133 -19.172 -15.041 1.00 94.50 695 VAL A O 1
ATOM 5497 N N . ILE A 1 696 ? -19.604 -19.633 -16.672 1.00 92.12 696 ILE A N 1
ATOM 5498 C CA . ILE A 1 696 ? -20.347 -18.373 -16.607 1.00 92.12 696 ILE A CA 1
ATOM 5499 C C . ILE A 1 696 ? -21.169 -18.376 -15.314 1.00 92.12 696 ILE A C 1
ATOM 5501 O O . ILE A 1 696 ? -21.933 -19.308 -15.061 1.00 92.12 696 ILE A O 1
ATOM 5505 N N . SER A 1 697 ? -20.994 -17.345 -14.489 1.00 87.19 697 SER A N 1
ATOM 5506 C CA . SER A 1 697 ? -21.751 -17.176 -13.250 1.00 87.19 697 SER A CA 1
ATOM 5507 C C . SER A 1 697 ? -23.197 -16.801 -13.567 1.00 87.19 697 SER A C 1
ATOM 5509 O O . SER A 1 697 ? -23.441 -15.915 -14.388 1.00 87.19 697 SER A O 1
ATOM 5511 N N . SER A 1 698 ? -24.153 -17.439 -12.893 1.00 71.69 698 SER A N 1
ATOM 5512 C CA . SER A 1 698 ? -25.561 -17.033 -12.950 1.00 71.69 698 SER A CA 1
ATOM 5513 C C . SER A 1 698 ? -25.782 -15.913 -11.937 1.00 71.69 698 SER A C 1
ATOM 5515 O O . SER A 1 698 ? -26.138 -16.172 -10.792 1.00 71.69 698 SER A O 1
ATOM 5517 N N . ILE A 1 699 ? -25.515 -14.671 -12.343 1.00 60.22 699 ILE A N 1
ATOM 5518 C CA . ILE A 1 699 ? -25.805 -13.495 -11.514 1.00 60.22 699 ILE A CA 1
ATOM 5519 C C . ILE A 1 699 ? -27.332 -13.333 -11.478 1.00 60.22 699 ILE A C 1
ATOM 5521 O O . ILE A 1 699 ? -27.927 -13.195 -12.551 1.00 60.22 699 ILE A O 1
ATOM 5525 N N . PRO A 1 700 ? -27.989 -13.328 -10.301 1.00 44.75 700 PRO A N 1
ATOM 5526 C CA . PRO A 1 700 ? -29.413 -13.030 -10.225 1.00 44.75 700 PRO A CA 1
ATOM 5527 C C . PRO A 1 700 ? -29.662 -11.645 -10.837 1.00 44.75 700 PRO A C 1
ATOM 5529 O O . PRO A 1 700 ? -29.041 -10.674 -10.387 1.00 44.75 700 PRO A O 1
ATOM 5532 N N . PRO A 1 701 ? -30.544 -11.505 -11.845 1.00 38.66 701 PRO A N 1
ATOM 5533 C CA . PRO A 1 701 ? -30.915 -10.188 -12.331 1.00 38.66 701 PRO A CA 1
ATOM 5534 C C . PRO A 1 701 ? -31.441 -9.362 -11.151 1.00 38.66 701 PRO A C 1
ATOM 5536 O O . PRO A 1 701 ? -32.215 -9.898 -10.347 1.00 38.66 701 PRO A O 1
ATOM 5539 N N . PRO A 1 702 ? -31.078 -8.073 -11.016 1.00 36.75 702 PRO A N 1
ATOM 5540 C CA . PRO A 1 702 ? -31.771 -7.217 -10.062 1.00 36.75 702 PRO A CA 1
ATOM 5541 C C . PRO A 1 702 ? -33.280 -7.309 -10.337 1.00 36.75 702 PRO A C 1
ATOM 5543 O O . PRO A 1 702 ? -33.687 -7.329 -11.499 1.00 36.75 702 PRO A O 1
ATOM 5546 N N . LEU A 1 703 ? -34.103 -7.382 -9.280 1.00 31.11 703 LEU A N 1
ATOM 5547 C CA . LEU A 1 703 ? -35.564 -7.607 -9.326 1.00 31.11 703 LEU A CA 1
ATOM 5548 C C . LEU A 1 703 ? -36.363 -6.410 -9.895 1.00 31.11 703 LEU A C 1
ATOM 5550 O O . LEU A 1 703 ? -37.395 -6.005 -9.369 1.00 31.11 703 LEU A O 1
ATOM 5554 N N . LEU A 1 704 ? -35.869 -5.832 -10.985 1.00 30.75 704 LEU A N 1
ATOM 5555 C CA . LEU A 1 704 ? -36.480 -4.798 -11.801 1.00 30.75 704 LEU A CA 1
ATOM 5556 C C . LEU A 1 704 ? -36.506 -5.292 -13.250 1.00 30.75 704 LEU A C 1
ATOM 5558 O O . LEU A 1 704 ? -35.793 -4.797 -14.122 1.00 30.75 704 LEU A O 1
ATOM 5562 N N . THR A 1 705 ? -37.371 -6.274 -13.511 1.00 28.62 705 THR A N 1
ATOM 5563 C CA . THR A 1 705 ? -37.814 -6.645 -14.862 1.00 28.62 705 THR A CA 1
ATOM 5564 C C . THR A 1 705 ? -38.696 -5.537 -15.443 1.00 28.62 705 THR A C 1
ATOM 5566 O O . THR A 1 705 ? -39.904 -5.664 -15.610 1.00 28.62 705 THR A O 1
ATOM 5569 N N . ALA A 1 706 ? -38.056 -4.424 -15.781 1.00 26.19 706 ALA A N 1
ATOM 5570 C CA . ALA A 1 706 ? -38.565 -3.422 -16.695 1.00 26.19 706 ALA A CA 1
ATOM 5571 C C . ALA A 1 706 ? -37.377 -2.933 -17.521 1.00 26.19 706 ALA A C 1
ATOM 5573 O O . ALA A 1 706 ? -36.360 -2.520 -16.966 1.00 26.19 706 ALA A O 1
ATOM 5574 N N . CYS A 1 707 ? -37.493 -2.984 -18.849 1.00 34.00 707 CYS A N 1
ATOM 5575 C CA . CYS A 1 707 ? -36.505 -2.383 -19.735 1.00 34.00 707 CYS A CA 1
ATOM 5576 C C . CYS A 1 707 ? -36.409 -0.887 -19.407 1.00 34.00 707 CYS A C 1
ATOM 5578 O O . CYS A 1 707 ? -37.297 -0.124 -19.786 1.00 34.00 707 CYS A O 1
ATOM 5580 N N . MET A 1 708 ? -35.357 -0.467 -18.699 1.00 28.34 708 MET A N 1
ATOM 5581 C CA . MET A 1 708 ? -35.098 0.951 -18.473 1.00 28.34 708 MET A CA 1
ATOM 5582 C C . MET A 1 708 ? -34.677 1.570 -19.801 1.00 28.34 708 MET A C 1
ATOM 5584 O O . MET A 1 708 ? -33.527 1.479 -20.224 1.00 28.34 708 MET A O 1
ATOM 5588 N N . THR A 1 709 ? -35.663 2.144 -20.487 1.00 29.72 709 THR A N 1
ATOM 5589 C CA . THR A 1 709 ? -35.480 2.877 -21.734 1.00 29.72 709 THR A CA 1
ATOM 5590 C C . THR A 1 709 ? -34.507 4.035 -21.543 1.00 29.72 709 THR A C 1
ATOM 5592 O O . THR A 1 709 ? -34.406 4.607 -20.458 1.00 29.72 709 THR A O 1
ATOM 5595 N N . ASP A 1 710 ? -33.826 4.376 -22.637 1.00 34.12 710 ASP A N 1
ATOM 5596 C CA . ASP A 1 710 ? -32.666 5.264 -22.801 1.00 34.12 710 ASP A CA 1
ATOM 5597 C C . ASP A 1 710 ? -32.901 6.762 -22.442 1.00 34.12 710 ASP A C 1
ATOM 5599 O O . ASP A 1 710 ? -32.558 7.684 -23.188 1.00 34.12 710 ASP A O 1
ATOM 5603 N N . SER A 1 711 ? -33.518 7.028 -21.289 1.00 30.53 711 SER A N 1
ATOM 5604 C CA . SER A 1 711 ? -33.834 8.363 -20.768 1.00 30.53 711 SER A CA 1
ATOM 5605 C C . SER A 1 711 ? -33.557 8.539 -19.270 1.00 30.53 711 SER A C 1
ATOM 5607 O O . SER A 1 711 ? -33.247 9.654 -18.872 1.00 30.53 711 SER A O 1
ATOM 5609 N N . SER A 1 712 ? -33.594 7.491 -18.432 1.00 34.03 712 SER A N 1
ATOM 5610 C CA . SER A 1 712 ? -33.350 7.634 -16.977 1.00 34.03 712 SER A CA 1
ATOM 5611 C C . SER A 1 712 ? -31.872 7.658 -16.565 1.00 34.03 712 SER A C 1
ATOM 5613 O O . SER A 1 712 ? -31.567 7.982 -15.424 1.00 34.03 712 SER A O 1
ATOM 5615 N N . ILE A 1 713 ? -30.950 7.330 -17.477 1.00 39.94 713 ILE A N 1
ATOM 5616 C CA . ILE A 1 713 ? -29.497 7.261 -17.211 1.00 39.94 713 ILE A CA 1
ATOM 5617 C C . ILE A 1 713 ? -28.744 8.462 -17.829 1.00 39.94 713 ILE A C 1
ATOM 5619 O O . ILE A 1 713 ? -27.550 8.648 -17.596 1.00 39.94 713 ILE A O 1
ATOM 5623 N N . LYS A 1 714 ? -29.427 9.318 -18.605 1.00 32.50 714 LYS A N 1
ATOM 5624 C CA . LYS A 1 714 ? -28.806 10.487 -19.260 1.00 32.50 714 LYS A CA 1
ATOM 5625 C C . LYS A 1 714 ? -28.576 11.677 -18.326 1.00 32.50 714 LYS A C 1
ATOM 5627 O O . LYS A 1 714 ? -27.642 12.432 -18.572 1.00 32.50 714 LYS A O 1
ATOM 5632 N N . ASP A 1 715 ? -29.336 11.768 -17.235 1.00 36.12 715 ASP A N 1
ATOM 5633 C CA . ASP A 1 715 ? -29.191 12.804 -16.201 1.00 36.12 715 ASP A CA 1
ATOM 5634 C C . ASP A 1 715 ? -28.565 12.271 -14.903 1.00 36.12 715 ASP A C 1
ATOM 5636 O O . ASP A 1 715 ? -28.763 12.836 -13.826 1.00 36.12 715 ASP A O 1
ATOM 5640 N N . ASP A 1 716 ? -27.763 11.202 -14.983 1.00 38.53 716 ASP A N 1
ATOM 5641 C CA . ASP A 1 716 ? -27.010 10.720 -13.826 1.00 38.53 716 ASP A CA 1
ATOM 5642 C C . ASP A 1 716 ? -25.772 11.604 -13.570 1.00 38.53 716 ASP A C 1
ATOM 5644 O O . ASP A 1 716 ? -24.612 11.251 -13.823 1.00 38.53 716 ASP A O 1
ATOM 5648 N N . VAL A 1 717 ? -26.055 12.807 -13.056 1.00 36.91 717 VAL A N 1
ATOM 5649 C CA . VAL A 1 717 ? -25.095 13.784 -12.520 1.00 36.91 717 VAL A CA 1
ATOM 5650 C C . VAL A 1 717 ? -24.107 13.098 -11.572 1.00 36.91 717 VAL A C 1
ATOM 5652 O O . VAL A 1 717 ? -22.945 13.493 -11.518 1.00 36.91 717 VAL A O 1
ATOM 5655 N N . HIS A 1 718 ? -24.532 12.030 -10.893 1.00 34.56 718 HIS A N 1
ATOM 5656 C CA . HIS A 1 718 ? -23.715 11.204 -10.016 1.00 34.56 718 HIS A CA 1
ATOM 5657 C C . HIS A 1 718 ? -22.564 10.510 -10.771 1.00 34.56 718 HIS A C 1
ATOM 5659 O O . HIS A 1 718 ? -21.409 10.715 -10.408 1.00 34.56 718 HIS A O 1
ATOM 5665 N N . LEU A 1 719 ? -22.810 9.797 -11.882 1.00 34.59 719 LEU A N 1
ATOM 5666 C CA . LEU A 1 719 ? -21.734 9.170 -12.677 1.00 34.59 719 LEU A CA 1
ATOM 5667 C C . LEU A 1 719 ? -20.799 10.204 -13.327 1.00 34.59 719 LEU A C 1
ATOM 5669 O O . LEU A 1 719 ? -19.585 9.995 -13.406 1.00 34.59 719 LEU A O 1
ATOM 5673 N N . GLY A 1 720 ? -21.358 11.328 -13.787 1.00 34.62 720 GLY A N 1
ATOM 5674 C CA . GLY A 1 720 ? -20.581 12.447 -14.325 1.00 34.62 720 GLY A CA 1
ATOM 5675 C C . GLY A 1 720 ? -19.691 13.106 -13.267 1.00 34.62 720 GLY A C 1
ATOM 5676 O O . GLY A 1 720 ? -18.548 13.464 -13.558 1.00 34.62 720 GLY A O 1
ATOM 5677 N N . ASN A 1 721 ? -20.185 13.219 -12.033 1.00 37.91 721 ASN A N 1
ATOM 5678 C CA . ASN A 1 721 ? -19.430 13.714 -10.889 1.00 37.91 721 ASN A CA 1
ATOM 5679 C C . ASN A 1 721 ? -18.376 12.703 -10.440 1.00 37.91 721 ASN A C 1
ATOM 5681 O O . ASN A 1 721 ? -17.223 13.093 -10.356 1.00 37.91 721 ASN A O 1
ATOM 5685 N N . VAL A 1 722 ? -18.703 11.418 -10.265 1.00 38.06 722 VAL A N 1
ATOM 5686 C CA . VAL A 1 722 ? -17.732 10.367 -9.903 1.00 38.06 722 VAL A CA 1
ATOM 5687 C C . VAL A 1 722 ? -16.582 10.320 -10.908 1.00 38.06 722 VAL A C 1
ATOM 5689 O O . VAL A 1 722 ? -15.424 10.373 -10.506 1.00 38.06 722 VAL A O 1
ATOM 5692 N N . ARG A 1 723 ? -16.861 10.332 -12.220 1.00 39.72 723 ARG A N 1
ATOM 5693 C CA . ARG A 1 723 ? -15.804 10.377 -13.246 1.00 39.72 723 ARG A CA 1
ATOM 5694 C C . ARG A 1 723 ? -14.961 11.653 -13.165 1.00 39.72 723 ARG A C 1
ATOM 5696 O O . ARG A 1 723 ? -13.746 11.584 -13.326 1.00 39.72 723 ARG A O 1
ATOM 5703 N N . ARG A 1 724 ? -15.584 12.810 -12.908 1.00 43.28 724 ARG A N 1
ATOM 5704 C CA . ARG A 1 724 ? -14.879 14.091 -12.733 1.00 43.28 724 ARG A CA 1
ATOM 5705 C C . ARG A 1 724 ? -13.997 14.080 -11.481 1.00 43.28 724 ARG A C 1
ATOM 5707 O O . ARG A 1 724 ? -12.853 14.509 -11.570 1.00 43.28 724 ARG A O 1
ATOM 5714 N N . THR A 1 725 ? -14.498 13.555 -10.365 1.00 42.84 725 THR A N 1
ATOM 5715 C CA . THR A 1 725 ? -13.784 13.414 -9.091 1.00 42.84 725 THR A CA 1
ATOM 5716 C C . THR A 1 725 ? -12.613 12.443 -9.225 1.00 42.84 725 THR A C 1
ATOM 5718 O O . THR A 1 725 ? -11.512 12.785 -8.814 1.00 42.84 725 THR A O 1
ATOM 5721 N N . VAL A 1 726 ? -12.791 11.289 -9.881 1.00 42.69 726 VAL A N 1
ATOM 5722 C CA . VAL A 1 726 ? -11.692 10.345 -10.156 1.00 42.69 726 VAL A CA 1
ATOM 5723 C C . VAL A 1 726 ? -10.603 11.006 -11.004 1.00 42.69 726 VAL A C 1
ATOM 5725 O O . VAL A 1 726 ? -9.449 10.992 -10.595 1.00 42.69 726 VAL A O 1
ATOM 5728 N N . SER A 1 727 ? -10.939 11.676 -12.112 1.00 47.59 727 SER A N 1
ATOM 5729 C CA . SER A 1 727 ? -9.925 12.380 -12.919 1.00 47.59 727 SER A CA 1
ATOM 5730 C C . SER A 1 727 ? -9.273 13.568 -12.192 1.00 47.59 727 SER A C 1
ATOM 5732 O O . SER A 1 727 ? -8.116 13.884 -12.456 1.00 47.59 727 SER A O 1
ATOM 5734 N N . GLN A 1 728 ? -9.975 14.223 -11.261 1.00 49.50 728 GLN A N 1
ATOM 5735 C CA . GLN A 1 728 ? -9.385 15.243 -10.384 1.00 49.50 728 GLN A CA 1
ATOM 5736 C C . GLN A 1 728 ? -8.420 14.627 -9.362 1.00 49.50 728 GLN A C 1
ATOM 5738 O O . GLN A 1 728 ? -7.364 15.204 -9.112 1.00 49.50 728 GLN A O 1
ATOM 5743 N N . LEU A 1 729 ? -8.741 13.453 -8.813 1.00 49.06 729 LEU A N 1
ATOM 5744 C CA . LEU A 1 729 ? -7.888 12.726 -7.871 1.00 49.06 729 LEU A CA 1
ATOM 5745 C C . LEU A 1 729 ? -6.660 12.107 -8.557 1.00 49.06 729 LEU A C 1
ATOM 5747 O O . LEU A 1 729 ? -5.574 12.197 -7.999 1.00 49.06 729 LEU A O 1
ATOM 5751 N N . GLU A 1 730 ? -6.780 11.586 -9.783 1.00 47.81 730 GLU A N 1
ATOM 5752 C CA . GLU A 1 730 ? -5.633 11.157 -10.608 1.00 47.81 730 GLU A CA 1
ATOM 5753 C C . GLU A 1 730 ? -4.706 12.341 -10.953 1.00 47.81 730 GLU A C 1
ATOM 5755 O O . GLU A 1 730 ? -3.480 12.224 -10.894 1.00 47.81 730 GLU A O 1
ATOM 5760 N N . GLU A 1 731 ? -5.271 13.522 -11.240 1.00 55.19 731 GLU A N 1
ATOM 5761 C CA . GLU A 1 731 ? -4.490 14.751 -11.425 1.00 55.19 731 GLU A CA 1
ATOM 5762 C C . GLU A 1 731 ? -3.799 15.206 -10.124 1.00 55.19 731 GLU A C 1
ATOM 5764 O O . GLU A 1 731 ? -2.669 15.701 -10.173 1.00 55.19 731 GLU A O 1
ATOM 5769 N N . MET A 1 732 ? -4.444 15.049 -8.964 1.00 52.50 732 MET A N 1
ATOM 5770 C CA . MET A 1 732 ? -3.835 15.336 -7.660 1.00 52.50 732 MET A CA 1
ATOM 5771 C C . MET A 1 732 ? -2.722 14.339 -7.322 1.00 52.50 732 MET A C 1
ATOM 5773 O O . MET A 1 732 ? -1.646 14.771 -6.916 1.00 52.50 732 MET A O 1
ATOM 5777 N N . GLU A 1 733 ? -2.935 13.040 -7.548 1.00 51.22 733 GLU A N 1
ATOM 5778 C CA . GLU A 1 733 ? -1.920 11.995 -7.384 1.00 51.22 733 GLU A CA 1
ATOM 5779 C C . GLU A 1 733 ? -0.685 12.324 -8.230 1.00 51.22 733 GLU A C 1
ATOM 5781 O O . GLU A 1 733 ? 0.418 12.415 -7.693 1.00 51.22 733 GLU A O 1
ATOM 5786 N N . LEU A 1 734 ? -0.859 12.631 -9.522 1.00 61.56 734 LEU A N 1
ATOM 5787 C CA . LEU A 1 734 ? 0.247 13.014 -10.402 1.00 61.56 734 LEU A CA 1
ATOM 5788 C C . LEU A 1 734 ? 1.005 14.257 -9.902 1.00 61.56 734 LEU A C 1
ATOM 5790 O O . LEU A 1 734 ? 2.236 14.254 -9.915 1.00 61.56 734 LEU A O 1
ATOM 5794 N N . LYS A 1 735 ? 0.305 15.300 -9.431 1.00 63.75 735 LYS A N 1
ATOM 5795 C CA . LYS A 1 735 ? 0.942 16.506 -8.861 1.00 63.75 735 LYS A CA 1
ATOM 5796 C C . LYS A 1 735 ? 1.729 16.209 -7.584 1.00 63.75 735 LYS A C 1
ATOM 5798 O O . LYS A 1 735 ? 2.777 16.812 -7.368 1.00 63.75 735 LYS A O 1
ATOM 5803 N N . ILE A 1 736 ? 1.249 15.281 -6.755 1.00 58.00 736 ILE A N 1
ATOM 5804 C CA . ILE A 1 736 ? 1.957 14.819 -5.554 1.00 58.00 736 ILE A CA 1
ATOM 5805 C C . ILE A 1 736 ? 3.209 14.030 -5.955 1.00 58.00 736 ILE A C 1
ATOM 5807 O O . ILE A 1 736 ? 4.287 14.306 -5.435 1.00 58.00 736 ILE A O 1
ATOM 5811 N N . MET A 1 737 ? 3.121 13.121 -6.934 1.00 63.22 737 MET A N 1
ATOM 5812 C CA . MET A 1 737 ? 4.298 12.388 -7.424 1.00 63.22 737 MET A CA 1
ATOM 5813 C C . MET A 1 737 ? 5.336 13.327 -8.054 1.00 63.22 737 MET A C 1
ATOM 5815 O O . MET A 1 737 ? 6.529 13.173 -7.803 1.00 63.22 737 MET A O 1
ATOM 5819 N N . GLN A 1 738 ? 4.890 14.351 -8.790 1.00 74.19 738 GLN A N 1
ATOM 5820 C CA . GLN A 1 738 ? 5.739 15.410 -9.351 1.00 74.19 738 GLN A CA 1
ATOM 5821 C C . GLN A 1 738 ? 6.512 16.217 -8.293 1.00 74.19 738 GLN A C 1
ATOM 5823 O O . GLN A 1 738 ? 7.511 16.842 -8.642 1.00 74.19 738 GLN A O 1
ATOM 5828 N N . HIS A 1 739 ? 6.119 16.191 -7.015 1.00 64.94 739 HIS A N 1
ATOM 5829 C CA . HIS A 1 739 ? 6.897 16.815 -5.941 1.00 64.94 739 HIS A CA 1
ATOM 5830 C C . HIS A 1 739 ? 8.232 16.094 -5.683 1.00 64.94 739 HIS A C 1
ATOM 5832 O O . HIS A 1 739 ? 9.217 16.736 -5.332 1.00 64.94 739 HIS A O 1
ATOM 5838 N N . TYR A 1 740 ? 8.300 14.784 -5.942 1.00 71.06 740 TYR A N 1
ATOM 5839 C CA . TYR A 1 740 ? 9.514 13.968 -5.814 1.00 71.06 740 TYR A CA 1
ATOM 5840 C C . TYR A 1 740 ? 10.418 14.038 -7.063 1.00 71.06 740 TYR A C 1
ATOM 5842 O O . TYR A 1 740 ? 11.137 13.087 -7.372 1.00 71.06 740 TYR A O 1
ATOM 5850 N N . ALA A 1 741 ? 10.353 15.137 -7.822 1.00 80.12 741 ALA A N 1
ATOM 5851 C CA . ALA A 1 741 ? 11.100 15.334 -9.062 1.00 80.12 741 ALA A CA 1
ATOM 5852 C C . ALA A 1 741 ? 12.624 15.258 -8.855 1.00 80.12 741 ALA A C 1
ATOM 5854 O O . ALA A 1 741 ? 13.200 16.072 -8.135 1.00 80.12 741 ALA A O 1
ATOM 5855 N N . VAL A 1 742 ? 13.285 14.331 -9.555 1.00 84.56 742 VAL A N 1
ATOM 5856 C CA . VAL A 1 742 ? 14.746 14.145 -9.539 1.00 84.56 742 VAL A CA 1
ATOM 5857 C C . VAL A 1 742 ? 15.366 14.382 -10.918 1.00 84.56 742 VAL A C 1
ATOM 5859 O O . VAL A 1 742 ? 14.799 14.016 -11.951 1.00 84.56 742 VAL A O 1
ATOM 5862 N N . ASP A 1 743 ? 16.564 14.970 -10.952 1.00 85.44 743 ASP A N 1
ATOM 5863 C CA . ASP A 1 743 ? 17.244 15.299 -12.208 1.00 85.44 743 ASP A CA 1
ATOM 5864 C C . ASP A 1 743 ? 18.048 14.114 -12.777 1.00 85.44 743 ASP A C 1
ATOM 5866 O O . ASP A 1 743 ? 19.252 13.973 -12.575 1.00 85.44 743 ASP A O 1
ATOM 5870 N N . VAL A 1 744 ? 17.385 13.234 -13.531 1.00 91.75 744 VAL A N 1
ATOM 5871 C CA . VAL A 1 744 ? 18.041 12.038 -14.089 1.00 91.75 744 VAL A CA 1
ATOM 5872 C C . VAL A 1 744 ? 18.958 12.393 -15.268 1.00 91.75 744 VAL A C 1
ATOM 5874 O O . VAL A 1 744 ? 18.565 13.102 -16.196 1.00 91.75 744 VAL A O 1
ATOM 5877 N N . THR A 1 745 ? 20.183 11.860 -15.279 1.00 93.81 745 THR A N 1
ATOM 5878 C CA . THR A 1 745 ? 21.117 11.913 -16.425 1.00 93.81 745 THR A CA 1
ATOM 5879 C C . THR A 1 745 ? 21.538 10.508 -16.852 1.00 93.81 745 THR A C 1
ATOM 5881 O O . THR A 1 745 ? 21.583 9.595 -16.031 1.00 93.81 745 THR A O 1
ATOM 5884 N N . LEU A 1 746 ? 21.838 10.310 -18.137 1.00 96.38 746 LEU A N 1
ATOM 5885 C CA . LEU A 1 746 ? 22.167 9.002 -18.720 1.00 96.38 746 LEU A CA 1
ATOM 5886 C C . LEU A 1 746 ? 23.648 8.626 -18.550 1.00 96.38 746 LEU A C 1
ATOM 5888 O O . LEU A 1 746 ? 24.538 9.447 -18.787 1.00 96.38 746 LEU A O 1
ATOM 5892 N N . ASP A 1 747 ? 23.944 7.364 -18.226 1.00 94.88 747 ASP A N 1
ATOM 5893 C CA . ASP A 1 747 ? 25.328 6.892 -18.133 1.00 94.88 747 ASP A CA 1
ATOM 5894 C C . ASP A 1 747 ? 25.894 6.386 -19.469 1.00 94.88 747 ASP A C 1
ATOM 5896 O O . ASP A 1 747 ? 25.546 5.328 -19.999 1.00 94.88 747 ASP A O 1
ATOM 5900 N N . SER A 1 748 ? 26.891 7.114 -19.962 1.00 91.94 748 SER A N 1
ATOM 5901 C CA . SER A 1 748 ? 27.733 6.742 -21.097 1.00 91.94 748 SER A CA 1
ATOM 5902 C C . SER A 1 748 ? 28.509 5.422 -20.939 1.00 91.94 748 SER A C 1
ATOM 5904 O O . SER A 1 748 ? 28.899 4.848 -21.961 1.00 91.94 748 SER A O 1
ATOM 5906 N N . LYS A 1 749 ? 28.762 4.920 -19.720 1.00 91.88 749 LYS A N 1
ATOM 5907 C CA . LYS A 1 749 ? 29.416 3.611 -19.515 1.00 91.88 749 LYS A CA 1
ATOM 5908 C C . LYS A 1 749 ? 28.463 2.457 -19.813 1.00 91.88 749 LYS A C 1
ATOM 5910 O O . LYS A 1 749 ? 28.806 1.574 -20.594 1.00 91.88 749 LYS A O 1
ATOM 5915 N N . THR A 1 750 ? 27.232 2.522 -19.308 1.00 94.00 750 THR A N 1
ATOM 5916 C CA . THR A 1 750 ? 26.220 1.481 -19.565 1.00 94.00 750 THR A CA 1
ATOM 5917 C C . THR A 1 750 ? 25.703 1.487 -21.007 1.00 94.00 750 THR A C 1
ATOM 5919 O O . THR A 1 750 ? 25.417 0.426 -21.570 1.00 94.00 750 THR A O 1
ATOM 5922 N N . ALA A 1 751 ? 25.628 2.668 -21.635 1.00 93.44 751 ALA A N 1
ATOM 5923 C CA . ALA A 1 751 ? 25.032 2.871 -22.953 1.00 93.44 751 ALA A CA 1
ATOM 5924 C C . ALA A 1 751 ? 25.573 1.929 -24.043 1.00 93.44 751 ALA A C 1
ATOM 5926 O O . ALA A 1 751 ? 26.779 1.867 -24.320 1.00 93.44 751 ALA A O 1
ATOM 5927 N N . SER A 1 752 ? 24.654 1.239 -24.724 1.00 92.69 752 SER A N 1
ATOM 5928 C CA . SER A 1 752 ? 24.994 0.351 -25.835 1.00 92.69 752 SER A CA 1
ATOM 5929 C C . SER A 1 752 ? 25.720 1.081 -26.978 1.00 92.69 752 SER A C 1
ATOM 5931 O O . SER A 1 752 ? 25.339 2.202 -27.317 1.00 92.69 752 SER A O 1
ATOM 5933 N N . PRO A 1 753 ? 26.682 0.449 -27.685 1.00 90.81 753 PRO A N 1
ATOM 5934 C CA . PRO A 1 753 ? 27.343 1.051 -28.850 1.00 90.81 753 PRO A CA 1
ATOM 5935 C C . PRO A 1 753 ? 26.413 1.388 -30.031 1.00 90.81 753 PRO A C 1
ATOM 5937 O O . PRO A 1 753 ? 26.836 2.049 -30.980 1.00 90.81 753 PRO A O 1
ATOM 5940 N N . LYS A 1 754 ? 25.151 0.940 -29.995 1.00 89.81 754 LYS A N 1
ATOM 5941 C CA . LYS A 1 754 ? 24.086 1.339 -30.933 1.00 89.81 754 LYS A CA 1
ATOM 5942 C C . LYS A 1 754 ? 23.440 2.685 -30.590 1.00 89.81 754 LYS A C 1
ATOM 5944 O O . LYS A 1 754 ? 22.644 3.180 -31.380 1.00 89.81 754 LYS A O 1
ATOM 5949 N N . LEU A 1 755 ? 23.739 3.263 -29.429 1.00 92.31 755 LEU A N 1
ATOM 5950 C CA . LEU A 1 755 ? 23.106 4.479 -28.937 1.00 92.31 755 LEU A CA 1
ATOM 5951 C C . LEU A 1 755 ? 23.976 5.721 -29.150 1.00 92.31 755 LEU A C 1
ATOM 5953 O O . LEU A 1 755 ? 25.213 5.705 -29.079 1.00 92.31 755 LEU A O 1
ATOM 5957 N N . ILE A 1 756 ? 23.284 6.824 -29.398 1.00 91.12 756 ILE A N 1
ATOM 5958 C CA . ILE A 1 756 ? 23.828 8.175 -29.430 1.00 91.12 756 ILE A CA 1
ATOM 5959 C C . ILE A 1 756 ? 23.167 8.915 -28.270 1.00 91.12 756 ILE A C 1
ATOM 5961 O O . ILE A 1 756 ? 21.940 8.966 -28.201 1.00 91.12 756 ILE A O 1
ATOM 5965 N N . LEU A 1 757 ? 23.991 9.426 -27.356 1.00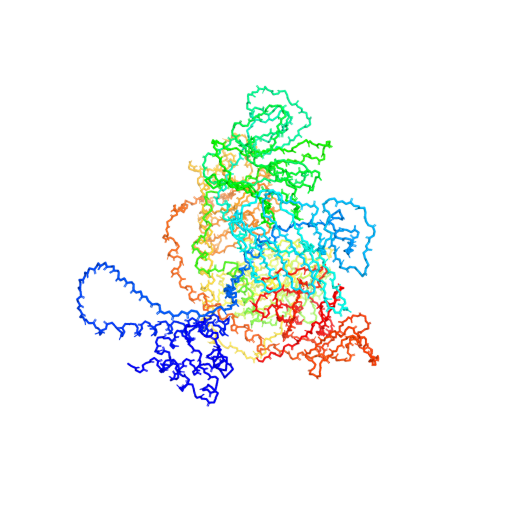 93.69 757 LEU A N 1
ATOM 5966 C CA . LEU A 1 757 ? 23.565 10.283 -26.252 1.00 93.69 757 LEU A CA 1
ATOM 5967 C C . LEU A 1 757 ? 23.844 11.740 -26.627 1.00 93.69 757 LEU A C 1
ATOM 5969 O O . LEU A 1 757 ? 24.848 12.006 -27.298 1.00 93.69 757 LEU A O 1
ATOM 5973 N N . SER A 1 758 ? 22.998 12.661 -26.176 1.00 94.06 758 SER A N 1
ATOM 5974 C CA . SER A 1 758 ? 23.272 14.101 -26.222 1.00 94.06 758 SER A CA 1
ATOM 5975 C C . SER A 1 758 ? 24.438 14.493 -25.300 1.00 94.06 758 SER A C 1
ATOM 5977 O O . SER A 1 758 ? 24.856 13.730 -24.424 1.00 94.06 758 SER A O 1
ATOM 5979 N N . ALA A 1 759 ? 24.980 15.702 -25.488 1.00 89.25 759 ALA A N 1
ATOM 5980 C CA . ALA A 1 759 ? 26.103 16.208 -24.691 1.00 89.25 759 ALA A CA 1
ATOM 5981 C C . ALA A 1 759 ? 25.741 16.424 -23.206 1.00 89.25 759 ALA A C 1
ATOM 5983 O O . ALA A 1 759 ? 26.559 16.151 -22.330 1.00 89.25 759 ALA A O 1
ATOM 5984 N N . ASP A 1 760 ? 24.505 16.852 -22.934 1.00 89.25 760 ASP A N 1
ATOM 5985 C CA . ASP A 1 760 ? 23.926 17.015 -21.591 1.00 89.25 760 ASP A CA 1
ATOM 5986 C C . ASP A 1 760 ? 23.465 15.691 -20.949 1.00 89.25 760 ASP A C 1
ATOM 5988 O O . ASP A 1 760 ? 23.081 15.667 -19.780 1.00 89.25 760 ASP A O 1
ATOM 5992 N N . LYS A 1 761 ? 23.518 14.579 -21.699 1.00 94.75 761 LYS A N 1
ATOM 5993 C CA . LYS A 1 761 ? 23.058 13.244 -21.290 1.00 94.75 761 LYS A CA 1
ATOM 5994 C C . LYS A 1 761 ? 21.569 13.188 -20.909 1.00 94.75 761 LYS A C 1
ATOM 5996 O O . LYS A 1 761 ? 21.190 12.325 -20.116 1.00 94.75 761 LYS A O 1
ATOM 6001 N N . LYS A 1 762 ? 20.728 14.065 -21.470 1.00 94.00 762 LYS A N 1
ATOM 6002 C CA . LYS A 1 762 ? 19.260 14.034 -21.320 1.00 94.00 762 LYS A CA 1
ATOM 6003 C C . LYS A 1 762 ? 18.545 13.295 -22.451 1.00 94.00 762 LYS A C 1
ATOM 6005 O O . LYS A 1 762 ? 17.438 12.809 -22.243 1.00 94.00 762 LYS A O 1
ATOM 6010 N N . GLU A 1 763 ? 19.167 13.150 -23.619 1.00 94.12 763 GLU A N 1
ATOM 6011 C CA . GLU A 1 763 ? 18.567 12.495 -24.783 1.00 94.12 763 GLU A CA 1
ATOM 6012 C C . GLU A 1 763 ? 19.292 11.204 -25.171 1.00 94.12 763 GLU A C 1
ATOM 6014 O O . GLU A 1 763 ? 20.523 11.110 -25.110 1.00 94.12 763 GLU A O 1
ATOM 6019 N N . VAL A 1 764 ? 18.529 10.223 -25.660 1.00 93.88 764 VAL A N 1
ATOM 6020 C CA . VAL A 1 764 ? 19.067 9.002 -26.267 1.00 93.88 764 VAL A CA 1
ATOM 6021 C C . VAL A 1 764 ? 18.326 8.602 -27.538 1.00 93.88 764 VAL A C 1
ATOM 6023 O O . VAL A 1 764 ? 17.110 8.416 -27.557 1.00 93.88 764 VAL A O 1
ATOM 6026 N N . THR A 1 765 ? 19.097 8.405 -28.608 1.00 90.81 765 THR A N 1
ATOM 6027 C CA . THR A 1 765 ? 18.611 7.991 -29.933 1.00 90.81 765 THR A CA 1
ATOM 6028 C C . THR A 1 765 ? 19.292 6.699 -30.383 1.00 90.81 765 THR A C 1
ATOM 6030 O O . THR A 1 765 ? 20.480 6.482 -30.124 1.00 90.81 765 THR A O 1
ATOM 6033 N N . HIS A 1 766 ? 18.568 5.841 -31.107 1.00 89.62 766 HIS A N 1
ATOM 6034 C CA . HIS A 1 766 ? 19.159 4.673 -31.761 1.00 89.62 766 HIS A CA 1
ATOM 6035 C C . HIS A 1 766 ? 19.922 5.093 -33.030 1.00 89.62 766 HIS A C 1
ATOM 6037 O O . HIS A 1 766 ? 19.331 5.495 -34.029 1.00 89.62 766 HIS A O 1
ATOM 6043 N N . GLY A 1 767 ? 21.246 4.946 -33.025 1.00 83.81 767 GLY A N 1
ATOM 6044 C CA . GLY A 1 767 ? 22.104 5.249 -34.168 1.00 83.81 767 GLY A CA 1
ATOM 6045 C C . GLY A 1 767 ? 21.996 4.223 -35.303 1.00 83.81 767 GLY A C 1
ATOM 6046 O O . GLY A 1 767 ? 21.788 3.032 -35.082 1.00 83.81 767 GLY A O 1
ATOM 6047 N N . ASN A 1 768 ? 22.200 4.673 -36.544 1.00 78.06 768 ASN A N 1
ATOM 6048 C CA . ASN A 1 768 ? 22.173 3.805 -37.733 1.00 78.06 768 ASN A CA 1
ATOM 6049 C C . ASN A 1 768 ? 23.467 2.991 -37.945 1.00 78.06 768 ASN A C 1
ATOM 6051 O O . ASN A 1 768 ? 23.527 2.147 -38.836 1.00 78.06 768 ASN A O 1
ATOM 6055 N N . LYS A 1 769 ? 24.517 3.246 -37.155 1.00 78.69 769 LYS A N 1
ATOM 6056 C CA . LYS A 1 769 ? 25.799 2.528 -37.190 1.00 78.69 769 LYS A CA 1
ATOM 6057 C C . LYS A 1 769 ? 26.223 2.175 -35.768 1.00 78.69 769 LYS A C 1
ATOM 6059 O O . LYS A 1 769 ? 26.053 2.981 -34.857 1.00 78.69 769 LYS A O 1
ATOM 6064 N N . VAL A 1 770 ? 26.812 0.993 -35.594 1.00 81.44 770 VAL A N 1
ATOM 6065 C CA . VAL A 1 770 ? 27.426 0.584 -34.324 1.00 81.44 770 VAL A CA 1
ATOM 6066 C C . VAL A 1 770 ? 28.718 1.379 -34.135 1.00 81.44 770 VAL A C 1
ATOM 6068 O O . VAL A 1 770 ? 29.601 1.349 -34.993 1.00 81.44 770 VAL A O 1
ATOM 6071 N N . ARG A 1 771 ? 28.825 2.115 -33.029 1.00 84.44 771 ARG A N 1
ATOM 6072 C CA . ARG A 1 771 ? 30.015 2.898 -32.675 1.00 84.44 771 ARG A CA 1
ATOM 6073 C C . ARG A 1 771 ? 31.121 1.963 -32.183 1.00 84.44 771 ARG A C 1
ATOM 6075 O O . ARG A 1 771 ? 30.847 0.994 -31.482 1.00 84.44 771 ARG A O 1
ATOM 6082 N N . LYS A 1 772 ? 32.381 2.274 -32.497 1.00 82.62 772 LYS A N 1
ATOM 6083 C CA . LYS A 1 772 ? 33.527 1.662 -31.809 1.00 82.62 772 LYS A CA 1
ATOM 6084 C C . LYS A 1 772 ? 33.709 2.389 -30.477 1.00 82.62 772 LYS A C 1
ATOM 6086 O O . LYS A 1 772 ? 34.088 3.555 -30.473 1.00 82.62 772 LYS A O 1
ATOM 6091 N N . LEU A 1 773 ? 33.380 1.717 -29.379 1.00 83.19 773 LEU A N 1
ATOM 6092 C CA . LEU A 1 773 ? 33.589 2.183 -28.006 1.00 83.19 773 LEU A CA 1
ATOM 6093 C C . LEU A 1 773 ? 34.541 1.207 -27.294 1.00 83.19 773 LEU A C 1
ATOM 6095 O O . LEU A 1 773 ? 34.602 0.048 -27.713 1.00 83.19 773 LEU A O 1
ATOM 6099 N N . PRO A 1 774 ? 35.263 1.639 -26.243 1.00 78.94 774 PRO A N 1
ATOM 6100 C CA . PRO A 1 774 ? 35.995 0.724 -25.372 1.00 78.94 774 PRO A CA 1
ATOM 6101 C C . PRO A 1 774 ? 35.065 -0.353 -24.803 1.00 78.94 774 PRO A C 1
ATOM 6103 O O . PRO A 1 774 ? 33.898 -0.069 -24.499 1.00 78.94 774 PRO A O 1
ATOM 6106 N N . ASP A 1 775 ? 35.582 -1.576 -24.665 1.00 77.94 775 ASP A N 1
ATOM 6107 C CA . ASP A 1 775 ? 34.854 -2.611 -23.937 1.00 77.94 775 ASP A CA 1
ATOM 6108 C C . ASP A 1 775 ? 34.827 -2.263 -22.447 1.00 77.94 775 ASP A C 1
ATOM 6110 O O . ASP A 1 775 ? 35.767 -1.688 -21.900 1.00 77.94 775 ASP A O 1
ATOM 6114 N N . ASP A 1 776 ? 33.695 -2.548 -21.826 1.00 83.69 776 ASP A N 1
ATOM 6115 C CA . ASP A 1 776 ? 33.348 -2.099 -20.485 1.00 83.69 776 ASP A CA 1
ATOM 6116 C C . ASP A 1 776 ? 32.365 -3.134 -19.910 1.00 83.69 776 ASP A C 1
ATOM 6118 O O . ASP A 1 776 ? 31.361 -3.450 -20.572 1.00 83.69 776 ASP A O 1
ATOM 6122 N N . PRO A 1 777 ? 32.639 -3.736 -18.735 1.00 83.81 777 PRO A N 1
ATOM 6123 C CA . PRO A 1 777 ? 31.783 -4.775 -18.164 1.00 83.81 777 PRO A CA 1
ATOM 6124 C C . PRO A 1 777 ? 30.339 -4.287 -17.984 1.00 83.81 777 PRO A C 1
ATOM 6126 O O . PRO A 1 777 ? 29.409 -5.027 -18.308 1.00 83.81 777 PRO A O 1
ATOM 6129 N N . GLU A 1 778 ? 30.155 -3.010 -17.647 1.00 87.88 778 GLU A N 1
ATOM 6130 C CA . GLU A 1 778 ? 28.858 -2.385 -17.382 1.00 87.88 778 GLU A CA 1
ATOM 6131 C C . GLU A 1 778 ? 28.052 -2.083 -18.662 1.00 87.88 778 GLU A C 1
ATOM 6133 O O . GLU A 1 778 ? 26.874 -1.732 -18.603 1.00 87.88 778 GLU A O 1
ATOM 6138 N N . ARG A 1 779 ? 28.653 -2.233 -19.850 1.00 92.19 779 ARG A N 1
ATOM 6139 C CA . ARG A 1 779 ? 28.045 -1.835 -21.131 1.00 92.19 779 ARG A CA 1
ATOM 6140 C C . ARG A 1 779 ? 27.105 -2.876 -21.735 1.00 92.19 779 ARG A C 1
ATOM 6142 O O . ARG A 1 779 ? 27.499 -4.028 -21.955 1.00 92.19 779 ARG A O 1
ATOM 6149 N N . PHE A 1 780 ? 25.917 -2.440 -22.163 1.00 91.50 780 PHE A N 1
ATOM 6150 C CA . PHE A 1 780 ? 24.977 -3.259 -22.937 1.00 91.50 780 PHE A CA 1
ATOM 6151 C C . PHE A 1 780 ? 25.510 -3.607 -24.338 1.00 91.50 780 PHE A C 1
ATOM 6153 O O . PHE A 1 780 ? 25.580 -2.759 -25.230 1.00 91.50 780 PHE A O 1
ATOM 6160 N N . ASN A 1 781 ? 25.850 -4.877 -24.584 1.00 84.25 781 ASN A N 1
ATOM 6161 C CA . ASN A 1 781 ? 26.520 -5.262 -25.837 1.00 84.25 781 ASN A CA 1
ATOM 6162 C C . ASN A 1 781 ? 25.573 -5.501 -27.036 1.00 84.25 781 ASN A C 1
ATOM 6164 O O . ASN A 1 781 ? 25.964 -5.261 -28.179 1.00 84.25 781 ASN A O 1
ATOM 6168 N N . ARG A 1 782 ? 24.333 -5.957 -26.805 1.00 80.75 782 ARG A N 1
ATOM 6169 C CA . ARG A 1 782 ? 23.408 -6.406 -27.869 1.00 80.75 782 ARG A CA 1
ATOM 6170 C C . ARG A 1 782 ? 22.129 -5.576 -27.969 1.00 80.75 782 ARG A C 1
ATOM 6172 O O . ARG A 1 782 ? 21.754 -5.192 -29.084 1.00 80.75 782 ARG A O 1
ATOM 6179 N N . ALA A 1 783 ? 21.457 -5.344 -26.843 1.00 82.94 783 ALA A N 1
ATOM 6180 C CA . ALA A 1 783 ? 20.223 -4.562 -26.759 1.00 82.94 783 ALA A CA 1
ATOM 6181 C C . ALA A 1 783 ? 20.531 -3.050 -26.746 1.00 82.94 783 ALA A C 1
ATOM 6183 O O . ALA A 1 783 ? 21.531 -2.659 -26.142 1.00 82.94 783 ALA A O 1
ATOM 6184 N N . PRO A 1 784 ? 19.718 -2.198 -27.398 1.00 89.75 784 PRO A N 1
ATOM 6185 C CA . PRO A 1 784 ? 19.937 -0.754 -27.460 1.00 89.75 784 PRO A CA 1
ATOM 6186 C C . PRO A 1 784 ? 19.464 -0.068 -26.166 1.00 89.75 784 PRO A C 1
ATOM 6188 O O . PRO A 1 784 ? 18.551 0.746 -26.194 1.00 89.75 784 PRO A O 1
ATOM 6191 N N . ASN A 1 785 ? 20.079 -0.411 -25.033 1.00 93.75 785 ASN A N 1
ATOM 6192 C CA . ASN A 1 785 ? 19.675 0.051 -23.701 1.00 93.75 785 ASN A CA 1
ATOM 6193 C C . ASN A 1 785 ? 20.740 0.969 -23.075 1.00 93.75 785 ASN A C 1
ATOM 6195 O O . ASN A 1 785 ? 21.925 0.892 -23.424 1.00 93.75 785 ASN A O 1
ATOM 6199 N N . VAL A 1 786 ? 20.314 1.811 -22.134 1.00 95.38 786 VAL A N 1
ATOM 6200 C CA . VAL A 1 786 ? 21.156 2.672 -21.290 1.00 95.38 786 VAL A CA 1
ATOM 6201 C C . VAL A 1 786 ? 20.497 2.846 -19.915 1.00 95.38 786 VAL A C 1
ATOM 6203 O O . VAL A 1 786 ? 19.270 2.791 -19.808 1.00 95.38 786 VAL A O 1
ATOM 6206 N N . LEU A 1 787 ? 21.304 3.022 -18.868 1.00 96.88 787 LEU A N 1
ATOM 6207 C CA . LEU A 1 787 ? 20.831 3.327 -17.514 1.00 96.88 787 LEU A CA 1
ATOM 6208 C C . LEU A 1 787 ? 20.991 4.815 -17.186 1.00 96.88 787 LEU A C 1
ATOM 6210 O O . LEU A 1 787 ? 21.808 5.514 -17.792 1.00 96.88 787 LEU A O 1
ATOM 6214 N N . GLY A 1 788 ? 20.255 5.280 -16.181 1.00 95.25 788 GLY A N 1
ATOM 6215 C CA . GLY A 1 788 ? 20.608 6.485 -15.442 1.00 95.25 788 GLY A CA 1
ATOM 6216 C C . GLY A 1 788 ? 21.989 6.349 -14.786 1.00 95.25 788 GLY A C 1
ATOM 6217 O O . GLY A 1 788 ? 22.443 5.247 -14.485 1.00 95.25 788 GLY A O 1
ATOM 6218 N N . LYS A 1 789 ? 22.667 7.479 -14.590 1.00 92.62 789 LYS A N 1
ATOM 6219 C CA . LYS A 1 789 ? 23.952 7.589 -13.884 1.00 92.62 789 LYS A CA 1
ATOM 6220 C C . LYS A 1 789 ? 23.797 7.411 -12.375 1.00 92.62 789 LYS A C 1
ATOM 6222 O O . LYS A 1 789 ? 24.703 6.908 -11.720 1.00 92.62 789 LYS A O 1
ATOM 6227 N N . GLU A 1 790 ? 22.665 7.848 -11.844 1.00 91.12 790 GLU A N 1
ATOM 6228 C CA . GLU A 1 790 ? 22.331 7.779 -10.426 1.00 91.12 790 GLU A CA 1
ATOM 6229 C C . GLU A 1 790 ? 21.228 6.741 -10.225 1.00 91.12 790 GLU A C 1
ATOM 6231 O O . GLU A 1 790 ? 20.408 6.505 -11.117 1.00 91.12 790 GLU A O 1
ATOM 6236 N N . GLY A 1 791 ? 21.271 6.074 -9.077 1.00 88.25 791 GLY A N 1
ATOM 6237 C CA . GLY A 1 791 ? 20.364 4.996 -8.717 1.00 88.25 791 GLY A CA 1
ATOM 6238 C C . GLY A 1 791 ? 19.994 5.078 -7.243 1.00 88.25 791 GLY A C 1
ATOM 6239 O O . GLY A 1 791 ? 20.750 5.618 -6.434 1.00 88.25 791 GLY A O 1
ATOM 6240 N N . PHE A 1 792 ? 18.837 4.519 -6.920 1.00 89.75 792 PHE A N 1
ATOM 6241 C CA . PHE A 1 792 ? 18.122 4.668 -5.662 1.00 89.75 792 PHE A CA 1
ATOM 6242 C C . PHE A 1 792 ? 18.147 3.352 -4.880 1.00 89.75 792 PHE A C 1
ATOM 6244 O O . PHE A 1 792 ? 17.814 2.293 -5.414 1.00 89.75 792 PHE A O 1
ATOM 6251 N N . ASP A 1 793 ? 18.577 3.419 -3.628 1.00 85.62 793 ASP A N 1
ATOM 6252 C CA . ASP A 1 793 ? 18.589 2.344 -2.627 1.00 85.62 793 ASP A CA 1
ATOM 6253 C C . ASP A 1 793 ? 17.680 2.641 -1.417 1.00 85.62 793 ASP A C 1
ATOM 6255 O O . ASP A 1 793 ? 17.515 1.780 -0.554 1.00 85.62 793 ASP A O 1
ATOM 6259 N N . SER A 1 794 ? 17.064 3.826 -1.399 1.00 74.81 794 SER A N 1
ATOM 6260 C CA . SER A 1 794 ? 15.998 4.266 -0.496 1.00 74.81 794 SER A CA 1
ATOM 6261 C C . SER A 1 794 ? 15.198 5.410 -1.139 1.00 74.81 794 SER A C 1
ATOM 6263 O O . SER A 1 794 ? 15.622 6.007 -2.135 1.00 74.81 794 SER A O 1
ATOM 6265 N N . GLY A 1 795 ? 14.058 5.740 -0.542 1.00 74.25 795 GLY A N 1
ATOM 6266 C CA . GLY A 1 795 ? 13.284 6.946 -0.796 1.00 74.25 795 GLY A CA 1
ATOM 6267 C C . GLY A 1 795 ? 12.390 6.926 -2.037 1.00 74.25 795 GLY A C 1
ATOM 6268 O O . GLY A 1 795 ? 12.117 5.902 -2.672 1.00 74.25 795 GLY A O 1
ATOM 6269 N N . ARG A 1 796 ? 11.917 8.131 -2.373 1.00 79.75 796 ARG A N 1
ATOM 6270 C CA . ARG A 1 796 ? 10.976 8.406 -3.463 1.00 79.75 796 ARG A CA 1
ATOM 6271 C C . ARG A 1 796 ? 11.635 9.212 -4.571 1.00 79.75 796 ARG A C 1
ATOM 6273 O O . ARG A 1 796 ? 12.352 10.169 -4.294 1.00 79.75 796 ARG A O 1
ATOM 6280 N N . ALA A 1 797 ? 11.342 8.862 -5.818 1.00 83.69 797 ALA A N 1
ATOM 6281 C CA . ALA A 1 797 ? 11.894 9.529 -6.992 1.00 83.69 797 ALA A CA 1
ATOM 6282 C C . ALA A 1 797 ? 10.874 9.587 -8.135 1.00 83.69 797 ALA A C 1
ATOM 6284 O O . ALA A 1 797 ? 10.216 8.594 -8.437 1.00 83.69 797 ALA A O 1
ATOM 6285 N N . TYR A 1 798 ? 10.781 10.733 -8.807 1.00 90.38 798 TYR A N 1
ATOM 6286 C CA . TYR A 1 798 ? 9.938 10.951 -9.979 1.00 90.38 798 TYR A CA 1
ATOM 6287 C C . TYR A 1 798 ? 10.725 11.603 -11.119 1.00 90.38 798 TYR A C 1
ATOM 6289 O O . TYR A 1 798 ? 11.458 12.566 -10.908 1.00 90.38 798 TYR A O 1
ATOM 6297 N N . TRP A 1 799 ? 10.551 11.122 -12.347 1.00 94.50 799 TRP A N 1
ATOM 6298 C CA . TRP A 1 799 ? 11.087 11.778 -13.542 1.00 94.50 799 TRP A CA 1
ATOM 6299 C C . TRP A 1 799 ? 10.160 11.600 -14.738 1.00 94.50 799 TRP A C 1
ATOM 6301 O O . TRP A 1 799 ? 9.387 10.646 -14.821 1.00 94.50 799 TRP A O 1
ATOM 6311 N N . GLU A 1 800 ? 10.259 12.511 -15.704 1.00 94.56 800 GLU A N 1
ATOM 6312 C CA . GLU A 1 800 ? 9.453 12.459 -16.920 1.00 94.56 800 GLU A CA 1
ATOM 6313 C C . GLU A 1 800 ? 10.306 12.227 -18.160 1.00 94.56 800 GLU A C 1
ATOM 6315 O O . GLU A 1 800 ? 11.405 12.764 -18.302 1.00 94.56 800 GLU A O 1
ATOM 6320 N N . VAL A 1 801 ? 9.769 11.447 -19.094 1.00 94.12 801 VAL A N 1
ATOM 6321 C CA . VAL A 1 801 ? 10.420 11.125 -20.361 1.00 94.12 801 VAL A CA 1
ATOM 6322 C C . VAL A 1 801 ? 9.469 11.426 -21.506 1.00 94.12 801 VAL A C 1
ATOM 6324 O O . VAL A 1 801 ? 8.381 10.855 -21.606 1.00 94.12 801 VAL A O 1
ATOM 6327 N N . TYR A 1 802 ? 9.887 12.308 -22.404 1.00 92.69 802 TYR A N 1
ATOM 6328 C CA . TYR A 1 802 ? 9.239 12.491 -23.687 1.00 92.69 802 TYR A CA 1
ATOM 6329 C C . TYR A 1 802 ? 9.549 11.296 -24.595 1.00 92.69 802 TYR A C 1
ATOM 6331 O O . TYR A 1 802 ? 10.705 10.956 -24.857 1.00 92.69 802 TYR A O 1
ATOM 6339 N N . VAL A 1 803 ? 8.477 10.671 -25.073 1.00 88.94 803 VAL A N 1
ATOM 6340 C CA . VAL A 1 803 ? 8.457 9.508 -25.971 1.00 88.94 803 VAL A CA 1
ATOM 6341 C C . VAL A 1 803 ? 7.698 9.804 -27.275 1.00 88.94 803 VAL A C 1
ATOM 6343 O O . VAL A 1 803 ? 7.499 8.920 -28.113 1.00 88.94 803 VAL A O 1
ATOM 6346 N N . GLY A 1 804 ? 7.229 11.045 -27.448 1.00 78.81 804 GLY A N 1
ATOM 6347 C CA . GLY A 1 804 ? 6.431 11.478 -28.589 1.00 78.81 804 GLY A CA 1
ATOM 6348 C C . GLY A 1 804 ? 7.144 11.263 -29.926 1.00 78.81 804 GLY A C 1
ATOM 6349 O O . GLY A 1 804 ? 8.341 11.484 -30.070 1.00 78.81 804 GLY A O 1
ATOM 6350 N N . GLY A 1 805 ? 6.396 10.785 -30.921 1.00 72.38 805 GLY A N 1
ATOM 6351 C CA . GLY A 1 805 ? 6.940 10.447 -32.241 1.00 72.38 805 GLY A CA 1
ATOM 6352 C C . GLY A 1 805 ? 7.585 9.059 -32.339 1.00 72.38 805 GLY A C 1
ATOM 6353 O O . GLY A 1 805 ? 7.800 8.584 -33.453 1.00 72.38 805 GLY A O 1
ATOM 6354 N N . LYS A 1 806 ? 7.817 8.353 -31.225 1.00 80.88 806 LYS A N 1
ATOM 6355 C CA . LYS A 1 806 ? 8.259 6.951 -31.252 1.00 80.88 806 LYS A CA 1
ATOM 6356 C C . LYS A 1 806 ? 7.091 5.985 -31.492 1.00 80.88 806 LYS A C 1
ATOM 6358 O O . LYS A 1 806 ? 5.919 6.275 -31.211 1.00 80.88 806 LYS A O 1
ATOM 6363 N N . THR A 1 807 ? 7.401 4.822 -32.055 1.00 77.75 807 THR A N 1
ATOM 6364 C CA . THR A 1 807 ? 6.480 3.671 -32.131 1.00 77.75 807 THR A CA 1
ATOM 6365 C C . THR A 1 807 ? 6.800 2.635 -31.065 1.00 77.75 807 THR A C 1
ATOM 6367 O O . THR A 1 807 ? 5.876 1.989 -30.568 1.00 77.75 807 THR A O 1
ATOM 6370 N N . ASP A 1 808 ? 8.083 2.531 -30.703 1.00 83.69 808 ASP A N 1
ATOM 6371 C CA . ASP A 1 808 ? 8.648 1.463 -29.888 1.00 83.69 808 ASP A CA 1
ATOM 6372 C C . ASP A 1 808 ? 9.631 2.045 -28.860 1.00 83.69 808 ASP A C 1
ATOM 6374 O O . ASP A 1 808 ? 10.539 2.799 -29.229 1.00 83.69 808 ASP A O 1
ATOM 6378 N N . TRP A 1 809 ? 9.461 1.703 -27.581 1.00 90.06 809 TRP A N 1
ATOM 6379 C CA . TRP A 1 809 ? 10.349 2.087 -26.473 1.00 90.06 809 TRP A CA 1
ATOM 6380 C C . TRP A 1 809 ? 10.085 1.253 -25.209 1.00 90.06 809 TRP A C 1
ATOM 6382 O O . TRP A 1 809 ? 9.005 0.681 -25.061 1.00 90.06 809 TRP A O 1
ATOM 6392 N N . ASP A 1 810 ? 11.049 1.233 -24.285 1.00 89.81 810 ASP A N 1
ATOM 6393 C CA . ASP A 1 810 ? 10.923 0.701 -22.920 1.00 89.81 810 ASP A CA 1
ATOM 6394 C C . ASP A 1 810 ? 11.451 1.732 -21.906 1.00 89.81 810 ASP A C 1
ATOM 6396 O O . ASP A 1 810 ? 12.497 2.345 -22.143 1.00 89.81 810 ASP A O 1
ATOM 6400 N N . LEU A 1 811 ? 10.755 1.905 -20.779 1.00 92.38 811 LEU A N 1
ATOM 6401 C CA . LEU A 1 811 ? 11.097 2.824 -19.684 1.00 92.38 811 LEU A CA 1
ATOM 6402 C C . LEU A 1 811 ? 10.818 2.183 -18.321 1.00 92.38 811 LEU A C 1
ATOM 6404 O O . LEU A 1 811 ? 9.869 1.415 -18.195 1.00 92.38 811 LEU A O 1
ATOM 6408 N N . GLY A 1 812 ? 11.576 2.530 -17.282 1.00 91.19 812 GLY A N 1
ATOM 6409 C CA . GLY A 1 812 ? 11.260 2.128 -15.905 1.00 91.19 812 GLY A CA 1
ATOM 6410 C C . GLY A 1 812 ? 12.472 2.128 -14.987 1.00 91.19 812 GLY A C 1
ATOM 6411 O O . GLY A 1 812 ? 13.315 3.014 -15.100 1.00 91.19 812 GLY A O 1
ATOM 6412 N N . VAL A 1 813 ? 12.579 1.122 -14.116 1.00 94.62 813 VAL A N 1
ATOM 6413 C CA . VAL A 1 813 ? 13.750 0.900 -13.248 1.00 94.62 813 VAL A CA 1
ATOM 6414 C C . VAL A 1 813 ? 14.296 -0.519 -13.363 1.00 94.62 813 VAL A C 1
ATOM 6416 O O . VAL A 1 813 ? 13.583 -1.462 -13.722 1.00 94.62 813 VAL A O 1
ATOM 6419 N N . VAL A 1 814 ? 15.581 -0.674 -13.052 1.00 93.44 814 VAL A N 1
ATOM 6420 C CA . VAL A 1 814 ? 16.296 -1.949 -13.101 1.00 93.44 814 VAL A CA 1
ATOM 6421 C C . VAL A 1 814 ? 17.275 -2.094 -11.939 1.00 93.44 814 VAL A C 1
ATOM 6423 O O . VAL A 1 814 ? 17.941 -1.135 -11.561 1.00 93.44 814 VAL A O 1
ATOM 6426 N N . LYS A 1 815 ? 17.394 -3.301 -11.385 1.00 92.69 815 LYS A N 1
ATOM 6427 C CA . LYS A 1 815 ? 18.366 -3.624 -10.333 1.00 92.69 815 LYS A CA 1
ATOM 6428 C C . LYS A 1 815 ? 19.806 -3.580 -10.858 1.00 92.69 815 LYS A C 1
ATOM 6430 O O . LYS A 1 815 ? 20.089 -4.073 -11.943 1.00 92.69 815 LYS A O 1
ATOM 6435 N N . GLU A 1 816 ? 20.733 -3.053 -10.065 1.00 90.06 816 GLU A N 1
ATOM 6436 C CA . GLU A 1 816 ? 22.159 -2.923 -10.406 1.00 90.06 816 GLU A CA 1
ATOM 6437 C C . GLU A 1 816 ? 22.798 -4.225 -10.926 1.00 90.06 816 GLU A C 1
ATOM 6439 O O . GLU A 1 816 ? 23.512 -4.225 -11.935 1.00 90.06 816 GLU A O 1
ATOM 6444 N N . SER A 1 817 ? 22.474 -5.346 -10.272 1.00 87.31 817 SER A N 1
ATOM 6445 C CA . SER A 1 817 ? 23.075 -6.671 -10.475 1.00 87.31 817 SER A CA 1
ATOM 6446 C C . SER A 1 817 ? 22.618 -7.423 -11.738 1.00 87.31 817 SER A C 1
ATOM 6448 O O . SER A 1 817 ? 22.818 -8.636 -11.831 1.00 87.31 817 SER A O 1
ATOM 6450 N N . ILE A 1 818 ? 21.941 -6.769 -12.686 1.00 88.31 818 ILE A N 1
ATOM 6451 C CA . ILE A 1 818 ? 21.484 -7.419 -13.925 1.00 88.31 818 ILE A CA 1
ATOM 6452 C C . ILE A 1 818 ? 22.633 -7.770 -14.877 1.00 88.31 818 ILE A C 1
ATOM 6454 O O . ILE A 1 818 ? 23.578 -7.004 -15.065 1.00 88.31 818 ILE A O 1
ATOM 6458 N N . SER A 1 819 ? 22.498 -8.890 -15.594 1.00 83.62 819 SER A N 1
ATOM 6459 C CA . SER A 1 819 ? 23.380 -9.185 -16.729 1.00 83.62 819 SER A CA 1
ATOM 6460 C C . SER A 1 819 ? 23.084 -8.253 -17.907 1.00 83.62 819 SER A C 1
ATOM 6462 O O . SER A 1 819 ? 21.963 -8.189 -18.416 1.00 83.62 819 SER A O 1
ATOM 6464 N N . ARG A 1 820 ? 24.121 -7.555 -18.379 1.00 88.56 820 ARG A N 1
ATOM 6465 C CA . ARG A 1 820 ? 24.050 -6.572 -19.479 1.00 88.56 820 ARG A CA 1
ATOM 6466 C C . ARG A 1 820 ? 24.538 -7.144 -20.816 1.00 88.56 820 ARG A C 1
ATOM 6468 O O . ARG A 1 820 ? 24.609 -6.435 -21.823 1.00 88.56 820 ARG A O 1
ATOM 6475 N N . LYS A 1 821 ? 24.878 -8.437 -20.852 1.00 85.50 821 LYS A N 1
ATOM 6476 C CA . LYS A 1 821 ? 25.451 -9.121 -22.018 1.00 85.50 821 LYS A CA 1
ATOM 6477 C C . LYS A 1 821 ? 24.461 -10.145 -22.588 1.00 85.50 821 LYS A C 1
ATOM 6479 O O . LYS A 1 821 ? 23.865 -10.923 -21.852 1.00 85.50 821 LYS A O 1
ATOM 6484 N N . GLY A 1 822 ? 24.324 -10.193 -23.913 1.00 78.38 822 GLY A N 1
ATOM 6485 C CA . GLY A 1 822 ? 23.498 -11.190 -24.604 1.00 78.38 822 GLY A CA 1
ATOM 6486 C C . GLY A 1 822 ? 22.039 -10.769 -24.813 1.00 78.38 822 GLY A C 1
ATOM 6487 O O . GLY A 1 822 ? 21.749 -9.604 -25.077 1.00 78.38 822 GLY A O 1
ATOM 6488 N N . GLY A 1 823 ? 21.120 -11.738 -24.826 1.00 73.19 823 GLY A N 1
ATOM 6489 C CA . GLY A 1 823 ? 19.680 -11.477 -24.932 1.00 73.19 823 GLY A CA 1
ATOM 6490 C C . GLY A 1 823 ? 19.080 -11.220 -23.552 1.00 73.19 823 GLY A C 1
ATOM 6491 O O . GLY A 1 823 ? 19.256 -12.043 -22.662 1.00 73.19 823 GLY A O 1
ATOM 6492 N N . ILE A 1 824 ? 18.378 -10.100 -23.384 1.00 79.75 824 ILE A N 1
ATOM 6493 C CA . ILE A 1 824 ? 17.791 -9.676 -22.107 1.00 79.75 824 ILE A CA 1
ATOM 6494 C C . ILE A 1 824 ? 16.269 -9.807 -22.199 1.00 79.75 824 ILE A C 1
ATOM 6496 O O . ILE A 1 824 ? 15.677 -9.377 -23.188 1.00 79.75 824 ILE A O 1
ATOM 6500 N N . THR A 1 825 ? 15.646 -10.381 -21.168 1.00 77.25 825 THR A N 1
ATOM 6501 C CA . THR A 1 825 ? 14.183 -10.455 -21.031 1.00 77.25 825 THR A CA 1
ATOM 6502 C C . THR A 1 825 ? 13.745 -9.504 -19.924 1.00 77.25 825 THR A C 1
ATOM 6504 O O . THR A 1 825 ? 14.093 -9.719 -18.764 1.00 77.25 825 THR A O 1
ATOM 6507 N N . LEU A 1 826 ? 12.999 -8.459 -20.287 1.00 78.44 826 LEU A N 1
ATOM 6508 C CA . LEU A 1 826 ? 12.519 -7.434 -19.358 1.00 78.44 826 LEU A CA 1
ATOM 6509 C C . LEU A 1 826 ? 11.316 -7.968 -18.562 1.00 78.44 826 LEU A C 1
ATOM 6511 O O . LEU A 1 826 ? 10.213 -8.079 -19.097 1.00 78.44 826 LEU A O 1
ATOM 6515 N N . CYS A 1 827 ? 11.530 -8.327 -17.296 1.00 69.56 827 CYS A N 1
ATOM 6516 C CA . CYS A 1 827 ? 10.472 -8.647 -16.334 1.00 69.56 827 CYS A CA 1
ATOM 6517 C C . CYS A 1 827 ? 10.965 -8.506 -14.875 1.00 69.56 827 CYS A C 1
ATOM 6519 O O . CYS A 1 827 ? 12.179 -8.573 -14.644 1.00 69.56 827 CYS A O 1
ATOM 6521 N N . PRO A 1 828 ? 10.052 -8.372 -13.888 1.00 72.88 828 PRO A N 1
ATOM 6522 C CA . PRO A 1 828 ? 10.416 -8.261 -12.472 1.00 72.88 828 PRO A CA 1
ATOM 6523 C C . PRO A 1 828 ? 11.226 -9.451 -11.945 1.00 72.88 828 PRO A C 1
ATOM 6525 O O . PRO A 1 828 ? 12.200 -9.236 -11.231 1.00 72.88 828 PRO A O 1
ATOM 6528 N N . ASP A 1 829 ? 10.909 -10.681 -12.380 1.00 71.00 829 ASP A N 1
ATOM 6529 C CA . ASP A 1 829 ? 11.665 -11.909 -12.056 1.00 71.00 829 ASP A CA 1
ATOM 6530 C C . ASP A 1 829 ? 13.169 -11.794 -12.423 1.00 71.00 829 ASP A C 1
ATOM 6532 O O . ASP A 1 829 ? 14.008 -12.443 -11.805 1.00 71.00 829 ASP A O 1
ATOM 6536 N N . ASN A 1 830 ? 13.519 -10.942 -13.400 1.00 77.75 830 ASN A N 1
ATOM 6537 C CA . ASN A 1 830 ? 14.893 -10.662 -13.839 1.00 77.75 830 ASN A CA 1
ATOM 6538 C C . ASN A 1 830 ? 15.435 -9.307 -13.332 1.00 77.75 830 ASN A C 1
ATOM 6540 O O . ASN A 1 830 ? 16.477 -8.854 -13.805 1.00 77.75 830 ASN A O 1
ATOM 6544 N N . GLY A 1 831 ? 14.731 -8.631 -12.418 1.00 82.31 831 GLY A N 1
ATOM 6545 C CA . GLY A 1 831 ? 15.117 -7.331 -11.863 1.00 82.31 831 GLY A CA 1
ATOM 6546 C C . GLY A 1 831 ? 14.769 -6.110 -12.724 1.00 82.31 831 GLY A C 1
ATOM 6547 O O . GLY A 1 831 ? 15.424 -5.083 -12.564 1.00 82.31 831 GLY A O 1
ATOM 6548 N N . PHE A 1 832 ? 13.782 -6.197 -13.628 1.00 85.62 832 PHE A N 1
ATOM 6549 C CA . PHE A 1 832 ? 13.316 -5.078 -14.467 1.00 85.62 832 PHE A CA 1
ATOM 6550 C C . PHE A 1 832 ? 11.836 -4.746 -14.215 1.00 85.62 832 PHE A C 1
ATOM 6552 O O . PHE A 1 832 ? 10.955 -5.555 -14.507 1.00 85.62 832 PHE A O 1
ATOM 6559 N N . TRP A 1 833 ? 11.541 -3.515 -13.800 1.00 86.06 833 TRP A N 1
ATOM 6560 C CA . TRP A 1 833 ? 10.179 -2.992 -13.645 1.00 86.06 833 TRP A CA 1
ATOM 6561 C C . TRP A 1 833 ? 9.952 -1.917 -14.704 1.00 86.06 833 TRP A C 1
ATOM 6563 O O . TRP A 1 833 ? 10.315 -0.758 -14.513 1.00 86.06 833 TRP A O 1
ATOM 6573 N N . THR A 1 834 ? 9.435 -2.327 -15.867 1.00 81.56 834 THR A N 1
ATOM 6574 C CA . THR A 1 834 ? 9.415 -1.490 -17.078 1.00 81.56 834 THR A CA 1
ATOM 6575 C C . THR A 1 834 ? 8.057 -1.474 -17.776 1.00 81.56 834 THR A C 1
ATOM 6577 O O . THR A 1 834 ? 7.433 -2.519 -17.968 1.00 81.56 834 THR A O 1
ATOM 6580 N N . LEU A 1 835 ? 7.625 -0.277 -18.174 1.00 80.12 835 LEU A N 1
ATOM 6581 C CA . LEU A 1 835 ? 6.525 -0.021 -19.100 1.00 80.12 835 LEU A CA 1
ATOM 6582 C C . LEU A 1 835 ? 7.085 0.104 -20.523 1.00 80.12 835 LEU A C 1
ATOM 6584 O O . LEU A 1 835 ? 8.196 0.601 -20.721 1.00 80.12 835 LEU A O 1
ATOM 6588 N N . TRP A 1 836 ? 6.317 -0.318 -21.525 1.00 75.38 836 TRP A N 1
ATOM 6589 C CA . TRP A 1 836 ? 6.781 -0.328 -22.906 1.00 75.38 836 TRP A CA 1
ATOM 6590 C C . TRP A 1 836 ? 5.677 -0.085 -23.935 1.00 75.38 836 TRP A C 1
ATOM 6592 O O . TRP A 1 836 ? 4.508 -0.387 -23.707 1.00 75.38 836 TRP A O 1
ATOM 6602 N N . LEU A 1 837 ? 6.082 0.411 -25.105 1.00 76.38 837 LEU A N 1
ATOM 6603 C CA . LEU A 1 837 ? 5.257 0.537 -26.309 1.00 76.38 837 LEU A CA 1
ATOM 6604 C C . LEU A 1 837 ? 5.939 -0.192 -27.476 1.00 76.38 837 LEU A C 1
ATOM 6606 O O . LEU A 1 837 ? 7.167 -0.261 -27.536 1.00 76.38 837 LEU A O 1
ATOM 6610 N N . ARG A 1 838 ? 5.150 -0.734 -28.406 1.00 75.50 838 ARG A N 1
ATOM 6611 C CA . ARG A 1 838 ? 5.570 -1.279 -29.713 1.00 75.50 838 ARG A CA 1
ATOM 6612 C C . ARG A 1 838 ? 4.480 -0.986 -30.740 1.00 75.50 838 ARG A C 1
ATOM 6614 O O . ARG A 1 838 ? 3.309 -1.019 -30.376 1.00 75.50 838 ARG A O 1
ATOM 6621 N N . ASN A 1 839 ? 4.813 -0.771 -32.012 1.00 62.97 839 ASN A N 1
ATOM 6622 C CA . ASN A 1 839 ? 3.844 -0.608 -33.114 1.00 62.97 839 ASN A CA 1
ATOM 6623 C C . ASN A 1 839 ? 2.773 0.500 -32.911 1.00 62.97 839 ASN A C 1
ATOM 6625 O O . ASN A 1 839 ? 1.744 0.484 -33.590 1.00 62.97 839 ASN A O 1
ATOM 6629 N N . GLY A 1 840 ? 2.978 1.440 -31.974 1.00 56.84 840 GLY A N 1
ATOM 6630 C CA . GLY A 1 840 ? 1.881 2.159 -31.305 1.00 56.84 840 GLY A CA 1
ATOM 6631 C C . GLY A 1 840 ? 0.880 2.862 -32.234 1.00 56.84 840 GLY A C 1
ATOM 6632 O O . GLY A 1 840 ? 1.281 3.691 -33.060 1.00 56.84 840 GLY A O 1
ATOM 6633 N N . LYS A 1 841 ? -0.422 2.561 -32.073 1.00 45.69 841 LYS A N 1
ATOM 6634 C CA . LYS A 1 841 ? -1.442 2.897 -33.085 1.00 45.69 841 LYS A CA 1
ATOM 6635 C C . LYS A 1 841 ? -2.796 3.483 -32.650 1.00 45.69 841 LYS A C 1
ATOM 6637 O O . LYS A 1 841 ? -3.582 3.748 -33.555 1.00 45.69 841 LYS A O 1
ATOM 6642 N N . LYS A 1 842 ? -3.081 3.751 -31.363 1.00 41.72 842 LYS A N 1
ATOM 6643 C CA . LYS A 1 842 ? -4.343 4.437 -30.973 1.00 41.72 842 LYS A CA 1
ATOM 6644 C C . LYS A 1 842 ? -4.234 5.492 -29.872 1.00 41.72 842 LYS A C 1
ATOM 6646 O O . LYS A 1 842 ? -4.598 6.632 -30.133 1.00 41.72 842 LYS A O 1
ATOM 6651 N N . VAL A 1 843 ? -3.665 5.178 -28.709 1.00 48.72 843 VAL A N 1
ATOM 6652 C CA . VAL A 1 843 ? -3.342 6.187 -27.683 1.00 48.72 843 VAL A CA 1
ATOM 6653 C C . VAL A 1 843 ? -1.844 6.134 -27.416 1.00 48.72 843 VAL A C 1
ATOM 6655 O O . VAL A 1 843 ? -1.303 5.088 -27.071 1.00 48.72 843 VAL A O 1
ATOM 6658 N N . LYS A 1 844 ? -1.153 7.255 -27.634 1.00 63.38 844 LYS A N 1
ATOM 6659 C CA . LYS A 1 844 ? 0.267 7.408 -27.307 1.00 63.38 844 LYS A CA 1
ATOM 6660 C C . LYS A 1 844 ? 0.389 8.477 -26.224 1.00 63.38 844 LYS A C 1
ATOM 6662 O O . LYS A 1 844 ? 0.049 9.619 -26.533 1.00 63.38 844 LYS A O 1
ATOM 6667 N N . PRO A 1 845 ? 0.904 8.181 -25.017 1.00 69.88 845 PRO A N 1
ATOM 6668 C CA . PRO A 1 845 ? 1.476 9.252 -24.211 1.00 69.88 845 PRO A CA 1
ATOM 6669 C C . PRO A 1 845 ? 2.611 9.871 -25.039 1.00 69.88 845 PRO A C 1
ATOM 6671 O O . PRO A 1 845 ? 3.456 9.124 -25.534 1.00 69.88 845 PRO A O 1
ATOM 6674 N N . LYS A 1 846 ? 2.670 11.197 -25.241 1.00 82.94 846 LYS A N 1
ATOM 6675 C CA . LYS A 1 846 ? 3.918 11.807 -25.746 1.00 82.94 846 LYS A CA 1
ATOM 6676 C C . LYS A 1 846 ? 4.913 12.009 -24.612 1.00 82.94 846 LYS A C 1
ATOM 6678 O O . LYS A 1 846 ? 6.101 12.138 -24.886 1.00 82.94 846 LYS A O 1
ATOM 6683 N N . LYS A 1 847 ? 4.451 12.005 -23.358 1.00 87.81 847 LYS A N 1
ATOM 6684 C CA . LYS A 1 847 ? 5.291 12.083 -22.164 1.00 87.81 847 LYS A CA 1
ATOM 6685 C C . LYS A 1 847 ? 4.822 11.093 -21.093 1.00 87.81 847 LYS A C 1
ATOM 6687 O O . LYS A 1 847 ? 3.634 11.041 -20.780 1.00 87.81 847 LYS A O 1
ATOM 6692 N N . VAL A 1 848 ? 5.760 10.320 -20.552 1.00 86.75 848 VAL A N 1
ATOM 6693 C CA . VAL A 1 848 ? 5.540 9.318 -19.502 1.00 86.75 848 VAL A CA 1
ATOM 6694 C C . VAL A 1 848 ? 6.256 9.769 -18.236 1.00 86.75 848 VAL A C 1
ATOM 6696 O O . VAL A 1 848 ? 7.460 10.013 -18.274 1.00 86.75 848 VAL A O 1
ATOM 6699 N N . GLY 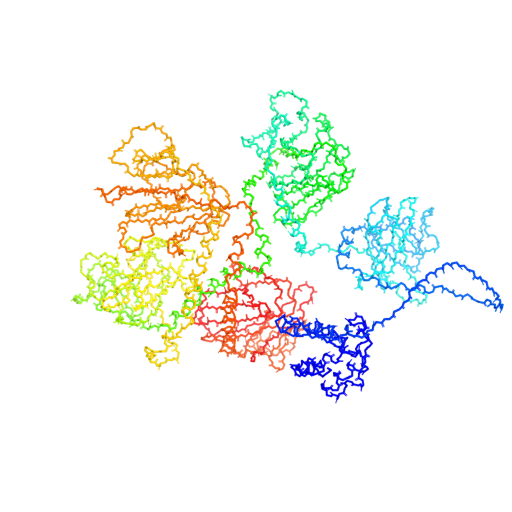A 1 849 ? 5.522 9.878 -17.133 1.00 87.44 849 GLY A N 1
ATOM 6700 C CA . GLY A 1 849 ? 6.082 10.041 -15.795 1.00 87.44 849 GLY A CA 1
ATOM 6701 C C . GLY A 1 849 ? 6.384 8.671 -15.202 1.00 87.44 849 GLY A C 1
ATOM 6702 O O . GLY A 1 849 ? 5.576 7.754 -15.358 1.00 87.44 849 GLY A O 1
ATOM 6703 N N . VAL A 1 850 ? 7.530 8.526 -14.546 1.00 89.94 850 VAL A N 1
ATOM 6704 C CA . VAL A 1 850 ? 7.931 7.325 -13.807 1.00 89.94 850 VAL A CA 1
ATOM 6705 C C . VAL A 1 850 ? 8.146 7.728 -12.357 1.00 89.94 850 VAL A C 1
ATOM 6707 O O . VAL A 1 850 ? 8.890 8.665 -12.091 1.00 89.94 850 VAL A O 1
ATOM 6710 N N . TYR A 1 851 ? 7.491 7.021 -11.443 1.00 86.44 851 TYR A N 1
ATOM 6711 C CA . TYR A 1 851 ? 7.593 7.184 -9.998 1.00 86.44 851 TYR A CA 1
ATOM 6712 C C . TYR A 1 851 ? 8.136 5.902 -9.369 1.00 86.44 851 TYR A C 1
ATOM 6714 O O . TYR A 1 851 ? 7.721 4.806 -9.749 1.00 86.44 851 TYR A O 1
ATOM 6722 N N . LEU A 1 852 ? 9.018 6.045 -8.391 1.00 84.75 852 LEU A N 1
ATOM 6723 C CA . LEU A 1 852 ? 9.546 4.995 -7.531 1.00 84.75 852 LEU A CA 1
ATOM 6724 C C . LEU A 1 852 ? 9.262 5.391 -6.077 1.00 84.75 852 LEU A C 1
ATOM 6726 O O . LEU A 1 852 ? 9.595 6.506 -5.686 1.00 84.75 852 LEU A O 1
ATOM 6730 N N . ASP A 1 853 ? 8.709 4.470 -5.292 1.00 76.94 853 ASP A N 1
ATOM 6731 C CA . ASP A 1 853 ? 8.757 4.481 -3.825 1.00 76.94 853 ASP A CA 1
ATOM 6732 C C . ASP A 1 853 ? 9.445 3.171 -3.420 1.00 76.94 853 ASP A C 1
ATOM 6734 O O . ASP A 1 853 ? 8.931 2.073 -3.675 1.00 76.94 853 ASP A O 1
ATOM 6738 N N . TYR A 1 854 ? 10.675 3.289 -2.914 1.00 72.00 854 TYR A N 1
ATOM 6739 C CA . TYR A 1 854 ? 11.531 2.140 -2.648 1.00 72.00 854 TYR A CA 1
ATOM 6740 C C . TYR A 1 854 ? 11.038 1.354 -1.422 1.00 72.00 854 TYR A C 1
ATOM 6742 O O . TYR A 1 854 ? 10.962 0.125 -1.461 1.00 72.00 854 TYR A O 1
ATOM 6750 N N . GLU A 1 855 ? 10.642 2.049 -0.357 1.00 66.75 855 GLU A N 1
ATOM 6751 C CA . GLU A 1 855 ? 10.173 1.467 0.901 1.00 66.75 855 GLU A CA 1
ATOM 6752 C C . GLU A 1 855 ? 8.856 0.691 0.741 1.00 66.75 855 GLU A C 1
ATOM 6754 O O . GLU A 1 855 ? 8.712 -0.396 1.301 1.00 66.75 855 GLU A O 1
ATOM 6759 N N . GLN A 1 856 ? 7.907 1.201 -0.052 1.00 52.19 856 GLN A N 1
ATOM 6760 C CA . GLN A 1 856 ? 6.632 0.526 -0.336 1.00 52.19 856 GLN A CA 1
ATOM 6761 C C . GLN A 1 856 ? 6.725 -0.528 -1.453 1.00 52.19 856 GLN A C 1
ATOM 6763 O O . GLN A 1 856 ? 5.736 -1.200 -1.773 1.00 52.19 856 GLN A O 1
ATOM 6768 N N . GLY A 1 857 ? 7.895 -0.693 -2.078 1.00 56.28 857 GLY A N 1
ATOM 6769 C CA . GLY A 1 857 ? 8.073 -1.655 -3.162 1.00 56.28 857 GLY A CA 1
ATOM 6770 C C . GLY A 1 857 ? 7.254 -1.302 -4.408 1.00 56.28 857 GLY A C 1
ATOM 6771 O O . GLY A 1 857 ? 6.629 -2.189 -5.008 1.00 56.28 857 GLY A O 1
ATOM 6772 N N . GLN A 1 858 ? 7.187 -0.016 -4.764 1.00 71.94 858 GLN A N 1
ATOM 6773 C CA . GLN A 1 858 ? 6.286 0.522 -5.784 1.00 71.94 858 GLN A CA 1
ATOM 6774 C C . GLN A 1 858 ? 7.033 1.175 -6.957 1.00 71.94 858 GLN A C 1
ATOM 6776 O O . GLN A 1 858 ? 7.956 1.961 -6.769 1.00 71.94 858 GLN A O 1
ATOM 6781 N N . VAL A 1 859 ? 6.575 0.906 -8.186 1.00 67.19 859 VAL A N 1
ATOM 6782 C CA . VAL A 1 859 ? 6.967 1.652 -9.396 1.00 67.19 859 VAL A CA 1
ATOM 6783 C C . VAL A 1 859 ? 5.713 2.005 -10.190 1.00 67.19 859 VAL A C 1
ATOM 6785 O O . VAL A 1 859 ? 5.054 1.103 -10.713 1.00 67.19 859 VAL A O 1
ATOM 6788 N N . SER A 1 860 ? 5.383 3.289 -10.300 1.00 71.12 860 SER A N 1
ATOM 6789 C CA . SER A 1 860 ? 4.179 3.784 -10.984 1.00 71.12 860 SER A CA 1
ATOM 6790 C C . SER A 1 860 ? 4.521 4.545 -12.265 1.00 71.12 860 SER A C 1
ATOM 6792 O O . SER A 1 860 ? 5.565 5.185 -12.368 1.00 71.12 860 SER A O 1
ATOM 6794 N N . PHE A 1 861 ? 3.628 4.486 -13.248 1.00 74.25 861 PHE A N 1
ATOM 6795 C CA . PHE A 1 861 ? 3.761 5.124 -14.553 1.00 74.25 861 PHE A CA 1
ATOM 6796 C C . PHE A 1 861 ? 2.516 5.951 -14.858 1.00 74.25 861 PHE A C 1
ATOM 6798 O O . PHE A 1 861 ? 1.398 5.468 -14.679 1.00 74.25 861 PHE A O 1
ATOM 6805 N N . TYR A 1 862 ? 2.713 7.160 -15.382 1.00 70.44 862 TYR A N 1
ATOM 6806 C CA . TYR A 1 862 ? 1.645 8.129 -15.638 1.00 70.44 862 TYR A CA 1
ATOM 6807 C C . TYR A 1 862 ? 1.735 8.712 -17.048 1.00 70.44 862 TYR A C 1
ATOM 6809 O O . TYR A 1 862 ? 2.825 8.953 -17.571 1.00 70.44 862 TYR A O 1
ATOM 6817 N N . ASN A 1 863 ? 0.586 8.985 -17.663 1.00 74.25 863 ASN A N 1
ATOM 6818 C CA . ASN A 1 863 ? 0.493 9.742 -18.902 1.00 74.25 863 ASN A CA 1
ATOM 6819 C C . ASN A 1 863 ? 0.374 11.219 -18.531 1.00 74.25 863 ASN A C 1
ATOM 6821 O O . ASN A 1 863 ? -0.714 11.700 -18.217 1.00 74.25 863 ASN A O 1
ATOM 6825 N N . VAL A 1 864 ? 1.496 11.937 -18.568 1.00 77.19 864 VAL A N 1
ATOM 6826 C CA . VAL A 1 864 ? 1.580 13.312 -18.045 1.00 77.19 864 VAL A CA 1
ATOM 6827 C C . VAL A 1 864 ? 0.668 14.271 -18.815 1.00 77.19 864 VAL A C 1
ATOM 6829 O O . VAL A 1 864 ? 0.098 15.187 -18.232 1.00 77.19 864 VAL A O 1
ATOM 6832 N N . GLU A 1 865 ? 0.492 14.057 -20.122 1.00 76.88 865 GLU A N 1
ATOM 6833 C CA . GLU A 1 865 ? -0.396 14.894 -20.940 1.00 76.88 865 GLU A CA 1
ATOM 6834 C C . GLU A 1 865 ? -1.876 14.636 -20.650 1.00 76.88 865 GLU A C 1
ATOM 6836 O O . GLU A 1 865 ? -2.667 15.575 -20.638 1.00 76.88 865 GLU A O 1
ATOM 6841 N N . ALA A 1 866 ? -2.251 13.375 -20.423 1.00 63.22 866 ALA A N 1
ATOM 6842 C CA . ALA A 1 866 ? -3.629 12.996 -20.110 1.00 63.22 866 ALA A CA 1
ATOM 6843 C C . ALA A 1 866 ? -3.952 13.062 -18.607 1.00 63.22 866 ALA A C 1
ATOM 6845 O O . ALA A 1 866 ? -5.082 12.764 -18.236 1.00 63.22 866 ALA A O 1
ATOM 6846 N N . ARG A 1 867 ? -2.966 13.404 -17.763 1.00 62.66 867 ARG A N 1
ATOM 6847 C CA . ARG A 1 867 ? -3.041 13.447 -16.290 1.00 62.66 867 ARG A CA 1
ATOM 6848 C C . ARG A 1 867 ? -3.605 12.172 -15.652 1.00 62.66 867 ARG A C 1
ATOM 6850 O O . ARG A 1 867 ? -4.232 12.228 -14.605 1.00 62.66 867 ARG A O 1
ATOM 6857 N N . SER A 1 868 ? -3.383 11.034 -16.304 1.00 54.19 868 SER A N 1
ATOM 6858 C CA . SER A 1 868 ? -3.934 9.738 -15.905 1.00 54.19 868 SER A CA 1
ATOM 6859 C C . SER A 1 868 ? -2.838 8.771 -15.497 1.00 54.19 868 SER A C 1
ATOM 6861 O O . SER A 1 868 ? -1.715 8.789 -16.019 1.00 54.19 868 SER A O 1
ATOM 6863 N N . HIS A 1 869 ? -3.198 7.886 -14.579 1.00 62.62 869 HIS A N 1
ATOM 6864 C CA . HIS A 1 869 ? -2.434 6.688 -14.281 1.00 62.62 869 HIS A CA 1
ATOM 6865 C C . HIS A 1 869 ? -2.342 5.782 -15.522 1.00 62.62 869 HIS A C 1
ATOM 6867 O O . HIS A 1 869 ? -3.288 5.682 -16.303 1.00 62.62 869 HIS A O 1
ATOM 6873 N N . ILE A 1 870 ? -1.189 5.141 -15.736 1.00 56.69 870 ILE A N 1
ATOM 6874 C CA . ILE A 1 870 ? -1.025 4.086 -16.752 1.00 56.69 870 ILE A CA 1
ATOM 6875 C C . ILE A 1 870 ? -0.937 2.723 -16.069 1.00 56.69 870 ILE A C 1
ATOM 6877 O O . ILE A 1 870 ? -1.603 1.776 -16.486 1.00 56.69 870 ILE A O 1
ATOM 6881 N N . TYR A 1 871 ? -0.031 2.589 -15.096 1.00 50.53 871 TYR A N 1
ATOM 6882 C CA . TYR A 1 871 ? 0.295 1.297 -14.500 1.00 50.53 871 TYR A CA 1
ATOM 6883 C C . TYR A 1 871 ? 1.099 1.429 -13.202 1.00 50.53 871 TYR A C 1
ATOM 6885 O O . TYR A 1 871 ? 1.910 2.340 -13.077 1.00 50.53 871 TYR A O 1
ATOM 6893 N N . THR A 1 872 ? 0.967 0.469 -12.280 1.00 54.69 872 THR A N 1
ATOM 6894 C CA . THR A 1 872 ? 1.802 0.384 -11.070 1.00 54.69 872 THR A CA 1
ATOM 6895 C C . THR A 1 872 ? 2.238 -1.050 -10.773 1.00 54.69 872 THR A C 1
ATOM 6897 O O . THR A 1 872 ? 1.411 -1.939 -10.582 1.00 54.69 872 THR A O 1
ATOM 6900 N N . PHE A 1 873 ? 3.546 -1.263 -10.625 1.00 45.06 873 PHE A N 1
ATOM 6901 C CA . PHE A 1 873 ? 4.096 -2.398 -9.883 1.00 45.06 873 PHE A CA 1
ATOM 6902 C C . PHE A 1 873 ? 4.041 -2.085 -8.383 1.00 45.06 873 PHE A C 1
ATOM 6904 O O . PHE A 1 873 ? 4.398 -0.983 -7.987 1.00 45.06 873 PHE A O 1
ATOM 6911 N N . THR A 1 874 ? 3.604 -3.030 -7.549 1.00 44.53 874 THR A N 1
ATOM 6912 C CA . THR A 1 874 ? 3.520 -2.893 -6.078 1.00 44.53 874 THR A CA 1
ATOM 6913 C C . THR A 1 874 ? 3.816 -4.225 -5.398 1.00 44.53 874 THR A C 1
ATOM 6915 O O . THR A 1 874 ? 3.681 -5.272 -6.032 1.00 44.53 874 THR A O 1
ATOM 6918 N N . GLY A 1 875 ? 4.198 -4.190 -4.117 1.00 40.25 875 GLY A N 1
ATOM 6919 C CA . GLY A 1 875 ? 4.620 -5.389 -3.385 1.00 40.25 875 GLY A CA 1
ATOM 6920 C C . GLY A 1 875 ? 5.965 -5.934 -3.875 1.00 40.25 875 GLY A C 1
ATOM 6921 O O . GLY A 1 875 ? 6.243 -7.124 -3.741 1.00 40.25 875 GLY A O 1
ATOM 6922 N N . CYS A 1 876 ? 6.788 -5.086 -4.496 1.00 52.59 876 CYS A N 1
ATOM 6923 C CA . CYS A 1 876 ? 8.101 -5.468 -4.990 1.00 52.59 876 CYS A CA 1
ATOM 6924 C C . CYS A 1 876 ? 9.102 -5.467 -3.833 1.00 52.59 876 CYS A C 1
ATOM 6926 O O . CYS A 1 876 ? 9.402 -4.418 -3.276 1.00 52.59 876 CYS A O 1
ATOM 6928 N N . SER A 1 877 ? 9.685 -6.617 -3.503 1.00 56.12 877 SER A N 1
ATOM 6929 C CA . SER A 1 877 ? 10.812 -6.668 -2.569 1.00 56.12 877 SER A CA 1
ATOM 6930 C C . SER A 1 877 ? 12.091 -6.178 -3.262 1.00 56.12 877 SER A C 1
ATOM 6932 O O . SER A 1 877 ? 12.818 -6.968 -3.880 1.00 56.12 877 SER A O 1
ATOM 6934 N N . PHE A 1 878 ? 12.363 -4.875 -3.206 1.00 73.81 878 PHE A N 1
ATOM 6935 C CA . PHE A 1 878 ? 13.629 -4.335 -3.696 1.00 73.81 878 PHE A CA 1
ATOM 6936 C C . PHE A 1 878 ? 14.788 -4.748 -2.782 1.00 73.81 878 PHE A C 1
ATOM 6938 O O . PHE A 1 878 ? 14.634 -4.972 -1.584 1.00 73.81 878 PHE A O 1
ATOM 6945 N N . SER A 1 879 ? 15.959 -4.938 -3.381 1.00 73.62 879 SER A N 1
ATOM 6946 C CA . SER A 1 879 ? 17.172 -5.346 -2.675 1.00 73.62 879 SER A CA 1
ATOM 6947 C C . SER A 1 879 ? 18.381 -4.894 -3.481 1.00 73.62 879 SER A C 1
ATOM 6949 O O . SER A 1 879 ? 18.598 -5.387 -4.590 1.00 73.62 879 SER A O 1
ATOM 6951 N N . GLY A 1 880 ? 19.166 -3.973 -2.927 1.00 82.81 880 GLY A N 1
ATOM 6952 C CA . GLY A 1 880 ? 20.226 -3.278 -3.658 1.00 82.81 880 GLY A CA 1
ATOM 6953 C C . GLY A 1 880 ? 19.689 -2.203 -4.610 1.00 82.81 880 GLY A C 1
ATOM 6954 O O . GLY A 1 880 ? 18.486 -2.097 -4.852 1.00 82.81 880 GLY A O 1
ATOM 6955 N N . LYS A 1 881 ? 20.610 -1.406 -5.156 1.00 91.94 881 LYS A N 1
ATOM 6956 C CA . LYS A 1 881 ? 20.312 -0.176 -5.895 1.00 91.94 881 LYS A CA 1
ATOM 6957 C C . LYS A 1 881 ? 19.507 -0.420 -7.180 1.00 91.94 881 LYS A C 1
ATOM 6959 O O . LYS A 1 881 ? 19.787 -1.346 -7.948 1.00 91.94 881 LYS A O 1
ATOM 6964 N N . LEU A 1 882 ? 18.525 0.445 -7.427 1.00 95.06 882 LEU A N 1
ATOM 6965 C CA . LEU A 1 882 ? 17.729 0.511 -8.651 1.00 95.06 882 LEU A CA 1
ATOM 6966 C C . LEU A 1 882 ? 18.135 1.720 -9.497 1.00 95.06 882 LEU A C 1
ATOM 6968 O O . LEU A 1 882 ? 18.160 2.845 -9.012 1.00 95.06 882 LEU A O 1
ATOM 6972 N N . PHE A 1 883 ? 18.380 1.518 -10.784 1.00 97.00 883 PHE A N 1
ATOM 6973 C CA . PHE A 1 883 ? 18.707 2.584 -11.729 1.00 97.00 883 PHE A CA 1
ATOM 6974 C C . PHE A 1 883 ? 17.534 2.851 -12.682 1.00 97.00 883 PHE A C 1
ATOM 6976 O O . PHE A 1 883 ? 16.897 1.893 -13.133 1.00 97.00 883 PHE A O 1
ATOM 6983 N N . PRO A 1 884 ? 17.270 4.114 -13.068 1.00 97.62 884 PRO A N 1
ATOM 6984 C CA . PRO A 1 884 ? 16.403 4.436 -14.195 1.00 97.62 884 PRO A CA 1
ATOM 6985 C C . PRO A 1 884 ? 16.842 3.691 -15.460 1.00 97.62 884 PRO A C 1
ATOM 6987 O O . PRO A 1 884 ? 18.029 3.631 -15.783 1.00 97.62 884 PRO A O 1
ATOM 6990 N N . PHE A 1 885 ? 15.889 3.118 -16.185 1.00 97.12 885 PHE A N 1
ATOM 6991 C CA . PHE A 1 885 ? 16.118 2.288 -17.361 1.00 97.12 885 PHE A CA 1
ATOM 6992 C C . PHE A 1 885 ? 15.476 2.912 -18.599 1.00 97.12 885 PHE A C 1
ATOM 6994 O O . PHE A 1 885 ? 14.293 3.258 -18.581 1.00 97.12 885 PHE A O 1
ATOM 7001 N N . PHE A 1 886 ? 16.242 2.992 -19.691 1.00 96.69 886 PHE A N 1
ATOM 7002 C CA . PHE A 1 886 ? 1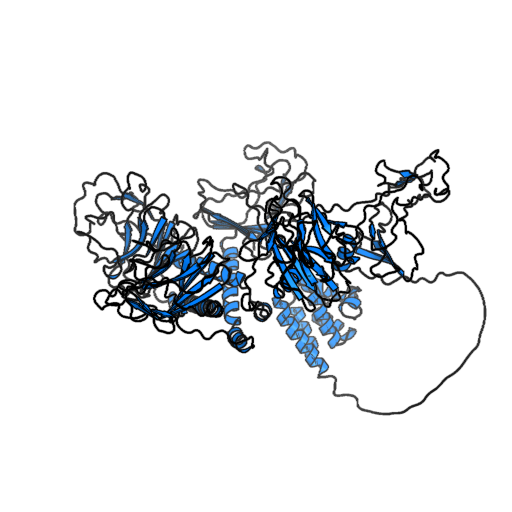5.788 3.557 -20.959 1.00 96.69 886 PHE A CA 1
ATOM 7003 C C . PHE A 1 886 ? 16.191 2.663 -22.138 1.00 96.69 886 PHE A C 1
ATOM 7005 O O . PHE A 1 886 ? 17.361 2.300 -22.304 1.00 96.69 886 PHE A O 1
ATOM 7012 N N . SER A 1 887 ? 15.234 2.365 -23.018 1.00 93.94 887 SER A N 1
ATOM 7013 C CA . SER A 1 887 ? 15.494 1.766 -24.328 1.00 93.94 887 SER A CA 1
ATOM 7014 C C . SER A 1 887 ? 14.686 2.481 -25.411 1.00 93.94 887 SER A C 1
ATOM 7016 O O . SER A 1 887 ? 13.464 2.330 -25.460 1.00 93.94 887 SER A O 1
ATOM 7018 N N . PRO A 1 888 ? 15.313 3.228 -26.342 1.00 90.00 888 PRO A N 1
ATOM 7019 C CA . PRO A 1 888 ? 14.609 3.783 -27.496 1.00 90.00 888 PRO A CA 1
ATOM 7020 C C . PRO A 1 888 ? 14.212 2.719 -28.535 1.00 90.00 888 PRO A C 1
ATOM 7022 O O . PRO A 1 888 ? 13.702 3.097 -29.590 1.00 90.00 888 PRO A O 1
ATOM 7025 N N . CYS A 1 889 ? 14.456 1.427 -28.261 1.00 87.25 889 CYS A N 1
ATOM 7026 C CA . CYS A 1 889 ? 14.254 0.299 -29.173 1.00 87.25 889 CYS A CA 1
ATOM 7027 C C . CYS A 1 889 ? 15.002 0.435 -30.516 1.00 87.25 889 CYS A C 1
ATOM 7029 O O . CYS A 1 889 ? 15.816 1.334 -30.725 1.00 87.25 889 CYS A O 1
ATOM 7031 N N . GLY A 1 890 ? 14.804 -0.530 -31.420 1.00 81.44 890 GLY A N 1
ATOM 7032 C CA . GLY A 1 890 ? 15.370 -0.483 -32.771 1.00 81.44 890 GLY A CA 1
ATOM 7033 C C . GLY A 1 890 ? 14.716 0.597 -33.642 1.00 81.44 890 GLY A C 1
ATOM 7034 O O . GLY A 1 890 ? 13.562 0.955 -33.431 1.00 81.44 890 GLY A O 1
ATOM 7035 N N . ASN A 1 891 ? 15.434 1.083 -34.661 1.00 73.31 891 ASN A N 1
ATOM 7036 C CA . ASN A 1 891 ? 14.939 2.124 -35.578 1.00 73.31 891 ASN A CA 1
ATOM 7037 C C . ASN A 1 891 ? 13.923 1.612 -36.641 1.00 73.31 891 ASN A C 1
ATOM 7039 O O . ASN A 1 891 ? 13.400 2.393 -37.432 1.00 73.31 891 ASN A O 1
ATOM 7043 N N . GLU A 1 892 ? 13.657 0.302 -36.717 1.00 68.50 892 GLU A N 1
ATOM 7044 C CA . GLU A 1 892 ? 12.658 -0.306 -37.628 1.00 68.50 892 GLU A CA 1
ATOM 7045 C C . GLU A 1 892 ? 12.717 0.160 -39.105 1.00 68.50 892 GLU A C 1
ATOM 7047 O O . GLU A 1 892 ? 11.697 0.376 -39.762 1.00 68.50 892 GLU A O 1
ATOM 7052 N N . GLY A 1 893 ? 13.924 0.359 -39.645 1.00 64.31 893 GLY A N 1
ATOM 7053 C CA . GLY A 1 893 ? 14.104 0.852 -41.017 1.00 64.31 893 GLY A CA 1
ATOM 7054 C C . GLY A 1 893 ? 13.765 2.337 -41.211 1.00 64.31 893 GLY A C 1
ATOM 7055 O O . GLY A 1 893 ? 13.443 2.740 -42.323 1.00 64.31 893 GLY A O 1
ATOM 7056 N N . GLY A 1 894 ? 13.833 3.146 -40.148 1.00 65.50 894 GLY A N 1
ATOM 7057 C CA . GLY A 1 894 ? 13.552 4.585 -40.177 1.00 65.50 894 GLY A CA 1
ATOM 7058 C C . GLY A 1 894 ? 12.148 4.966 -39.697 1.00 65.50 894 GLY A C 1
ATOM 7059 O O . GLY A 1 894 ? 11.702 6.077 -39.964 1.00 65.50 894 GLY A O 1
ATOM 7060 N N . LYS A 1 895 ? 11.440 4.065 -39.002 1.00 67.75 895 LYS A N 1
ATOM 7061 C CA . LYS A 1 895 ? 10.084 4.309 -38.473 1.00 67.75 895 LYS A CA 1
ATOM 7062 C C . LYS A 1 895 ? 10.062 4.736 -37.004 1.00 67.75 895 LYS A C 1
ATOM 7064 O O . LYS A 1 895 ? 9.072 5.305 -36.560 1.00 67.75 895 LYS A O 1
ATOM 7069 N N . ASN A 1 896 ? 11.150 4.500 -36.269 1.00 79.81 896 ASN A N 1
ATOM 7070 C CA . ASN A 1 896 ? 11.249 4.767 -34.832 1.00 79.81 896 ASN A CA 1
ATOM 7071 C C . ASN A 1 896 ? 12.434 5.699 -34.493 1.00 79.81 896 ASN A C 1
ATOM 7073 O O . ASN A 1 896 ? 13.156 5.492 -33.517 1.00 79.81 896 ASN A O 1
ATOM 7077 N N . VAL A 1 897 ? 12.642 6.722 -35.332 1.00 73.06 897 VAL A N 1
ATOM 7078 C CA . VAL A 1 897 ? 13.840 7.588 -35.333 1.00 73.06 897 VAL A CA 1
ATOM 7079 C C . VAL A 1 897 ? 13.918 8.521 -34.118 1.00 73.06 897 VAL A C 1
ATOM 7081 O O . VAL A 1 897 ? 15.011 8.933 -33.745 1.00 73.06 897 VAL A O 1
ATOM 7084 N N . GLY A 1 898 ? 12.779 8.864 -33.506 1.00 79.88 898 GLY A N 1
ATOM 7085 C CA . GLY A 1 898 ? 12.717 9.865 -32.438 1.00 79.88 898 GLY A CA 1
ATOM 7086 C C . GLY A 1 898 ? 13.554 9.508 -31.194 1.00 79.88 898 GLY A C 1
ATOM 7087 O O . GLY A 1 898 ? 13.638 8.318 -30.843 1.00 79.88 898 GLY A O 1
ATOM 7088 N N . PRO A 1 899 ? 14.149 10.510 -30.517 1.00 89.50 899 PRO A N 1
ATOM 7089 C CA . PRO A 1 899 ? 14.838 10.325 -29.245 1.00 89.50 899 PRO A CA 1
ATOM 7090 C C . PRO A 1 899 ? 13.859 9.952 -28.125 1.00 89.50 899 PRO A C 1
ATOM 7092 O O . PRO A 1 899 ? 12.674 10.279 -28.179 1.00 89.50 899 PRO A O 1
ATOM 7095 N N . LEU A 1 900 ? 14.373 9.307 -27.078 1.00 93.38 900 LEU A N 1
ATOM 7096 C CA . LEU A 1 900 ? 13.823 9.480 -25.733 1.00 93.38 900 LEU A CA 1
ATOM 7097 C C . LEU A 1 900 ? 14.505 10.703 -25.120 1.00 93.38 900 LEU A C 1
ATOM 7099 O O . LEU A 1 900 ? 15.734 10.776 -25.159 1.00 93.38 900 LEU A O 1
ATOM 7103 N N . VAL A 1 901 ? 13.733 11.635 -24.564 1.00 93.88 901 VAL A N 1
ATOM 7104 C CA . VAL A 1 901 ? 14.259 12.859 -23.936 1.00 93.88 901 VAL A CA 1
ATOM 7105 C C . VAL A 1 901 ? 13.778 12.922 -22.495 1.00 93.88 901 VAL A C 1
ATOM 7107 O O . VAL A 1 901 ? 12.575 12.980 -22.252 1.00 93.88 901 VAL A O 1
ATOM 7110 N N . ILE A 1 902 ? 14.701 12.909 -21.537 1.00 94.31 902 ILE A N 1
ATOM 7111 C CA . ILE A 1 902 ? 14.404 13.177 -20.128 1.00 94.31 902 ILE A CA 1
ATOM 7112 C C . ILE A 1 902 ? 14.000 14.648 -20.031 1.00 94.31 902 ILE A C 1
ATOM 7114 O O . ILE A 1 902 ? 14.781 15.536 -20.373 1.00 94.31 902 ILE A O 1
ATOM 7118 N N . CYS A 1 903 ? 12.763 14.913 -19.621 1.00 89.12 903 CYS A N 1
ATOM 7119 C CA . CYS A 1 903 ? 12.258 16.275 -19.538 1.00 89.12 903 CYS A CA 1
ATOM 7120 C C . CYS A 1 903 ? 12.869 16.992 -18.325 1.00 89.12 903 CYS A C 1
ATOM 7122 O O . CYS A 1 903 ? 12.846 16.425 -17.231 1.00 89.12 903 CYS A O 1
ATOM 7124 N N . PRO A 1 904 ? 13.348 18.242 -18.471 1.00 78.31 904 PRO A N 1
ATOM 7125 C CA . PRO A 1 904 ? 13.671 19.063 -17.317 1.00 78.31 904 PRO A CA 1
ATOM 7126 C C . PRO A 1 904 ? 12.379 19.341 -16.544 1.00 78.31 904 PRO A C 1
ATOM 7128 O O . PRO A 1 904 ? 11.431 19.921 -17.080 1.00 78.31 904 PRO A O 1
ATOM 7131 N N . LEU A 1 905 ? 12.340 18.903 -15.291 1.00 71.00 905 LEU A N 1
ATOM 7132 C CA . LEU A 1 905 ? 11.302 19.288 -14.346 1.00 71.00 905 LEU A CA 1
ATOM 7133 C C . LEU A 1 905 ? 11.746 20.571 -13.636 1.00 71.00 905 LEU A C 1
ATOM 7135 O O . LEU A 1 905 ? 12.934 20.701 -13.326 1.00 71.00 905 LEU A O 1
ATOM 7139 N N . PRO A 1 906 ? 10.838 21.525 -13.365 1.00 54.84 906 PRO A N 1
ATOM 7140 C CA . PRO A 1 906 ? 11.145 22.574 -12.410 1.00 54.84 906 PRO A CA 1
ATOM 7141 C C . PRO A 1 906 ? 11.376 21.890 -11.061 1.00 54.84 906 PRO A C 1
ATOM 7143 O O . PRO A 1 906 ? 10.441 21.333 -10.485 1.00 54.84 906 PRO A O 1
ATOM 7146 N N . LEU A 1 907 ? 12.625 21.895 -10.583 1.00 47.75 907 LEU A N 1
ATOM 7147 C CA . LEU A 1 907 ? 12.929 21.466 -9.219 1.00 47.75 907 LEU A CA 1
ATOM 7148 C C . LEU A 1 907 ? 12.006 22.247 -8.271 1.00 47.75 907 LEU A C 1
ATOM 7150 O O . LEU A 1 907 ? 11.836 23.456 -8.483 1.00 47.75 907 LEU A O 1
ATOM 7154 N N . PRO A 1 908 ? 11.379 21.591 -7.276 1.00 42.72 908 PRO A N 1
ATOM 7155 C CA . PRO A 1 908 ? 10.463 22.273 -6.376 1.00 42.72 908 PRO A CA 1
ATOM 7156 C C . PRO A 1 908 ? 11.179 23.482 -5.753 1.00 42.72 908 PRO A C 1
ATOM 7158 O O . PRO A 1 908 ? 12.330 23.349 -5.324 1.00 42.72 908 PRO A O 1
ATOM 7161 N N . PRO A 1 909 ? 10.555 24.676 -5.747 1.00 37.91 909 PRO A N 1
ATOM 7162 C CA . PRO A 1 909 ? 11.194 25.859 -5.193 1.00 37.91 909 PRO A CA 1
ATOM 7163 C C . PRO A 1 909 ? 11.519 25.631 -3.708 1.00 37.91 909 PRO A C 1
ATOM 7165 O O . PRO A 1 909 ? 10.776 24.914 -3.029 1.00 37.91 909 PRO A O 1
ATOM 7168 N N . PRO A 1 910 ? 12.591 26.252 -3.177 1.00 35.16 910 PRO A N 1
ATOM 7169 C CA . PRO A 1 910 ? 12.866 26.214 -1.745 1.00 35.16 910 PRO A CA 1
ATOM 7170 C C . PRO A 1 910 ? 11.637 26.706 -0.958 1.00 35.16 910 PRO A C 1
ATOM 7172 O O . PRO A 1 910 ? 10.891 27.559 -1.460 1.00 35.16 910 PRO A O 1
ATOM 7175 N N . PRO A 1 911 ? 11.402 26.153 0.248 1.00 34.56 911 PRO A N 1
ATOM 7176 C CA . PRO A 1 911 ? 10.102 26.173 0.912 1.00 34.56 911 PRO A CA 1
ATOM 7177 C C . PRO A 1 911 ? 9.537 27.586 1.051 1.00 34.56 911 PRO A C 1
ATOM 7179 O O . PRO A 1 911 ? 9.988 28.394 1.859 1.00 34.56 911 PRO A O 1
ATOM 7182 N N . SER A 1 912 ? 8.522 27.870 0.240 1.00 33.19 912 SER A N 1
ATOM 7183 C CA . SER A 1 912 ? 7.735 29.096 0.279 1.00 33.19 912 SER A CA 1
ATOM 7184 C C . SER A 1 912 ? 6.293 28.783 -0.135 1.00 33.19 912 SER A C 1
ATOM 7186 O O . SER A 1 912 ? 6.028 27.969 -1.018 1.00 33.19 912 SER A O 1
ATOM 7188 N N . VAL A 1 913 ? 5.345 29.398 0.572 1.00 38.16 913 VAL A N 1
ATOM 7189 C CA . VAL A 1 913 ? 3.987 28.873 0.841 1.00 38.16 913 VAL A CA 1
ATOM 7190 C C . VAL A 1 913 ? 3.038 28.831 -0.385 1.00 38.16 913 VAL A C 1
ATOM 7192 O O . VAL A 1 913 ? 1.930 28.303 -0.312 1.00 38.16 913 VAL A O 1
ATOM 7195 N N . GLY A 1 914 ? 3.461 29.322 -1.555 1.00 36.56 914 GLY A N 1
ATOM 7196 C CA . GLY A 1 914 ? 2.574 29.583 -2.702 1.00 36.56 914 GLY A CA 1
ATOM 7197 C C . GLY A 1 914 ? 1.949 28.364 -3.404 1.00 36.56 914 GLY A C 1
ATOM 7198 O O . GLY A 1 914 ? 0.876 28.490 -3.995 1.00 36.56 914 GLY A O 1
ATOM 7199 N N . VAL A 1 915 ? 2.575 27.180 -3.355 1.00 35.84 915 VAL A N 1
ATOM 7200 C CA . VAL A 1 915 ? 2.039 25.980 -4.041 1.00 35.84 915 VAL A CA 1
ATOM 7201 C C . VAL A 1 915 ? 0.884 25.356 -3.251 1.00 35.84 915 VAL A C 1
ATOM 7203 O O . VAL A 1 915 ? -0.137 24.986 -3.833 1.00 35.84 915 VAL A O 1
ATOM 7206 N N . LEU A 1 916 ? 1.009 25.305 -1.922 1.00 35.97 916 LEU A N 1
ATOM 7207 C CA . LEU A 1 916 ? -0.032 24.811 -1.016 1.00 35.97 916 LEU A CA 1
ATOM 7208 C C . LEU A 1 916 ? -1.300 25.662 -1.101 1.00 35.97 916 LEU A C 1
ATOM 7210 O O . LEU A 1 916 ? -2.394 25.118 -1.204 1.00 35.97 916 LEU A O 1
ATOM 7214 N N . ASP A 1 917 ? -1.152 26.983 -1.165 1.00 37.62 917 ASP A N 1
ATOM 7215 C CA . ASP A 1 917 ? -2.273 27.922 -1.259 1.00 37.62 917 ASP A CA 1
ATOM 7216 C C . ASP A 1 917 ? -3.094 27.758 -2.562 1.00 37.62 917 ASP A C 1
ATOM 7218 O O . ASP A 1 917 ? -4.282 28.068 -2.600 1.00 37.62 917 ASP A O 1
ATOM 7222 N N . SER A 1 918 ? -2.506 27.182 -3.620 1.00 38.19 918 SER A N 1
ATOM 7223 C CA . SER A 1 918 ? -3.229 26.805 -4.850 1.00 38.19 918 SER A CA 1
ATOM 7224 C C . SER A 1 918 ? -3.924 25.438 -4.758 1.00 38.19 918 SER A C 1
ATOM 7226 O O . SER A 1 918 ? -4.934 25.218 -5.424 1.00 38.19 918 SER A O 1
ATOM 7228 N N . ILE A 1 919 ? -3.400 24.520 -3.940 1.00 37.03 919 ILE A N 1
ATOM 7229 C CA . ILE A 1 919 ? -3.958 23.174 -3.720 1.00 37.03 919 ILE A CA 1
ATOM 7230 C C . ILE A 1 919 ? -5.123 23.235 -2.717 1.00 37.03 919 ILE A C 1
ATOM 7232 O O . ILE A 1 919 ? -6.174 22.647 -2.956 1.00 37.03 919 ILE A O 1
ATOM 7236 N N . VAL A 1 920 ? -4.980 24.015 -1.642 1.00 40.00 920 VAL A N 1
ATOM 7237 C CA . VAL A 1 920 ? -5.995 24.208 -0.589 1.00 40.00 920 VAL A CA 1
ATOM 7238 C C . VAL A 1 920 ? -7.237 24.955 -1.103 1.00 40.00 920 VAL A C 1
ATOM 7240 O O . VAL A 1 920 ? -8.340 24.731 -0.609 1.00 40.00 920 VAL A O 1
ATOM 7243 N N . LYS A 1 921 ? -7.101 25.794 -2.142 1.00 38.41 921 LYS A N 1
ATOM 7244 C CA . LYS A 1 921 ? -8.227 26.526 -2.758 1.00 38.41 921 LYS A CA 1
ATOM 7245 C C . LYS A 1 921 ? -9.106 25.684 -3.696 1.00 38.41 921 LYS A C 1
ATOM 7247 O O . LYS A 1 921 ? -10.144 26.176 -4.138 1.00 38.41 921 LYS A O 1
ATOM 7252 N N . MET A 1 922 ? -8.757 24.426 -3.990 1.00 39.53 922 MET A N 1
ATOM 7253 C CA . MET A 1 922 ? -9.615 23.527 -4.777 1.00 39.53 922 MET A CA 1
ATOM 7254 C C . MET A 1 922 ? -10.703 22.858 -3.919 1.00 39.53 922 MET A C 1
ATOM 7256 O O . MET A 1 922 ? -10.627 21.679 -3.599 1.00 39.53 922 MET A O 1
ATOM 7260 N N . ASP A 1 923 ? -11.744 23.635 -3.604 1.00 45.47 923 ASP A N 1
ATOM 7261 C CA . ASP A 1 923 ? -13.140 23.200 -3.394 1.00 45.47 923 ASP A CA 1
ATOM 7262 C C . ASP A 1 923 ? -13.362 21.882 -2.607 1.00 45.47 923 ASP A C 1
ATOM 7264 O O . ASP A 1 923 ? -14.173 21.027 -2.977 1.00 45.47 923 ASP A O 1
ATOM 7268 N N . LEU A 1 924 ? -12.656 21.730 -1.477 1.00 38.09 924 LEU A N 1
ATOM 7269 C CA . LEU A 1 924 ? -12.730 20.574 -0.565 1.00 38.09 924 LEU A CA 1
ATOM 7270 C C . LEU A 1 924 ? -14.167 20.244 -0.104 1.00 38.09 924 LEU A C 1
ATOM 7272 O O . LEU A 1 924 ? -14.460 19.095 0.234 1.00 38.09 924 LEU A O 1
ATOM 7276 N N . GLY A 1 925 ? -15.082 21.221 -0.144 1.00 39.69 925 GLY A N 1
ATOM 7277 C CA . GLY A 1 925 ? -16.509 21.026 0.121 1.00 39.69 925 GLY A CA 1
ATOM 7278 C C . GLY A 1 925 ? -17.189 20.053 -0.851 1.00 39.69 925 GLY A C 1
ATOM 7279 O O . GLY A 1 925 ? -18.018 19.252 -0.423 1.00 39.69 925 GLY A O 1
ATOM 7280 N N . LYS A 1 926 ? -16.796 20.031 -2.134 1.00 40.69 926 LYS A N 1
ATOM 7281 C CA . LYS A 1 926 ? -17.323 19.064 -3.120 1.00 40.69 926 LYS A CA 1
ATOM 7282 C C . LYS A 1 926 ? -16.812 17.645 -2.884 1.00 40.69 926 LYS A C 1
ATOM 7284 O O . LYS A 1 926 ? -17.548 16.684 -3.112 1.00 40.69 926 LYS A O 1
ATOM 7289 N N . LEU A 1 927 ? -15.579 17.506 -2.390 1.00 36.50 927 LEU A N 1
ATOM 7290 C CA . LEU A 1 927 ? -15.030 16.201 -2.027 1.00 36.50 927 LEU A CA 1
ATOM 7291 C C . LEU A 1 927 ? -15.746 15.637 -0.790 1.00 36.50 927 LEU A C 1
ATOM 7293 O O . LEU A 1 927 ? -16.215 14.504 -0.831 1.00 36.50 927 LEU A O 1
ATOM 7297 N N . ARG A 1 928 ? -15.931 16.454 0.261 1.00 39.44 928 ARG A N 1
ATOM 7298 C CA . ARG A 1 928 ? -16.708 16.076 1.460 1.00 39.44 928 ARG A CA 1
ATOM 7299 C C . ARG A 1 928 ? -18.165 15.733 1.122 1.00 39.44 928 ARG A C 1
ATOM 7301 O O . ARG A 1 928 ? -18.656 14.699 1.557 1.00 39.44 928 ARG A O 1
ATOM 7308 N N . SER A 1 929 ? -18.814 16.517 0.256 1.00 40.50 929 SER A N 1
ATOM 7309 C CA . SER A 1 929 ? -20.154 16.216 -0.278 1.00 40.50 929 SER A CA 1
ATOM 7310 C C . SER A 1 929 ? -20.233 14.858 -0.990 1.00 40.50 929 SER A C 1
ATOM 7312 O O . SER A 1 929 ? -21.247 14.177 -0.870 1.00 40.50 929 SER A O 1
ATOM 7314 N N . SER A 1 930 ? -19.177 14.448 -1.699 1.00 37.75 930 SER A N 1
ATOM 7315 C CA . SER A 1 930 ? -19.123 13.141 -2.374 1.00 37.75 930 SER A CA 1
ATOM 7316 C C . SER A 1 930 ? -18.899 11.979 -1.394 1.00 37.75 930 SER A C 1
ATOM 7318 O O . SER A 1 930 ? -19.286 10.852 -1.688 1.00 37.75 930 SER A O 1
ATOM 7320 N N . VAL A 1 931 ? -18.291 12.239 -0.230 1.00 35.41 931 VAL A N 1
ATOM 7321 C CA . VAL A 1 931 ? -18.112 11.249 0.846 1.00 35.41 931 VAL A CA 1
ATOM 7322 C C . VAL A 1 931 ? -19.408 11.055 1.637 1.00 35.41 931 VAL A C 1
ATOM 7324 O O . VAL A 1 931 ? -19.778 9.911 1.881 1.00 35.41 931 VAL A O 1
ATOM 7327 N N . SER A 1 932 ? -20.171 12.111 1.943 1.00 38.81 932 SER A N 1
ATOM 7328 C CA . SER A 1 932 ? -21.476 11.933 2.607 1.00 38.81 932 SER A CA 1
ATOM 7329 C C . SER A 1 932 ? -22.516 11.195 1.753 1.00 38.81 932 SER A C 1
ATOM 7331 O O . SER A 1 932 ? -23.376 10.509 2.296 1.00 38.81 932 SER A O 1
ATOM 7333 N N . GLN A 1 933 ? -22.379 11.200 0.424 1.00 36.53 933 GLN A N 1
ATOM 7334 C CA . GLN A 1 933 ? -23.191 10.342 -0.454 1.00 36.53 933 GLN A CA 1
ATOM 7335 C C . GLN A 1 933 ? -22.850 8.839 -0.337 1.00 36.53 933 GLN A C 1
ATOM 7337 O O . GLN A 1 933 ? -23.677 7.991 -0.670 1.00 36.53 933 GLN A O 1
ATOM 7342 N N . LEU A 1 934 ? -21.673 8.475 0.192 1.00 35.66 934 LEU A N 1
ATOM 7343 C CA . LEU A 1 934 ? -21.358 7.090 0.571 1.00 35.66 934 LEU A CA 1
ATOM 7344 C C . LEU A 1 934 ? -21.953 6.727 1.945 1.00 35.66 934 LEU A C 1
ATOM 7346 O O . LEU A 1 934 ? -22.338 5.576 2.152 1.00 35.66 934 LEU A O 1
ATOM 7350 N N . GLU A 1 935 ? -22.104 7.695 2.856 1.00 37.62 935 GLU A N 1
ATOM 7351 C CA . GLU A 1 935 ? -22.800 7.500 4.140 1.00 37.62 935 GLU A CA 1
ATOM 7352 C C . GLU A 1 935 ? -24.304 7.225 3.934 1.00 37.62 935 GLU A C 1
ATOM 7354 O O . GLU A 1 935 ? -24.865 6.337 4.583 1.00 37.62 935 GLU A O 1
ATOM 7359 N N . GLU A 1 936 ? -24.942 7.910 2.975 1.00 40.72 936 GLU A N 1
ATOM 7360 C CA . GLU A 1 936 ? -26.324 7.636 2.537 1.00 40.72 936 GLU A CA 1
ATOM 7361 C C . GLU A 1 936 ? -26.487 6.193 2.018 1.00 40.72 936 GLU A C 1
ATOM 7363 O O . GLU A 1 936 ? -27.482 5.523 2.306 1.00 40.72 936 GLU A O 1
ATOM 7368 N N . MET A 1 937 ? -25.486 5.665 1.303 1.00 34.34 937 MET A N 1
ATOM 7369 C CA . MET A 1 937 ? -25.502 4.289 0.795 1.00 34.34 937 MET A CA 1
ATOM 7370 C C . MET A 1 937 ? -25.354 3.238 1.911 1.00 34.34 937 MET A C 1
ATOM 7372 O O . MET A 1 937 ? -25.944 2.159 1.824 1.00 34.34 937 MET A O 1
ATOM 7376 N N . GLU A 1 938 ? -24.609 3.533 2.979 1.00 43.72 938 GLU A N 1
ATOM 7377 C CA . GLU A 1 938 ? -24.504 2.649 4.147 1.00 43.72 938 GLU A CA 1
ATOM 7378 C C . GLU A 1 938 ? -25.801 2.645 4.976 1.00 43.72 938 GLU A C 1
ATOM 7380 O O . GLU A 1 938 ? -26.263 1.581 5.396 1.00 43.72 938 GLU A O 1
ATOM 7385 N N . GLN A 1 939 ? -26.447 3.808 5.139 1.00 45.66 939 GLN A N 1
ATOM 7386 C CA . GLN A 1 939 ? -27.796 3.898 5.713 1.00 45.66 939 GLN A CA 1
ATOM 7387 C C . GLN A 1 939 ? -28.820 3.114 4.879 1.00 45.66 939 GLN A C 1
ATOM 7389 O O . GLN A 1 939 ? -29.632 2.378 5.440 1.00 45.66 939 GLN A O 1
ATOM 7394 N N . TRP A 1 940 ? -28.734 3.179 3.548 1.00 44.00 940 TRP A N 1
ATOM 7395 C CA . TRP A 1 940 ? -29.578 2.388 2.651 1.00 44.00 940 TRP A CA 1
ATOM 7396 C C . TRP A 1 940 ? -29.327 0.875 2.767 1.00 44.00 940 TRP A C 1
ATOM 7398 O O . TRP A 1 940 ? -30.279 0.096 2.769 1.00 44.00 940 TRP A O 1
ATOM 7408 N N . MET A 1 941 ? -28.073 0.425 2.917 1.00 42.28 941 MET A N 1
ATOM 7409 C CA . MET A 1 941 ? -27.772 -0.996 3.164 1.00 42.28 941 MET A CA 1
ATOM 7410 C C . MET A 1 941 ? -28.336 -1.474 4.509 1.00 42.28 941 MET A C 1
ATOM 7412 O O . MET A 1 941 ? -28.929 -2.553 4.559 1.00 42.28 941 MET A O 1
ATOM 7416 N N . LYS A 1 942 ? -28.219 -0.656 5.564 1.00 55.81 942 LYS A N 1
ATOM 7417 C CA . LYS A 1 942 ? -28.818 -0.916 6.884 1.00 55.81 942 LYS A CA 1
ATOM 7418 C C . LYS A 1 942 ? -30.343 -1.016 6.813 1.00 55.81 942 LYS A C 1
ATOM 7420 O O . LYS A 1 942 ? -30.902 -1.958 7.358 1.00 55.81 942 LYS A O 1
ATOM 7425 N N . GLN A 1 943 ? -31.007 -0.120 6.080 1.00 54.28 943 GLN A N 1
ATOM 7426 C CA . GLN A 1 943 ? -32.460 -0.177 5.869 1.00 54.28 943 GLN A CA 1
ATOM 7427 C C . GLN A 1 943 ? -32.912 -1.369 5.014 1.00 54.28 943 GLN A C 1
ATOM 7429 O O . GLN A 1 943 ? -34.009 -1.882 5.216 1.00 54.28 943 GLN A O 1
ATOM 7434 N N . LYS A 1 944 ? -32.108 -1.801 4.033 1.00 52.00 944 LYS A N 1
ATOM 7435 C CA . LYS A 1 944 ? -32.545 -2.783 3.029 1.00 52.00 944 LYS A CA 1
ATOM 7436 C C . LYS A 1 944 ? -32.265 -4.244 3.387 1.00 52.00 944 LYS A C 1
ATOM 7438 O O . LYS A 1 944 ? -33.019 -5.110 2.951 1.00 52.00 944 LYS A O 1
ATOM 7443 N N . TYR A 1 945 ? -31.183 -4.521 4.112 1.00 63.53 945 TYR A N 1
ATOM 7444 C CA . TYR A 1 945 ? -30.737 -5.890 4.414 1.00 63.53 945 TYR A CA 1
ATOM 7445 C C . TYR A 1 945 ? -30.730 -6.211 5.916 1.00 63.53 945 TYR A C 1
ATOM 7447 O O . TYR A 1 945 ? -30.223 -7.261 6.303 1.00 63.53 945 TYR A O 1
ATOM 7455 N N . SER A 1 946 ? -31.272 -5.326 6.763 1.00 74.50 946 SER A N 1
ATOM 7456 C CA . SER A 1 946 ? -31.492 -5.630 8.181 1.00 74.50 946 SER A CA 1
ATOM 7457 C C . SER A 1 946 ? -32.359 -6.880 8.338 1.00 74.50 946 SER A C 1
ATOM 7459 O O . SER A 1 946 ? -33.417 -6.998 7.716 1.00 74.50 946 SER A O 1
ATOM 7461 N N . VAL A 1 947 ? -31.912 -7.798 9.196 1.00 77.31 947 VAL A N 1
ATOM 7462 C CA . VAL A 1 947 ? -32.688 -8.962 9.626 1.00 77.31 947 VAL A CA 1
ATOM 7463 C C . VAL A 1 947 ? -32.760 -9.049 11.144 1.00 77.31 947 VAL A C 1
ATOM 7465 O O . VAL A 1 947 ? -31.812 -8.736 11.869 1.00 77.31 947 VAL A O 1
ATOM 7468 N N . LYS A 1 948 ? -33.909 -9.509 11.641 1.00 79.81 948 LYS A N 1
ATOM 7469 C CA . LYS A 1 948 ? -34.144 -9.697 13.071 1.00 79.81 948 LYS A CA 1
ATOM 7470 C C . LYS A 1 948 ? -33.606 -11.056 13.523 1.00 79.81 948 LYS A C 1
ATOM 7472 O O . LYS A 1 948 ? -34.350 -12.028 13.593 1.00 79.81 948 LYS A O 1
ATOM 7477 N N . VAL A 1 949 ? -32.331 -11.107 13.894 1.00 85.06 949 VAL A N 1
ATOM 7478 C CA . VAL A 1 949 ? -31.761 -12.298 14.539 1.00 85.06 949 VAL A CA 1
ATOM 7479 C C . VAL A 1 949 ? -32.309 -12.427 15.966 1.00 85.06 949 VAL A C 1
ATOM 7481 O O . VAL A 1 949 ? -32.282 -11.467 16.735 1.00 85.06 949 VAL A O 1
ATOM 7484 N N . THR A 1 950 ? -32.795 -13.617 16.321 1.00 89.75 950 THR A N 1
ATOM 7485 C CA . THR A 1 950 ? -33.166 -14.000 17.695 1.00 89.75 950 THR A CA 1
ATOM 7486 C C . THR A 1 950 ? -32.500 -15.322 18.050 1.00 89.75 950 THR A C 1
ATOM 7488 O O . THR A 1 950 ? -32.252 -16.135 17.164 1.00 89.75 950 THR A O 1
ATOM 7491 N N . LEU A 1 951 ? -32.196 -15.534 19.325 1.00 90.38 951 LEU A N 1
ATOM 7492 C CA . LEU A 1 951 ? -31.536 -16.734 19.845 1.00 90.38 951 LEU A CA 1
ATOM 7493 C C . LEU A 1 951 ? -32.508 -17.916 19.991 1.00 90.38 951 LEU A C 1
ATOM 7495 O O . LEU A 1 951 ? -33.688 -17.713 20.286 1.00 90.38 951 LEU A O 1
ATOM 7499 N N . ASP A 1 952 ? -32.011 -19.148 19.862 1.00 90.19 952 ASP A N 1
ATOM 7500 C CA . ASP A 1 952 ? -32.755 -20.367 20.198 1.00 90.19 952 ASP A CA 1
ATOM 7501 C C . ASP A 1 952 ? -32.321 -20.942 21.561 1.00 90.19 952 ASP A C 1
ATOM 7503 O O . ASP A 1 952 ? -31.262 -21.574 21.654 1.00 90.19 952 ASP A O 1
ATOM 7507 N N . PRO A 1 953 ? -33.145 -20.802 22.621 1.00 87.56 953 PRO A N 1
ATOM 7508 C CA . PRO A 1 953 ? -32.849 -21.371 23.933 1.00 87.56 953 PRO A CA 1
ATOM 7509 C C . PRO A 1 953 ? -32.686 -22.897 23.945 1.00 87.56 953 PRO A C 1
ATOM 7511 O O . PRO A 1 953 ? -32.051 -23.410 24.859 1.00 87.56 953 PRO A O 1
ATOM 7514 N N . SER A 1 954 ? -33.242 -23.631 22.972 1.00 86.38 954 SER A N 1
ATOM 7515 C CA . SER A 1 954 ? -33.133 -25.099 22.911 1.00 86.38 954 SER A CA 1
ATOM 7516 C C . SER A 1 954 ? -31.744 -25.591 22.487 1.00 86.38 954 SER A C 1
ATOM 7518 O O . SER A 1 954 ? -31.373 -26.723 22.800 1.00 86.38 954 SER A O 1
ATOM 7520 N N . THR A 1 955 ? -30.960 -24.722 21.839 1.00 90.00 955 THR A N 1
ATOM 7521 C CA . THR A 1 955 ? -29.569 -24.996 21.440 1.00 90.00 955 THR A CA 1
ATOM 7522 C C . THR A 1 955 ? -28.552 -24.585 22.509 1.00 90.00 955 THR A C 1
ATOM 7524 O O . THR A 1 955 ? -27.402 -25.021 22.476 1.00 90.00 955 THR A O 1
ATOM 7527 N N . ALA A 1 956 ? -28.956 -23.740 23.463 1.00 87.62 956 ALA A N 1
ATOM 7528 C CA . ALA A 1 956 ? -28.051 -23.079 24.394 1.00 87.62 956 ALA A CA 1
ATOM 7529 C C . ALA A 1 956 ? -27.343 -24.063 25.339 1.00 87.62 956 ALA A C 1
ATOM 7531 O O . ALA A 1 956 ? -27.976 -24.889 26.001 1.00 87.62 956 ALA A O 1
ATOM 7532 N N . HIS A 1 957 ? -26.022 -23.918 25.461 1.00 88.69 957 HIS A N 1
ATOM 7533 C CA . HIS A 1 957 ? -25.240 -24.647 26.457 1.00 88.69 957 HIS A CA 1
ATOM 7534 C C . HIS A 1 957 ? -25.765 -24.382 27.883 1.00 88.69 957 HIS A C 1
ATOM 7536 O O . HIS A 1 957 ? -26.016 -23.224 28.208 1.00 88.69 957 HIS A O 1
ATOM 7542 N N . PRO A 1 958 ? -25.872 -25.378 28.787 1.00 85.06 958 PRO A N 1
ATOM 7543 C CA . PRO A 1 958 ? -26.535 -25.218 30.091 1.00 85.06 958 PRO A CA 1
ATOM 7544 C C . PRO A 1 958 ? -25.891 -24.213 31.073 1.00 85.06 958 PRO A C 1
ATOM 7546 O O . PRO A 1 958 ? -26.490 -23.902 32.098 1.00 85.06 958 PRO A O 1
ATOM 7549 N N . ASN A 1 959 ? -24.707 -23.665 30.780 1.00 84.56 959 ASN A N 1
ATOM 7550 C CA . ASN A 1 959 ? -24.132 -22.522 31.520 1.00 84.56 959 ASN A CA 1
ATOM 7551 C C . ASN A 1 959 ? -24.639 -21.151 31.024 1.00 84.56 959 ASN A C 1
ATOM 7553 O O . ASN A 1 959 ? -24.370 -20.126 31.654 1.00 84.56 959 ASN A O 1
ATOM 7557 N N . LEU A 1 960 ? -25.333 -21.113 29.886 1.00 86.50 960 LEU A N 1
ATOM 7558 C CA . LEU A 1 960 ? -25.852 -19.905 29.261 1.00 86.50 960 LEU A CA 1
ATOM 7559 C C . LEU A 1 960 ? -27.314 -19.682 29.635 1.00 86.50 960 LEU A C 1
ATOM 7561 O O . LEU A 1 960 ? -28.127 -20.601 29.615 1.00 86.50 960 LEU A O 1
ATOM 7565 N N . THR A 1 961 ? -27.659 -18.430 29.912 1.00 85.56 961 THR A N 1
ATOM 7566 C CA . THR A 1 961 ? -29.051 -17.977 29.965 1.00 85.56 961 THR A CA 1
ATOM 7567 C C . THR A 1 961 ? -29.341 -17.140 28.733 1.00 85.56 961 THR A C 1
ATOM 7569 O O . THR A 1 961 ? -28.604 -16.196 28.445 1.00 85.56 961 THR A O 1
ATOM 7572 N N . VAL A 1 962 ? -30.426 -17.474 28.037 1.00 86.31 962 VAL A N 1
ATOM 7573 C CA . VAL A 1 962 ? -31.020 -16.645 26.983 1.00 86.31 962 VAL A CA 1
ATOM 7574 C C . VAL A 1 962 ? -32.159 -15.832 27.596 1.00 86.31 962 VAL A C 1
ATOM 7576 O O . VAL A 1 962 ? -32.969 -16.368 28.355 1.00 86.31 962 VAL A O 1
ATOM 7579 N N . SER A 1 963 ? -32.226 -14.539 27.289 1.00 88.31 963 SER A N 1
ATOM 7580 C CA . SER A 1 963 ? -33.291 -13.652 27.763 1.00 88.31 963 SER A CA 1
ATOM 7581 C C . SER A 1 963 ? -34.674 -14.035 27.219 1.00 88.31 963 SER A C 1
ATOM 7583 O O . SER A 1 963 ? -34.814 -14.658 26.166 1.00 88.31 963 SER A O 1
ATOM 7585 N N . ALA A 1 964 ? -35.733 -13.606 27.913 1.00 83.75 964 ALA A N 1
ATOM 7586 C CA . ALA A 1 964 ? -37.114 -13.890 27.508 1.00 83.75 964 ALA A CA 1
ATOM 7587 C C . ALA A 1 964 ? -37.494 -13.293 26.135 1.00 83.75 964 ALA A C 1
ATOM 7589 O O . ALA A 1 964 ? -38.348 -13.846 25.443 1.00 83.75 964 ALA A O 1
ATOM 7590 N N . ASP A 1 965 ? -36.854 -12.193 25.725 1.00 85.06 965 ASP A N 1
ATOM 7591 C CA . ASP A 1 965 ? -37.011 -11.584 24.397 1.00 85.06 965 ASP A CA 1
ATOM 7592 C C . ASP A 1 965 ? -36.114 -12.218 23.314 1.00 85.06 965 ASP A C 1
ATOM 7594 O O . ASP A 1 965 ? -36.237 -11.863 22.141 1.00 85.06 965 ASP A O 1
ATOM 7598 N N . ARG A 1 966 ? -35.255 -13.179 23.696 1.00 89.06 966 ARG A N 1
ATOM 7599 C CA . ARG A 1 966 ? -34.282 -13.890 22.850 1.00 89.06 966 ARG A CA 1
ATOM 7600 C C . ARG A 1 966 ? -33.234 -12.988 22.182 1.00 89.06 966 ARG A C 1
ATOM 7602 O O . ARG A 1 966 ? -32.663 -13.379 21.164 1.00 89.06 966 ARG A O 1
ATOM 7609 N N . MET A 1 967 ? -32.970 -11.804 22.738 1.00 87.75 967 MET A N 1
ATOM 7610 C CA . MET A 1 967 ? -31.985 -10.850 22.206 1.00 87.75 967 MET A CA 1
ATOM 7611 C C . MET A 1 967 ? -30.659 -10.834 22.982 1.00 87.75 967 MET A C 1
ATOM 7613 O O . MET A 1 967 ? -29.682 -10.277 22.490 1.00 87.75 967 MET A O 1
ATOM 7617 N N . GLU A 1 968 ? -30.599 -11.424 24.175 1.00 88.19 968 GLU A N 1
ATOM 7618 C CA . GLU A 1 968 ? -29.428 -11.402 25.055 1.00 88.19 968 GLU A CA 1
ATOM 7619 C C . GLU A 1 968 ? -29.020 -12.823 25.468 1.00 88.19 968 GLU A C 1
ATOM 7621 O O . GLU A 1 968 ? -29.868 -13.647 25.821 1.00 88.19 968 GLU A O 1
ATOM 7626 N N . VAL A 1 969 ? -27.712 -13.101 25.449 1.00 87.75 969 VAL A N 1
ATOM 7627 C CA . VAL A 1 969 ? -27.122 -14.314 26.032 1.00 87.75 969 VAL A CA 1
ATOM 7628 C C . VAL A 1 969 ? -26.018 -13.964 27.021 1.00 87.75 969 VAL A C 1
ATOM 7630 O O . VAL A 1 969 ? -25.148 -13.135 26.744 1.00 87.75 969 VAL A O 1
ATOM 7633 N N . LYS A 1 970 ? -26.032 -14.636 28.173 1.00 85.56 970 LYS A N 1
ATOM 7634 C CA . LYS A 1 970 ? -25.067 -14.444 29.257 1.00 85.56 970 LYS A CA 1
ATOM 7635 C C . LYS A 1 970 ? -24.586 -15.781 29.816 1.00 85.56 970 LYS A C 1
ATOM 7637 O O . LYS A 1 970 ? -25.391 -16.686 30.019 1.00 85.56 970 LYS A O 1
ATOM 7642 N N . ASN A 1 971 ? -23.294 -15.878 30.127 1.00 83.25 971 ASN A N 1
ATOM 7643 C CA . ASN A 1 971 ? -22.742 -16.974 30.921 1.00 83.25 971 ASN A CA 1
ATOM 7644 C C . ASN A 1 971 ? -23.001 -16.728 32.420 1.00 83.25 971 ASN A C 1
ATOM 7646 O O . ASN A 1 971 ? -22.577 -15.713 32.973 1.00 83.25 971 ASN A O 1
ATOM 7650 N N . GLU A 1 972 ? -23.699 -17.655 33.077 1.00 71.25 972 GLU A N 1
ATOM 7651 C CA . GLU A 1 972 ? -24.014 -17.594 34.512 1.00 71.25 972 GLU A CA 1
ATOM 7652 C C . GLU A 1 972 ? -22.949 -18.264 35.400 1.00 71.25 972 GLU A C 1
ATOM 7654 O O . GLU A 1 972 ? -23.070 -18.233 36.623 1.00 71.25 972 GLU A O 1
ATOM 7659 N N . GLY A 1 973 ? -21.928 -18.906 34.819 1.00 65.94 973 GLY A N 1
ATOM 7660 C CA . GLY A 1 973 ? -20.856 -19.591 35.557 1.00 65.94 973 GLY A CA 1
ATOM 7661 C C . GLY A 1 973 ? -21.291 -20.850 36.325 1.00 65.94 973 GLY A C 1
ATOM 7662 O O . GLY A 1 973 ? -20.475 -21.464 37.007 1.00 65.94 973 GLY A O 1
ATOM 7663 N N . ARG A 1 974 ? -22.562 -21.252 36.212 1.00 68.00 974 ARG A N 1
ATOM 7664 C CA . ARG A 1 974 ? -23.162 -22.431 36.853 1.00 68.00 974 ARG A CA 1
ATOM 7665 C C . ARG A 1 974 ? -23.993 -23.218 35.844 1.00 68.00 974 ARG A C 1
ATOM 7667 O O . ARG A 1 974 ? -24.712 -22.621 35.045 1.00 68.00 974 ARG A O 1
ATOM 7674 N N . VAL A 1 975 ? -23.920 -24.544 35.928 1.00 68.06 975 VAL A N 1
ATOM 7675 C CA . VAL A 1 975 ? -24.714 -25.460 35.098 1.00 68.06 975 VAL A CA 1
ATOM 7676 C C . VAL A 1 975 ? -26.176 -25.394 35.538 1.00 68.06 975 VAL A C 1
ATOM 7678 O O . VAL A 1 975 ? -26.479 -25.589 36.716 1.00 68.06 975 VAL A O 1
ATOM 7681 N N . GLN A 1 976 ? -27.079 -25.122 34.601 1.00 68.38 976 GLN A N 1
ATOM 7682 C CA . GLN A 1 976 ? -28.523 -25.181 34.813 1.00 68.38 976 GLN A CA 1
ATOM 7683 C C . GLN A 1 976 ? -29.043 -26.595 34.543 1.00 68.38 976 GLN A C 1
ATOM 7685 O O . GLN A 1 976 ? -28.630 -27.248 33.582 1.00 68.38 976 GLN A O 1
ATOM 7690 N N . ASP A 1 977 ? -29.977 -27.055 35.377 1.00 69.00 977 ASP A N 1
ATOM 7691 C CA . ASP A 1 977 ? -30.640 -28.354 35.223 1.00 69.00 977 ASP A CA 1
ATOM 7692 C C . ASP A 1 977 ? -31.730 -28.261 34.141 1.00 69.00 977 ASP A C 1
ATOM 7694 O O . ASP A 1 977 ? -32.918 -28.083 34.414 1.00 69.00 977 ASP A O 1
ATOM 7698 N N . LEU A 1 978 ? -31.280 -28.263 32.884 1.00 69.38 978 LEU A N 1
ATOM 7699 C CA . LEU A 1 978 ? -32.113 -28.169 31.687 1.00 69.38 978 LEU A CA 1
ATOM 7700 C C . LEU A 1 978 ? -32.202 -29.530 30.978 1.00 69.38 978 LEU A C 1
ATOM 7702 O O . LEU A 1 978 ? -31.188 -30.238 30.902 1.00 69.38 978 LEU A O 1
ATOM 7706 N N . PRO A 1 979 ? -33.366 -29.882 30.390 1.00 65.69 979 PRO A N 1
ATOM 7707 C CA . PRO A 1 979 ? -33.517 -31.107 29.611 1.00 65.69 979 PRO A CA 1
ATOM 7708 C C . PRO A 1 979 ? -32.448 -31.231 28.519 1.00 65.69 979 PRO A C 1
ATOM 7710 O O . PRO A 1 979 ? -32.048 -30.240 27.905 1.00 65.69 979 PRO A O 1
ATOM 7713 N N . GLN A 1 980 ? -31.992 -32.456 28.262 1.00 67.75 980 GLN A N 1
ATOM 7714 C CA . GLN A 1 980 ? -31.171 -32.751 27.090 1.00 67.75 980 GLN A CA 1
ATOM 7715 C C . GLN A 1 980 ? -32.043 -32.759 25.830 1.00 67.75 980 GLN A C 1
ATOM 7717 O O . GLN A 1 980 ? -33.011 -33.517 25.745 1.00 67.75 980 GLN A O 1
ATOM 7722 N N . THR A 1 981 ? -31.664 -31.943 24.852 1.00 75.75 981 THR A N 1
ATOM 7723 C CA . THR A 1 981 ? -32.196 -31.919 23.483 1.00 75.75 981 THR A CA 1
ATOM 7724 C C . THR A 1 981 ? -31.062 -32.258 22.505 1.00 75.75 981 THR A C 1
ATOM 7726 O O . THR A 1 981 ? -29.919 -31.879 22.774 1.00 75.75 981 THR A O 1
ATOM 7729 N N . PRO A 1 982 ? -31.321 -32.977 21.393 1.00 76.94 982 PRO A N 1
ATOM 7730 C CA . PRO A 1 982 ? -30.282 -33.335 20.416 1.00 76.94 982 PRO A CA 1
ATOM 7731 C C . PRO A 1 982 ? -29.520 -32.142 19.818 1.00 76.94 982 PRO A C 1
ATOM 7733 O O . PRO A 1 982 ? -28.386 -32.296 19.375 1.00 76.94 982 PRO A O 1
ATOM 7736 N N . GLU A 1 983 ? -30.144 -30.966 19.801 1.00 79.69 983 GLU A N 1
ATOM 7737 C CA . GLU A 1 983 ? -29.650 -29.728 19.194 1.00 79.69 983 GLU A CA 1
ATOM 7738 C C . GLU A 1 983 ? -28.829 -28.860 20.171 1.00 79.69 983 GLU A C 1
ATOM 7740 O O . GLU A 1 983 ? -28.357 -27.782 19.804 1.00 79.69 983 GLU A O 1
ATOM 7745 N N . ARG A 1 984 ? -28.667 -29.298 21.428 1.00 86.31 984 ARG A N 1
ATOM 7746 C CA . ARG A 1 984 ? -28.004 -28.534 22.492 1.00 86.31 984 ARG A CA 1
ATOM 7747 C C . ARG A 1 984 ? -26.483 -28.645 22.432 1.00 86.31 984 ARG A C 1
ATOM 7749 O O . ARG A 1 984 ? -25.932 -29.740 22.336 1.00 86.31 984 ARG A O 1
ATOM 7756 N N . PHE A 1 985 ? -25.782 -27.528 22.611 1.00 85.19 985 PHE A N 1
ATOM 7757 C CA . PHE A 1 985 ? -24.341 -27.565 22.851 1.00 85.19 985 PHE A CA 1
ATOM 7758 C C . PHE A 1 985 ? -24.020 -28.116 24.253 1.00 85.19 985 PHE A C 1
ATOM 7760 O O . PHE A 1 985 ? -24.427 -27.543 25.258 1.00 85.19 985 PHE A O 1
ATOM 7767 N N . ASP A 1 986 ? -23.224 -29.185 24.330 1.00 80.31 986 ASP A N 1
ATOM 7768 C CA . ASP A 1 986 ? -22.782 -29.797 25.602 1.00 80.31 986 ASP A CA 1
ATOM 7769 C C . ASP A 1 986 ? -21.285 -29.591 25.921 1.00 80.31 986 ASP A C 1
ATOM 7771 O O . ASP A 1 986 ? -20.832 -29.939 27.010 1.00 80.31 986 ASP A O 1
ATOM 7775 N N . GLN A 1 987 ? -20.498 -29.057 24.977 1.00 79.19 987 GLN A N 1
ATOM 7776 C CA . GLN A 1 987 ? -19.051 -28.812 25.145 1.00 79.19 987 GLN A CA 1
ATOM 7777 C C . GLN A 1 987 ? -18.653 -27.366 24.832 1.00 79.19 987 GLN A C 1
ATOM 7779 O O . GLN A 1 987 ? -17.882 -26.759 25.572 1.00 79.19 987 GLN A O 1
ATOM 7784 N N . SER A 1 988 ? -19.166 -26.809 23.733 1.00 80.44 988 SER A N 1
ATOM 7785 C CA . SER A 1 988 ? -18.954 -25.408 23.366 1.00 80.44 988 SER A CA 1
ATOM 7786 C C . SER A 1 988 ? -19.906 -24.513 24.152 1.00 80.44 988 SER A C 1
ATOM 7788 O O . SER A 1 988 ? -21.100 -24.793 24.229 1.00 80.44 988 SER A O 1
ATOM 7790 N N . LEU A 1 989 ? -19.399 -23.414 24.708 1.00 84.06 989 LEU A N 1
ATOM 7791 C CA . LEU A 1 989 ? -20.193 -22.448 25.466 1.00 84.06 989 LEU A CA 1
ATOM 7792 C C . LEU A 1 989 ? -20.986 -21.526 24.520 1.00 84.06 989 LEU A C 1
ATOM 7794 O O . LEU A 1 989 ? -20.771 -20.317 24.477 1.00 84.06 989 LEU A O 1
ATOM 7798 N N . SER A 1 990 ? -21.883 -22.097 23.719 1.00 88.69 990 SER A N 1
ATOM 7799 C CA . SER A 1 990 ? -22.519 -21.393 22.603 1.00 88.69 990 SER A CA 1
ATOM 7800 C C . SER A 1 990 ? -24.038 -21.571 22.550 1.00 88.69 990 SER A C 1
ATOM 7802 O O . SER A 1 990 ? -24.621 -22.413 23.235 1.00 88.69 990 SER A O 1
ATOM 7804 N N . VAL A 1 991 ? -24.675 -20.733 21.734 1.00 90.44 991 VAL A N 1
ATOM 7805 C CA . VAL A 1 991 ? -26.099 -20.771 21.376 1.00 90.44 991 VAL A CA 1
ATOM 7806 C C . VAL A 1 991 ? -26.254 -20.342 19.911 1.00 90.44 991 VAL A C 1
ATOM 7808 O O . VAL A 1 991 ? -25.497 -19.484 19.443 1.00 90.44 991 VAL A O 1
ATOM 7811 N N . LEU A 1 992 ? -27.202 -20.934 19.181 1.00 91.00 992 LEU A N 1
ATOM 7812 C CA . LEU A 1 992 ? -27.535 -20.548 17.804 1.00 91.00 992 LEU A CA 1
ATOM 7813 C C . LEU A 1 992 ? -28.633 -19.477 17.755 1.00 91.00 992 LEU A C 1
ATOM 7815 O O . LEU A 1 992 ? -29.405 -19.288 18.698 1.00 91.00 992 LEU A O 1
ATOM 7819 N N . GLY A 1 993 ? -28.732 -18.795 16.617 1.00 89.69 993 GLY A N 1
ATOM 7820 C CA . GLY A 1 993 ? -29.955 -18.118 16.203 1.00 89.69 993 GLY A CA 1
ATOM 7821 C C . GLY A 1 993 ? -31.064 -19.121 15.866 1.00 89.69 993 GLY A C 1
ATOM 7822 O O . GLY A 1 993 ? -30.787 -20.222 15.403 1.00 89.69 993 GLY A O 1
ATOM 7823 N N . ALA A 1 994 ? -32.318 -18.726 16.081 1.00 86.56 994 ALA A N 1
ATOM 7824 C CA . ALA A 1 994 ? -33.507 -19.546 15.828 1.00 86.56 994 ALA A CA 1
ATOM 7825 C C . ALA A 1 994 ? -33.911 -19.643 14.346 1.00 86.56 994 ALA A C 1
ATOM 7827 O O . ALA A 1 994 ? -34.745 -20.469 13.989 1.00 86.56 994 ALA A O 1
ATOM 7828 N N . GLU A 1 995 ? -33.334 -18.798 13.492 1.00 85.62 995 GLU A N 1
ATOM 7829 C CA . GLU A 1 995 ? -33.511 -18.819 12.040 1.00 85.62 995 GLU A CA 1
ATOM 7830 C C . GLU A 1 995 ? -32.128 -18.881 11.388 1.00 85.62 995 GLU A C 1
ATOM 7832 O O . GLU A 1 995 ? -31.194 -18.202 11.833 1.00 85.62 995 GLU A O 1
ATOM 7837 N N . GLY A 1 996 ? -31.994 -19.707 10.352 1.00 82.62 996 GLY A N 1
ATOM 7838 C CA . GLY A 1 996 ? -30.777 -19.823 9.568 1.00 82.62 996 GLY A CA 1
ATOM 7839 C C . GLY A 1 996 ? -30.880 -19.074 8.243 1.00 82.62 996 GLY A C 1
ATOM 7840 O O . GLY A 1 996 ? -31.940 -18.629 7.802 1.00 82.62 996 GLY A O 1
ATOM 7841 N N . LEU A 1 997 ? -29.726 -18.887 7.613 1.00 84.31 997 LEU A N 1
ATOM 7842 C CA . LEU A 1 997 ? -29.561 -18.121 6.388 1.00 84.31 997 LEU A CA 1
ATOM 7843 C C . LEU A 1 997 ? -29.258 -19.101 5.250 1.00 84.31 997 LEU A C 1
ATOM 7845 O O . LEU A 1 997 ? -28.221 -19.763 5.264 1.00 84.31 997 LEU A O 1
ATOM 7849 N N . ALA A 1 998 ? -30.167 -19.205 4.277 1.00 78.62 998 ALA A N 1
ATOM 7850 C CA . ALA A 1 998 ? -30.080 -20.175 3.175 1.00 78.62 998 ALA A CA 1
ATOM 7851 C C . ALA A 1 998 ? -29.834 -19.551 1.783 1.00 78.62 998 ALA A C 1
ATOM 7853 O O . ALA A 1 998 ? -29.642 -20.277 0.812 1.00 78.62 998 ALA A O 1
ATOM 7854 N N . SER A 1 999 ? -29.909 -18.221 1.654 1.00 74.75 999 SER A N 1
ATOM 7855 C CA . SER A 1 999 ? -29.595 -17.450 0.432 1.00 74.75 999 SER A CA 1
ATOM 7856 C C . SER A 1 999 ? -29.589 -15.945 0.724 1.00 74.75 999 SER A C 1
ATOM 7858 O O . SER A 1 999 ? -30.104 -15.513 1.760 1.00 74.75 999 SER A O 1
ATOM 7860 N N . GLY A 1 1000 ? -29.052 -15.130 -0.188 1.00 72.50 1000 GLY A N 1
ATOM 7861 C CA . GLY A 1 1000 ? -29.190 -13.672 -0.153 1.00 72.50 1000 GLY A CA 1
ATOM 7862 C C . GLY A 1 1000 ? -28.284 -12.925 0.835 1.00 72.50 1000 GLY A C 1
ATOM 7863 O O . GLY A 1 1000 ? -27.245 -13.417 1.280 1.00 72.50 1000 GLY A O 1
ATOM 7864 N N . ARG A 1 1001 ? -28.674 -11.677 1.139 1.00 74.56 1001 ARG A N 1
ATOM 7865 C CA . ARG A 1 1001 ? -27.887 -10.700 1.911 1.00 74.56 1001 ARG A CA 1
ATOM 7866 C C . ARG A 1 1001 ? -28.561 -10.315 3.218 1.00 74.56 1001 ARG A C 1
ATOM 7868 O O . ARG A 1 1001 ? -29.717 -9.901 3.196 1.00 74.56 1001 ARG A O 1
ATOM 7875 N N . HIS A 1 1002 ? -27.797 -10.356 4.306 1.00 79.56 1002 HIS A N 1
ATOM 7876 C CA . HIS A 1 1002 ? -28.292 -10.192 5.676 1.00 79.56 1002 HIS A CA 1
ATOM 7877 C C . HIS A 1 1002 ? -27.365 -9.296 6.497 1.00 79.56 1002 HIS A C 1
ATOM 7879 O O . HIS A 1 1002 ? -26.143 -9.384 6.367 1.00 79.56 1002 HIS A O 1
ATOM 7885 N N . TYR A 1 1003 ? -27.935 -8.454 7.356 1.00 83.00 1003 TYR A N 1
ATOM 7886 C CA . TYR A 1 1003 ? -27.209 -7.561 8.257 1.00 83.00 1003 TYR A CA 1
ATOM 7887 C C . TYR A 1 1003 ? -27.832 -7.537 9.654 1.00 83.00 1003 TYR A C 1
ATOM 7889 O O . TYR A 1 1003 ? -29.045 -7.386 9.795 1.00 83.00 1003 TYR A O 1
ATOM 7897 N N . TRP A 1 1004 ? -26.998 -7.611 10.691 1.00 86.31 1004 TRP A N 1
ATOM 7898 C CA . TRP A 1 1004 ? -27.403 -7.368 12.078 1.00 86.31 1004 TRP A CA 1
ATOM 7899 C C . TRP A 1 1004 ? -26.257 -6.756 12.893 1.00 86.31 1004 TRP A C 1
ATOM 7901 O O . TRP A 1 1004 ? -25.091 -6.823 12.508 1.00 86.31 1004 TRP A O 1
ATOM 7911 N N . GLU A 1 1005 ? -26.578 -6.151 14.038 1.00 88.56 1005 GLU A N 1
ATOM 7912 C CA . GLU A 1 1005 ? -25.593 -5.582 14.966 1.00 88.56 1005 GLU A CA 1
ATOM 7913 C C . GLU A 1 1005 ? -25.592 -6.347 16.297 1.00 88.56 1005 GLU A C 1
ATOM 7915 O O . GLU A 1 1005 ? -26.641 -6.746 16.801 1.00 88.56 1005 GLU A O 1
ATOM 7920 N N . VAL A 1 1006 ? -24.416 -6.504 16.906 1.00 87.06 1006 VAL A N 1
ATOM 7921 C CA . VAL A 1 1006 ? -24.227 -7.111 18.231 1.00 87.06 1006 VAL A CA 1
ATOM 7922 C C . VAL A 1 1006 ? -23.473 -6.127 19.118 1.00 87.06 1006 VAL A C 1
ATOM 7924 O O . VAL A 1 1006 ? -22.413 -5.627 18.743 1.00 87.06 1006 VAL A O 1
ATOM 7927 N N . ARG A 1 1007 ? -24.011 -5.825 20.300 1.00 85.56 1007 ARG A N 1
ATOM 7928 C CA . ARG A 1 1007 ? -23.361 -4.999 21.320 1.00 85.56 1007 ARG A CA 1
ATOM 7929 C C . ARG A 1 1007 ? -22.448 -5.860 22.188 1.00 85.56 1007 ARG A C 1
ATOM 7931 O O . ARG A 1 1007 ? -22.859 -6.906 22.685 1.00 85.56 1007 ARG A O 1
ATOM 7938 N N . LEU A 1 1008 ? -21.234 -5.361 22.391 1.00 79.06 1008 LEU A N 1
ATOM 7939 C CA . LEU A 1 1008 ? -20.177 -5.955 23.202 1.00 79.06 1008 LEU A CA 1
ATOM 7940 C C . LEU A 1 1008 ? -19.911 -5.079 24.437 1.00 79.06 1008 LEU A C 1
ATOM 7942 O O . LEU A 1 1008 ? -20.141 -3.864 24.420 1.00 79.06 1008 LEU A O 1
ATOM 7946 N N . ARG A 1 1009 ? -19.376 -5.679 25.502 1.00 65.12 1009 ARG A N 1
ATOM 7947 C CA . ARG A 1 1009 ? -18.787 -4.972 26.648 1.00 65.12 1009 ARG A CA 1
ATOM 7948 C C . ARG A 1 1009 ? -17.355 -5.463 26.833 1.00 65.12 1009 ARG A C 1
ATOM 7950 O O . ARG A 1 1009 ? -17.174 -6.650 27.040 1.00 65.12 1009 ARG A O 1
ATOM 7957 N N . ASN A 1 1010 ? -16.406 -4.527 26.763 1.00 58.06 1010 ASN A N 1
ATOM 7958 C CA . ASN A 1 1010 ? -14.979 -4.654 27.084 1.00 58.06 1010 ASN A CA 1
ATOM 7959 C C . ASN A 1 1010 ? -14.329 -5.997 26.696 1.00 58.06 1010 ASN A C 1
ATOM 7961 O O . ASN A 1 1010 ? -14.231 -6.897 27.519 1.00 58.06 1010 ASN A O 1
ATOM 7965 N N . GLY A 1 1011 ? -13.845 -6.097 25.455 1.00 56.62 1011 GLY A N 1
ATOM 7966 C CA . GLY A 1 1011 ? -12.921 -7.156 25.039 1.00 56.62 1011 GLY A CA 1
ATOM 7967 C C . GLY A 1 1011 ? -11.488 -6.632 24.951 1.00 56.62 1011 GLY A C 1
ATOM 7968 O O . GLY A 1 1011 ? -11.255 -5.621 24.283 1.00 56.62 1011 GLY A O 1
ATOM 7969 N N . ASP A 1 1012 ? -10.546 -7.329 25.590 1.00 56.47 1012 ASP A N 1
ATOM 7970 C CA . ASP A 1 1012 ? -9.127 -6.939 25.650 1.00 56.47 1012 ASP A CA 1
ATOM 7971 C C . ASP A 1 1012 ? -8.369 -7.199 24.336 1.00 56.47 1012 ASP A C 1
ATOM 7973 O O . ASP A 1 1012 ? -7.395 -6.517 24.027 1.00 56.47 1012 ASP A O 1
ATOM 7977 N N . SER A 1 1013 ? -8.825 -8.161 23.526 1.00 63.56 1013 SER A N 1
ATOM 7978 C CA . SER A 1 1013 ? -8.272 -8.440 22.196 1.00 63.56 1013 SER A CA 1
ATOM 7979 C C . SER A 1 1013 ? -9.340 -8.963 21.232 1.00 63.56 1013 SER A C 1
ATOM 7981 O O . SER A 1 1013 ? -10.325 -9.573 21.648 1.00 63.56 1013 SER A O 1
ATOM 7983 N N . TYR A 1 1014 ? -9.139 -8.735 19.931 1.00 73.88 1014 TYR A N 1
ATOM 7984 C CA . TYR A 1 1014 ? -10.062 -9.144 18.870 1.00 73.88 1014 TYR A CA 1
ATOM 7985 C C . TYR A 1 1014 ? -9.319 -9.999 17.847 1.00 73.88 1014 TYR A C 1
ATOM 7987 O O . TYR A 1 1014 ? -8.259 -9.616 17.355 1.00 73.88 1014 TYR A O 1
ATOM 7995 N N . HIS A 1 1015 ? -9.889 -11.154 17.513 1.00 74.19 1015 HIS A N 1
ATOM 7996 C CA . HIS A 1 1015 ? -9.299 -12.116 16.588 1.00 74.19 1015 HIS A CA 1
ATOM 7997 C C . HIS A 1 1015 ? -10.353 -12.583 15.585 1.00 74.19 1015 HIS A C 1
ATOM 7999 O O . HIS A 1 1015 ? -11.464 -12.948 15.965 1.00 74.19 1015 HIS A O 1
ATOM 8005 N N . ALA A 1 1016 ? -9.997 -12.626 14.303 1.00 77.19 1016 ALA A N 1
ATOM 8006 C CA . ALA A 1 1016 ? -10.745 -13.405 13.332 1.00 77.19 1016 ALA A CA 1
ATOM 8007 C C . ALA A 1 1016 ? -10.363 -14.881 13.490 1.00 77.19 1016 ALA A C 1
ATOM 8009 O O . ALA A 1 1016 ? -9.183 -15.237 13.408 1.00 77.19 1016 ALA A O 1
ATOM 8010 N N . ASN A 1 1017 ? -11.362 -15.744 13.687 1.00 74.38 1017 ASN A N 1
ATOM 8011 C CA . ASN A 1 1017 ? -11.181 -17.189 13.848 1.00 74.38 1017 ASN A CA 1
ATOM 8012 C C . ASN A 1 1017 ? -10.935 -17.883 12.488 1.00 74.38 1017 ASN A C 1
ATOM 8014 O O . ASN A 1 1017 ? -11.718 -18.700 12.009 1.00 74.38 1017 ASN A O 1
ATOM 8018 N N . SER A 1 1018 ? -9.864 -17.463 11.817 1.00 70.38 1018 SER A N 1
ATOM 8019 C CA . SER A 1 1018 ? -9.276 -18.100 10.639 1.00 70.38 1018 SER A CA 1
ATOM 8020 C C . SER A 1 1018 ? -8.305 -19.216 11.057 1.00 70.38 1018 SER A C 1
ATOM 8022 O O . SER A 1 1018 ? -8.038 -19.405 12.241 1.00 70.38 1018 SER A O 1
ATOM 8024 N N . ASN A 1 1019 ? -7.726 -19.947 10.099 1.00 58.00 1019 ASN A N 1
ATOM 8025 C CA . ASN A 1 1019 ? -6.667 -20.924 10.376 1.00 58.00 1019 ASN A CA 1
ATOM 8026 C C . ASN A 1 1019 ? -5.362 -20.529 9.648 1.00 58.00 1019 ASN A C 1
ATOM 8028 O O . ASN A 1 1019 ? -5.309 -20.667 8.421 1.00 58.00 1019 ASN A O 1
ATOM 8032 N N . PRO A 1 1020 ? -4.322 -20.034 10.355 1.00 58.03 1020 PRO A N 1
ATOM 8033 C CA . PRO A 1 1020 ? -4.290 -19.717 11.791 1.00 58.03 1020 PRO A CA 1
ATOM 8034 C C . PRO A 1 1020 ? -5.161 -18.498 12.142 1.00 58.03 1020 PRO A C 1
ATOM 8036 O O . PRO A 1 1020 ? -5.533 -17.722 11.256 1.00 58.03 1020 PRO A O 1
ATOM 8039 N N . ALA A 1 1021 ? -5.489 -18.325 13.425 1.00 63.53 1021 ALA A N 1
ATOM 8040 C CA . ALA A 1 1021 ? -6.300 -17.200 13.893 1.00 63.53 1021 ALA A CA 1
ATOM 8041 C C . ALA A 1 1021 ? -5.576 -15.867 13.632 1.00 63.53 1021 ALA A C 1
ATOM 8043 O O . ALA A 1 1021 ? -4.383 -15.738 13.907 1.00 63.53 1021 ALA A O 1
ATOM 8044 N N . THR A 1 1022 ? -6.291 -14.885 13.079 1.00 63.97 1022 THR A N 1
ATOM 8045 C CA . THR A 1 1022 ? -5.713 -13.595 12.677 1.00 63.97 1022 THR A CA 1
ATOM 8046 C C . THR A 1 1022 ? -6.042 -12.532 13.729 1.00 63.97 1022 THR A C 1
ATOM 8048 O O . THR A 1 1022 ? -7.225 -12.224 13.893 1.00 63.97 1022 THR A O 1
ATOM 8051 N N . PRO A 1 1023 ? -5.057 -11.949 14.439 1.00 63.97 1023 PRO A N 1
ATOM 8052 C CA . PRO A 1 1023 ? -5.312 -10.824 15.337 1.00 63.97 1023 PRO A CA 1
ATOM 8053 C C . PRO A 1 1023 ? -5.743 -9.584 14.544 1.00 63.97 1023 PRO A C 1
ATOM 8055 O O . PRO A 1 1023 ? -5.239 -9.332 13.448 1.00 63.97 1023 PRO A O 1
ATOM 8058 N N . LEU A 1 1024 ? -6.681 -8.814 15.096 1.00 59.59 1024 LEU A N 1
ATOM 8059 C CA . LEU A 1 1024 ? -7.236 -7.616 14.468 1.00 59.59 1024 LEU A CA 1
ATOM 8060 C C . LEU A 1 1024 ? -6.684 -6.354 15.139 1.00 59.59 1024 LEU A C 1
ATOM 8062 O O . LEU A 1 1024 ? -6.994 -6.070 16.296 1.00 59.59 1024 LEU A O 1
ATOM 8066 N N . SER A 1 1025 ? -5.904 -5.570 14.395 1.00 56.66 1025 SER A N 1
ATOM 8067 C CA . SER A 1 1025 ? -5.468 -4.234 14.817 1.00 56.66 1025 SER A CA 1
ATOM 8068 C C . SER A 1 1025 ? -6.577 -3.219 14.544 1.00 56.66 1025 SER A C 1
ATOM 8070 O O . SER A 1 1025 ? -6.717 -2.739 13.422 1.00 56.66 1025 SER A O 1
ATOM 8072 N N . LEU A 1 1026 ? -7.378 -2.913 15.565 1.00 55.31 1026 LEU A N 1
ATOM 8073 C CA . LEU A 1 1026 ? -8.480 -1.950 15.485 1.00 55.31 1026 LEU A CA 1
ATOM 8074 C C . LEU A 1 1026 ? -8.038 -0.574 16.004 1.00 55.31 1026 LEU A C 1
ATOM 8076 O O . LEU A 1 1026 ? -7.340 -0.489 17.013 1.00 55.31 1026 LEU A O 1
ATOM 8080 N N . SER A 1 1027 ? -8.491 0.499 15.353 1.00 47.53 1027 SER A N 1
ATOM 8081 C CA . SER A 1 1027 ? -8.263 1.899 15.760 1.00 47.53 1027 SER A CA 1
ATOM 8082 C C . SER A 1 1027 ? -8.861 2.241 17.127 1.00 47.53 1027 SER A C 1
ATOM 8084 O O . SER A 1 1027 ? -8.332 3.083 17.850 1.00 47.53 1027 SER A O 1
ATOM 8086 N N . ALA A 1 1028 ? -9.969 1.591 17.482 1.00 60.19 1028 ALA A N 1
ATOM 8087 C CA . ALA A 1 1028 ? -10.658 1.724 18.757 1.00 60.19 1028 ALA A CA 1
ATOM 8088 C C . ALA A 1 1028 ? -11.362 0.406 19.121 1.00 60.19 1028 ALA A C 1
ATOM 8090 O O . ALA A 1 1028 ? -11.686 -0.397 18.247 1.00 60.19 1028 ALA A O 1
ATOM 8091 N N . GLN A 1 1029 ? -11.647 0.186 20.409 1.00 67.38 1029 GLN A N 1
ATOM 8092 C CA . GLN A 1 1029 ? -12.424 -0.982 20.841 1.00 67.38 1029 GLN A CA 1
ATOM 8093 C C . GLN A 1 1029 ? -13.908 -0.845 20.421 1.00 67.38 1029 GLN A C 1
ATOM 8095 O O . GLN A 1 1029 ? -14.587 0.092 20.867 1.00 67.38 1029 GLN A O 1
ATOM 8100 N N . PRO A 1 1030 ? -14.459 -1.768 19.606 1.00 69.44 1030 PRO A N 1
ATOM 8101 C CA . PRO A 1 1030 ? -15.855 -1.719 19.188 1.00 69.44 1030 PRO A CA 1
ATOM 8102 C C . PRO A 1 1030 ? -16.796 -2.084 20.346 1.00 69.44 1030 PRO A C 1
ATOM 8104 O O . PRO A 1 1030 ? -16.768 -3.186 20.885 1.00 69.44 1030 PRO A O 1
ATOM 8107 N N . ARG A 1 1031 ? -17.707 -1.168 20.694 1.00 77.50 1031 ARG A N 1
ATOM 8108 C CA . ARG A 1 1031 ? -18.842 -1.447 21.605 1.00 77.50 1031 ARG A CA 1
ATOM 8109 C C . ARG A 1 1031 ? -20.019 -2.088 20.870 1.00 77.50 1031 ARG A C 1
ATOM 8111 O O . ARG A 1 1031 ? -20.911 -2.645 21.503 1.00 77.50 1031 ARG A O 1
ATOM 8118 N N . ARG A 1 1032 ? -20.049 -1.988 19.541 1.00 82.38 1032 ARG A N 1
ATOM 8119 C CA . ARG A 1 1032 ? -20.969 -2.695 18.653 1.00 82.38 1032 ARG A CA 1
ATOM 8120 C C . ARG A 1 1032 ? -20.219 -3.187 17.426 1.00 82.38 1032 ARG A C 1
ATOM 8122 O O . ARG A 1 1032 ? -19.412 -2.447 16.866 1.00 82.38 1032 ARG A O 1
ATOM 8129 N N . VAL A 1 1033 ? -20.537 -4.397 16.991 1.00 83.12 1033 VAL A N 1
ATOM 8130 C CA . VAL A 1 1033 ? -20.042 -4.996 15.752 1.00 83.12 1033 VAL A CA 1
ATOM 8131 C C . VAL A 1 1033 ? -21.231 -5.254 14.835 1.00 83.12 1033 VAL A C 1
ATOM 8133 O O . VAL A 1 1033 ? -22.192 -5.908 15.234 1.00 83.12 1033 VAL A O 1
ATOM 8136 N N . GLY A 1 1034 ? -21.177 -4.717 13.620 1.00 82.81 1034 GLY A N 1
ATOM 8137 C CA . GLY A 1 1034 ? -22.085 -5.069 12.536 1.00 82.81 1034 GLY A CA 1
ATOM 8138 C C . GLY A 1 1034 ? -21.571 -6.308 11.812 1.00 82.81 1034 GLY A C 1
ATOM 8139 O O . GLY A 1 1034 ? -20.394 -6.363 11.447 1.00 82.81 1034 GLY A O 1
ATOM 8140 N N . VAL A 1 1035 ? -22.449 -7.281 11.593 1.00 84.94 1035 VAL A N 1
ATOM 8141 C CA . VAL A 1 1035 ? -22.183 -8.495 10.819 1.00 84.94 1035 VAL A CA 1
ATOM 8142 C C . VAL A 1 1035 ? -22.979 -8.410 9.525 1.00 84.94 1035 VAL A C 1
ATOM 8144 O O . VAL A 1 1035 ? -24.184 -8.171 9.551 1.00 84.94 1035 VAL A O 1
ATOM 8147 N N . PHE A 1 1036 ? -22.301 -8.590 8.396 1.00 80.94 1036 PHE A N 1
ATOM 8148 C CA . PHE A 1 1036 ? -22.901 -8.656 7.068 1.00 80.94 1036 PHE A CA 1
ATOM 8149 C C . PHE A 1 1036 ? -22.594 -10.010 6.432 1.00 80.94 1036 PHE A C 1
ATOM 8151 O O . PHE A 1 1036 ? -21.437 -10.430 6.396 1.00 80.94 1036 PHE A O 1
ATOM 8158 N N . VAL A 1 1037 ? -23.615 -10.672 5.900 1.00 77.94 1037 VAL A N 1
ATOM 8159 C CA . VAL A 1 1037 ? -23.500 -11.939 5.173 1.00 77.94 1037 VAL A CA 1
ATOM 8160 C C . VAL A 1 1037 ? -23.989 -11.723 3.748 1.00 77.94 1037 VAL A C 1
ATOM 8162 O O . VAL A 1 1037 ? -25.087 -11.209 3.546 1.00 77.94 1037 VAL A O 1
ATOM 8165 N N . ASP A 1 1038 ? -23.194 -12.149 2.770 1.00 75.38 1038 ASP A N 1
ATOM 8166 C CA . ASP A 1 1038 ? -23.625 -12.361 1.387 1.00 75.38 1038 ASP A CA 1
ATOM 8167 C C . ASP A 1 1038 ? -23.471 -13.861 1.113 1.00 75.38 1038 ASP A C 1
ATOM 8169 O O . ASP A 1 1038 ? -22.359 -14.361 0.904 1.00 75.38 1038 ASP A O 1
ATOM 8173 N N . TYR A 1 1039 ? -24.582 -14.590 1.242 1.00 74.88 1039 TYR A N 1
ATOM 8174 C CA . TYR A 1 1039 ? -24.603 -16.048 1.134 1.00 74.88 1039 TYR A CA 1
ATOM 8175 C C . TYR A 1 1039 ? -24.209 -16.479 -0.284 1.00 74.88 1039 TYR A C 1
ATOM 8177 O O . TYR A 1 1039 ? -23.360 -17.351 -0.467 1.00 74.88 1039 TYR A O 1
ATOM 8185 N N . ASP A 1 1040 ? -24.761 -15.805 -1.290 1.00 65.94 1040 ASP A N 1
ATOM 8186 C CA . ASP A 1 1040 ? -24.639 -16.203 -2.692 1.00 65.94 1040 ASP A CA 1
ATOM 8187 C C . ASP A 1 1040 ? -23.206 -15.988 -3.232 1.00 65.94 1040 ASP A C 1
ATOM 8189 O O . ASP A 1 1040 ? -22.721 -16.778 -4.042 1.00 65.94 1040 ASP A O 1
ATOM 8193 N N . GLU A 1 1041 ? -22.482 -14.975 -2.732 1.00 57.34 1041 GLU A N 1
ATOM 8194 C CA . GLU A 1 1041 ? -21.060 -14.734 -3.051 1.00 57.34 1041 GLU A CA 1
ATOM 8195 C C . GLU A 1 1041 ? -20.064 -15.351 -2.042 1.00 57.34 1041 GLU A C 1
ATOM 8197 O O . GLU A 1 1041 ? -18.848 -15.168 -2.174 1.00 57.34 1041 GLU A O 1
ATOM 8202 N N . GLY A 1 1042 ? -20.532 -16.101 -1.038 1.00 66.00 1042 GLY A N 1
ATOM 8203 C CA . GLY A 1 1042 ? -19.654 -16.791 -0.088 1.00 66.00 1042 GLY A CA 1
ATOM 8204 C C . GLY A 1 1042 ? -18.831 -15.835 0.787 1.00 66.00 1042 GLY A C 1
ATOM 8205 O O . GLY A 1 1042 ? -17.611 -16.007 0.921 1.00 66.00 1042 GLY A O 1
ATOM 8206 N N . GLN A 1 1043 ? -19.476 -14.810 1.355 1.00 73.62 1043 GLN A N 1
ATOM 8207 C CA . GLN A 1 1043 ? -18.832 -13.768 2.158 1.00 73.62 1043 GLN A CA 1
ATOM 8208 C C . GLN A 1 1043 ? -19.494 -13.560 3.528 1.00 73.62 1043 GLN A C 1
ATOM 8210 O O . GLN A 1 1043 ? -20.715 -13.484 3.644 1.00 73.62 1043 GLN A O 1
ATOM 8215 N N . VAL A 1 1044 ? -18.655 -13.353 4.551 1.00 75.94 1044 VAL A N 1
ATOM 8216 C CA . VAL A 1 1044 ? -19.055 -12.799 5.855 1.00 75.94 1044 VAL A CA 1
ATOM 8217 C C . VAL A 1 1044 ? -18.099 -11.667 6.231 1.00 75.94 1044 VAL A C 1
ATOM 8219 O O . VAL A 1 1044 ? -16.885 -11.871 6.275 1.00 75.94 1044 VAL A O 1
ATOM 8222 N N . SER A 1 1045 ? -18.633 -10.482 6.511 1.00 73.19 1045 SER A N 1
ATOM 8223 C CA . SER A 1 1045 ? -17.884 -9.266 6.843 1.00 73.19 1045 SER A CA 1
ATOM 8224 C C . SER A 1 1045 ? -18.275 -8.715 8.212 1.00 73.19 1045 SER A C 1
ATOM 8226 O O . SER A 1 1045 ? -19.447 -8.710 8.582 1.00 73.19 1045 SER A O 1
ATOM 8228 N N . PHE A 1 1046 ? -17.282 -8.208 8.939 1.00 77.06 1046 PHE A N 1
ATOM 8229 C CA . PHE A 1 1046 ? -17.414 -7.629 10.272 1.00 77.06 1046 PHE A CA 1
ATOM 8230 C C . PHE A 1 1046 ? -16.947 -6.171 10.257 1.00 77.06 1046 PHE A C 1
ATOM 8232 O O . PHE A 1 1046 ? -15.901 -5.851 9.682 1.00 77.06 1046 PHE A O 1
ATOM 8239 N N . TYR A 1 1047 ? -17.711 -5.301 10.912 1.00 67.56 1047 TYR A N 1
ATOM 8240 C CA . TYR A 1 1047 ? -17.481 -3.857 10.965 1.00 67.56 1047 TYR A CA 1
ATOM 8241 C C . TYR A 1 1047 ? -17.679 -3.336 12.385 1.00 67.56 1047 TYR A C 1
ATOM 8243 O O . TYR A 1 1047 ? -18.600 -3.759 13.080 1.00 67.56 1047 TYR A O 1
ATOM 8251 N N . SER A 1 1048 ? -16.880 -2.362 12.801 1.00 71.88 1048 SER A N 1
ATOM 8252 C CA . SER A 1 1048 ? -17.115 -1.619 14.034 1.00 71.88 1048 SER A CA 1
ATOM 8253 C C . SER A 1 1048 ? -18.284 -0.661 13.812 1.00 71.88 1048 SER A C 1
ATOM 8255 O O . SER A 1 1048 ? -18.169 0.332 13.102 1.00 71.88 1048 SER A O 1
ATOM 8257 N N . ALA A 1 1049 ? -19.428 -0.906 14.450 1.00 66.69 1049 ALA A N 1
ATOM 8258 C CA . ALA A 1 1049 ? -20.575 0.007 14.402 1.00 66.69 1049 ALA A CA 1
ATOM 8259 C C . ALA A 1 1049 ? -20.414 1.220 15.354 1.00 66.69 1049 ALA A C 1
ATOM 8261 O O . ALA A 1 1049 ? -21.373 1.954 15.611 1.00 66.69 1049 ALA A O 1
ATOM 8262 N N . ASN A 1 1050 ? -19.203 1.432 15.889 1.00 62.25 1050 ASN A N 1
ATOM 8263 C CA . ASN A 1 1050 ? -18.816 2.619 16.651 1.00 62.25 1050 ASN A CA 1
ATOM 8264 C C . ASN A 1 1050 ? -18.237 3.713 15.744 1.00 62.25 1050 ASN A C 1
ATOM 8266 O O . ASN A 1 1050 ? -18.763 4.820 15.716 1.00 62.25 1050 ASN A O 1
ATOM 8270 N N . ASP A 1 1051 ? -17.155 3.390 15.033 1.00 56.78 1051 ASP A N 1
ATOM 8271 C CA . ASP A 1 1051 ? -16.368 4.301 14.186 1.00 56.78 1051 ASP A CA 1
ATOM 8272 C C . ASP A 1 1051 ? -16.484 3.970 12.685 1.00 56.78 1051 ASP A C 1
ATOM 8274 O O . ASP A 1 1051 ? -15.863 4.626 11.856 1.00 56.78 1051 ASP A O 1
ATOM 8278 N N . ARG A 1 1052 ? -17.324 2.983 12.334 1.00 56.56 1052 ARG A N 1
ATOM 8279 C CA . ARG A 1 1052 ? -17.594 2.493 10.967 1.00 56.56 1052 ARG A CA 1
ATOM 8280 C C . ARG A 1 1052 ? -16.379 1.865 10.274 1.00 56.56 1052 ARG A C 1
ATOM 8282 O O . ARG A 1 1052 ? -16.422 1.609 9.073 1.00 56.56 1052 ARG A O 1
ATOM 8289 N N . SER A 1 1053 ? -15.321 1.554 11.026 1.00 49.88 1053 SER A N 1
ATOM 8290 C CA . SER A 1 1053 ? -14.144 0.865 10.497 1.00 49.88 1053 SER A CA 1
ATOM 8291 C C . SER A 1 1053 ? -14.463 -0.579 10.086 1.00 49.88 1053 SER A C 1
ATOM 8293 O O . SER A 1 1053 ? -15.240 -1.295 10.728 1.00 49.88 1053 SER A O 1
ATOM 8295 N N . HIS A 1 1054 ? -13.854 -1.030 8.988 1.00 68.19 1054 HIS A N 1
ATOM 8296 C CA . HIS A 1 1054 ? -13.861 -2.441 8.603 1.00 68.19 1054 HIS A CA 1
ATOM 8297 C C . HIS A 1 1054 ? -12.951 -3.238 9.544 1.00 68.19 1054 HIS A C 1
ATOM 8299 O O . HIS A 1 1054 ? -11.818 -2.835 9.786 1.00 68.19 1054 HIS A O 1
ATOM 8305 N N . MET A 1 1055 ? -13.441 -4.363 10.075 1.00 61.66 1055 MET A N 1
ATOM 8306 C CA . MET A 1 1055 ? -12.675 -5.207 11.001 1.00 61.66 1055 MET A CA 1
ATOM 8307 C C . MET A 1 1055 ? -12.058 -6.412 10.289 1.00 61.66 1055 MET A C 1
ATOM 8309 O O . MET A 1 1055 ? -10.857 -6.650 10.389 1.00 61.66 1055 MET A O 1
ATOM 8313 N N . TYR A 1 1056 ? -12.879 -7.208 9.597 1.00 62.38 1056 TYR A N 1
ATOM 8314 C CA . TYR A 1 1056 ? -12.422 -8.404 8.884 1.00 62.38 1056 TYR A CA 1
ATOM 8315 C C . TYR A 1 1056 ? -13.449 -8.878 7.853 1.00 62.38 1056 TYR A C 1
ATOM 8317 O O . TYR A 1 1056 ? -14.641 -8.605 7.984 1.00 62.38 1056 TYR A O 1
ATOM 8325 N N . THR A 1 1057 ? -13.007 -9.613 6.831 1.00 68.50 1057 THR A N 1
ATOM 8326 C CA . THR A 1 1057 ? -13.903 -10.268 5.868 1.00 68.50 1057 THR A CA 1
ATOM 8327 C C . THR A 1 1057 ? -13.395 -11.659 5.510 1.00 68.50 1057 THR A C 1
ATOM 8329 O O . THR A 1 1057 ? -12.299 -11.812 4.973 1.00 68.50 1057 THR A O 1
ATOM 8332 N N . PHE A 1 1058 ? -14.247 -12.660 5.701 1.00 61.75 1058 PHE A N 1
ATOM 8333 C CA . PHE A 1 1058 ? -14.104 -13.978 5.101 1.00 61.75 1058 PHE A CA 1
ATOM 8334 C C . PHE A 1 1058 ? -14.643 -13.926 3.663 1.00 61.75 1058 PHE A C 1
ATOM 8336 O O . PHE A 1 1058 ? -15.756 -13.454 3.433 1.00 61.75 1058 PHE A O 1
ATOM 8343 N N . THR A 1 1059 ? -13.854 -14.385 2.687 1.00 63.53 1059 THR A N 1
ATOM 8344 C CA . THR A 1 1059 ? -14.232 -14.432 1.260 1.00 63.53 1059 THR A CA 1
ATOM 8345 C C . THR A 1 1059 ? -13.960 -15.803 0.658 1.00 63.53 1059 THR A C 1
ATOM 8347 O O . THR A 1 1059 ? -13.067 -16.525 1.105 1.00 63.53 1059 THR A O 1
ATOM 8350 N N . GLY A 1 1060 ? -14.698 -16.145 -0.401 1.00 51.84 1060 GLY A N 1
ATOM 8351 C CA . GLY A 1 1060 ? -14.521 -17.415 -1.103 1.00 51.84 1060 GLY A CA 1
ATOM 8352 C C . GLY A 1 1060 ? -14.951 -18.622 -0.271 1.00 51.84 1060 GLY A C 1
ATOM 8353 O O . GLY A 1 1060 ? -14.425 -19.716 -0.482 1.00 51.84 1060 GLY A O 1
ATOM 8354 N N . LEU A 1 1061 ? -15.881 -18.411 0.666 1.00 67.19 1061 LEU A N 1
ATOM 8355 C CA . LEU A 1 1061 ? -16.603 -19.480 1.341 1.00 67.19 1061 LEU A CA 1
ATOM 8356 C C . LEU A 1 1061 ? -17.485 -20.213 0.317 1.00 67.19 1061 LEU A C 1
ATOM 8358 O O . LEU A 1 1061 ? -17.731 -19.740 -0.793 1.00 67.19 1061 LEU A O 1
ATOM 8362 N N . SER A 1 1062 ? -17.943 -21.407 0.663 1.00 71.06 1062 SER A N 1
ATOM 8363 C CA . SER A 1 1062 ? -18.914 -22.149 -0.141 1.00 71.06 1062 SER A CA 1
ATOM 8364 C C . SER A 1 1062 ? -19.909 -22.773 0.815 1.00 71.06 1062 SER A C 1
ATOM 8366 O O . SER A 1 1062 ? -19.643 -23.825 1.393 1.00 71.06 1062 SER A O 1
ATOM 8368 N N . PHE A 1 1063 ? -21.021 -22.078 1.031 1.00 75.00 1063 PHE A N 1
ATOM 8369 C CA . PHE A 1 1063 ? -22.101 -22.574 1.869 1.00 75.00 1063 PHE A CA 1
ATOM 8370 C C . PHE A 1 1063 ? -22.819 -23.695 1.113 1.00 75.00 1063 PHE A C 1
ATOM 8372 O O . PHE A 1 1063 ? -23.261 -23.512 -0.020 1.00 75.00 1063 PHE A O 1
ATOM 8379 N N . CYS A 1 1064 ? -22.837 -24.884 1.711 1.00 71.75 1064 CYS A N 1
ATOM 8380 C CA . CYS A 1 1064 ? -23.471 -26.081 1.147 1.00 71.75 1064 CYS A CA 1
ATOM 8381 C C . CYS A 1 1064 ? -24.787 -26.428 1.865 1.00 71.75 1064 CYS A C 1
ATOM 8383 O O . CYS A 1 1064 ? -25.476 -27.365 1.470 1.00 71.75 1064 CYS A O 1
ATOM 8385 N N . GLU A 1 1065 ? -25.100 -25.685 2.925 1.00 81.25 1065 GLU A N 1
ATOM 8386 C CA . GLU A 1 1065 ? -26.220 -25.868 3.841 1.00 81.25 1065 GLU A CA 1
ATOM 8387 C C . GLU A 1 1065 ? -26.626 -24.507 4.433 1.00 81.25 1065 GLU A C 1
ATOM 8389 O O . GLU A 1 1065 ? -25.935 -23.498 4.245 1.00 81.25 1065 GLU A O 1
ATOM 8394 N N . GLU A 1 1066 ? -27.770 -24.465 5.107 1.00 86.88 1066 GLU A N 1
ATOM 8395 C CA . GLU A 1 1066 ? -28.262 -23.287 5.824 1.00 86.88 1066 GLU A CA 1
ATOM 8396 C C . GLU A 1 1066 ? -27.317 -22.941 6.988 1.00 86.88 1066 GLU A C 1
ATOM 8398 O O . GLU A 1 1066 ? -26.954 -23.813 7.777 1.00 86.88 1066 GLU A O 1
ATOM 8403 N N . ILE A 1 1067 ? -26.890 -21.677 7.089 1.00 88.19 1067 ILE A N 1
ATOM 8404 C CA . ILE A 1 1067 ? -25.931 -21.241 8.117 1.00 88.19 1067 ILE A CA 1
ATOM 8405 C C . ILE A 1 1067 ? -26.628 -20.473 9.237 1.00 88.19 1067 ILE A C 1
ATOM 8407 O O . ILE A 1 1067 ? -27.375 -19.530 8.988 1.00 88.19 1067 ILE A O 1
ATOM 8411 N N . TYR A 1 1068 ? -26.338 -20.835 10.483 1.00 89.44 1068 TYR A N 1
ATOM 8412 C CA . TYR A 1 1068 ? -26.910 -20.183 11.660 1.00 89.44 1068 TYR A CA 1
ATOM 8413 C C . TYR A 1 1068 ? -25.896 -19.210 12.277 1.00 89.44 1068 TYR A C 1
ATOM 8415 O O . TYR A 1 1068 ? -24.729 -19.578 12.454 1.00 89.44 1068 TYR A O 1
ATOM 8423 N N . PRO A 1 1069 ? -26.295 -17.976 12.639 1.00 89.88 1069 PRO A N 1
ATOM 8424 C CA . PRO A 1 1069 ? -25.457 -17.131 13.479 1.00 89.88 1069 PRO A CA 1
ATOM 8425 C C . PRO A 1 1069 ? -25.314 -17.791 14.857 1.00 89.88 1069 PRO A C 1
ATOM 8427 O O . PRO A 1 1069 ? -26.293 -18.298 15.400 1.00 89.88 1069 PRO A O 1
ATOM 8430 N N . PHE A 1 1070 ? -24.114 -17.781 15.435 1.00 89.00 1070 PHE A N 1
ATOM 8431 C CA . PHE A 1 1070 ? -23.861 -18.331 16.769 1.00 89.00 1070 PHE A CA 1
ATOM 8432 C C . PHE A 1 1070 ? -23.212 -17.287 17.680 1.00 89.00 1070 PHE A C 1
ATOM 8434 O O . PHE A 1 1070 ? -22.549 -16.357 17.216 1.00 89.00 1070 PHE A O 1
ATOM 8441 N N . PHE A 1 1071 ? -23.409 -17.447 18.987 1.00 89.44 1071 PHE A N 1
ATOM 8442 C CA . PHE A 1 1071 ? -22.967 -16.498 20.006 1.00 89.44 1071 PHE A CA 1
ATOM 8443 C C . PHE A 1 1071 ? -22.293 -17.259 21.156 1.00 89.44 1071 PHE A C 1
ATOM 8445 O O . PHE A 1 1071 ? -22.857 -18.232 21.656 1.00 89.44 1071 PHE A O 1
ATOM 8452 N N . SER A 1 1072 ? -21.091 -16.829 21.561 1.00 85.75 1072 SER A N 1
ATOM 8453 C CA . SER A 1 1072 ? -20.243 -17.510 22.557 1.00 85.75 1072 SER A CA 1
ATOM 8454 C C . SER A 1 1072 ? -19.658 -16.496 23.560 1.00 85.75 1072 SER A C 1
ATOM 8456 O O . SER A 1 1072 ? -18.652 -15.852 23.255 1.00 85.75 1072 SER A O 1
ATOM 8458 N N . PRO A 1 1073 ? -20.291 -16.263 24.729 1.00 78.44 1073 PRO A N 1
ATOM 8459 C CA . PRO A 1 1073 ? -19.760 -15.378 25.770 1.00 78.44 1073 PRO A CA 1
ATOM 8460 C C . PRO A 1 1073 ? -18.739 -16.120 26.657 1.00 78.44 1073 PRO A C 1
ATOM 8462 O O . PRO A 1 1073 ? -19.033 -16.521 27.787 1.00 78.44 1073 PRO A O 1
ATOM 8465 N N . GLU A 1 1074 ? -17.539 -16.345 26.117 1.00 65.25 1074 GLU A N 1
ATOM 8466 C CA . GLU A 1 1074 ? -16.452 -17.086 26.774 1.00 65.25 1074 GLU A CA 1
ATOM 8467 C C . GLU A 1 1074 ? -15.782 -16.324 27.924 1.00 65.25 1074 GLU A C 1
ATOM 8469 O O . GLU A 1 1074 ? -15.445 -15.145 27.809 1.00 65.25 1074 GLU A O 1
ATOM 8474 N N . VAL A 1 1075 ? -15.528 -17.043 29.022 1.00 58.59 1075 VAL A N 1
ATOM 8475 C CA . VAL A 1 1075 ? -14.792 -16.561 30.198 1.00 58.59 1075 VAL A CA 1
ATOM 8476 C C . VAL A 1 1075 ? -13.386 -17.149 30.169 1.00 58.59 1075 VAL A C 1
ATOM 8478 O O . VAL A 1 1075 ? -13.230 -18.362 30.272 1.00 58.59 1075 VAL A O 1
ATOM 8481 N N . SER A 1 1076 ? -12.370 -16.294 30.063 1.00 49.38 1076 SER A N 1
ATOM 8482 C CA . SER A 1 1076 ? -10.975 -16.683 30.280 1.00 49.38 1076 SER A CA 1
ATOM 8483 C C . SER A 1 1076 ? -10.698 -16.950 31.765 1.00 49.38 1076 SER A C 1
ATOM 8485 O O . SER A 1 1076 ? -11.317 -16.332 32.642 1.00 49.38 1076 SER A O 1
ATOM 8487 N N . ASP A 1 1077 ? -9.747 -17.846 32.044 1.00 41.44 1077 ASP A N 1
ATOM 8488 C CA . ASP A 1 1077 ? -9.314 -18.206 33.400 1.00 41.44 1077 ASP A CA 1
ATOM 8489 C C . ASP A 1 1077 ? -8.958 -16.948 34.215 1.00 41.44 1077 ASP A C 1
ATOM 8491 O O . ASP A 1 1077 ? -7.967 -16.271 33.945 1.00 41.44 1077 ASP A O 1
ATOM 8495 N N . GLY A 1 1078 ? -9.809 -16.603 35.188 1.00 44.91 1078 GLY A N 1
ATOM 8496 C CA . GLY A 1 1078 ? -9.732 -15.343 35.943 1.00 44.91 1078 GLY A CA 1
ATOM 8497 C C . GLY A 1 1078 ? -11.080 -14.646 36.178 1.00 44.91 1078 GLY A C 1
ATOM 8498 O O . GLY A 1 1078 ? -11.181 -13.804 37.064 1.00 44.91 1078 GLY A O 1
ATOM 8499 N N . GLY A 1 1079 ? -12.142 -15.014 35.449 1.00 42.28 1079 GLY A N 1
ATOM 8500 C CA . GLY A 1 1079 ? -13.529 -14.666 35.814 1.00 42.28 1079 GLY A CA 1
ATOM 8501 C C . GLY A 1 1079 ? -14.039 -13.276 35.397 1.00 42.28 1079 GLY A C 1
ATOM 8502 O O . GLY A 1 1079 ? -15.172 -12.927 35.724 1.00 42.28 1079 GLY A O 1
ATOM 8503 N N . ALA A 1 1080 ? -13.258 -12.490 34.650 1.00 42.56 1080 ALA A N 1
ATOM 8504 C CA . ALA A 1 1080 ? -13.631 -11.121 34.266 1.00 42.56 1080 ALA A CA 1
ATOM 8505 C C . ALA A 1 1080 ? -14.764 -11.029 33.214 1.00 42.56 1080 ALA A C 1
ATOM 8507 O O . ALA A 1 1080 ? -15.491 -10.038 33.169 1.00 42.56 1080 ALA A O 1
ATOM 8508 N N . ASN A 1 1081 ? -14.960 -12.065 32.391 1.00 50.50 1081 ASN A N 1
ATOM 8509 C CA . ASN A 1 1081 ? -15.769 -11.992 31.165 1.00 50.50 1081 ASN A CA 1
ATOM 8510 C C . ASN A 1 1081 ? -17.250 -12.420 31.330 1.00 50.50 1081 ASN A C 1
ATOM 8512 O O . ASN A 1 1081 ? -17.823 -13.112 30.494 1.00 50.50 1081 ASN A O 1
ATOM 8516 N N . SER A 1 1082 ? -17.907 -12.010 32.418 1.00 54.06 1082 SER A N 1
ATOM 8517 C CA . SER A 1 1082 ? -19.322 -12.351 32.700 1.00 54.06 1082 SER A CA 1
ATOM 8518 C C . SER A 1 1082 ? -20.357 -11.464 31.977 1.00 54.06 1082 SER A C 1
ATOM 8520 O O . SER A 1 1082 ? -21.549 -11.478 32.308 1.00 54.06 1082 SER A O 1
ATOM 8522 N N . ALA A 1 1083 ? -19.917 -10.653 31.010 1.00 66.94 1083 ALA A N 1
ATOM 8523 C CA . ALA A 1 1083 ? -20.757 -9.673 30.335 1.00 66.94 1083 ALA A CA 1
ATOM 8524 C C . ALA A 1 1083 ? -21.644 -10.311 29.242 1.00 66.94 1083 ALA A C 1
ATOM 8526 O O . ALA A 1 1083 ? -21.176 -11.166 28.491 1.00 66.94 1083 ALA A O 1
ATOM 8527 N N . PRO A 1 1084 ? -22.916 -9.890 29.116 1.00 76.31 1084 PRO A N 1
ATOM 8528 C CA . PRO A 1 1084 ? -23.817 -10.426 28.104 1.00 76.31 1084 PRO A CA 1
ATOM 8529 C C . PRO A 1 1084 ? -23.488 -9.938 26.687 1.00 76.31 1084 PRO A C 1
ATOM 8531 O O . PRO A 1 1084 ? -23.124 -8.774 26.484 1.00 76.31 1084 PRO A O 1
ATOM 8534 N N . LEU A 1 1085 ? -23.716 -10.806 25.700 1.00 84.81 1085 LEU A N 1
ATOM 8535 C CA . LEU A 1 1085 ? -23.816 -10.432 24.288 1.00 84.81 1085 LEU A CA 1
ATOM 8536 C C . LEU A 1 1085 ? -25.268 -10.049 23.992 1.00 84.81 1085 LEU A C 1
ATOM 8538 O O . LEU A 1 1085 ? -26.176 -10.838 24.247 1.00 84.81 1085 LEU A O 1
ATOM 8542 N N . ILE A 1 1086 ? -25.485 -8.847 23.451 1.00 86.19 1086 ILE A N 1
ATOM 8543 C CA . ILE A 1 1086 ? -26.828 -8.308 23.187 1.00 86.19 1086 ILE A CA 1
ATOM 8544 C C . ILE A 1 1086 ? -26.972 -8.029 21.691 1.00 86.19 1086 ILE A C 1
ATOM 8546 O O . ILE A 1 1086 ? -26.290 -7.157 21.153 1.00 86.19 1086 ILE A O 1
ATOM 8550 N N . ILE A 1 1087 ? -27.886 -8.724 21.022 1.00 86.06 1087 ILE A N 1
ATOM 8551 C CA . ILE A 1 1087 ? -28.265 -8.456 19.634 1.00 86.06 1087 ILE A CA 1
ATOM 8552 C C . ILE A 1 1087 ? -29.043 -7.131 19.595 1.00 86.06 1087 ILE A C 1
ATOM 8554 O O . ILE A 1 1087 ? -30.026 -6.931 20.309 1.00 86.06 1087 ILE A O 1
ATOM 8558 N N . CYS A 1 1088 ? -28.596 -6.193 18.767 1.00 80.81 1088 CYS A N 1
ATOM 8559 C CA . CYS A 1 1088 ? -29.257 -4.909 18.577 1.00 80.81 1088 CYS A CA 1
ATOM 8560 C C . CYS A 1 1088 ? -30.393 -5.043 17.558 1.00 80.81 1088 CYS A C 1
ATOM 8562 O O . CYS A 1 1088 ? -30.165 -5.465 16.424 1.00 80.81 1088 CYS A O 1
ATOM 8564 N N . GLN A 1 1089 ? -31.593 -4.581 17.914 1.00 64.62 1089 GLN A N 1
ATOM 8565 C CA . GLN A 1 1089 ? -32.601 -4.264 16.903 1.00 64.62 1089 GLN A CA 1
ATOM 8566 C C . GLN A 1 1089 ? -32.118 -3.049 16.104 1.00 64.62 1089 GLN A C 1
ATOM 8568 O O . GLN A 1 1089 ? -31.846 -1.993 16.677 1.00 64.62 1089 GLN A O 1
ATOM 8573 N N . THR A 1 1090 ? -31.984 -3.220 14.792 1.00 54.25 1090 THR A N 1
ATOM 8574 C CA . THR A 1 1090 ? -31.792 -2.118 13.849 1.00 54.25 1090 THR A CA 1
ATOM 8575 C C . THR A 1 1090 ? -33.177 -1.650 13.406 1.00 54.25 1090 THR A C 1
ATOM 8577 O O . THR A 1 1090 ? -33.992 -2.463 12.975 1.00 54.25 1090 THR A O 1
ATOM 8580 N N . SER A 1 1091 ? -33.459 -0.363 13.617 1.00 34.28 1091 SER A N 1
ATOM 8581 C CA . SER A 1 1091 ? -34.746 0.300 13.358 1.00 34.28 1091 SER A CA 1
ATOM 8582 C C . SER A 1 1091 ? -34.694 1.161 12.104 1.00 34.28 1091 SER A C 1
ATOM 8584 O O . SER A 1 1091 ? -33.739 1.973 12.053 1.00 34.28 1091 SER A O 1
#

Radius of gyration: 39.37 Å; chains: 1; bounding box: 94×100×119 Å

Organism: NCBI:txid1534307

InterPro domains:
  IPR001870 B30.2/SPRY domain [PS50188] (285-482)
  IPR001870 B30.2/SPRY domain [PS50188] (504-703)
  IPR001870 B30.2/SPRY domain [PS50188] (724-929)
  IPR001870 B30.2/SPRY domain [PS50188] (929-1091)
  IPR003877 SPRY domain [PF00622] (229-270)
  IPR003877 SPRY domain [PF00622] (357-471)
  IPR003877 SPRY domain [PF00622] (576-693)
  IPR003877 SPRY domain [PF00622] (796-895)
  IPR003877 SPRY domain [PF00622] (998-1076)
  IPR003877 SPRY domain [SM00449] (355-481)
  IPR003877 SPRY domain [SM00449] (574-700)
  IPR003877 SPRY domain [SM00449] (794-906)
  IPR003877 SPRY domain [SM00449] (912-1091)
  IPR003879 Butyrophylin-like, SPRY domain [PR01407] (301-318)
  IPR003879 Butyrophylin-like, SPRY domain [PR01407] (318-335)
  IPR003879 Butyrophylin-like, SPRY domain [PR01407] (340-364)
  IPR003879 Butyrophylin-like, SPRY domain [PR01407] (370-383)
  IPR003879 Butyrophylin-like, SPRY domain [PR01407] (414-438)
  IPR003879 Butyrophylin-like, SPRY domain [PR01407] (445-463)
  IPR004020 DAPIN domain [PF02758] (8-84)

Sequence (1091 aa):
MAPVKFKLVKLLEELRADDLKRFTWYLSQKELKKIAGVKHIPKSYLEGTSKEEIVDKMVERFGKPAAVNTTLCILKKMDQNQLVMEEQEKLLKSLLQEIVDDSDEDSDEDSDEDSDEDSDSVAESEEDSDDDEPSDTPSAVTCSPEEFQLMKQYTVDVTLDPKTANPGLVLSDGGKQVTDGDKRQDLPDNPERFNRSPSVLGKEGFDSGRAYWEPEGEAQKGGGVPGLREGQVSFYNVEARSHIYTFTGCSFSGKLFPFFSPCGNEGGRNAAPMIICVTDQSQDWPPSSQEEKDFQSMKQYTVDVTLDPKTANPSLVLSDDGKQVTDGDKRQDLPDNPERFNRAPNILGKEGFDSGRAYWEVYVGGKTDWDLGVVKESISRKGGITLCPENGFWVLGLRNRKKYWAVTHSPFCLDLRVKPKKVGVYLDYEQGQVSFYNVEARSHIYTFTGCSFSGKLFPFFSPCGNEGGRNAAPMIICSISLSQPCLEWPDIVKSGVDFEGLLHTLSLQKEEDLRIRQKCAVDVTLDPDTAYSQLIISEDRKQVHHGDIPQDLQDNPKRFSRISNVLGKEGFDSGRAYWEVYVRGKTDWDLGVAKESISRKGRITLCPENGFWVLWLRNGKQYKAIESPSVPLNLRVKPKKVGVYLDYEQGQVSFYNVEARSHIYTFTGCSFTGKLFPFFSPCNNDKGKNIAPLVISSIPPPLLTACMTDSSIKDDVHLGNVRRTVSQLEEMELKIMQHYAVDVTLDSKTASPKLILSADKKEVTHGNKVRKLPDDPERFNRAPNVLGKEGFDSGRAYWEVYVGGKTDWDLGVVKESISRKGGITLCPDNGFWTLWLRNGKKVKPKKVGVYLDYEQGQVSFYNVEARSHIYTFTGCSFSGKLFPFFSPCGNEGGKNVGPLVICPLPLPPPPSVGVLDSIVKMDLGKLRSSVSQLEEMEQWMKQKYSVKVTLDPSTAHPNLTVSADRMEVKNEGRVQDLPQTPERFDQSLSVLGAEGLASGRHYWEVRLRNGDSYHANSNPATPLSLSAQPRRVGVFVDYDEGQVSFYSANDRSHMYTFTGLSFCEEIYPFFSPEVSDGGANSAPLIICQTS

Secondary structure (DSSP, 8-state):
--HHHHHHHHHHHHS-HHHHHHHHHHHH-TTHHHHHSSPPPPGGGTSS--HHHHHHHHHHHH-HHHHHHHHHHHHHHH---HHHHHHHHHHHHHHHHHHHTTSSSS-----------------------------------BPPHHHHHHHHTTB----B-TTTS-TTEEE-TTS-EEEE-SS-------TTS-SSSS-EEBS--BSSS--BBEEE-SS--EEEEE-SSTTEEEEEETTTTEEEEEEES----S-B--EE-PPPPTTSS--PPEEEE-----S--PPPTTHHHHHHHHHTTB----B-TTTS-TTEEE-TTS-EEEE-SSPP-----TTS-SSSS-EEBSS-BSSSEEEEEEE-TT-SSEEEEEEETT---SS----SGGGTEEEEEEETTTEEEE-SSS-EEE--SS--SEEEEEEETTTTEEEEEETTTTEEEEEE-S----S-EEEEEE----TTTTT-PPEEE------S-----HHHHTTT--HHHHHHHHHHHHHHHHHHHHTTB----B-TTTS-TTEEE-TTS-EEEE-SS-------TTS-SSSS-EEBSS-BSSSEEEEEEE-TT-S-EEEEEEETT---SS----SGGGTEEEEEEETTTEEEE--SSPEEE--SS--SEEEEEEETTTTEEEEEETTTTEEEEEE-S----S-EEEEEE----GGGTT-SPEEE--PPPPS--S---TTSSTT-HHHHHHHHHHHHHHHHHHHHHGGGB----B-TTTS-TTEEE-TTS-EEEE-SS-------TTS-SSS--EEBSS-BSSSEEEEEEE-TT-S-EEEEEEETT---SS----SGGGTEEEEEESS--S---SEEEEEEETTTTEEEEEETTTTEEEEEE-S----S-EEEEEE----TTTTS-PPEEEPPP-PPPSS-THHHHHHHTS-HHHHHHHHHHHHHHHHHHHHHHB----B-TTTS-TTEEE-TTS-EEEE-SS-------TT--SSSS-EEBSS-B-SSEEEEEEE----S--EE--SS-EE---SS--SEEEEEEETTTTEEEEEETTT--EEEEE-S----SPBPPEE--PPPTTS---PPEEEEPP-